Protein 8WXD (pdb70)

Structure (mmCIF, N/CA/C/O backbone):
data_8WXD
#
_entry.id   8WXD
#
_cell.length_a   60.593
_cell.length_b   89.949
_cell.length_c   216.408
_cell.angle_alpha   90.00
_cell.angle_beta   90.00
_cell.angle_gamma   90.00
#
_symmetry.space_group_name_H-M   'P 2 21 21'
#
loop_
_entity.id
_entity.type
_entity.pdbx_description
1 polymer 'Surface protein, putative'
2 non-polymer 'SODIUM ION'
3 non-polymer 'SULFATE ION'
4 non-polymer GLYCEROL
5 non-polymer 'CADMIUM ION'
6 non-polymer 'CHLORIDE ION'
7 water water
#
loop_
_atom_site.group_PDB
_atom_site.id
_atom_site.type_symbol
_atom_site.label_atom_id
_atom_site.label_alt_id
_atom_site.label_comp_id
_atom_site.label_asym_id
_atom_site.label_entity_id
_atom_site.label_seq_id
_atom_site.pdbx_PDB_ins_code
_atom_site.Cartn_x
_atom_site.Cartn_y
_atom_site.Cartn_z
_atom_site.occupancy
_atom_site.B_iso_or_equiv
_atom_site.auth_seq_id
_atom_site.auth_comp_id
_atom_site.auth_asym_id
_atom_site.auth_atom_id
_atom_site.pdbx_PDB_model_num
ATOM 1 N N . THR A 1 27 ? 34.670 102.206 11.344 1.00 63.16 29 THR A N 1
ATOM 2 C CA . THR A 1 27 ? 35.142 102.857 10.049 1.00 62.85 29 THR A CA 1
ATOM 3 C C . THR A 1 27 ? 34.060 102.824 8.947 1.00 64.57 29 THR A C 1
ATOM 4 O O . THR A 1 27 ? 33.283 101.853 8.874 1.00 65.77 29 THR A O 1
ATOM 8 N N . TYR A 1 28 ? 34.038 103.836 8.076 1.00 61.94 30 TYR A N 1
ATOM 9 C CA . TYR A 1 28 ? 32.942 104.060 7.105 1.00 61.72 30 TYR A CA 1
ATOM 10 C C . TYR A 1 28 ? 33.510 104.156 5.693 1.00 60.24 30 TYR A C 1
ATOM 11 O O . TYR A 1 28 ? 34.720 104.320 5.541 1.00 57.71 30 TYR A O 1
ATOM 20 N N . THR A 1 29 ? 32.628 104.032 4.704 1.00 61.25 31 THR A N 1
ATOM 21 C CA . THR A 1 29 ? 32.966 104.115 3.263 1.00 63.00 31 THR A CA 1
ATOM 22 C C . THR A 1 29 ? 31.963 105.046 2.580 1.00 62.95 31 THR A C 1
ATOM 23 O O . THR A 1 29 ? 30.777 104.653 2.475 1.00 64.85 31 THR A O 1
ATOM 27 N N . ILE A 1 30 ? 32.424 106.220 2.131 1.00 60.15 32 ILE A N 1
ATOM 28 C CA . ILE A 1 30 ? 31.625 107.129 1.257 1.00 57.80 32 ILE A CA 1
ATOM 29 C C . ILE A 1 30 ? 31.807 106.686 -0.202 1.00 58.64 32 ILE A C 1
ATOM 30 O O . ILE A 1 30 ? 32.961 106.408 -0.618 1.00 61.10 32 ILE A O 1
ATOM 35 N N . GLN A 1 31 ? 30.700 106.568 -0.934 1.00 57.98 33 GLN A N 1
ATOM 36 C CA . GLN A 1 31 ? 30.728 106.329 -2.395 1.00 59.68 33 GLN A CA 1
ATOM 37 C C . GLN A 1 31 ? 30.392 107.641 -3.094 1.00 55.71 33 GLN A C 1
ATOM 38 O O . GLN A 1 31 ? 29.355 108.252 -2.810 1.00 57.43 33 GLN A O 1
ATOM 44 N N . LEU A 1 32 ? 31.294 108.069 -3.959 1.00 51.57 34 LEU A N 1
ATOM 45 C CA . LEU A 1 32 ? 31.222 109.388 -4.614 1.00 47.38 34 LEU A CA 1
ATOM 46 C C . LEU A 1 32 ? 30.829 109.141 -6.066 1.00 44.65 34 LEU A C 1
ATOM 47 O O . LEU A 1 32 ? 31.682 108.741 -6.847 1.00 46.96 34 LEU A O 1
ATOM 52 N N . SER A 1 33 ? 29.558 109.350 -6.376 1.00 41.75 35 SER A N 1
ATOM 53 C CA . SER A 1 33 ? 28.942 109.045 -7.676 1.00 41.77 35 SER A CA 1
ATOM 54 C C . SER A 1 33 ? 29.101 110.231 -8.642 1.00 40.49 35 SER A C 1
ATOM 55 O O . SER A 1 33 ? 29.359 111.364 -8.182 1.00 38.70 35 SER A O 1
ATOM 58 N N . GLY A 1 34 ? 28.954 109.959 -9.944 1.00 39.67 36 GLY A N 1
ATOM 59 C CA . GLY A 1 34 ? 29.119 110.917 -11.045 1.00 37.92 36 GLY A CA 1
ATOM 60 C C . GLY A 1 34 ? 30.582 111.270 -11.292 1.00 37.54 36 GLY A C 1
ATOM 61 O O . GLY A 1 34 ? 30.825 112.369 -11.793 1.00 36.53 36 GLY A O 1
ATOM 62 N N . THR A 1 35 ? 31.558 110.415 -10.971 1.00 37.65 37 THR A N 1
ATOM 63 C CA . THR A 1 35 ? 32.994 110.741 -11.213 1.00 37.58 37 THR A CA 1
ATOM 64 C C . THR A 1 35 ? 33.446 110.221 -12.592 1.00 38.84 37 THR A C 1
ATOM 65 O O . THR A 1 35 ? 32.733 109.439 -13.241 1.00 38.96 37 THR A O 1
ATOM 69 N N . SER A 1 36 ? 34.602 110.685 -13.029 1.00 38.07 38 SER A N 1
ATOM 70 C CA . SER A 1 36 ? 35.321 110.219 -14.234 1.00 39.56 38 SER A CA 1
ATOM 71 C C . SER A 1 36 ? 36.697 109.781 -13.744 1.00 41.14 38 SER A C 1
ATOM 72 O O . SER A 1 36 ? 37.002 110.014 -12.552 1.00 41.47 38 SER A O 1
ATOM 75 N N . GLU A 1 37 ? 37.496 109.159 -14.592 1.00 43.29 39 GLU A N 1
ATOM 76 C CA . GLU A 1 37 ? 38.923 108.976 -14.276 1.00 44.62 39 GLU A CA 1
ATOM 77 C C . GLU A 1 37 ? 39.541 110.351 -14.358 1.00 41.49 39 GLU A C 1
ATOM 78 O O . GLU A 1 37 ? 38.844 111.285 -14.820 1.00 39.66 39 GLU A O 1
ATOM 84 N N . GLY A 1 38 ? 40.771 110.447 -13.882 1.00 41.46 40 GLY A N 1
ATOM 85 C CA . GLY A 1 38 ? 41.586 111.660 -14.018 1.00 42.06 40 GLY A CA 1
ATOM 86 C C . GLY A 1 38 ? 41.801 112.400 -12.716 1.00 43.17 40 GLY A C 1
ATOM 87 O O . GLY A 1 38 ? 42.811 113.133 -12.631 1.00 44.75 40 GLY A O 1
ATOM 88 N N . HIS A 1 39 ? 40.912 112.242 -11.728 1.00 41.84 41 HIS A N 1
ATOM 89 C CA . HIS A 1 39 ? 40.934 113.099 -10.520 1.00 40.07 41 HIS A CA 1
ATOM 90 C C . HIS A 1 39 ? 41.656 112.369 -9.396 1.00 41.43 41 HIS A C 1
ATOM 91 O O . HIS A 1 39 ? 41.672 111.119 -9.365 1.00 42.26 41 HIS A O 1
ATOM 98 N N . TYR A 1 40 ? 42.236 113.165 -8.507 1.00 42.74 42 TYR A N 1
ATOM 99 C CA . TYR A 1 40 ? 42.687 112.757 -7.156 1.00 43.33 42 TYR A CA 1
ATOM 100 C C . TYR A 1 40 ? 41.887 113.573 -6.145 1.00 39.52 42 TYR A C 1
ATOM 101 O O . TYR A 1 40 ? 42.147 114.776 -5.981 1.00 36.83 42 TYR A O 1
ATOM 110 N N . TYR A 1 41 ? 40.892 112.925 -5.543 1.00 36.66 43 TYR A N 1
ATOM 111 C CA . TYR A 1 41 ? 40.009 113.512 -4.518 1.00 34.30 43 TYR A CA 1
ATOM 112 C C . TYR A 1 41 ? 40.687 113.402 -3.160 1.00 34.33 43 TYR A C 1
ATOM 113 O O . TYR A 1 41 ? 41.122 112.340 -2.779 1.00 35.76 43 TYR A O 1
ATOM 122 N N . GLU A 1 42 ? 40.848 114.530 -2.496 1.00 34.49 44 GLU A N 1
ATOM 123 C CA . GLU A 1 42 ? 41.441 114.611 -1.141 1.00 36.14 44 GLU A CA 1
ATOM 124 C C . GLU A 1 42 ? 40.332 114.748 -0.106 1.00 33.44 44 GLU A C 1
ATOM 125 O O . GLU A 1 42 ? 39.451 115.592 -0.277 1.00 31.27 44 GLU A O 1
ATOM 131 N N . VAL A 1 43 ? 40.393 113.910 0.923 1.00 34.07 45 VAL A N 1
ATOM 132 C CA . VAL A 1 43 ? 39.353 113.782 1.971 1.00 32.35 45 VAL A CA 1
ATOM 133 C C . VAL A 1 43 ? 39.993 114.134 3.305 1.00 31.72 45 VAL A C 1
ATOM 134 O O . VAL A 1 43 ? 40.895 113.415 3.741 1.00 33.03 45 VAL A O 1
ATOM 138 N N . TYR A 1 44 ? 39.599 115.264 3.858 1.00 28.91 46 TYR A N 1
ATOM 139 C CA . TYR A 1 44 ? 40.223 115.858 5.057 1.00 28.88 46 TYR A CA 1
ATOM 140 C C . TYR A 1 44 ? 39.333 115.573 6.276 1.00 26.89 46 TYR A C 1
ATOM 141 O O . TYR A 1 44 ? 38.138 115.922 6.294 1.00 25.91 46 TYR A O 1
ATOM 150 N N . HIS A 1 45 ? 39.894 114.908 7.265 1.00 26.77 47 HIS A N 1
ATOM 151 C CA . HIS A 1 45 ? 39.214 114.630 8.552 1.00 25.96 47 HIS A CA 1
ATOM 152 C C . HIS A 1 45 ? 39.120 115.955 9.335 1.00 24.90 47 HIS A C 1
ATOM 153 O O . HIS A 1 45 ? 40.163 116.427 9.813 1.00 25.29 47 HIS A O 1
ATOM 160 N N . ILE A 1 46 ? 37.930 116.557 9.420 1.00 23.11 48 ILE A N 1
ATOM 161 C CA . ILE A 1 46 ? 37.689 117.889 10.045 1.00 22.60 48 ILE A CA 1
ATOM 162 C C . ILE A 1 46 ? 37.283 117.704 11.517 1.00 22.89 48 ILE A C 1
ATOM 163 O O . ILE A 1 46 ? 37.827 118.396 12.378 1.00 24.06 48 ILE A O 1
ATOM 168 N N . PHE A 1 47 ? 36.260 116.891 11.783 1.00 23.06 49 PHE A N 1
ATOM 169 C CA . PHE A 1 47 ? 35.795 116.568 13.150 1.00 23.67 49 PHE A CA 1
ATOM 170 C C . PHE A 1 47 ? 35.918 115.060 13.307 1.00 26.12 49 PHE A C 1
ATOM 171 O O . PHE A 1 47 ? 35.487 114.334 12.415 1.00 25.57 49 PHE A O 1
ATOM 179 N N . SER A 1 48 ? 36.513 114.627 14.419 1.00 29.34 50 SER A N 1
ATOM 180 C CA . SER A 1 48 ? 36.336 113.275 15.007 1.00 31.24 50 SER A CA 1
ATOM 181 C C . SER A 1 48 ? 35.159 113.347 15.975 1.00 31.62 50 SER A C 1
ATOM 182 O O . SER A 1 48 ? 34.840 114.419 16.505 1.00 30.03 50 SER A O 1
ATOM 185 N N . GLY A 1 49 ? 34.489 112.228 16.137 1.00 34.57 51 GLY A N 1
ATOM 186 C CA . GLY A 1 49 ? 33.468 112.058 17.178 1.00 36.36 51 GLY A CA 1
ATOM 187 C C . GLY A 1 49 ? 32.853 110.691 17.046 1.00 39.28 51 GLY A C 1
ATOM 188 O O . GLY A 1 49 ? 33.333 109.903 16.230 1.00 41.61 51 GLY A O 1
ATOM 189 N N . THR A 1 50 ? 31.779 110.435 17.774 1.00 41.59 52 THR A N 1
ATOM 190 C CA . THR A 1 50 ? 31.062 109.145 17.730 1.00 44.06 52 THR A CA 1
ATOM 191 C C . THR A 1 50 ? 29.726 109.396 17.032 1.00 45.67 52 THR A C 1
ATOM 192 O O . THR A 1 50 ? 29.021 110.400 17.331 1.00 40.77 52 THR A O 1
ATOM 196 N N . LEU A 1 51 ? 29.465 108.541 16.057 1.00 50.39 53 LEU A N 1
ATOM 197 C CA . LEU A 1 51 ? 28.167 108.459 15.365 1.00 56.71 53 LEU A CA 1
ATOM 198 C C . LEU A 1 51 ? 27.353 107.389 16.080 1.00 63.72 53 LEU A C 1
ATOM 199 O O . LEU A 1 51 ? 27.862 106.269 16.209 1.00 70.62 53 LEU A O 1
ATOM 204 N N . ASP A 1 52 ? 26.165 107.707 16.582 1.00 69.65 54 ASP A N 1
ATOM 205 C CA . ASP A 1 52 ? 25.411 106.733 17.428 1.00 74.81 54 ASP A CA 1
ATOM 206 C C . ASP A 1 52 ? 24.472 105.944 16.504 1.00 77.88 54 ASP A C 1
ATOM 207 O O . ASP A 1 52 ? 24.587 106.116 15.261 1.00 75.13 54 ASP A O 1
ATOM 212 N N . THR A 1 53 ? 23.629 105.080 17.088 1.00 81.19 55 THR A N 1
ATOM 213 C CA . THR A 1 53 ? 22.457 104.432 16.430 1.00 83.75 55 THR A CA 1
ATOM 214 C C . THR A 1 53 ? 21.650 105.534 15.701 1.00 84.25 55 THR A C 1
ATOM 215 O O . THR A 1 53 ? 21.325 105.354 14.495 1.00 80.81 55 THR A O 1
ATOM 219 N N . SER A 1 54 ? 21.402 106.671 16.371 1.00 84.09 56 SER A N 1
ATOM 220 C CA . SER A 1 54 ? 20.855 107.913 15.757 1.00 79.71 56 SER A CA 1
ATOM 221 C C . SER A 1 54 ? 21.951 108.554 14.892 1.00 76.94 56 SER A C 1
ATOM 222 O O . SER A 1 54 ? 23.163 108.264 15.109 1.00 71.71 56 SER A O 1
ATOM 225 N N . ASN A 1 55 ? 21.570 109.403 13.941 1.00 75.30 57 ASN A N 1
ATOM 226 C CA . ASN A 1 55 ? 22.535 109.901 12.923 1.00 66.35 57 ASN A CA 1
ATOM 227 C C . ASN A 1 55 ? 23.222 111.178 13.437 1.00 57.33 57 ASN A C 1
ATOM 228 O O . ASN A 1 55 ? 23.619 111.993 12.620 1.00 52.84 57 ASN A O 1
ATOM 233 N N . THR A 1 56 ? 23.372 111.357 14.756 1.00 54.48 58 THR A N 1
ATOM 234 C CA . THR A 1 56 ? 24.040 112.566 15.334 1.00 47.97 58 THR A CA 1
ATOM 235 C C . THR A 1 56 ? 25.519 112.239 15.631 1.00 41.00 58 THR A C 1
ATOM 236 O O . THR A 1 56 ? 25.876 111.056 15.852 1.00 38.25 58 THR A O 1
ATOM 240 N N . LEU A 1 57 ? 26.360 113.265 15.538 1.00 35.77 59 LEU A N 1
ATOM 241 C CA . LEU A 1 57 ? 27.794 113.196 15.880 1.00 33.28 59 LEU A CA 1
ATOM 242 C C . LEU A 1 57 ? 27.961 113.811 17.257 1.00 32.40 59 LEU A C 1
ATOM 243 O O . LEU A 1 57 ? 27.502 114.962 17.456 1.00 28.74 59 LEU A O 1
ATOM 248 N N . THR A 1 58 ? 28.633 113.080 18.137 1.00 33.38 60 THR A N 1
ATOM 249 C CA . THR A 1 58 ? 28.876 113.529 19.524 1.00 34.29 60 THR A CA 1
ATOM 250 C C . THR A 1 58 ? 30.359 113.431 19.873 1.00 35.27 60 THR A C 1
ATOM 251 O O . THR A 1 58 ? 31.113 112.668 19.254 1.00 33.71 60 THR A O 1
ATOM 255 N N . ASN A 1 59 ? 30.731 114.161 20.919 1.00 37.35 61 ASN A N 1
ATOM 256 C CA . ASN A 1 59 ? 32.098 114.145 21.492 1.00 37.82 61 ASN A CA 1
ATOM 257 C C . ASN A 1 59 ? 33.016 114.622 20.368 1.00 36.30 61 ASN A C 1
ATOM 258 O O . ASN A 1 59 ? 33.962 113.886 20.024 1.00 36.83 61 ASN A O 1
ATOM 263 N N . ILE A 1 60 ? 32.712 115.825 19.856 1.00 33.89 62 ILE A N 1
ATOM 264 C CA . ILE A 1 60 ? 33.333 116.422 18.642 1.00 32.35 62 ILE A CA 1
ATOM 265 C C . ILE A 1 60 ? 34.613 117.146 19.045 1.00 32.89 62 ILE A C 1
ATOM 266 O O . ILE A 1 60 ? 34.579 117.986 19.975 1.00 33.70 62 ILE A O 1
ATOM 271 N N . GLU A 1 61 ? 35.708 116.741 18.417 1.00 32.73 63 GLU A N 1
ATOM 272 C CA . GLU A 1 61 ? 37.042 117.355 18.532 1.00 33.71 63 GLU A CA 1
ATOM 273 C C . GLU A 1 61 ? 37.533 117.643 17.103 1.00 31.95 63 GLU A C 1
ATOM 274 O O . GLU A 1 61 ? 37.026 117.041 16.136 1.00 29.07 63 GLU A O 1
ATOM 280 N N . TRP A 1 62 ? 38.472 118.570 16.969 1.00 30.42 64 TRP A N 1
ATOM 281 C CA . TRP A 1 62 ? 39.176 118.830 15.697 1.00 29.43 64 TRP A CA 1
ATOM 282 C C . TRP A 1 62 ? 40.018 117.605 15.404 1.00 31.31 64 TRP A C 1
ATOM 283 O O . TRP A 1 62 ? 40.630 117.087 16.347 1.00 30.35 64 TRP A O 1
ATOM 294 N N . ALA A 1 63 ? 39.960 117.129 14.161 1.00 32.71 65 ALA A N 1
ATOM 295 C CA . ALA A 1 63 ? 40.761 115.983 13.696 1.00 34.94 65 ALA A CA 1
ATOM 296 C C . ALA A 1 63 ? 42.015 116.530 13.026 1.00 37.10 65 ALA A C 1
ATOM 297 O O . ALA A 1 63 ? 42.195 117.741 12.896 1.00 36.51 65 ALA A O 1
ATOM 299 N N . PRO A 1 64 ? 42.949 115.659 12.610 1.00 40.18 66 PRO A N 1
ATOM 300 C CA . PRO A 1 64 ? 44.259 116.121 12.149 1.00 41.21 66 PRO A CA 1
ATOM 301 C C . PRO A 1 64 ? 44.209 116.895 10.812 1.00 40.00 66 PRO A C 1
ATOM 302 O O . PRO A 1 64 ? 45.188 117.520 10.444 1.00 40.15 66 PRO A O 1
ATOM 306 N N . GLY A 1 65 ? 43.082 116.842 10.100 1.00 36.66 67 GLY A N 1
ATOM 307 C CA . GLY A 1 65 ? 42.915 117.548 8.827 1.00 35.88 67 GLY A CA 1
ATOM 308 C C . GLY A 1 65 ? 42.809 119.042 9.020 1.00 33.89 67 GLY A C 1
ATOM 309 O O . GLY A 1 65 ? 42.797 119.745 8.004 1.00 32.86 67 GLY A O 1
ATOM 310 N N . VAL A 1 66 ? 42.700 119.543 10.243 1.00 31.21 68 VAL A N 1
ATOM 311 C CA . VAL A 1 66 ? 42.607 121.018 10.408 1.00 30.90 68 VAL A CA 1
ATOM 312 C C . VAL A 1 66 ? 43.827 121.513 11.165 1.00 34.08 68 VAL A C 1
ATOM 313 O O . VAL A 1 66 ? 44.182 120.857 12.165 1.00 35.78 68 VAL A O 1
ATOM 317 N N . THR A 1 67 ? 44.410 122.640 10.734 1.00 36.07 69 THR A N 1
ATOM 318 C CA . THR A 1 67 ? 45.635 123.220 11.345 1.00 38.62 69 THR A CA 1
ATOM 319 C C . THR A 1 67 ? 45.243 123.917 12.638 1.00 40.56 69 THR A C 1
ATOM 320 O O . THR A 1 67 ? 44.024 124.171 12.828 1.00 39.28 69 THR A O 1
ATOM 324 N N . GLU A 1 68 ? 46.242 124.195 13.482 1.00 44.93 70 GLU A N 1
ATOM 325 C CA . GLU A 1 68 ? 46.016 124.820 14.808 1.00 46.35 70 GLU A CA 1
ATOM 326 C C . GLU A 1 68 ? 45.506 126.252 14.592 1.00 43.50 70 GLU A C 1
ATOM 327 O O . GLU A 1 68 ? 44.727 126.756 15.442 1.00 42.07 70 GLU A O 1
ATOM 333 N N . ALA A 1 69 ? 45.865 126.864 13.467 1.00 40.70 71 ALA A N 1
ATOM 334 C CA . ALA A 1 69 ? 45.415 128.222 13.099 1.00 39.46 71 ALA A CA 1
ATOM 335 C C . ALA A 1 69 ? 43.901 128.196 12.842 1.00 36.93 71 ALA A C 1
ATOM 336 O O . ALA A 1 69 ? 43.158 129.093 13.311 1.00 34.69 71 ALA A O 1
ATOM 338 N N . GLY A 1 70 ? 43.458 127.188 12.093 1.00 36.03 72 GLY A N 1
ATOM 339 C CA . GLY A 1 70 ? 42.025 126.966 11.853 1.00 34.10 72 GLY A CA 1
ATOM 340 C C . GLY A 1 70 ? 41.304 126.724 13.167 1.00 32.33 72 GLY A C 1
ATOM 341 O O . GLY A 1 70 ? 40.276 127.386 13.408 1.00 30.51 72 GLY A O 1
ATOM 342 N N . ARG A 1 71 ? 41.809 125.779 13.962 1.00 33.36 73 ARG A N 1
ATOM 343 C CA . ARG A 1 71 ? 41.204 125.393 15.275 1.00 33.99 73 ARG A CA 1
ATOM 344 C C . ARG A 1 71 ? 41.013 126.642 16.118 1.00 34.90 73 ARG A C 1
ATOM 345 O O . ARG A 1 71 ? 39.939 126.777 16.705 1.00 35.98 73 ARG A O 1
ATOM 353 N N . THR A 1 72 ? 42.013 127.527 16.145 1.00 37.60 74 THR A N 1
ATOM 354 C CA . THR A 1 72 ? 41.953 128.794 16.927 1.00 39.18 74 THR A CA 1
ATOM 355 C C . THR A 1 72 ? 40.811 129.646 16.382 1.00 37.62 74 THR A C 1
ATOM 356 O O . THR A 1 72 ? 39.968 130.098 17.194 1.00 37.82 74 THR A O 1
ATOM 360 N N . HIS A 1 73 ? 40.814 129.830 15.061 1.00 35.32 75 HIS A N 1
ATOM 361 C CA . HIS A 1 73 ? 39.901 130.740 14.331 1.00 34.75 75 HIS A CA 1
ATOM 362 C C . HIS A 1 73 ? 38.456 130.285 14.560 1.00 31.52 75 HIS A C 1
ATOM 363 O O . HIS A 1 73 ? 37.604 131.134 14.864 1.00 30.58 75 HIS A O 1
ATOM 370 N N . PHE A 1 74 ? 38.188 128.988 14.399 1.00 29.35 76 PHE A N 1
ATOM 371 C CA . PHE A 1 74 ? 36.805 128.430 14.449 1.00 27.89 76 PHE A CA 1
ATOM 372 C C . PHE A 1 74 ? 36.360 128.202 15.899 1.00 27.43 76 PHE A C 1
ATOM 373 O O . PHE A 1 74 ? 35.141 128.080 16.131 1.00 26.19 76 PHE A O 1
ATOM 381 N N . GLY A 1 75 ? 37.311 128.129 16.828 1.00 27.34 77 GLY A N 1
ATOM 382 C CA . GLY A 1 75 ? 37.032 127.977 18.262 1.00 28.19 77 GLY A CA 1
ATOM 383 C C . GLY A 1 75 ? 36.749 126.533 18.601 1.00 27.80 77 GLY A C 1
ATOM 384 O O . GLY A 1 75 ? 37.190 125.615 17.859 1.00 28.05 77 GLY A O 1
ATOM 385 N N . ASN A 1 76 ? 36.087 126.345 19.736 1.00 28.75 78 ASN A N 1
ATOM 386 C CA . ASN A 1 76 ? 35.693 125.021 20.255 1.00 27.58 78 ASN A CA 1
ATOM 387 C C . ASN A 1 76 ? 35.021 124.236 19.126 1.00 26.08 78 ASN A C 1
ATOM 388 O O . ASN A 1 76 ? 34.055 124.796 18.531 1.00 26.17 78 ASN A O 1
ATOM 393 N N . ALA A 1 77 ? 35.489 123.003 18.890 1.00 24.63 79 ALA A N 1
ATOM 394 C CA . ALA A 1 77 ? 35.053 122.113 17.788 1.00 23.66 79 ALA A CA 1
ATOM 395 C C . ALA A 1 77 ? 33.595 121.749 17.986 1.00 22.46 79 ALA A C 1
ATOM 396 O O . ALA A 1 77 ? 32.848 121.837 17.047 1.00 20.28 79 ALA A O 1
ATOM 398 N N . SER A 1 78 ? 33.230 121.352 19.196 1.00 22.29 80 SER A N 1
ATOM 399 C CA . SER A 1 78 ? 31.868 120.869 19.499 1.00 22.72 80 SER A CA 1
ATOM 400 C C . SER A 1 78 ? 30.887 122.032 19.326 1.00 22.83 80 SER A C 1
ATOM 401 O O . SER A 1 78 ? 29.766 121.790 18.855 1.00 23.20 80 SER A O 1
ATOM 404 N N . ASP A 1 79 ? 31.259 123.246 19.728 1.00 24.29 81 ASP A N 1
ATOM 405 C CA . ASP A 1 79 ? 30.392 124.459 19.627 1.00 25.47 81 ASP A CA 1
ATOM 406 C C . ASP A 1 79 ? 30.277 124.888 18.152 1.00 24.26 81 ASP A C 1
ATOM 407 O O . ASP A 1 79 ? 29.208 125.408 17.770 1.00 23.08 81 ASP A O 1
ATOM 412 N N . LYS A 1 80 ? 31.344 124.728 17.359 1.00 23.21 82 LYS A N 1
ATOM 413 C CA . LYS A 1 80 ? 31.270 125.004 15.891 1.00 22.34 82 LYS A CA 1
ATOM 414 C C . LYS A 1 80 ? 30.279 124.042 15.222 1.00 22.44 82 LYS A C 1
ATOM 415 O O . LYS A 1 80 ? 29.361 124.516 14.459 1.00 22.78 82 LYS A O 1
ATOM 421 N N . ALA A 1 81 ? 30.439 122.741 15.494 1.00 22.58 83 ALA A N 1
ATOM 422 C CA . ALA A 1 81 ? 29.484 121.686 15.082 1.00 22.97 83 ALA A CA 1
ATOM 423 C C . ALA A 1 81 ? 28.059 122.099 15.465 1.00 23.92 83 ALA A C 1
ATOM 424 O O . ALA A 1 81 ? 27.175 122.013 14.588 1.00 25.12 83 ALA A O 1
ATOM 426 N N . ALA A 1 82 ? 27.848 122.576 16.692 1.00 24.31 84 ALA A N 1
ATOM 427 C CA . ALA A 1 82 ? 26.515 122.953 17.204 1.00 25.45 84 ALA A CA 1
ATOM 428 C C . ALA A 1 82 ? 25.907 124.088 16.362 1.00 25.95 84 ALA A C 1
ATOM 429 O O . ALA A 1 82 ? 24.730 123.996 16.024 1.00 26.49 84 ALA A O 1
ATOM 431 N N . SER A 1 83 ? 26.653 125.138 16.020 1.00 26.19 85 SER A N 1
ATOM 432 C CA . SER A 1 83 ? 26.126 126.250 15.175 1.00 27.19 85 SER A CA 1
ATOM 433 C C . SER A 1 83 ? 25.701 125.724 13.787 1.00 26.80 85 SER A C 1
ATOM 434 O O . SER A 1 83 ? 24.893 126.387 13.135 1.00 27.91 85 SER A O 1
ATOM 437 N N . LEU A 1 84 ? 26.228 124.582 13.325 1.00 27.41 86 LEU A N 1
ATOM 438 C CA . LEU A 1 84 ? 25.930 124.016 11.971 1.00 27.37 86 LEU A CA 1
ATOM 439 C C . LEU A 1 84 ? 24.806 122.982 12.047 1.00 28.81 86 LEU A C 1
ATOM 440 O O . LEU A 1 84 ? 24.325 122.540 10.981 1.00 31.00 86 LEU A O 1
ATOM 445 N N . SER A 1 85 ? 24.419 122.589 13.252 1.00 29.89 87 SER A N 1
ATOM 446 C CA . SER A 1 85 ? 23.447 121.506 13.520 1.00 30.48 87 SER A CA 1
ATOM 447 C C . SER A 1 85 ? 22.091 121.941 12.983 1.00 31.94 87 SER A C 1
ATOM 448 O O . SER A 1 85 ? 21.709 123.114 13.232 1.00 32.40 87 SER A O 1
ATOM 451 N N . GLY A 1 86 ? 21.417 121.031 12.277 1.00 32.98 88 GLY A N 1
ATOM 452 C CA . GLY A 1 86 ? 20.111 121.302 11.669 1.00 36.20 88 GLY A CA 1
ATOM 453 C C . GLY A 1 86 ? 20.175 122.177 10.414 1.00 38.27 88 GLY A C 1
ATOM 454 O O . GLY A 1 86 ? 19.145 122.283 9.776 1.00 41.21 88 GLY A O 1
ATOM 455 N N . LYS A 1 87 ? 21.285 122.838 10.057 1.00 39.46 89 LYS A N 1
ATOM 456 C CA . LYS A 1 87 ? 21.298 123.724 8.851 1.00 40.55 89 LYS A CA 1
ATOM 457 C C . LYS A 1 87 ? 21.081 122.859 7.602 1.00 40.91 89 LYS A C 1
ATOM 458 O O . LYS A 1 87 ? 21.382 121.648 7.650 1.00 38.03 89 LYS A O 1
ATOM 464 N N . GLN A 1 88 ? 20.588 123.465 6.515 1.00 42.65 90 GLN A N 1
ATOM 465 C CA . GLN A 1 88 ? 20.322 122.746 5.246 1.00 43.52 90 GLN A CA 1
ATOM 466 C C . GLN A 1 88 ? 21.654 122.281 4.631 1.00 41.02 90 GLN A C 1
ATOM 467 O O . GLN A 1 88 ? 22.701 122.926 4.838 1.00 36.22 90 GLN A O 1
ATOM 473 N N . ASN A 1 89 ? 21.576 121.177 3.893 1.00 41.32 91 ASN A N 1
ATOM 474 C CA . ASN A 1 89 ? 22.677 120.514 3.140 1.00 42.16 91 ASN A CA 1
ATOM 475 C C . ASN A 1 89 ? 23.314 121.496 2.133 1.00 40.59 91 ASN A C 1
ATOM 476 O O . ASN A 1 89 ? 24.559 121.503 1.985 1.00 37.77 91 ASN A O 1
ATOM 481 N N . ASP A 1 90 ? 22.506 122.355 1.529 1.00 41.33 92 ASP A N 1
ATOM 482 C CA . ASP A 1 90 ? 22.970 123.340 0.525 1.00 42.21 92 ASP A CA 1
ATOM 483 C C . ASP A 1 90 ? 22.983 124.733 1.170 1.00 39.39 92 ASP A C 1
ATOM 484 O O . ASP A 1 90 ? 22.921 125.724 0.459 1.00 39.81 92 ASP A O 1
ATOM 489 N N . SER A 1 91 ? 22.985 124.839 2.485 1.00 38.35 93 SER A N 1
ATOM 490 C CA . SER A 1 91 ? 22.817 126.167 3.137 1.00 40.08 93 SER A CA 1
ATOM 491 C C . SER A 1 91 ? 24.089 127.003 2.925 1.00 39.56 93 SER A C 1
ATOM 492 O O . SER A 1 91 ? 25.159 126.393 2.713 1.00 38.15 93 SER A O 1
ATOM 495 N N . ALA A 1 92 ? 23.963 128.336 2.993 1.00 39.72 94 ALA A N 1
ATOM 496 C CA . ALA A 1 92 ? 25.073 129.318 2.980 1.00 37.65 94 ALA A CA 1
ATOM 497 C C . ALA A 1 92 ? 26.095 128.977 4.052 1.00 33.49 94 ALA A C 1
ATOM 498 O O . ALA A 1 92 ? 27.260 129.105 3.770 1.00 32.05 94 ALA A O 1
ATOM 500 N N . GLU A 1 93 ? 25.655 128.582 5.241 1.00 34.94 95 GLU A N 1
ATOM 501 C CA . GLU A 1 93 ? 26.546 128.360 6.415 1.00 33.42 95 GLU A CA 1
ATOM 502 C C . GLU A 1 93 ? 27.504 127.198 6.120 1.00 29.04 95 GLU A C 1
ATOM 503 O O . GLU A 1 93 ? 28.684 127.342 6.380 1.00 26.90 95 GLU A O 1
ATOM 509 N N . VAL A 1 94 ? 27.038 126.116 5.518 1.00 27.50 96 VAL A N 1
ATOM 510 C CA . VAL A 1 94 ? 27.883 124.921 5.219 1.00 26.97 96 VAL A CA 1
ATOM 511 C C . VAL A 1 94 ? 28.862 125.252 4.097 1.00 25.84 96 VAL A C 1
ATOM 512 O O . VAL A 1 94 ? 30.023 124.868 4.177 1.00 24.23 96 VAL A O 1
ATOM 516 N N . LYS A 1 95 ? 28.376 125.899 3.058 1.00 25.58 97 LYS A N 1
ATOM 517 C CA . LYS A 1 95 ? 29.215 126.424 1.962 1.00 25.93 97 LYS A CA 1
ATOM 518 C C . LYS A 1 95 ? 30.379 127.239 2.525 1.00 24.34 97 LYS A C 1
ATOM 519 O O . LYS A 1 95 ? 31.512 126.973 2.070 1.00 23.66 97 LYS A O 1
ATOM 525 N N . ALA A 1 96 ? 30.104 128.208 3.421 1.00 23.02 98 ALA A N 1
ATOM 526 C CA . ALA A 1 96 ? 31.082 129.206 3.921 1.00 22.32 98 ALA A CA 1
ATOM 527 C C . ALA A 1 96 ? 32.105 128.476 4.786 1.00 21.97 98 ALA A C 1
ATOM 528 O O . ALA A 1 96 ? 33.289 128.771 4.673 1.00 22.35 98 ALA A O 1
ATOM 530 N N . PHE A 1 97 ? 31.655 127.566 5.649 1.00 21.57 99 PHE A N 1
ATOM 531 C CA . PHE A 1 97 ? 32.551 126.669 6.424 1.00 21.10 99 PHE A CA 1
ATOM 532 C C . PHE A 1 97 ? 33.477 125.883 5.482 1.00 20.54 99 PHE A C 1
ATOM 533 O O . PHE A 1 97 ? 34.681 125.921 5.689 1.00 20.29 99 PHE A O 1
ATOM 541 N N . ALA A 1 98 ? 32.938 125.186 4.476 1.00 20.76 100 ALA A N 1
ATOM 542 C CA . ALA A 1 98 ? 33.736 124.407 3.492 1.00 21.06 100 ALA A CA 1
ATOM 543 C C . ALA A 1 98 ? 34.738 125.351 2.828 1.00 21.64 100 ALA A C 1
ATOM 544 O O . ALA A 1 98 ? 35.875 124.912 2.663 1.00 22.34 100 ALA A O 1
ATOM 546 N N . GLN A 1 99 ? 34.327 126.574 2.448 1.00 21.72 101 GLN A N 1
ATOM 547 C CA . GLN A 1 99 ? 35.235 127.548 1.801 1.00 22.70 101 GLN A CA 1
ATOM 548 C C . GLN A 1 99 ? 36.287 127.981 2.805 1.00 22.38 101 GLN A C 1
ATOM 549 O O . GLN A 1 99 ? 37.445 127.912 2.449 1.00 21.87 101 GLN A O 1
ATOM 555 N N . GLU A 1 100 ? 35.924 128.399 4.018 1.00 23.43 102 GLU A N 1
ATOM 556 C CA . GLU A 1 100 ? 36.913 129.011 4.931 1.00 24.45 102 GLU A CA 1
ATOM 557 C C . GLU A 1 100 ? 37.809 127.908 5.501 1.00 23.52 102 GLU A C 1
ATOM 558 O O . GLU A 1 100 ? 38.950 128.201 5.838 1.00 23.91 102 GLU A O 1
ATOM 564 N N . LEU A 1 101 ? 37.338 126.667 5.554 1.00 22.31 103 LEU A N 1
ATOM 565 C CA . LEU A 1 101 ? 38.164 125.515 5.990 1.00 22.49 103 LEU A CA 1
ATOM 566 C C . LEU A 1 101 ? 39.392 125.404 5.108 1.00 24.12 103 LEU A C 1
ATOM 567 O O . LEU A 1 101 ? 40.453 125.094 5.600 1.00 25.13 103 LEU A O 1
ATOM 572 N N . ASN A 1 102 ? 39.224 125.657 3.815 1.00 25.82 104 ASN A N 1
ATOM 573 C CA . ASN A 1 102 ? 40.210 125.281 2.781 1.00 27.45 104 ASN A CA 1
ATOM 574 C C . ASN A 1 102 ? 41.566 125.920 3.106 1.00 30.63 104 ASN A C 1
ATOM 575 O O . ASN A 1 102 ? 42.598 125.254 2.897 1.00 31.25 104 ASN A O 1
ATOM 580 N N . GLN A 1 103 ? 41.585 127.148 3.629 1.00 33.15 105 GLN A N 1
ATOM 581 C CA . GLN A 1 103 ? 42.871 127.838 3.921 1.00 35.68 105 GLN A CA 1
ATOM 582 C C . GLN A 1 103 ? 43.517 127.215 5.174 1.00 34.01 105 GLN A C 1
ATOM 583 O O . GLN A 1 103 ? 44.667 127.513 5.454 1.00 34.99 105 GLN A O 1
ATOM 589 N N . TYR A 1 104 ? 42.848 126.316 5.878 1.00 31.69 106 TYR A N 1
ATOM 590 C CA . TYR A 1 104 ? 43.385 125.768 7.154 1.00 32.06 106 TYR A CA 1
ATOM 591 C C . TYR A 1 104 ? 43.567 124.257 7.049 1.00 31.45 106 TYR A C 1
ATOM 592 O O . TYR A 1 104 ? 43.717 123.628 8.051 1.00 31.36 106 TYR A O 1
ATOM 601 N N . LEU A 1 105 ? 43.556 123.679 5.856 1.00 32.47 107 LEU A N 1
ATOM 602 C CA . LEU A 1 105 ? 43.680 122.205 5.739 1.00 33.50 107 LEU A CA 1
ATOM 603 C C . LEU A 1 105 ? 45.118 121.796 6.030 1.00 37.11 107 LEU A C 1
ATOM 604 O O . LEU A 1 105 ? 46.007 122.607 5.837 1.00 39.53 107 LEU A O 1
ATOM 609 N N . SER A 1 106 ? 45.297 120.579 6.520 1.00 40.59 108 SER A N 1
ATOM 610 C CA . SER A 1 106 ? 46.598 119.923 6.782 1.00 44.84 108 SER A CA 1
ATOM 611 C C . SER A 1 106 ? 46.597 118.529 6.170 1.00 46.98 108 SER A C 1
ATOM 612 O O . SER A 1 106 ? 45.586 117.814 6.273 1.00 47.00 108 SER A O 1
ATOM 615 N N . SER A 1 107 ? 47.727 118.111 5.621 1.00 51.69 109 SER A N 1
ATOM 616 C CA . SER A 1 107 ? 47.902 116.740 5.069 1.00 55.19 109 SER A CA 1
ATOM 617 C C . SER A 1 107 ? 48.232 115.740 6.192 1.00 55.84 109 SER A C 1
ATOM 618 O O . SER A 1 107 ? 48.515 114.570 5.889 1.00 56.61 109 SER A O 1
ATOM 621 N N . ALA A 1 108 ? 48.156 116.173 7.451 1.00 54.78 110 ALA A N 1
ATOM 622 C CA . ALA A 1 108 ? 48.297 115.301 8.641 1.00 55.56 110 ALA A CA 1
ATOM 623 C C . ALA A 1 108 ? 47.072 114.373 8.757 1.00 53.96 110 ALA A C 1
ATOM 624 O O . ALA A 1 108 ? 47.194 113.232 9.266 1.00 53.15 110 ALA A O 1
ATOM 626 N N . GLY A 1 109 ? 45.906 114.861 8.326 1.00 53.06 111 GLY A N 1
ATOM 627 C CA . GLY A 1 109 ? 44.640 114.097 8.310 1.00 50.21 111 GLY A CA 1
ATOM 628 C C . GLY A 1 109 ? 44.039 114.060 6.915 1.00 46.69 111 GLY A C 1
ATOM 629 O O . GLY A 1 109 ? 42.856 114.395 6.812 1.00 42.77 111 GLY A O 1
ATOM 630 N N . VAL A 1 110 ? 44.822 113.704 5.877 1.00 45.72 112 VAL A N 1
ATOM 631 C CA . VAL A 1 110 ? 44.325 113.620 4.468 1.00 43.19 112 VAL A CA 1
ATOM 632 C C . VAL A 1 110 ? 44.382 112.173 3.984 1.00 43.57 112 VAL A C 1
ATOM 633 O O . VAL A 1 110 ? 45.407 111.514 4.200 1.00 43.19 112 VAL A O 1
ATOM 637 N N . THR A 1 111 ? 43.283 111.729 3.370 1.00 42.41 113 THR A N 1
ATOM 638 C CA . THR A 1 111 ? 43.169 110.499 2.541 1.00 43.11 113 THR A CA 1
ATOM 639 C C . THR A 1 111 ? 43.025 110.982 1.085 1.00 42.79 113 THR A C 1
ATOM 640 O O . THR A 1 111 ? 42.218 111.901 0.846 1.00 41.52 113 THR A O 1
ATOM 644 N N . THR A 1 112 ? 43.777 110.416 0.147 1.00 43.54 114 THR A N 1
ATOM 645 C CA . THR A 1 112 ? 43.737 110.821 -1.288 1.00 42.94 114 THR A CA 1
ATOM 646 C C . THR A 1 112 ? 43.374 109.606 -2.121 1.00 42.74 114 THR A C 1
ATOM 647 O O . THR A 1 112 ? 43.981 108.562 -1.947 1.00 43.61 114 THR A O 1
ATOM 651 N N . VAL A 1 113 ? 42.418 109.753 -3.008 1.00 42.73 115 VAL A N 1
ATOM 652 C CA . VAL A 1 113 ? 41.878 108.592 -3.755 1.00 45.69 115 VAL A CA 1
ATOM 653 C C . VAL A 1 113 ? 41.825 108.953 -5.240 1.00 47.73 115 VAL A C 1
ATOM 654 O O . VAL A 1 113 ? 41.416 110.082 -5.542 1.00 45.91 115 VAL A O 1
ATOM 658 N N . GLN A 1 114 ? 42.254 108.023 -6.106 1.00 52.34 116 GLN A N 1
ATOM 659 C CA . GLN A 1 114 ? 42.145 108.104 -7.579 1.00 52.29 116 GLN A CA 1
ATOM 660 C C . GLN A 1 114 ? 40.704 107.816 -7.982 1.00 51.44 116 GLN A C 1
ATOM 661 O O . GLN A 1 114 ? 40.171 106.795 -7.528 1.00 50.03 116 GLN A O 1
ATOM 667 N N . SER A 1 115 ? 40.129 108.662 -8.839 1.00 50.90 117 SER A N 1
ATOM 668 C CA . SER A 1 115 ? 38.704 108.592 -9.241 1.00 52.42 117 SER A CA 1
ATOM 669 C C . SER A 1 115 ? 38.489 107.446 -10.234 1.00 55.15 117 SER A C 1
ATOM 670 O O . SER A 1 115 ? 39.281 107.309 -11.178 1.00 55.24 117 SER A O 1
ATOM 673 N N . GLN A 1 116 ? 37.444 106.653 -10.009 1.00 57.10 118 GLN A N 1
ATOM 674 C CA . GLN A 1 116 ? 37.010 105.573 -10.932 1.00 59.71 118 GLN A CA 1
ATOM 675 C C . GLN A 1 116 ? 36.016 106.168 -11.913 1.00 57.03 118 GLN A C 1
ATOM 676 O O . GLN A 1 116 ? 35.447 107.223 -11.609 1.00 53.45 118 GLN A O 1
ATOM 682 N N . GLN A 1 117 ? 35.764 105.473 -13.015 1.00 58.95 119 GLN A N 1
ATOM 683 C CA . GLN A 1 117 ? 34.648 105.835 -13.922 1.00 59.57 119 GLN A CA 1
ATOM 684 C C . GLN A 1 117 ? 33.312 105.509 -13.236 1.00 57.78 119 GLN A C 1
ATOM 685 O O . GLN A 1 117 ? 33.055 104.340 -13.002 1.00 62.42 119 GLN A O 1
ATOM 691 N N . GLY A 1 118 ? 32.492 106.512 -12.934 1.00 54.85 120 GLY A N 1
ATOM 692 C CA . GLY A 1 118 ? 31.111 106.329 -12.446 1.00 56.46 120 GLY A CA 1
ATOM 693 C C . GLY A 1 118 ? 30.972 106.604 -10.951 1.00 56.01 120 GLY A C 1
ATOM 694 O O . GLY A 1 118 ? 30.251 107.536 -10.596 1.00 54.58 120 GLY A O 1
ATOM 695 N N . THR A 1 119 ? 31.629 105.811 -10.100 1.00 57.29 121 THR A N 1
ATOM 696 C CA . THR A 1 119 ? 31.538 105.905 -8.623 1.00 56.58 121 THR A CA 1
ATOM 697 C C . THR A 1 119 ? 32.902 105.620 -7.992 1.00 56.02 121 THR A C 1
ATOM 698 O O . THR A 1 119 ? 33.489 104.575 -8.273 1.00 57.00 121 THR A O 1
ATOM 702 N N . THR A 1 120 ? 33.353 106.544 -7.146 1.00 54.16 122 THR A N 1
ATOM 703 C CA . THR A 1 120 ? 34.657 106.489 -6.448 1.00 54.41 122 THR A CA 1
ATOM 704 C C . THR A 1 120 ? 34.390 106.068 -4.999 1.00 53.01 122 THR A C 1
ATOM 705 O O . THR A 1 120 ? 33.727 106.808 -4.272 1.00 52.64 122 THR A O 1
ATOM 709 N N . THR A 1 121 ? 34.913 104.919 -4.597 1.00 53.62 123 THR A N 1
ATOM 710 C CA . THR A 1 121 ? 34.749 104.367 -3.235 1.00 54.84 123 THR A CA 1
ATOM 711 C C . THR A 1 121 ? 35.856 104.907 -2.335 1.00 53.92 123 THR A C 1
ATOM 712 O O . THR A 1 121 ? 37.008 104.838 -2.728 1.00 54.56 123 THR A O 1
ATOM 716 N N . ILE A 1 122 ? 35.506 105.417 -1.159 1.00 54.27 124 ILE A N 1
ATOM 717 C CA . ILE A 1 122 ? 36.487 106.007 -0.201 1.00 54.45 124 ILE A CA 1
ATOM 718 C C . ILE A 1 122 ? 36.360 105.272 1.136 1.00 56.70 124 ILE A C 1
ATOM 719 O O . ILE A 1 122 ? 35.471 105.630 1.924 1.00 56.38 124 ILE A O 1
ATOM 724 N N . SER A 1 123 ? 37.237 104.290 1.367 1.00 61.55 125 SER A N 1
ATOM 725 C CA . SER A 1 123 ? 37.171 103.297 2.480 1.00 62.70 125 SER A CA 1
ATOM 726 C C . SER A 1 123 ? 37.954 103.766 3.701 1.00 61.09 125 SER A C 1
ATOM 727 O O . SER A 1 123 ? 38.749 104.716 3.584 1.00 60.94 125 SER A O 1
ATOM 730 N N . GLY A 1 124 ? 37.735 103.064 4.816 1.00 60.02 126 GLY A N 1
ATOM 731 C CA . GLY A 1 124 ? 38.526 103.151 6.052 1.00 59.04 126 GLY A CA 1
ATOM 732 C C . GLY A 1 124 ? 38.351 104.497 6.719 1.00 55.82 126 GLY A C 1
ATOM 733 O O . GLY A 1 124 ? 39.268 104.902 7.425 1.00 57.60 126 GLY A O 1
ATOM 734 N N . LEU A 1 125 ? 37.224 105.180 6.512 1.00 52.60 127 LEU A N 1
ATOM 735 C CA . LEU A 1 125 ? 36.980 106.503 7.147 1.00 50.20 127 LEU A CA 1
ATOM 736 C C . LEU A 1 125 ? 36.623 106.309 8.626 1.00 50.22 127 LEU A C 1
ATOM 737 O O . LEU A 1 125 ? 35.532 105.799 8.906 1.00 47.93 127 LEU A O 1
ATOM 742 N N . LYS A 1 126 ? 37.502 106.749 9.524 1.00 51.17 128 LYS A N 1
ATOM 743 C CA . LYS A 1 126 ? 37.204 106.991 10.956 1.00 52.23 128 LYS A CA 1
ATOM 744 C C . LYS A 1 126 ? 35.964 107.880 11.070 1.00 50.79 128 LYS A C 1
ATOM 745 O O . LYS A 1 126 ? 35.727 108.770 10.251 1.00 49.75 128 LYS A O 1
ATOM 751 N N . PRO A 1 127 ? 35.142 107.725 12.126 1.00 47.59 129 PRO A N 1
ATOM 752 C CA . PRO A 1 127 ? 33.869 108.442 12.178 1.00 43.90 129 PRO A CA 1
ATOM 753 C C . PRO A 1 127 ? 34.131 109.952 12.280 1.00 38.60 129 PRO A C 1
ATOM 754 O O . PRO A 1 127 ? 35.174 110.336 12.754 1.00 36.28 129 PRO A O 1
ATOM 758 N N . GLY A 1 128 ? 33.183 110.774 11.843 1.00 34.87 130 GLY A N 1
ATOM 759 C CA . GLY A 1 128 ? 33.341 112.236 11.930 1.00 31.69 130 GLY A CA 1
ATOM 760 C C . GLY A 1 128 ? 32.879 112.968 10.677 1.00 29.85 130 GLY A C 1
ATOM 761 O O . GLY A 1 128 ? 31.971 112.469 9.960 1.00 29.51 130 GLY A O 1
ATOM 762 N N . TYR A 1 129 ? 33.476 114.134 10.444 1.00 27.47 131 TYR A N 1
ATOM 763 C CA . TYR A 1 129 ? 33.092 115.096 9.384 1.00 26.51 131 TYR A CA 1
ATOM 764 C C . TYR A 1 129 ? 34.305 115.257 8.455 1.00 27.39 131 TYR A C 1
ATOM 765 O O . TYR A 1 129 ? 35.426 115.489 8.957 1.00 31.42 131 TYR A O 1
ATOM 774 N N . TYR A 1 130 ? 34.107 115.158 7.145 1.00 26.35 132 TYR A N 1
ATOM 775 C CA . TYR A 1 130 ? 35.196 115.195 6.143 1.00 25.05 132 TYR A CA 1
ATOM 776 C C . TYR A 1 130 ? 34.909 116.325 5.159 1.00 22.85 132 TYR A C 1
ATOM 777 O O . TYR A 1 130 ? 33.716 116.574 4.815 1.00 20.86 132 TYR A O 1
ATOM 786 N N . LEU A 1 131 ? 35.978 117.015 4.758 1.00 21.38 133 LEU A N 1
ATOM 787 C CA . LEU A 1 131 ? 35.946 117.877 3.564 1.00 20.98 133 LEU A CA 1
ATOM 788 C C . LEU A 1 131 ? 36.588 117.127 2.391 1.00 21.32 133 LEU A C 1
ATOM 789 O O . LEU A 1 131 ? 37.691 116.643 2.548 1.00 20.28 133 LEU A O 1
ATOM 794 N N . ILE A 1 132 ? 35.831 116.974 1.288 1.00 22.57 134 ILE A N 1
ATOM 795 C CA . ILE A 1 132 ? 36.263 116.349 0.007 1.00 23.24 134 ILE A CA 1
ATOM 796 C C . ILE A 1 132 ? 36.454 117.456 -1.030 1.00 23.13 134 ILE A C 1
ATOM 797 O O . ILE A 1 132 ? 35.491 118.235 -1.275 1.00 22.31 134 ILE A O 1
ATOM 802 N N . LYS A 1 133 ? 37.624 117.475 -1.647 1.00 23.63 135 LYS A N 1
ATOM 803 C CA . LYS A 1 133 ? 37.933 118.377 -2.778 1.00 23.34 135 LYS A CA 1
ATOM 804 C C . LYS A 1 133 ? 38.840 117.638 -3.758 1.00 24.64 135 LYS A C 1
ATOM 805 O O . LYS A 1 133 ? 39.581 116.741 -3.320 1.00 24.17 135 LYS A O 1
ATOM 811 N N . ASP A 1 134 ? 38.791 118.048 -5.036 1.00 24.47 136 ASP A N 1
ATOM 812 C CA . ASP A 1 134 ? 39.892 117.824 -5.990 1.00 26.10 136 ASP A CA 1
ATOM 813 C C . ASP A 1 134 ? 41.163 118.352 -5.336 1.00 26.65 136 ASP A C 1
ATOM 814 O O . ASP A 1 134 ? 41.166 119.484 -4.822 1.00 24.95 136 ASP A O 1
ATOM 819 N N . SER A 1 135 ? 42.227 117.573 -5.447 1.00 28.65 137 SER A N 1
ATOM 820 C CA . SER A 1 135 ? 43.608 118.019 -5.178 1.00 30.15 137 SER A CA 1
ATOM 821 C C . SER A 1 135 ? 43.961 119.270 -6.006 1.00 30.61 137 SER A C 1
ATOM 822 O O . SER A 1 135 ? 43.680 119.341 -7.237 1.00 28.47 137 SER A O 1
ATOM 825 N N . ARG A 1 136 ? 44.547 120.249 -5.330 1.00 32.47 138 ARG A N 1
ATOM 826 C CA . ARG A 1 136 ? 44.969 121.564 -5.877 1.00 35.91 138 ARG A CA 1
ATOM 827 C C . ARG A 1 136 ? 45.788 121.396 -7.175 1.00 37.13 138 ARG A C 1
ATOM 828 O O . ARG A 1 136 ? 46.749 120.619 -7.194 1.00 38.59 138 ARG A O 1
ATOM 836 N N . GLY A 1 137 ? 45.409 122.072 -8.250 1.00 37.53 139 GLY A N 1
ATOM 837 C CA . GLY A 1 137 ? 46.150 122.060 -9.538 1.00 38.75 139 GLY A CA 1
ATOM 838 C C . GLY A 1 137 ? 46.097 120.733 -10.287 1.00 38.66 139 GLY A C 1
ATOM 839 O O . GLY A 1 137 ? 46.666 120.655 -11.389 1.00 39.43 139 GLY A O 1
ATOM 840 N N . SER A 1 138 ? 45.402 119.748 -9.736 1.00 37.76 140 SER A N 1
ATOM 841 C CA . SER A 1 138 ? 45.353 118.327 -10.152 1.00 38.86 140 SER A CA 1
ATOM 842 C C . SER A 1 138 ? 44.863 118.188 -11.597 1.00 38.87 140 SER A C 1
ATOM 843 O O . SER A 1 138 ? 45.031 117.127 -12.165 1.00 38.61 140 SER A O 1
ATOM 846 N N . LEU A 1 139 ? 44.174 119.188 -12.135 1.00 39.18 141 LEU A N 1
ATOM 847 C CA . LEU A 1 139 ? 43.449 119.054 -13.423 1.00 41.71 141 LEU A CA 1
ATOM 848 C C . LEU A 1 139 ? 43.993 120.057 -14.453 1.00 44.31 141 LEU A C 1
ATOM 849 O O . LEU A 1 139 ? 43.364 120.185 -15.473 1.00 46.19 141 LEU A O 1
ATOM 854 N N . ASP A 1 140 ? 45.131 120.708 -14.228 1.00 49.86 142 ASP A N 1
ATOM 855 C CA . ASP A 1 140 ? 45.552 121.900 -15.014 1.00 55.87 142 ASP A CA 1
ATOM 856 C C . ASP A 1 140 ? 46.008 121.531 -16.424 1.00 58.47 142 ASP A C 1
ATOM 857 O O . ASP A 1 140 ? 45.743 122.340 -17.344 1.00 62.58 142 ASP A O 1
ATOM 862 N N . ASN A 1 141 ? 46.636 120.380 -16.634 1.00 59.76 143 ASN A N 1
ATOM 863 C CA . ASN A 1 141 ? 47.050 120.025 -18.019 1.00 64.74 143 ASN A CA 1
ATOM 864 C C . ASN A 1 141 ? 45.933 119.250 -18.738 1.00 60.75 143 ASN A C 1
ATOM 865 O O . ASN A 1 141 ? 46.028 119.121 -19.964 1.00 63.88 143 ASN A O 1
ATOM 870 N N . LYS A 1 142 ? 44.880 118.819 -18.043 1.00 54.41 144 LYS A N 1
ATOM 871 C CA . LYS A 1 142 ? 43.887 117.866 -18.608 1.00 49.95 144 LYS A CA 1
ATOM 872 C C . LYS A 1 142 ? 42.688 118.632 -19.166 1.00 45.32 144 LYS A C 1
ATOM 873 O O . LYS A 1 142 ? 42.292 119.649 -18.574 1.00 44.45 144 LYS A O 1
ATOM 879 N N . LYS A 1 143 ? 42.107 118.119 -20.242 1.00 40.80 145 LYS A N 1
ATOM 880 C CA . LYS A 1 143 ? 40.947 118.740 -20.924 1.00 38.26 145 LYS A CA 1
ATOM 881 C C . LYS A 1 143 ? 39.685 117.997 -20.511 1.00 34.77 145 LYS A C 1
ATOM 882 O O . LYS A 1 143 ? 39.807 116.804 -20.214 1.00 34.49 145 LYS A O 1
ATOM 888 N N . GLY A 1 144 ? 38.545 118.696 -20.494 1.00 32.07 146 GLY A N 1
ATOM 889 C CA . GLY A 1 144 ? 37.203 118.121 -20.267 1.00 31.61 146 GLY A CA 1
ATOM 890 C C . GLY A 1 144 ? 36.892 117.803 -18.794 1.00 30.71 146 GLY A C 1
ATOM 891 O O . GLY A 1 144 ? 35.949 117.023 -18.556 1.00 28.90 146 GLY A O 1
ATOM 892 N N . HIS A 1 145 ? 37.616 118.394 -17.836 1.00 30.09 147 HIS A N 1
ATOM 893 C CA . HIS A 1 145 ? 37.416 118.115 -16.391 1.00 30.13 147 HIS A CA 1
ATOM 894 C C . HIS A 1 145 ? 37.035 119.387 -15.672 1.00 28.19 147 HIS A C 1
ATOM 895 O O . HIS A 1 145 ? 37.249 120.452 -16.217 1.00 27.63 147 HIS A O 1
ATOM 902 N N . ALA A 1 146 ? 36.506 119.239 -14.458 1.00 26.73 148 ALA A N 1
ATOM 903 C CA . ALA A 1 146 ? 36.181 120.391 -13.606 1.00 25.72 148 ALA A CA 1
ATOM 904 C C . ALA A 1 146 ? 36.382 120.012 -12.150 1.00 24.88 148 ALA A C 1
ATOM 905 O O . ALA A 1 146 ? 36.117 118.829 -11.830 1.00 24.39 148 ALA A O 1
ATOM 907 N N . TYR A 1 147 ? 36.854 120.981 -11.356 1.00 24.28 149 TYR A N 1
ATOM 908 C CA . TYR A 1 147 ? 37.036 120.883 -9.875 1.00 23.54 149 TYR A CA 1
ATOM 909 C C . TYR A 1 147 ? 35.666 120.869 -9.204 1.00 22.22 149 TYR A C 1
ATOM 910 O O . TYR A 1 147 ? 34.761 121.625 -9.608 1.00 21.96 149 TYR A O 1
ATOM 919 N N . THR A 1 148 ? 35.515 120.003 -8.206 1.00 21.93 150 THR A N 1
ATOM 920 C CA . THR A 1 148 ? 34.256 119.894 -7.437 1.00 20.86 150 THR A CA 1
ATOM 921 C C . THR A 1 148 ? 34.201 121.037 -6.428 1.00 20.21 150 THR A C 1
ATOM 922 O O . THR A 1 148 ? 35.241 121.480 -5.948 1.00 19.61 150 THR A O 1
ATOM 926 N N . SER A 1 149 ? 33.011 121.558 -6.187 1.00 20.70 151 SER A N 1
ATOM 927 C CA . SER A 1 149 ? 32.705 122.309 -4.945 1.00 20.46 151 SER A CA 1
ATOM 928 C C . SER A 1 149 ? 33.255 121.487 -3.776 1.00 20.57 151 SER A C 1
ATOM 929 O O . SER A 1 149 ? 33.104 120.244 -3.753 1.00 19.96 151 SER A O 1
ATOM 932 N N . PHE A 1 150 ? 33.891 122.170 -2.837 1.00 20.70 152 PHE A N 1
ATOM 933 C CA . PHE A 1 150 ? 34.230 121.582 -1.536 1.00 20.87 152 PHE A CA 1
ATOM 934 C C . PHE A 1 150 ? 32.936 120.970 -0.995 1.00 20.56 152 PHE A C 1
ATOM 935 O O . PHE A 1 150 ? 31.857 121.658 -0.941 1.00 19.19 152 PHE A O 1
ATOM 943 N N . MET A 1 151 ? 33.043 119.676 -0.675 1.00 20.62 153 MET A N 1
ATOM 944 C CA . MET A 1 151 ? 31.951 118.893 -0.067 1.00 21.07 153 MET A CA 1
ATOM 945 C C . MET A 1 151 ? 32.266 118.601 1.390 1.00 20.50 153 MET A C 1
ATOM 946 O O . MET A 1 151 ? 33.265 117.907 1.681 1.00 20.00 153 MET A O 1
ATOM 951 N N . LEU A 1 152 ? 31.385 119.050 2.264 1.00 20.10 154 LEU A N 1
ATOM 952 C CA . LEU A 1 152 ? 31.407 118.585 3.673 1.00 20.88 154 LEU A CA 1
ATOM 953 C C . LEU A 1 152 ? 30.488 117.360 3.794 1.00 22.50 154 LEU A C 1
ATOM 954 O O . LEU A 1 152 ? 29.365 117.385 3.321 1.00 22.13 154 LEU A O 1
ATOM 959 N N . GLN A 1 153 ? 30.993 116.304 4.403 1.00 24.91 155 GLN A N 1
ATOM 960 C CA . GLN A 1 153 ? 30.282 115.021 4.489 1.00 27.75 155 GLN A CA 1
ATOM 961 C C . GLN A 1 153 ? 30.542 114.418 5.861 1.00 29.44 155 GLN A C 1
ATOM 962 O O . GLN A 1 153 ? 31.700 114.394 6.268 1.00 30.50 155 GLN A O 1
ATOM 968 N N . VAL A 1 154 ? 29.494 113.932 6.512 1.00 31.84 156 VAL A N 1
ATOM 969 C CA . VAL A 1 154 ? 29.576 113.011 7.670 1.00 33.42 156 VAL A CA 1
ATOM 970 C C . VAL A 1 154 ? 29.951 111.628 7.126 1.00 35.96 156 VAL A C 1
ATOM 971 O O . VAL A 1 154 ? 29.372 111.177 6.119 1.00 36.53 156 VAL A O 1
ATOM 975 N N . ALA A 1 155 ? 30.948 111.000 7.718 1.00 38.86 157 ALA A N 1
ATOM 976 C CA . ALA A 1 155 ? 31.303 109.605 7.412 1.00 43.28 157 ALA A CA 1
ATOM 977 C C . ALA A 1 155 ? 30.124 108.694 7.789 1.00 47.69 157 ALA A C 1
ATOM 978 O O . ALA A 1 155 ? 29.917 108.435 8.993 1.00 43.88 157 ALA A O 1
ATOM 980 N N . LYS A 1 156 ? 29.376 108.230 6.785 1.00 51.20 158 LYS A N 1
ATOM 981 C CA . LYS A 1 156 ? 28.470 107.048 6.887 1.00 56.29 158 LYS A CA 1
ATOM 982 C C . LYS A 1 156 ? 28.807 106.069 5.752 1.00 59.43 158 LYS A C 1
ATOM 983 O O . LYS A 1 156 ? 29.681 106.380 4.898 1.00 62.19 158 LYS A O 1
ATOM 989 N N . ASP A 1 157 ? 28.124 104.925 5.723 1.00 61.26 159 ASP A N 1
ATOM 990 C CA . ASP A 1 157 ? 28.168 103.995 4.571 1.00 62.10 159 ASP A CA 1
ATOM 991 C C . ASP A 1 157 ? 27.121 104.512 3.575 1.00 60.76 159 ASP A C 1
ATOM 992 O O . ASP A 1 157 ? 26.007 103.980 3.557 1.00 64.45 159 ASP A O 1
ATOM 997 N N . THR A 1 158 ? 27.463 105.547 2.802 1.00 55.52 160 THR A N 1
ATOM 998 C CA . THR A 1 158 ? 26.490 106.384 2.051 1.00 53.69 160 THR A CA 1
ATOM 999 C C . THR A 1 158 ? 27.032 106.689 0.652 1.00 52.14 160 THR A C 1
ATOM 1000 O O . THR A 1 158 ? 28.255 106.588 0.455 1.00 51.21 160 THR A O 1
ATOM 1004 N N . THR A 1 159 ? 26.152 107.097 -0.260 1.00 51.45 161 THR A N 1
ATOM 1005 C CA . THR A 1 159 ? 26.506 107.526 -1.643 1.00 50.41 161 THR A CA 1
ATOM 1006 C C . THR A 1 159 ? 26.166 109.003 -1.813 1.00 46.79 161 THR A C 1
ATOM 1007 O O . THR A 1 159 ? 25.020 109.375 -1.593 1.00 47.81 161 THR A O 1
ATOM 1011 N N . VAL A 1 160 ? 27.140 109.820 -2.182 1.00 43.05 162 VAL A N 1
ATOM 1012 C CA . VAL A 1 160 ? 26.877 111.255 -2.484 1.00 40.54 162 VAL A CA 1
ATOM 1013 C C . VAL A 1 160 ? 27.419 111.600 -3.875 1.00 37.80 162 VAL A C 1
ATOM 1014 O O . VAL A 1 160 ? 28.545 111.166 -4.225 1.00 36.81 162 VAL A O 1
ATOM 1018 N N . ALA A 1 161 ? 26.649 112.344 -4.653 1.00 35.08 163 ALA A N 1
ATOM 1019 C CA . ALA A 1 161 ? 27.093 112.727 -6.013 1.00 34.28 163 ALA A CA 1
ATOM 1020 C C . ALA A 1 161 ? 28.166 113.798 -5.890 1.00 31.96 163 ALA A C 1
ATOM 1021 O O . ALA A 1 161 ? 27.917 114.804 -5.202 1.00 29.73 163 ALA A O 1
ATOM 1023 N N . VAL A 1 162 ? 29.276 113.636 -6.600 1.00 31.58 164 VAL A N 1
ATOM 1024 C CA . VAL A 1 162 ? 30.322 114.688 -6.598 1.00 31.09 164 VAL A CA 1
ATOM 1025 C C . VAL A 1 162 ? 29.702 116.012 -7.093 1.00 29.94 164 VAL A C 1
ATOM 1026 O O . VAL A 1 162 ? 28.859 115.958 -7.975 1.00 30.44 164 VAL A O 1
ATOM 1030 N N . LYS A 1 163 ? 30.099 117.162 -6.542 1.00 29.59 165 LYS A N 1
ATOM 1031 C CA . LYS A 1 163 ? 29.549 118.480 -6.933 1.00 30.77 165 LYS A CA 1
ATOM 1032 C C . LYS A 1 163 ? 30.407 119.078 -8.044 1.00 29.77 165 LYS A C 1
ATOM 1033 O O . LYS A 1 163 ? 30.868 120.211 -7.899 1.00 28.20 165 LYS A O 1
ATOM 1039 N N . ALA A 1 164 ? 30.593 118.331 -9.123 1.00 34.43 166 ALA A N 1
ATOM 1040 C CA . ALA A 1 164 ? 31.401 118.748 -10.297 1.00 35.22 166 ALA A CA 1
ATOM 1041 C C . ALA A 1 164 ? 30.643 118.387 -11.569 1.00 34.16 166 ALA A C 1
ATOM 1042 O O . ALA A 1 164 ? 30.130 117.277 -11.647 1.00 34.83 166 ALA A O 1
ATOM 1044 N N . ASP A 1 165 ? 30.537 119.306 -12.516 1.00 32.97 167 ASP A N 1
ATOM 1045 C CA . ASP A 1 165 ? 30.146 118.930 -13.896 1.00 32.39 167 ASP A CA 1
ATOM 1046 C C . ASP A 1 165 ? 31.039 119.711 -14.857 1.00 29.80 167 ASP A C 1
ATOM 1047 O O . ASP A 1 165 ? 31.804 120.593 -14.391 1.00 27.43 167 ASP A O 1
ATOM 1052 N N . VAL A 1 166 ? 30.951 119.363 -16.137 1.00 28.31 168 VAL A N 1
ATOM 1053 C CA . VAL A 1 166 ? 31.697 120.045 -17.226 1.00 26.63 168 VAL A CA 1
ATOM 1054 C C . VAL A 1 166 ? 30.683 120.420 -18.281 1.00 26.82 168 VAL A C 1
ATOM 1055 O O . VAL A 1 166 ? 29.676 119.741 -18.452 1.00 28.62 168 VAL A O 1
ATOM 1059 N N . PRO A 1 167 ? 30.894 121.536 -18.995 1.00 26.48 169 PRO A N 1
ATOM 1060 C CA . PRO A 1 167 ? 30.145 121.815 -20.207 1.00 27.36 169 PRO A CA 1
ATOM 1061 C C . PRO A 1 167 ? 30.600 120.833 -21.298 1.00 26.71 169 PRO A C 1
ATOM 1062 O O . PRO A 1 167 ? 31.628 120.177 -21.164 1.00 26.16 169 PRO A O 1
ATOM 1066 N N . THR A 1 168 ? 29.784 120.714 -22.341 1.00 27.31 170 THR A N 1
ATOM 1067 C CA . THR A 1 168 ? 30.194 120.025 -23.593 1.00 26.26 170 THR A CA 1
ATOM 1068 C C . THR A 1 168 ? 30.133 121.000 -24.771 1.00 24.59 170 THR A C 1
ATOM 1069 O O . THR A 1 168 ? 29.380 122.009 -24.744 1.00 23.78 170 THR A O 1
ATOM 1073 N N . LEU A 1 169 ? 30.942 120.697 -25.775 1.00 23.34 171 LEU A N 1
ATOM 1074 C CA . LEU A 1 169 ? 30.888 121.391 -27.071 1.00 22.30 171 LEU A CA 1
ATOM 1075 C C . LEU A 1 169 ? 30.812 120.345 -28.188 1.00 22.66 171 LEU A C 1
ATOM 1076 O O . LEU A 1 169 ? 31.645 119.434 -28.210 1.00 23.26 171 LEU A O 1
ATOM 1081 N N . THR A 1 170 ? 29.761 120.427 -29.000 1.00 23.21 172 THR A N 1
ATOM 1082 C CA . THR A 1 170 ? 29.523 119.576 -30.197 1.00 24.00 172 THR A CA 1
ATOM 1083 C C . THR A 1 170 ? 29.482 120.469 -31.434 1.00 23.53 172 THR A C 1
ATOM 1084 O O . THR A 1 170 ? 28.827 121.531 -31.430 1.00 22.59 172 THR A O 1
ATOM 1088 N N . LYS A 1 171 ? 30.189 120.038 -32.466 1.00 23.77 173 LYS A N 1
ATOM 1089 C CA . LYS A 1 171 ? 30.182 120.719 -33.774 1.00 23.65 173 LYS A CA 1
ATOM 1090 C C . LYS A 1 171 ? 29.675 119.730 -34.802 1.00 24.86 173 LYS A C 1
ATOM 1091 O O . LYS A 1 171 ? 30.090 118.539 -34.775 1.00 24.81 173 LYS A O 1
ATOM 1097 N N . GLN A 1 172 ? 28.803 120.221 -35.667 1.00 26.87 174 GLN A N 1
ATOM 1098 C CA . GLN A 1 172 ? 28.345 119.445 -36.830 1.00 28.75 174 GLN A CA 1
ATOM 1099 C C . GLN A 1 172 ? 28.104 120.341 -38.031 1.00 28.31 174 GLN A C 1
ATOM 1100 O O . GLN A 1 172 ? 28.030 121.593 -37.903 1.00 26.99 174 GLN A O 1
ATOM 1106 N N . VAL A 1 173 ? 27.950 119.671 -39.157 1.00 29.15 175 VAL A N 1
ATOM 1107 C CA . VAL A 1 173 ? 27.766 120.324 -40.467 1.00 30.88 175 VAL A CA 1
ATOM 1108 C C . VAL A 1 173 ? 26.410 119.872 -40.997 1.00 33.61 175 VAL A C 1
ATOM 1109 O O . VAL A 1 173 ? 26.075 118.682 -40.835 1.00 34.10 175 VAL A O 1
ATOM 1113 N N . ARG A 1 174 ? 25.642 120.787 -41.574 1.00 37.15 176 ARG A N 1
ATOM 1114 C CA . ARG A 1 174 ? 24.365 120.383 -42.206 1.00 41.59 176 ARG A CA 1
ATOM 1115 C C . ARG A 1 174 ? 24.672 119.587 -43.475 1.00 42.52 176 ARG A C 1
ATOM 1116 O O . ARG A 1 174 ? 25.438 120.074 -44.331 1.00 40.05 176 ARG A O 1
ATOM 1124 N N . ALA A 1 175 ? 24.069 118.406 -43.573 1.00 44.21 177 ALA A N 1
ATOM 1125 C CA . ALA A 1 175 ? 24.346 117.424 -44.626 1.00 45.22 177 ALA A CA 1
ATOM 1126 C C . ALA A 1 175 ? 23.832 117.964 -45.968 1.00 48.39 177 ALA A C 1
ATOM 1127 O O . ALA A 1 175 ? 22.967 118.863 -45.996 1.00 45.41 177 ALA A O 1
ATOM 1129 N N . ASN A 1 176 ? 24.423 117.439 -47.040 1.00 53.91 178 ASN A N 1
ATOM 1130 C CA . ASN A 1 176 ? 24.050 117.691 -48.461 1.00 61.99 178 ASN A CA 1
ATOM 1131 C C . ASN A 1 176 ? 22.533 117.421 -48.614 1.00 65.14 178 ASN A C 1
ATOM 1132 O O . ASN A 1 176 ? 22.109 116.232 -48.510 1.00 62.18 178 ASN A O 1
ATOM 1137 N N . GLY A 1 177 ? 21.728 118.480 -48.789 1.00 67.71 179 GLY A N 1
ATOM 1138 C CA . GLY A 1 177 ? 20.303 118.383 -49.186 1.00 73.07 179 GLY A CA 1
ATOM 1139 C C . GLY A 1 177 ? 19.503 117.417 -48.320 1.00 77.09 179 GLY A C 1
ATOM 1140 O O . GLY A 1 177 ? 18.515 116.843 -48.798 1.00 80.59 179 GLY A O 1
ATOM 1141 N N . SER A 1 178 ? 19.900 117.257 -47.063 1.00 80.03 180 SER A N 1
ATOM 1142 C CA . SER A 1 178 ? 19.267 116.359 -46.060 1.00 78.68 180 SER A CA 1
ATOM 1143 C C . SER A 1 178 ? 18.654 117.224 -44.944 1.00 74.52 180 SER A C 1
ATOM 1144 O O . SER A 1 178 ? 17.696 116.770 -44.327 1.00 78.16 180 SER A O 1
ATOM 1147 N N . GLN A 1 179 ? 19.183 118.433 -44.715 1.00 71.82 181 GLN A N 1
ATOM 1148 C CA . GLN A 1 179 ? 18.666 119.493 -43.788 1.00 73.73 181 GLN A CA 1
ATOM 1149 C C . GLN A 1 179 ? 18.909 119.098 -42.322 1.00 69.86 181 GLN A C 1
ATOM 1150 O O . GLN A 1 179 ? 18.568 119.907 -41.441 1.00 72.94 181 GLN A O 1
ATOM 1156 N N . ASN A 1 180 ? 19.513 117.940 -42.048 1.00 63.11 182 ASN A N 1
ATOM 1157 C CA . ASN A 1 180 ? 19.921 117.588 -40.665 1.00 59.93 182 ASN A CA 1
ATOM 1158 C C . ASN A 1 180 ? 21.454 117.631 -40.555 1.00 51.34 182 ASN A C 1
ATOM 1159 O O . ASN A 1 180 ? 22.168 117.662 -41.584 1.00 50.39 182 ASN A O 1
ATOM 1164 N N . TYR A 1 181 ? 21.940 117.670 -39.323 1.00 45.03 183 TYR A N 1
ATOM 1165 C CA . TYR A 1 181 ? 23.360 117.895 -38.986 1.00 39.46 183 TYR A CA 1
ATOM 1166 C C . TYR A 1 181 ? 24.038 116.560 -38.763 1.00 37.40 183 TYR A C 1
ATOM 1167 O O . TYR A 1 181 ? 23.396 115.613 -38.337 1.00 39.50 183 TYR A O 1
ATOM 1176 N N . THR A 1 182 ? 25.323 116.510 -39.070 1.00 34.31 184 THR A N 1
ATOM 1177 C CA . THR A 1 182 ? 26.114 115.266 -39.060 1.00 33.04 184 THR A CA 1
ATOM 1178 C C . THR A 1 182 ? 27.593 115.625 -38.886 1.00 29.77 184 THR A C 1
ATOM 1179 O O . THR A 1 182 ? 27.933 116.819 -38.985 1.00 28.14 184 THR A O 1
ATOM 1183 N N . ALA A 1 183 ? 28.428 114.626 -38.619 1.00 27.98 185 ALA A N 1
ATOM 1184 C CA . ALA A 1 183 ? 29.858 114.823 -38.366 1.00 26.39 185 ALA A CA 1
ATOM 1185 C C . ALA A 1 183 ? 30.540 115.120 -39.694 1.00 25.80 185 ALA A C 1
ATOM 1186 O O . ALA A 1 183 ? 31.547 115.793 -39.683 1.00 25.75 185 ALA A O 1
ATOM 1188 N N . ALA A 1 184 ? 30.029 114.651 -40.819 1.00 26.57 186 ALA A N 1
ATOM 1189 C CA . ALA A 1 184 ? 30.714 114.904 -42.108 1.00 26.45 186 ALA A CA 1
ATOM 1190 C C . ALA A 1 184 ? 29.804 114.680 -43.308 1.00 26.85 186 ALA A C 1
ATOM 1191 O O . ALA A 1 184 ? 28.897 113.885 -43.213 1.00 28.89 186 ALA A O 1
ATOM 1193 N N . THR A 1 185 ? 30.074 115.383 -44.399 1.00 25.57 187 THR A N 1
ATOM 1194 C CA . THR A 1 185 ? 29.273 115.327 -45.634 1.00 26.51 187 THR A CA 1
ATOM 1195 C C . THR A 1 185 ? 30.152 115.700 -46.831 1.00 25.67 187 THR A C 1
ATOM 1196 O O . THR A 1 185 ? 31.381 115.873 -46.657 1.00 24.31 187 THR A O 1
ATOM 1200 N N . ASP A 1 186 ? 29.578 115.780 -48.029 1.00 26.32 188 ASP A N 1
ATOM 1201 C CA . ASP A 1 186 ? 30.339 116.244 -49.205 1.00 25.54 188 ASP A CA 1
ATOM 1202 C C . ASP A 1 186 ? 29.595 117.406 -49.839 1.00 26.60 188 ASP A C 1
ATOM 1203 O O . ASP A 1 186 ? 28.344 117.456 -49.802 1.00 29.40 188 ASP A O 1
ATOM 1208 N N . TYR A 1 187 ? 30.365 118.347 -50.343 1.00 26.02 189 TYR A N 1
ATOM 1209 C CA . TYR A 1 187 ? 29.831 119.529 -51.051 1.00 28.58 189 TYR A CA 1
ATOM 1210 C C . TYR A 1 187 ? 30.700 119.765 -52.280 1.00 27.75 189 TYR A C 1
ATOM 1211 O O . TYR A 1 187 ? 31.773 119.141 -52.386 1.00 27.16 189 TYR A O 1
ATOM 1220 N N . ARG A 1 188 ? 30.232 120.642 -53.156 1.00 28.98 190 ARG A N 1
ATOM 1221 C CA . ARG A 1 188 ? 31.014 121.168 -54.299 1.00 28.52 190 ARG A CA 1
ATOM 1222 C C . ARG A 1 188 ? 31.672 122.471 -53.865 1.00 27.14 190 ARG A C 1
ATOM 1223 O O . ARG A 1 188 ? 31.129 123.188 -52.989 1.00 26.66 190 ARG A O 1
ATOM 1231 N N . ILE A 1 189 ? 32.813 122.740 -54.470 1.00 26.62 191 ILE A N 1
ATOM 1232 C CA . ILE A 1 189 ? 33.556 124.013 -54.293 1.00 27.25 191 ILE A CA 1
ATOM 1233 C C . ILE A 1 189 ? 32.601 125.146 -54.678 1.00 29.51 191 ILE A C 1
ATOM 1234 O O . ILE A 1 189 ? 31.919 124.994 -55.686 1.00 28.65 191 ILE A O 1
ATOM 1239 N N . GLY A 1 190 ? 32.549 126.199 -53.851 1.00 31.30 192 GLY A N 1
ATOM 1240 C CA . GLY A 1 190 ? 31.765 127.417 -54.101 1.00 33.02 192 GLY A CA 1
ATOM 1241 C C . GLY A 1 190 ? 30.409 127.352 -53.431 1.00 35.70 192 GLY A C 1
ATOM 1242 O O . GLY A 1 190 ? 29.818 128.416 -53.333 1.00 40.83 192 GLY A O 1
ATOM 1243 N N . GLN A 1 191 ? 29.923 126.176 -52.997 1.00 35.10 193 GLN A N 1
ATOM 1244 C CA . GLN A 1 191 ? 28.604 126.032 -52.329 1.00 36.87 193 GLN A CA 1
ATOM 1245 C C . GLN A 1 191 ? 28.741 126.429 -50.840 1.00 36.06 193 GLN A C 1
ATOM 1246 O O . GLN A 1 191 ? 29.722 126.001 -50.174 1.00 34.29 193 GLN A O 1
ATOM 1252 N N . ASN A 1 192 ? 27.794 127.228 -50.340 1.00 36.16 194 ASN A N 1
ATOM 1253 C CA . ASN A 1 192 ? 27.737 127.711 -48.932 1.00 35.64 194 ASN A CA 1
ATOM 1254 C C . ASN A 1 192 ? 27.249 126.575 -48.017 1.00 34.14 194 ASN A C 1
ATOM 1255 O O . ASN A 1 192 ? 26.282 125.902 -48.328 1.00 35.45 194 ASN A O 1
ATOM 1260 N N . ILE A 1 193 ? 27.949 126.330 -46.931 1.00 32.60 195 ILE A N 1
ATOM 1261 C CA . ILE A 1 193 ? 27.715 125.133 -46.084 1.00 32.02 195 ILE A CA 1
ATOM 1262 C C . ILE A 1 193 ? 27.397 125.624 -44.670 1.00 30.93 195 ILE A C 1
ATOM 1263 O O . ILE A 1 193 ? 28.119 126.504 -44.172 1.00 28.58 195 ILE A O 1
ATOM 1268 N N . LEU A 1 194 ? 26.322 125.106 -44.104 1.00 32.26 196 LEU A N 1
ATOM 1269 C CA . LEU A 1 194 ? 25.813 125.548 -42.787 1.00 34.93 196 LEU A CA 1
ATOM 1270 C C . LEU A 1 194 ? 26.434 124.684 -41.709 1.00 31.54 196 LEU A C 1
ATOM 1271 O O . LEU A 1 194 ? 26.326 123.449 -41.778 1.00 29.90 196 LEU A O 1
ATOM 1276 N N . PHE A 1 195 ? 27.041 125.344 -40.731 1.00 31.11 197 PHE A N 1
ATOM 1277 C CA . PHE A 1 195 ? 27.704 124.697 -39.575 1.00 28.41 197 PHE A CA 1
ATOM 1278 C C . PHE A 1 195 ? 26.975 125.089 -38.282 1.00 29.22 197 PHE A C 1
ATOM 1279 O O . PHE A 1 195 ? 26.320 126.169 -38.155 1.00 28.25 197 PHE A O 1
ATOM 1287 N N . GLN A 1 196 ? 27.093 124.203 -37.307 1.00 29.59 198 GLN A N 1
ATOM 1288 C CA . GLN A 1 196 ? 26.428 124.421 -36.008 1.00 30.69 198 GLN A CA 1
ATOM 1289 C C . GLN A 1 196 ? 27.296 123.904 -34.867 1.00 29.26 198 GLN A C 1
ATOM 1290 O O . GLN A 1 196 ? 27.759 122.762 -34.934 1.00 28.16 198 GLN A O 1
ATOM 1296 N N . ILE A 1 197 ? 27.519 124.770 -33.884 1.00 29.03 199 ILE A N 1
ATOM 1297 C CA . ILE A 1 197 ? 28.237 124.437 -32.633 1.00 29.27 199 ILE A CA 1
ATOM 1298 C C . ILE A 1 197 ? 27.248 124.587 -31.474 1.00 29.48 199 ILE A C 1
ATOM 1299 O O . ILE A 1 197 ? 26.634 125.642 -31.355 1.00 29.12 199 ILE A O 1
ATOM 1304 N N . THR A 1 198 ? 27.081 123.520 -30.700 1.00 29.24 200 THR A N 1
ATOM 1305 C CA . THR A 1 198 ? 26.149 123.424 -29.555 1.00 30.86 200 THR A CA 1
ATOM 1306 C C . THR A 1 198 ? 26.951 123.315 -28.251 1.00 30.32 200 THR A C 1
ATOM 1307 O O . THR A 1 198 ? 27.662 122.300 -28.055 1.00 30.28 200 THR A O 1
ATOM 1311 N N . ALA A 1 199 ? 26.835 124.300 -27.367 1.00 30.32 201 ALA A N 1
ATOM 1312 C CA . ALA A 1 199 ? 27.431 124.236 -26.005 1.00 29.13 201 ALA A CA 1
ATOM 1313 C C . ALA A 1 199 ? 26.330 123.892 -25.012 1.00 29.98 201 ALA A C 1
ATOM 1314 O O . ALA A 1 199 ? 25.307 124.566 -25.029 1.00 31.51 201 ALA A O 1
ATOM 1316 N N . THR A 1 200 ? 26.499 122.840 -24.226 1.00 30.40 202 THR A N 1
ATOM 1317 C CA . THR A 1 200 ? 25.707 122.621 -22.983 1.00 31.42 202 THR A CA 1
ATOM 1318 C C . THR A 1 200 ? 26.478 123.246 -21.807 1.00 30.89 202 THR A C 1
ATOM 1319 O O . THR A 1 200 ? 27.729 123.330 -21.867 1.00 30.68 202 THR A O 1
ATOM 1323 N N . LEU A 1 201 ? 25.779 123.623 -20.742 1.00 31.24 203 LEU A N 1
ATOM 1324 C CA . LEU A 1 201 ? 26.405 124.223 -19.535 1.00 30.54 203 LEU A CA 1
ATOM 1325 C C . LEU A 1 201 ? 26.472 123.159 -18.446 1.00 29.99 203 LEU A C 1
ATOM 1326 O O . LEU A 1 201 ? 25.778 122.167 -18.495 1.00 31.56 203 LEU A O 1
ATOM 1331 N N . PRO A 1 202 ? 27.383 123.266 -17.475 1.00 28.85 204 PRO A N 1
ATOM 1332 C CA . PRO A 1 202 ? 27.502 122.244 -16.438 1.00 29.51 204 PRO A CA 1
ATOM 1333 C C . PRO A 1 202 ? 26.329 122.325 -15.445 1.00 30.83 204 PRO A C 1
ATOM 1334 O O . PRO A 1 202 ? 25.792 123.435 -15.274 1.00 30.18 204 PRO A O 1
ATOM 1338 N N . SER A 1 203 ? 25.950 121.188 -14.824 1.00 31.86 205 SER A N 1
ATOM 1339 C CA . SER A 1 203 ? 24.791 121.086 -13.873 1.00 33.21 205 SER A CA 1
ATOM 1340 C C . SER A 1 203 ? 24.953 122.093 -12.723 1.00 31.87 205 SER A C 1
ATOM 1341 O O . SER A 1 203 ? 23.916 122.531 -12.235 1.00 33.42 205 SER A O 1
ATOM 1344 N N . ASN A 1 204 ? 26.187 122.506 -12.369 1.00 29.74 206 ASN A N 1
ATOM 1345 C CA . ASN A 1 204 ? 26.445 123.498 -11.279 1.00 28.09 206 ASN A CA 1
ATOM 1346 C C . ASN A 1 204 ? 26.729 124.889 -11.853 1.00 27.35 206 ASN A C 1
ATOM 1347 O O . ASN A 1 204 ? 27.439 125.629 -11.209 1.00 27.06 206 ASN A O 1
ATOM 1352 N N . TYR A 1 205 ? 26.163 125.248 -13.000 1.00 28.15 207 TYR A N 1
ATOM 1353 C CA . TYR A 1 205 ? 26.371 126.600 -13.583 1.00 28.72 207 TYR A CA 1
ATOM 1354 C C . TYR A 1 205 ? 26.087 127.698 -12.539 1.00 30.15 207 TYR A C 1
ATOM 1355 O O . TYR A 1 205 ? 26.852 128.687 -12.449 1.00 30.23 207 TYR A O 1
ATOM 1364 N N . ALA A 1 206 ? 25.031 127.551 -11.741 1.00 31.71 208 ALA A N 1
ATOM 1365 C CA . ALA A 1 206 ? 24.596 128.607 -10.794 1.00 32.31 208 ALA A CA 1
ATOM 1366 C C . ALA A 1 206 ? 25.610 128.721 -9.636 1.00 31.75 208 ALA A C 1
ATOM 1367 O O . ALA A 1 206 ? 25.611 129.775 -8.979 1.00 32.89 208 ALA A O 1
ATOM 1369 N N . ASP A 1 207 ? 26.477 127.727 -9.417 1.00 31.36 209 ASP A N 1
ATOM 1370 C CA . ASP A 1 207 ? 27.500 127.761 -8.334 1.00 32.53 209 ASP A CA 1
ATOM 1371 C C . ASP A 1 207 ? 28.657 128.708 -8.700 1.00 30.70 209 ASP A C 1
ATOM 1372 O O . ASP A 1 207 ? 29.497 128.967 -7.851 1.00 30.47 209 ASP A O 1
ATOM 1377 N N . PHE A 1 208 ? 28.749 129.171 -9.945 1.00 29.46 210 PHE A N 1
ATOM 1378 C CA . PHE A 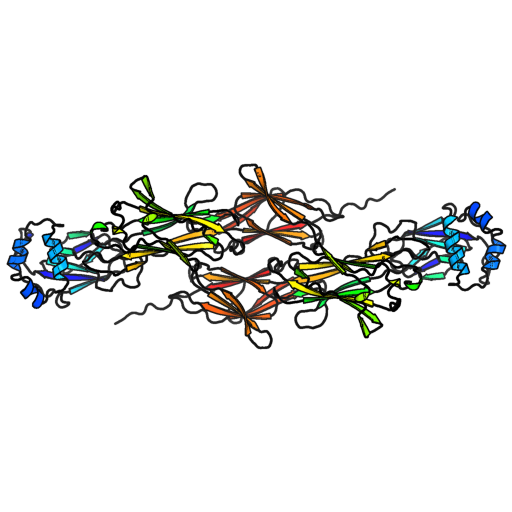1 208 ? 29.797 130.128 -10.411 1.00 27.17 210 PHE A CA 1
ATOM 1379 C C . PHE A 1 208 ? 29.272 131.555 -10.194 1.00 28.14 210 PHE A C 1
ATOM 1380 O O . PHE A 1 208 ? 28.089 131.840 -10.416 1.00 27.88 210 PHE A O 1
ATOM 1388 N N . THR A 1 209 ? 30.165 132.440 -9.798 1.00 29.06 211 THR A N 1
ATOM 1389 C CA . THR A 1 209 ? 29.920 133.895 -9.729 1.00 30.36 211 THR A CA 1
ATOM 1390 C C . THR A 1 209 ? 30.131 134.520 -11.117 1.00 29.78 211 THR A C 1
ATOM 1391 O O . THR A 1 209 ? 29.454 135.487 -11.471 1.00 29.73 211 THR A O 1
ATOM 1395 N N . ARG A 1 210 ? 31.141 134.015 -11.818 1.00 29.80 212 ARG A N 1
ATOM 1396 C CA . ARG A 1 210 ? 31.587 134.400 -13.197 1.00 28.98 212 ARG A CA 1
ATOM 1397 C C . ARG A 1 210 ? 31.859 133.115 -13.982 1.00 26.32 212 ARG A C 1
ATOM 1398 O O . ARG A 1 210 ? 32.305 132.135 -13.396 1.00 24.14 212 ARG A O 1
ATOM 1406 N N . TYR A 1 211 ? 31.632 133.114 -15.292 1.00 25.75 213 TYR A N 1
ATOM 1407 C CA . TYR A 1 211 ? 31.810 131.894 -16.109 1.00 24.14 213 TYR A CA 1
ATOM 1408 C C . TYR A 1 211 ? 32.440 132.295 -17.427 1.00 25.46 213 TYR A C 1
ATOM 1409 O O . TYR A 1 211 ? 31.737 132.780 -18.281 1.00 25.07 213 TYR A O 1
ATOM 1418 N N . GLU A 1 212 ? 33.762 132.172 -17.513 1.00 27.25 214 GLU A N 1
ATOM 1419 C CA . GLU A 1 212 ? 34.500 132.425 -18.758 1.00 28.69 214 GLU A CA 1
ATOM 1420 C C . GLU A 1 212 ? 34.024 131.379 -19.738 1.00 27.61 214 GLU A C 1
ATOM 1421 O O . GLU A 1 212 ? 33.862 130.201 -19.333 1.00 28.30 214 GLU A O 1
ATOM 1427 N N . PHE A 1 213 ? 33.764 131.842 -20.947 1.00 25.97 215 PHE A N 1
ATOM 1428 C CA . PHE A 1 213 ? 33.181 131.048 -22.040 1.00 25.22 215 PHE A CA 1
ATOM 1429 C C . PHE A 1 213 ? 33.768 131.569 -23.351 1.00 24.75 215 PHE A C 1
ATOM 1430 O O . PHE A 1 213 ? 33.464 132.731 -23.739 1.00 25.55 215 PHE A O 1
ATOM 1438 N N . THR A 1 214 ? 34.615 130.761 -23.989 1.00 22.76 216 THR A N 1
ATOM 1439 C CA . THR A 1 214 ? 35.248 131.139 -25.261 1.00 22.17 216 THR A CA 1
ATOM 1440 C C . THR A 1 214 ? 35.289 129.931 -26.175 1.00 21.77 216 THR A C 1
ATOM 1441 O O . THR A 1 214 ? 35.942 128.940 -25.839 1.00 21.61 216 THR A O 1
ATOM 1445 N N . ILE A 1 215 ? 34.576 130.003 -27.277 1.00 22.13 217 ILE A N 1
ATOM 1446 C CA . ILE A 1 215 ? 34.669 128.962 -28.326 1.00 22.51 217 ILE A CA 1
ATOM 1447 C C . ILE A 1 215 ? 35.676 129.459 -29.342 1.00 22.87 217 ILE A C 1
ATOM 1448 O O . ILE A 1 215 ? 35.527 130.606 -29.801 1.00 23.12 217 ILE A O 1
ATOM 1453 N N . LYS A 1 216 ? 36.676 128.632 -29.625 1.00 23.42 218 LYS A N 1
ATOM 1454 C CA . LYS A 1 216 ? 37.597 128.810 -30.766 1.00 23.11 218 LYS A CA 1
ATOM 1455 C C . LYS A 1 216 ? 37.320 127.732 -31.789 1.00 22.03 218 LYS A C 1
ATOM 1456 O O . LYS A 1 216 ? 37.321 126.549 -31.408 1.00 20.94 218 LYS A O 1
ATOM 1462 N N . ASP A 1 217 ? 37.088 128.174 -33.029 1.00 21.18 219 ASP A N 1
ATOM 1463 C CA . ASP A 1 217 ? 36.767 127.347 -34.221 1.00 20.17 219 ASP A CA 1
ATOM 1464 C C . ASP A 1 217 ? 37.823 127.580 -35.309 1.00 19.21 219 ASP A C 1
ATOM 1465 O O . ASP A 1 217 ? 37.932 128.667 -35.797 1.00 18.54 219 ASP A O 1
ATOM 1470 N N . THR A 1 218 ? 38.588 126.551 -35.620 1.00 18.23 220 THR A N 1
ATOM 1471 C CA . THR A 1 218 ? 39.650 126.624 -36.639 1.00 18.13 220 THR A CA 1
ATOM 1472 C C . THR A 1 218 ? 39.129 126.165 -38.000 1.00 18.23 220 THR A C 1
ATOM 1473 O O . THR A 1 218 ? 38.780 125.032 -38.127 1.00 17.75 220 THR A O 1
ATOM 1477 N N . ILE A 1 219 ? 39.153 127.075 -38.961 1.00 18.54 221 ILE A N 1
ATOM 1478 C CA . ILE A 1 219 ? 38.682 126.835 -40.345 1.00 19.23 221 ILE A CA 1
ATOM 1479 C C . ILE A 1 219 ? 39.882 126.372 -41.135 1.00 17.95 221 ILE A C 1
ATOM 1480 O O . ILE A 1 219 ? 40.952 126.950 -41.009 1.00 17.46 221 ILE A O 1
ATOM 1485 N N . PRO A 1 220 ? 39.743 125.275 -41.898 1.00 17.19 222 PRO A N 1
ATOM 1486 C CA . PRO A 1 220 ? 40.853 124.778 -42.713 1.00 17.98 222 PRO A CA 1
ATOM 1487 C C . PRO A 1 220 ? 41.183 125.710 -43.891 1.00 18.56 222 PRO A C 1
ATOM 1488 O O . PRO A 1 220 ? 40.350 126.524 -44.245 1.00 18.67 222 PRO A O 1
ATOM 1492 N N . ALA A 1 221 ? 42.394 125.590 -44.437 1.00 18.96 223 ALA A N 1
ATOM 1493 C CA . ALA A 1 221 ? 42.870 126.383 -45.598 1.00 20.49 223 ALA A CA 1
ATOM 1494 C C . ALA A 1 221 ? 41.883 126.245 -46.746 1.00 20.56 223 ALA A C 1
ATOM 1495 O O . ALA A 1 221 ? 41.605 127.241 -47.412 1.00 20.56 223 ALA A O 1
ATOM 1497 N N . GLY A 1 222 ? 41.335 125.041 -46.923 1.00 21.49 224 GLY A N 1
ATOM 1498 C CA . GLY A 1 222 ? 40.509 124.728 -48.102 1.00 22.23 224 GLY A CA 1
ATOM 1499 C C . GLY A 1 222 ? 39.072 125.172 -47.927 1.00 23.56 224 GLY A C 1
ATOM 1500 O O . GLY A 1 222 ? 38.224 124.718 -48.736 1.00 23.54 224 GLY A O 1
ATOM 1501 N N . MET A 1 223 ? 38.782 125.972 -46.900 1.00 24.06 225 MET A N 1
ATOM 1502 C CA . MET A 1 223 ? 37.408 126.465 -46.630 1.00 25.36 225 MET A CA 1
ATOM 1503 C C . MET A 1 223 ? 37.454 127.980 -46.356 1.00 25.33 225 MET A C 1
ATOM 1504 O O . MET A 1 223 ? 38.500 128.497 -45.903 1.00 22.87 225 MET A O 1
ATOM 1509 N N . THR A 1 224 ? 36.392 128.697 -46.730 1.00 26.39 226 THR A N 1
ATOM 1510 C CA . THR A 1 224 ? 36.324 130.177 -46.617 1.00 27.29 226 THR A CA 1
ATOM 1511 C C . THR A 1 224 ? 35.112 130.529 -45.774 1.00 27.29 226 THR A C 1
ATOM 1512 O O . THR A 1 224 ? 34.027 130.077 -46.133 1.00 26.93 226 THR A O 1
ATOM 1516 N N . TYR A 1 225 ? 35.348 131.201 -44.634 1.00 28.33 227 TYR A N 1
ATOM 1517 C CA . TYR A 1 225 ? 34.309 131.621 -43.663 1.00 27.83 227 TYR A CA 1
ATOM 1518 C C . TYR A 1 225 ? 33.590 132.841 -44.237 1.00 29.47 227 TYR A C 1
ATOM 1519 O O . TYR A 1 225 ? 34.240 133.738 -44.792 1.00 28.38 227 TYR A O 1
ATOM 1528 N N . ASN A 1 226 ? 32.270 132.868 -44.077 1.00 30.81 228 ASN A N 1
ATOM 1529 C CA . ASN A 1 226 ? 31.389 133.899 -44.669 1.00 32.92 228 ASN A CA 1
ATOM 1530 C C . ASN A 1 226 ? 31.167 135.052 -43.675 1.00 36.18 228 ASN A C 1
ATOM 1531 O O . ASN A 1 226 ? 30.288 135.876 -43.954 1.00 37.69 228 ASN A O 1
ATOM 1536 N N . ASN A 1 227 ? 31.903 135.111 -42.549 1.00 37.27 229 ASN A N 1
ATOM 1537 C CA . ASN A 1 227 ? 31.800 136.195 -41.529 1.00 39.40 229 ASN A CA 1
ATOM 1538 C C . ASN A 1 227 ? 30.336 136.370 -41.128 1.00 38.36 229 ASN A C 1
ATOM 1539 O O . ASN A 1 227 ? 29.893 137.514 -41.027 1.00 39.16 229 ASN A O 1
ATOM 1544 N N . ASP A 1 228 ? 29.612 135.280 -40.910 1.00 36.69 230 ASP A N 1
ATOM 1545 C CA . ASP A 1 228 ? 28.163 135.365 -40.621 1.00 38.32 230 ASP A CA 1
ATOM 1546 C C . ASP A 1 228 ? 27.799 134.552 -39.372 1.00 38.02 230 ASP A C 1
ATOM 1547 O O . ASP A 1 228 ? 26.606 134.198 -39.203 1.00 40.92 230 ASP A O 1
ATOM 1552 N N . ALA A 1 229 ? 28.742 134.262 -38.491 1.00 36.91 231 ALA A N 1
ATOM 1553 C CA . ALA A 1 229 ? 28.406 133.538 -37.247 1.00 36.39 231 ALA A CA 1
ATOM 1554 C C . ALA A 1 229 ? 27.369 134.343 -36.473 1.00 37.60 231 ALA A C 1
ATOM 1555 O O . ALA A 1 229 ? 27.505 135.577 -36.393 1.00 37.34 231 ALA A O 1
ATOM 1557 N N . GLN A 1 230 ? 26.372 133.638 -35.940 1.00 39.16 232 GLN A N 1
ATOM 1558 C CA . GLN A 1 230 ? 25.364 134.187 -34.999 1.00 41.34 232 GLN A CA 1
ATOM 1559 C C . GLN A 1 230 ? 25.177 133.250 -33.794 1.00 38.82 232 GLN A C 1
ATOM 1560 O O . GLN A 1 230 ? 25.354 132.036 -33.927 1.00 35.62 232 GLN A O 1
ATOM 1566 N N . VAL A 1 231 ? 24.849 133.814 -32.637 1.00 39.81 233 VAL A N 1
ATOM 1567 C CA . VAL A 1 231 ? 24.798 133.051 -31.354 1.00 40.63 233 VAL A CA 1
ATOM 1568 C C . VAL A 1 231 ? 23.347 133.021 -30.889 1.00 43.18 233 VAL A C 1
ATOM 1569 O O . VAL A 1 231 ? 22.689 134.086 -30.877 1.00 44.51 233 VAL A O 1
ATOM 1573 N N . TYR A 1 232 ? 22.859 131.826 -30.583 1.00 43.65 234 TYR A N 1
ATOM 1574 C CA . TYR A 1 232 ? 21.432 131.602 -30.272 1.00 46.56 234 TYR A CA 1
ATOM 1575 C C . TYR A 1 232 ? 21.305 130.919 -28.915 1.00 45.68 234 TYR A C 1
ATOM 1576 O O . TYR A 1 232 ? 21.990 129.944 -28.670 1.00 42.96 234 TYR A O 1
ATOM 1585 N N . LEU A 1 233 ? 20.372 131.378 -28.102 1.00 48.62 235 LEU A N 1
ATOM 1586 C CA . LEU A 1 233 ? 20.017 130.664 -26.857 1.00 51.89 235 LEU A CA 1
ATOM 1587 C C . LEU A 1 233 ? 18.885 129.675 -27.154 1.00 53.70 235 LEU A C 1
ATOM 1588 O O . LEU A 1 233 ? 17.920 130.099 -27.780 1.00 55.07 235 LEU A O 1
ATOM 1593 N N . GLN A 1 234 ? 19.031 128.410 -26.752 1.00 56.13 236 GLN A N 1
ATOM 1594 C CA . GLN A 1 234 ? 17.995 127.352 -26.906 1.00 61.66 236 GLN A CA 1
ATOM 1595 C C . GLN A 1 234 ? 17.477 126.949 -25.530 1.00 67.84 236 GLN A C 1
ATOM 1596 O O . GLN A 1 234 ? 18.262 126.426 -24.751 1.00 69.09 236 GLN A O 1
ATOM 1602 N N . GLU A 1 235 ? 16.197 127.202 -25.259 1.00 79.69 237 GLU A N 1
ATOM 1603 C CA . GLU A 1 235 ? 15.492 126.801 -24.006 1.00 88.32 237 GLU A CA 1
ATOM 1604 C C . GLU A 1 235 ? 14.403 125.779 -24.384 1.00 96.40 237 GLU A C 1
ATOM 1605 O O . GLU A 1 235 ? 13.264 126.197 -24.734 1.00 97.49 237 GLU A O 1
ATOM 1611 N N . GLY A 1 236 ? 14.761 124.488 -24.364 1.00 98.54 238 GLY A N 1
ATOM 1612 C CA . GLY A 1 236 ? 14.021 123.408 -25.044 1.00 100.53 238 GLY A CA 1
ATOM 1613 C C . GLY A 1 236 ? 14.127 123.536 -26.562 1.00 101.52 238 GLY A C 1
ATOM 1614 O O . GLY A 1 236 ? 15.258 123.393 -27.112 1.00 101.83 238 GLY A O 1
ATOM 1615 N N . GLY A 1 237 ? 12.994 123.800 -27.222 1.00 100.19 239 GLY A N 1
ATOM 1616 C CA . GLY A 1 237 ? 12.883 123.911 -28.691 1.00 95.09 239 GLY A CA 1
ATOM 1617 C C . GLY A 1 237 ? 12.414 125.297 -29.093 1.00 94.56 239 GLY A C 1
ATOM 1618 O O . GLY A 1 237 ? 11.480 125.402 -29.888 1.00 90.48 239 GLY A O 1
ATOM 1619 N N . THR A 1 238 ? 13.018 126.336 -28.518 1.00 93.05 240 THR A N 1
ATOM 1620 C CA . THR A 1 238 ? 12.747 127.753 -28.861 1.00 89.02 240 THR A CA 1
ATOM 1621 C C . THR A 1 238 ? 14.083 128.506 -28.830 1.00 82.63 240 THR A C 1
ATOM 1622 O O . THR A 1 238 ? 14.785 128.384 -27.833 1.00 81.61 240 THR A O 1
ATOM 1626 N N . GLU A 1 239 ? 14.424 129.218 -29.907 1.00 77.60 241 GLU A N 1
ATOM 1627 C CA . GLU A 1 239 ? 15.732 129.894 -30.098 1.00 70.16 241 GLU A CA 1
ATOM 1628 C C . GLU A 1 239 ? 15.595 131.406 -29.997 1.00 66.78 241 GLU A C 1
ATOM 1629 O O . GLU A 1 239 ? 14.650 131.944 -30.526 1.00 68.42 241 GLU A O 1
ATOM 1635 N N . LYS A 1 240 ? 16.595 132.075 -29.462 1.00 64.15 242 LYS A N 1
ATOM 1636 C CA . LYS A 1 240 ? 16.568 133.545 -29.293 1.00 65.71 242 LYS A CA 1
ATOM 1637 C C . LYS A 1 240 ? 17.942 134.096 -29.676 1.00 61.88 242 LYS A C 1
ATOM 1638 O O . LYS A 1 240 ? 18.974 133.573 -29.146 1.00 57.00 242 LYS A O 1
ATOM 1644 N N . ASP A 1 241 ? 17.962 135.090 -30.567 1.00 59.88 243 ASP A N 1
ATOM 1645 C CA . ASP A 1 241 ? 19.231 135.665 -31.081 1.00 58.38 243 ASP A CA 1
ATOM 1646 C C . ASP A 1 241 ? 19.900 136.423 -29.932 1.00 56.17 243 ASP A C 1
ATOM 1647 O O . ASP A 1 241 ? 19.387 137.475 -29.578 1.00 57.16 243 ASP A O 1
ATOM 1652 N N . ILE A 1 242 ? 20.999 135.888 -29.385 1.00 53.11 244 ILE A N 1
ATOM 1653 C CA . ILE A 1 242 ? 21.810 136.541 -28.312 1.00 52.01 244 ILE A CA 1
ATOM 1654 C C . ILE A 1 242 ? 23.141 137.031 -28.893 1.00 49.66 244 ILE A C 1
ATOM 1655 O O . ILE A 1 242 ? 24.026 137.363 -28.088 1.00 45.73 244 ILE A O 1
ATOM 1660 N N . SER A 1 243 ? 23.267 137.073 -30.228 1.00 50.48 245 SER A N 1
ATOM 1661 C CA . SER A 1 243 ? 24.488 137.482 -30.971 1.00 49.77 245 SER A CA 1
ATOM 1662 C C . SER A 1 243 ? 25.067 138.755 -30.364 1.00 50.53 245 SER A C 1
ATOM 1663 O O . SER A 1 243 ? 26.287 138.835 -30.167 1.00 50.24 245 SER A O 1
ATOM 1666 N N . THR A 1 244 ? 24.205 139.725 -30.108 1.00 53.83 246 THR A N 1
ATOM 1667 C CA . THR A 1 244 ? 24.591 141.066 -29.619 1.00 55.75 246 THR A CA 1
ATOM 1668 C C . THR A 1 244 ? 25.558 140.953 -28.426 1.00 51.99 246 THR A C 1
ATOM 1669 O O . THR A 1 244 ? 26.358 141.848 -28.278 1.00 49.88 246 THR A O 1
ATOM 1673 N N . PHE A 1 245 ? 25.518 139.882 -27.632 1.00 51.98 247 PHE A N 1
ATOM 1674 C CA . PHE A 1 245 ? 26.352 139.710 -26.403 1.00 53.40 247 PHE A CA 1
ATOM 1675 C C . PHE A 1 245 ? 27.734 139.140 -26.711 1.00 49.24 247 PHE A C 1
ATOM 1676 O O . PHE A 1 245 ? 28.646 139.250 -25.852 1.00 46.75 247 PHE A O 1
ATOM 1684 N N . PHE A 1 246 ? 27.874 138.504 -27.873 1.00 46.01 248 PHE A N 1
ATOM 1685 C CA . PHE A 1 246 ? 29.100 137.770 -28.269 1.00 42.29 248 PHE A CA 1
ATOM 1686 C C . PHE A 1 246 ? 29.777 138.513 -29.411 1.00 42.59 248 PHE A C 1
ATOM 1687 O O . PHE A 1 246 ? 29.510 138.211 -30.558 1.00 41.69 248 PHE A O 1
ATOM 1695 N N . PRO A 1 247 ? 30.682 139.480 -29.158 1.00 43.17 249 PRO A N 1
ATOM 1696 C CA . PRO A 1 247 ? 31.532 139.982 -30.234 1.00 44.15 249 PRO A CA 1
ATOM 1697 C C . PRO A 1 247 ? 32.411 138.815 -30.731 1.00 43.30 249 PRO A C 1
ATOM 1698 O O . PRO A 1 247 ? 32.936 137.996 -29.941 1.00 43.91 249 PRO A O 1
ATOM 1702 N N . ILE A 1 248 ? 32.502 138.708 -32.046 1.00 42.33 250 ILE A N 1
ATOM 1703 C CA . ILE A 1 248 ? 33.156 137.570 -32.744 1.00 41.11 250 ILE A CA 1
ATOM 1704 C C . ILE A 1 248 ? 34.334 138.127 -33.521 1.00 39.81 250 ILE A C 1
ATOM 1705 O O . ILE A 1 248 ? 34.174 139.179 -34.092 1.00 42.71 250 ILE A O 1
ATOM 1710 N N . SER A 1 249 ? 35.480 137.469 -33.492 1.00 38.15 251 SER A N 1
ATOM 1711 C CA . SER A 1 249 ? 36.637 137.842 -34.336 1.00 38.25 251 SER A CA 1
ATOM 1712 C C . SER A 1 249 ? 37.086 136.638 -35.181 1.00 36.74 251 SER A C 1
ATOM 1713 O O . SER A 1 249 ? 36.821 135.473 -34.834 1.00 35.94 251 SER A O 1
ATOM 1716 N N . TYR A 1 250 ? 37.708 136.943 -36.306 1.00 35.27 252 TYR A N 1
ATOM 1717 C CA . TYR A 1 250 ? 38.290 135.963 -37.242 1.00 34.39 252 TYR A CA 1
ATOM 1718 C C . TYR A 1 250 ? 39.645 136.494 -37.692 1.00 34.84 252 TYR A C 1
ATOM 1719 O O . TYR A 1 250 ? 39.710 137.544 -38.308 1.00 36.25 252 TYR A O 1
ATOM 1728 N N . THR A 1 251 ? 40.695 135.821 -37.258 1.00 34.40 253 THR A N 1
ATOM 1729 C CA . THR A 1 251 ? 42.107 136.082 -37.591 1.00 34.88 253 THR A CA 1
ATOM 1730 C C . THR A 1 251 ? 42.735 134.692 -37.646 1.00 33.47 253 THR A C 1
ATOM 1731 O O . THR A 1 251 ? 42.388 133.842 -36.815 1.00 31.78 253 THR A O 1
ATOM 1735 N N . GLY A 1 252 ? 43.554 134.410 -38.642 1.00 33.27 254 GLY A N 1
ATOM 1736 C CA . GLY A 1 252 ? 44.370 133.182 -38.626 1.00 30.90 254 GLY A CA 1
ATOM 1737 C C . GLY A 1 252 ? 43.503 131.979 -38.894 1.00 28.15 254 GLY A C 1
ATOM 1738 O O . GLY A 1 252 ? 43.902 130.871 -38.462 1.00 29.68 254 GLY A O 1
ATOM 1739 N N . ASN A 1 253 ? 42.338 132.196 -39.511 1.00 25.02 255 ASN A N 1
ATOM 1740 C CA . ASN A 1 253 ? 41.392 131.098 -39.813 1.00 23.46 255 ASN A CA 1
ATOM 1741 C C . ASN A 1 253 ? 40.799 130.573 -38.497 1.00 22.28 255 ASN A C 1
ATOM 1742 O O . ASN A 1 253 ? 40.338 129.409 -38.449 1.00 20.36 255 ASN A O 1
ATOM 1747 N N . VAL A 1 254 ? 40.767 131.408 -37.467 1.00 22.31 256 VAL A N 1
ATOM 1748 C CA . VAL A 1 254 ? 40.195 130.987 -36.167 1.00 21.80 256 VAL A CA 1
ATOM 1749 C C . VAL A 1 254 ? 39.040 131.922 -35.857 1.00 22.26 256 VAL A C 1
ATOM 1750 O O . VAL A 1 254 ? 39.263 133.126 -35.804 1.00 23.08 256 VAL A O 1
ATOM 1754 N N . ILE A 1 255 ? 37.838 131.378 -35.748 1.00 22.03 257 ILE A N 1
ATOM 1755 C CA . ILE A 1 255 ? 36.699 132.144 -35.188 1.00 23.22 257 ILE A CA 1
ATOM 1756 C C . ILE A 1 255 ? 36.797 132.086 -33.646 1.00 23.47 257 ILE A C 1
ATOM 1757 O O . ILE A 1 255 ? 36.788 130.978 -33.082 1.00 22.47 257 ILE A O 1
ATOM 1762 N N . THR A 1 256 ? 36.802 133.238 -32.990 1.00 24.32 258 THR A N 1
ATOM 1763 C CA . THR A 1 256 ? 36.731 133.349 -31.516 1.00 25.34 258 THR A CA 1
ATOM 1764 C C . THR A 1 256 ? 35.352 133.890 -31.154 1.00 26.85 258 THR A C 1
ATOM 1765 O O . THR A 1 256 ? 34.978 134.968 -31.657 1.00 29.09 258 THR A O 1
ATOM 1769 N N . ILE A 1 257 ? 34.587 133.156 -30.359 1.00 27.24 259 ILE A N 1
ATOM 1770 C CA . ILE A 1 257 ? 33.255 133.646 -29.900 1.00 27.87 259 ILE A CA 1
ATOM 1771 C C . ILE A 1 257 ? 33.304 133.650 -28.386 1.00 27.95 259 ILE A C 1
ATOM 1772 O O . ILE A 1 257 ? 33.456 132.556 -27.834 1.00 26.57 259 ILE A O 1
ATOM 1777 N N . THR A 1 258 ? 33.148 134.819 -27.771 1.00 29.48 260 THR A N 1
ATOM 1778 C CA . THR A 1 258 ? 33.146 134.954 -26.299 1.00 30.88 260 THR A CA 1
ATOM 1779 C C . THR A 1 258 ? 32.350 136.176 -25.871 1.00 32.53 260 THR A C 1
ATOM 1780 O O . THR A 1 258 ? 32.530 137.253 -26.440 1.00 33.46 260 THR A O 1
ATOM 1784 N N . PRO A 1 259 ? 31.504 136.027 -24.816 1.00 32.85 261 PRO A N 1
ATOM 1785 C CA . PRO A 1 259 ? 30.859 137.166 -24.163 1.00 33.88 261 PRO A CA 1
ATOM 1786 C C . PRO A 1 259 ? 31.681 137.773 -23.020 1.00 34.09 261 PRO A C 1
ATOM 1787 O O . PRO A 1 259 ? 31.180 138.654 -22.345 1.00 35.45 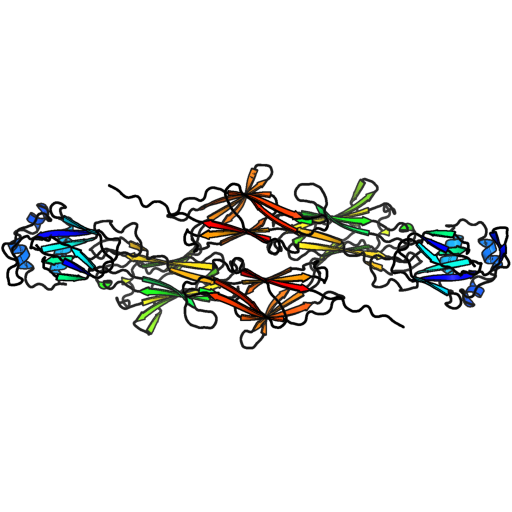261 PRO A O 1
ATOM 1791 N N . GLY A 1 260 ? 32.912 137.282 -22.843 1.00 32.73 262 GLY A N 1
ATOM 1792 C CA . GLY A 1 260 ? 33.791 137.578 -21.701 1.00 31.64 262 GLY A CA 1
ATOM 1793 C C . GLY A 1 260 ? 33.348 136.792 -20.476 1.00 30.23 262 GLY A C 1
ATOM 1794 O O . GLY A 1 260 ? 34.076 135.897 -20.012 1.00 28.25 262 GLY A O 1
ATOM 1795 N N . ASP A 1 261 ? 32.131 137.058 -20.035 1.00 28.89 263 ASP A N 1
ATOM 1796 C CA . ASP A 1 261 ? 31.490 136.310 -18.947 1.00 28.03 263 ASP A CA 1
ATOM 1797 C C . ASP A 1 261 ? 30.093 135.904 -19.404 1.00 26.90 263 ASP A C 1
ATOM 1798 O O . ASP A 1 261 ? 29.271 136.789 -19.721 1.00 27.84 263 ASP A O 1
ATOM 1803 N N . LEU A 1 262 ? 29.788 134.622 -19.371 1.00 25.50 264 LEU A N 1
ATOM 1804 C CA . LEU A 1 262 ? 28.451 134.150 -19.795 1.00 26.72 264 LEU A CA 1
ATOM 1805 C C . LEU A 1 262 ? 27.387 134.666 -18.828 1.00 28.63 264 LEU A C 1
ATOM 1806 O O . LEU A 1 262 ? 26.226 134.790 -19.242 1.00 29.25 264 LEU A O 1
ATOM 1811 N N . LYS A 1 263 ? 27.745 134.973 -17.578 1.00 29.69 265 LYS A N 1
ATOM 1812 C CA . LYS A 1 263 ? 26.744 135.501 -16.620 1.00 31.85 265 LYS A CA 1
ATOM 1813 C C . LYS A 1 263 ? 26.231 136.869 -17.110 1.00 34.13 265 LYS A C 1
ATOM 1814 O O . LYS A 1 263 ? 25.191 137.347 -16.610 1.00 37.85 265 LYS A O 1
ATOM 1820 N N . TYR A 1 264 ? 26.924 137.529 -18.025 1.00 34.38 266 TYR A N 1
ATOM 1821 C CA . TYR A 1 264 ? 26.417 138.789 -18.625 1.00 35.98 266 TYR A CA 1
ATOM 1822 C C . TYR A 1 264 ? 25.145 138.514 -19.436 1.00 39.14 266 TYR A C 1
ATOM 1823 O O . TYR A 1 264 ? 24.398 139.469 -19.714 1.00 40.17 266 TYR A O 1
ATOM 1832 N N . VAL A 1 265 ? 24.914 137.262 -19.843 1.00 41.11 267 VAL A N 1
ATOM 1833 C CA . VAL A 1 265 ? 23.708 136.895 -20.632 1.00 44.49 267 VAL A CA 1
ATOM 1834 C C . VAL A 1 265 ? 22.739 136.287 -19.630 1.00 46.54 267 VAL A C 1
ATOM 1835 O O . VAL A 1 265 ? 22.880 135.104 -19.307 1.00 45.59 267 VAL A O 1
ATOM 1839 N N . GLN A 1 266 ? 21.843 137.124 -19.105 1.00 52.25 268 GLN A N 1
ATOM 1840 C CA . GLN A 1 266 ? 21.089 136.850 -17.849 1.00 54.76 268 GLN A CA 1
ATOM 1841 C C . GLN A 1 266 ? 20.005 135.822 -18.171 1.00 56.53 268 GLN A C 1
ATOM 1842 O O . GLN A 1 266 ? 19.662 135.052 -17.264 1.00 57.15 268 GLN A O 1
ATOM 1848 N N . ASP A 1 267 ? 19.568 135.772 -19.435 1.00 58.50 269 ASP A N 1
ATOM 1849 C CA . ASP A 1 267 ? 18.575 134.799 -19.968 1.00 62.03 269 ASP A CA 1
ATOM 1850 C C . ASP A 1 267 ? 19.125 133.361 -19.885 1.00 60.04 269 ASP A C 1
ATOM 1851 O O . ASP A 1 267 ? 18.326 132.425 -19.906 1.00 59.33 269 ASP A O 1
ATOM 1856 N N . VAL A 1 268 ? 20.444 133.177 -19.798 1.00 59.17 270 VAL A N 1
ATOM 1857 C CA . VAL A 1 268 ? 21.096 131.836 -19.894 1.00 56.63 270 VAL A CA 1
ATOM 1858 C C . VAL A 1 268 ? 20.939 131.096 -18.566 1.00 56.04 270 VAL A C 1
ATOM 1859 O O . VAL A 1 268 ? 21.486 131.567 -17.588 1.00 54.45 270 VAL A O 1
ATOM 1863 N N . LYS A 1 269 ? 20.270 129.948 -18.568 1.00 58.14 271 LYS A N 1
ATOM 1864 C CA . LYS A 1 269 ? 20.082 129.088 -17.375 1.00 58.16 271 LYS A CA 1
ATOM 1865 C C . LYS A 1 269 ? 20.935 127.844 -17.552 1.00 52.91 271 LYS A C 1
ATOM 1866 O O . LYS A 1 269 ? 21.482 127.660 -18.628 1.00 49.47 271 LYS A O 1
ATOM 1872 N N . VAL A 1 270 ? 21.016 127.036 -16.510 1.00 49.01 272 VAL A N 1
ATOM 1873 C CA . VAL A 1 270 ? 21.769 125.752 -16.490 1.00 49.30 272 VAL A CA 1
ATOM 1874 C C . VAL A 1 270 ? 21.243 124.848 -17.605 1.00 49.38 272 VAL A C 1
ATOM 1875 O O . VAL A 1 270 ? 21.990 124.038 -18.101 1.00 48.48 272 VAL A O 1
ATOM 1879 N N . SER A 1 271 ? 19.956 124.923 -17.908 1.00 51.10 273 SER A N 1
ATOM 1880 C CA . SER A 1 271 ? 19.276 123.986 -18.834 1.00 50.94 273 SER A CA 1
ATOM 1881 C C . SER A 1 271 ? 19.398 124.516 -20.257 1.00 47.66 273 SER A C 1
ATOM 1882 O O . SER A 1 271 ? 18.942 123.821 -21.142 1.00 47.57 273 SER A O 1
ATOM 1885 N N . SER A 1 272 ? 19.957 125.710 -20.451 1.00 46.13 274 SER A N 1
ATOM 1886 C CA . SER A 1 272 ? 20.119 126.352 -21.786 1.00 46.65 274 SER A CA 1
ATOM 1887 C C . SER A 1 272 ? 21.180 125.626 -22.624 1.00 45.29 274 SER A C 1
ATOM 1888 O O . SER A 1 272 ? 22.148 125.070 -22.034 1.00 44.93 274 SER A O 1
ATOM 1891 N N . LYS A 1 273 ? 20.996 125.620 -23.944 1.00 45.86 275 LYS A N 1
ATOM 1892 C CA . LYS A 1 273 ? 22.070 125.328 -24.931 1.00 44.82 275 LYS A CA 1
ATOM 1893 C C . LYS A 1 273 ? 22.485 126.623 -25.636 1.00 43.05 275 LYS A C 1
ATOM 1894 O O . LYS A 1 273 ? 21.590 127.328 -26.126 1.00 47.51 275 LYS A O 1
ATOM 1900 N N . ILE A 1 274 ? 23.779 126.934 -25.684 1.00 38.88 276 ILE A N 1
ATOM 1901 C CA . ILE A 1 274 ? 24.326 127.998 -26.581 1.00 37.90 276 ILE A CA 1
ATOM 1902 C C . ILE A 1 274 ? 24.657 127.384 -27.961 1.00 35.84 276 ILE A C 1
ATOM 1903 O O . ILE A 1 274 ? 25.401 126.357 -28.038 1.00 32.34 276 ILE A O 1
ATOM 1908 N N . VAL A 1 275 ? 24.138 127.990 -29.031 1.00 35.96 277 VAL A N 1
ATOM 1909 C CA . VAL A 1 275 ? 24.277 127.455 -30.410 1.00 35.43 277 VAL A CA 1
ATOM 1910 C C . VAL A 1 275 ? 24.874 128.518 -31.325 1.00 34.90 277 VAL A C 1
ATOM 1911 O O . VAL A 1 275 ? 24.208 129.546 -31.542 1.00 35.67 277 VAL A O 1
ATOM 1915 N N . ILE A 1 276 ? 26.034 128.218 -31.906 1.00 33.81 278 ILE A N 1
ATOM 1916 C CA . ILE A 1 276 ? 26.668 129.061 -32.959 1.00 34.39 278 ILE A CA 1
ATOM 1917 C C . ILE A 1 276 ? 26.366 128.467 -34.341 1.00 34.06 278 ILE A C 1
ATOM 1918 O O . ILE A 1 276 ? 26.590 127.275 -34.579 1.00 31.61 278 ILE A O 1
ATOM 1923 N N . ARG A 1 277 ? 25.891 129.323 -35.229 1.00 35.16 279 ARG A N 1
ATOM 1924 C CA . ARG A 1 277 ? 25.657 128.966 -36.633 1.00 36.41 279 ARG A CA 1
ATOM 1925 C C . ARG A 1 277 ? 26.372 129.967 -37.508 1.00 34.06 279 ARG A C 1
ATOM 1926 O O . ARG A 1 277 ? 26.358 131.160 -37.179 1.00 33.92 279 ARG A O 1
ATOM 1934 N N . TYR A 1 278 ? 27.015 129.441 -38.533 1.00 31.36 280 TYR A N 1
ATOM 1935 C CA . TYR A 1 278 ? 27.706 130.233 -39.571 1.00 31.16 280 TYR A CA 1
ATOM 1936 C C . TYR A 1 278 ? 27.721 129.383 -40.842 1.00 30.20 280 TYR A C 1
ATOM 1937 O O . TYR A 1 278 ? 27.372 128.169 -40.804 1.00 28.91 280 TYR A O 1
ATOM 1946 N N . THR A 1 279 ? 28.093 130.010 -41.940 1.00 29.61 281 THR A N 1
ATOM 1947 C CA . THR A 1 279 ? 28.382 129.254 -43.178 1.00 30.09 281 THR A CA 1
ATOM 1948 C C . THR A 1 279 ? 29.847 129.433 -43.548 1.00 29.44 281 THR A C 1
ATOM 1949 O O . THR A 1 279 ? 30.489 130.480 -43.173 1.00 28.36 281 THR A O 1
ATOM 1953 N N . ALA A 1 280 ? 30.349 128.442 -44.283 1.00 29.51 282 ALA A N 1
ATOM 1954 C CA . ALA A 1 280 ? 31.652 128.513 -44.975 1.00 28.70 282 ALA A CA 1
ATOM 1955 C C . ALA A 1 280 ? 31.510 127.806 -46.328 1.00 29.16 282 ALA A C 1
ATOM 1956 O O . ALA A 1 280 ? 30.592 126.958 -46.501 1.00 30.08 282 ALA A O 1
ATOM 1958 N N . ARG A 1 281 ? 32.417 128.064 -47.244 1.00 28.05 283 ARG A N 1
ATOM 1959 C CA . ARG A 1 281 ? 32.358 127.316 -48.518 1.00 29.18 283 ARG A CA 1
ATOM 1960 C C . ARG A 1 281 ? 33.744 126.797 -48.839 1.00 25.72 283 ARG A C 1
ATOM 1961 O O . ARG A 1 281 ? 34.728 127.520 -48.569 1.00 23.62 283 ARG A O 1
ATOM 1969 N N . LEU A 1 282 ? 33.785 125.586 -49.395 1.00 24.62 284 LEU A N 1
ATOM 1970 C CA . LEU A 1 282 ? 35.018 125.051 -50.010 1.00 23.08 284 LEU A CA 1
ATOM 1971 C C . LEU A 1 282 ? 35.569 126.074 -51.016 1.00 23.20 284 LEU A C 1
ATOM 1972 O O . LEU A 1 282 ? 34.801 126.737 -51.725 1.00 26.08 284 LEU A O 1
ATOM 1977 N N . ASN A 1 283 ? 36.879 126.213 -51.076 1.00 22.34 285 ASN A N 1
ATOM 1978 C CA . ASN A 1 283 ? 37.546 127.086 -52.057 1.00 22.79 285 ASN A CA 1
ATOM 1979 C C . ASN A 1 283 ? 38.501 126.237 -52.905 1.00 23.54 285 ASN A C 1
ATOM 1980 O O . ASN A 1 283 ? 38.530 125.026 -52.738 1.00 22.72 285 ASN A O 1
ATOM 1985 N N . ASP A 1 284 ? 39.242 126.870 -53.810 1.00 25.99 286 ASP A N 1
ATOM 1986 C CA . ASP A 1 284 ? 40.152 126.207 -54.778 1.00 26.69 286 ASP A CA 1
ATOM 1987 C C . ASP A 1 284 ? 41.226 125.385 -54.056 1.00 26.09 286 ASP A C 1
ATOM 1988 O O . ASP A 1 284 ? 41.686 124.348 -54.617 1.00 25.44 286 ASP A O 1
ATOM 1993 N N . ASP A 1 285 ? 41.612 125.768 -52.841 1.00 25.10 287 ASP A N 1
ATOM 1994 C CA . ASP A 1 285 ? 42.629 125.014 -52.045 1.00 24.70 287 ASP A CA 1
ATOM 1995 C C . ASP A 1 285 ? 42.053 123.771 -51.332 1.00 21.03 287 ASP A C 1
ATOM 1996 O O . ASP A 1 285 ? 42.756 123.196 -50.554 1.00 19.62 287 ASP A O 1
ATOM 2001 N N . ALA A 1 286 ? 40.834 123.357 -51.630 1.00 18.76 288 ALA A N 1
ATOM 2002 C CA . ALA A 1 286 ? 40.140 122.237 -50.977 1.00 17.88 288 ALA A CA 1
ATOM 2003 C C . ALA A 1 286 ? 40.931 120.953 -51.152 1.00 16.88 288 ALA A C 1
ATOM 2004 O O . ALA A 1 286 ? 41.486 120.757 -52.167 1.00 16.76 288 ALA A O 1
ATOM 2006 N N . VAL A 1 287 ? 41.012 120.136 -50.120 1.00 16.47 289 VAL A N 1
ATOM 2007 C CA . VAL A 1 287 ? 41.562 118.758 -50.181 1.00 16.13 289 VAL A CA 1
ATOM 2008 C C . VAL A 1 287 ? 40.539 117.861 -50.856 1.00 16.19 289 VAL A C 1
ATOM 2009 O O . VAL A 1 287 ? 39.355 117.932 -50.518 1.00 16.88 289 VAL A O 1
ATOM 2013 N N . MET A 1 288 ? 41.002 116.967 -51.705 1.00 16.94 290 MET A N 1
ATOM 2014 C CA . MET A 1 288 ? 40.132 116.047 -52.467 1.00 17.38 290 MET A CA 1
ATOM 2015 C C . MET A 1 288 ? 40.156 114.698 -51.760 1.00 17.21 290 MET A C 1
ATOM 2016 O O . MET A 1 288 ? 41.229 114.154 -51.563 1.00 17.20 290 MET A O 1
ATOM 2021 N N . GLY A 1 289 ? 38.996 114.122 -51.471 1.00 17.05 291 GLY A N 1
ATOM 2022 C CA . GLY A 1 289 ? 38.952 112.812 -50.810 1.00 17.62 291 GLY A CA 1
ATOM 2023 C C . GLY A 1 289 ? 39.758 112.855 -49.524 1.00 17.38 291 GLY A C 1
ATOM 2024 O O . GLY A 1 289 ? 39.833 113.942 -48.900 1.00 16.74 291 GLY A O 1
ATOM 2025 N N . GLY A 1 290 ? 40.347 111.711 -49.175 1.00 18.06 292 GLY A N 1
ATOM 2026 C CA . GLY A 1 290 ? 41.361 111.553 -48.125 1.00 18.80 292 GLY A CA 1
ATOM 2027 C C . GLY A 1 290 ? 40.817 111.944 -46.767 1.00 18.72 292 GLY A C 1
ATOM 2028 O O . GLY A 1 290 ? 39.690 111.529 -46.434 1.00 19.56 292 GLY A O 1
ATOM 2029 N N . LEU A 1 291 ? 41.553 112.792 -46.051 1.00 18.26 293 LEU A N 1
ATOM 2030 C CA . LEU A 1 291 ? 41.220 113.277 -44.691 1.00 18.00 293 LEU A CA 1
ATOM 2031 C C . LEU A 1 291 ? 40.271 114.484 -44.777 1.00 17.28 293 LEU A C 1
ATOM 2032 O O . LEU A 1 291 ? 39.958 115.086 -43.736 1.00 15.91 293 LEU A O 1
ATOM 2037 N N . GLY A 1 292 ? 39.941 114.952 -45.983 1.00 16.68 294 GLY A N 1
ATOM 2038 C CA . GLY A 1 292 ? 38.935 116.020 -46.136 1.00 16.53 294 GLY A CA 1
ATOM 2039 C C . GLY A 1 292 ? 39.374 117.374 -45.614 1.00 16.12 294 GLY A C 1
ATOM 2040 O O . GLY A 1 292 ? 40.532 117.596 -45.496 1.00 16.74 294 GLY A O 1
ATOM 2041 N N . ASN A 1 293 ? 38.436 118.250 -45.292 1.00 16.41 295 ASN A N 1
ATOM 2042 C CA . ASN A 1 293 ? 38.690 119.664 -44.917 1.00 16.34 295 ASN A CA 1
ATOM 2043 C C . ASN A 1 293 ? 38.057 119.882 -43.561 1.00 16.58 295 ASN A C 1
ATOM 2044 O O . ASN A 1 293 ? 36.908 120.290 -43.469 1.00 17.17 295 ASN A O 1
ATOM 2049 N N . PRO A 1 294 ? 38.705 119.475 -42.445 1.00 16.37 296 PRO A N 1
ATOM 2050 C CA . PRO A 1 294 ? 38.049 119.544 -41.150 1.00 16.19 296 PRO A CA 1
ATOM 2051 C C . PRO A 1 294 ? 38.169 120.920 -40.496 1.00 15.99 296 PRO A C 1
ATOM 2052 O O . PRO A 1 294 ? 39.147 121.606 -40.609 1.00 15.75 296 PRO A O 1
ATOM 2056 N N . ASN A 1 295 ? 37.123 121.277 -39.778 1.00 16.61 297 ASN A N 1
ATOM 2057 C CA . ASN A 1 295 ? 37.167 122.374 -38.789 1.00 16.56 297 ASN A CA 1
ATOM 2058 C C . ASN A 1 295 ? 37.118 121.765 -37.381 1.00 16.80 297 ASN A C 1
ATOM 2059 O O . ASN A 1 295 ? 36.413 120.773 -37.128 1.00 17.10 297 ASN A O 1
ATOM 2063 N N . ILE A 1 296 ? 37.842 122.398 -36.480 1.00 16.87 298 ILE A N 1
ATOM 2064 C CA . ILE A 1 296 ? 38.011 121.903 -35.097 1.00 16.96 298 ILE A CA 1
ATOM 2065 C C . ILE A 1 296 ? 37.664 123.048 -34.155 1.00 17.54 298 ILE A C 1
ATOM 2066 O O . ILE A 1 296 ? 38.179 124.146 -34.321 1.00 17.04 298 ILE A O 1
ATOM 2071 N N . ALA A 1 297 ? 36.775 122.766 -33.212 1.00 18.34 299 ALA A N 1
ATOM 2072 C CA . ALA A 1 297 ? 36.300 123.725 -32.205 1.00 19.31 299 ALA A CA 1
ATOM 2073 C C . ALA A 1 297 ? 36.564 123.144 -30.819 1.00 20.44 299 ALA A C 1
ATOM 2074 O O . ALA A 1 297 ? 36.504 121.902 -30.673 1.00 19.25 299 ALA A O 1
ATOM 2076 N N . ARG A 1 298 ? 36.924 123.992 -29.854 1.00 22.91 3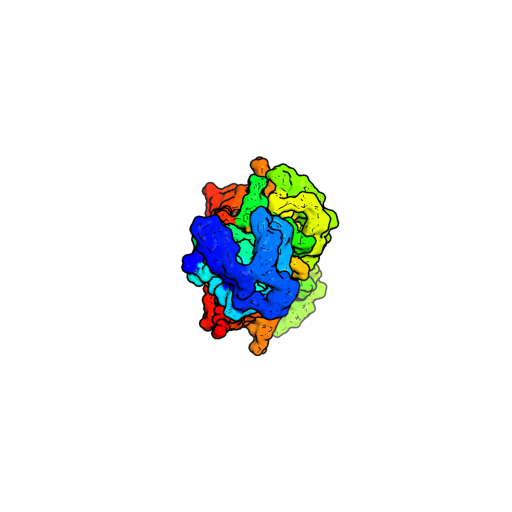00 ARG A N 1
ATOM 2077 C CA . ARG A 1 298 ? 36.972 123.599 -28.410 1.00 24.99 300 ARG A CA 1
ATOM 2078 C C . ARG A 1 298 ? 36.422 124.788 -27.613 1.00 23.84 300 ARG A C 1
ATOM 2079 O O . ARG A 1 298 ? 36.427 125.933 -28.163 1.00 22.37 300 ARG A O 1
ATOM 2087 N N . LEU A 1 299 ? 35.886 124.532 -26.406 1.00 22.96 301 LEU A N 1
ATOM 2088 C CA . LEU A 1 299 ? 35.343 125.593 -25.511 1.00 20.95 301 LEU A CA 1
ATOM 2089 C C . LEU A 1 299 ? 36.304 125.762 -24.338 1.00 19.84 301 LEU A C 1
ATOM 2090 O O . LEU A 1 299 ? 36.663 124.768 -23.714 1.00 19.16 301 LEU A O 1
ATOM 2095 N N . THR A 1 300 ? 36.728 126.988 -24.074 1.00 19.01 302 THR A N 1
ATOM 2096 C CA . THR A 1 300 ? 37.397 127.338 -22.812 1.00 19.06 302 THR A CA 1
ATOM 2097 C C . THR A 1 300 ? 36.369 127.798 -21.777 1.00 18.79 302 THR A C 1
ATOM 2098 O O . THR A 1 300 ? 35.581 128.692 -22.074 1.00 18.59 302 THR A O 1
ATOM 2102 N N . TYR A 1 301 ? 36.372 127.159 -20.614 1.00 18.51 303 TYR A N 1
ATOM 2103 C CA . TYR A 1 301 ? 35.335 127.368 -19.569 1.00 18.71 303 TYR A CA 1
ATOM 2104 C C . TYR A 1 301 ? 35.946 127.422 -18.175 1.00 18.34 303 TYR A C 1
ATOM 2105 O O . TYR A 1 301 ? 36.922 126.693 -17.926 1.00 17.75 303 TYR A O 1
ATOM 2114 N N . SER A 1 302 ? 35.370 128.253 -17.299 1.00 18.72 304 SER A N 1
ATOM 2115 C CA . SER A 1 302 ? 35.665 128.264 -15.837 1.00 19.42 304 SER A CA 1
ATOM 2116 C C . SER A 1 302 ? 35.469 126.849 -15.269 1.00 19.15 304 SER A C 1
ATOM 2117 O O . SER A 1 302 ? 34.363 126.263 -15.453 1.00 18.52 304 SER A O 1
ATOM 2120 N N . ASN A 1 303 ? 36.518 126.276 -14.672 1.00 19.46 305 ASN A N 1
ATOM 2121 C CA . ASN A 1 303 ? 36.477 124.848 -14.235 1.00 20.98 305 ASN A CA 1
ATOM 2122 C C . ASN A 1 303 ? 36.503 124.731 -12.701 1.00 21.32 305 ASN A C 1
ATOM 2123 O O . ASN A 1 303 ? 36.713 123.603 -12.217 1.00 21.08 305 ASN A O 1
ATOM 2128 N N . ASP A 1 304 ? 36.342 125.825 -11.953 1.00 21.77 306 ASP A N 1
ATOM 2129 C CA . ASP A 1 304 ? 36.396 125.726 -10.453 1.00 23.02 306 ASP A CA 1
ATOM 2130 C C . ASP A 1 304 ? 35.352 126.628 -9.809 1.00 23.25 306 ASP A C 1
ATOM 2131 O O . ASP A 1 304 ? 35.524 127.841 -9.707 1.00 23.31 306 ASP A O 1
ATOM 2136 N N . PRO A 1 305 ? 34.264 126.065 -9.266 1.00 25.06 307 PRO A N 1
ATOM 2137 C CA . PRO A 1 305 ? 33.232 126.887 -8.626 1.00 25.96 307 PRO A CA 1
ATOM 2138 C C . PRO A 1 305 ? 33.576 127.479 -7.244 1.00 26.58 307 PRO A C 1
ATOM 2139 O O . PRO A 1 305 ? 32.779 128.263 -6.747 1.00 26.20 307 PRO A O 1
ATOM 2143 N N . ASN A 1 306 ? 34.756 127.177 -6.696 1.00 28.90 308 ASN A N 1
ATOM 2144 C CA . ASN A 1 306 ? 35.121 127.454 -5.283 1.00 31.81 308 ASN A CA 1
ATOM 2145 C C . ASN A 1 306 ? 35.711 128.853 -5.165 1.00 37.24 308 ASN A C 1
ATOM 2146 O O . ASN A 1 306 ? 36.938 128.993 -5.432 1.00 43.02 308 ASN A O 1
ATOM 2151 N N . GLY A 1 307 ? 34.877 129.833 -4.794 1.00 40.93 309 GLY A N 1
ATOM 2152 C CA . GLY A 1 307 ? 35.288 131.201 -4.407 1.00 43.64 309 GLY A CA 1
ATOM 2153 C C . GLY A 1 307 ? 35.844 132.021 -5.576 1.00 45.92 309 GLY A C 1
ATOM 2154 O O . GLY A 1 307 ? 35.479 131.740 -6.747 1.00 48.74 309 GLY A O 1
ATOM 2155 N N . PHE A 1 308 ? 36.697 133.005 -5.269 1.00 46.33 310 PHE A N 1
ATOM 2156 C CA . PHE A 1 308 ? 37.336 133.919 -6.247 1.00 48.08 310 PHE A CA 1
ATOM 2157 C C . PHE A 1 308 ? 38.484 133.161 -6.913 1.00 49.81 310 PHE A C 1
ATOM 2158 O O . PHE A 1 308 ? 39.572 133.032 -6.333 1.00 50.80 310 PHE A O 1
ATOM 2166 N N . THR A 1 309 ? 38.237 132.650 -8.117 1.00 51.90 311 THR A N 1
ATOM 2167 C CA . THR A 1 309 ? 39.240 131.885 -8.898 1.00 50.69 311 THR A CA 1
ATOM 2168 C C . THR A 1 309 ? 39.092 132.320 -10.345 1.00 48.41 311 THR A C 1
ATOM 2169 O O . THR A 1 309 ? 37.974 132.684 -10.742 1.00 50.79 311 THR A O 1
ATOM 2173 N N . SER A 1 310 ? 40.172 132.311 -11.108 1.00 44.07 312 SER A N 1
ATOM 2174 C CA . SER A 1 310 ? 40.068 132.506 -12.570 1.00 41.85 312 SER A CA 1
ATOM 2175 C C . SER A 1 310 ? 40.787 131.382 -13.327 1.00 37.26 312 SER A C 1
ATOM 2176 O O . SER A 1 310 ? 41.381 131.713 -14.328 1.00 38.72 312 SER A O 1
ATOM 2179 N N . THR A 1 311 ? 40.632 130.110 -12.933 1.00 32.74 313 THR A N 1
ATOM 2180 C CA . THR A 1 311 ? 41.176 128.950 -13.692 1.00 30.63 313 THR A CA 1
ATOM 2181 C C . THR A 1 311 ? 40.174 128.515 -14.759 1.00 27.93 313 THR A C 1
ATOM 2182 O O . THR A 1 311 ? 38.960 128.689 -14.557 1.00 26.08 313 THR A O 1
ATOM 2186 N N . THR A 1 312 ? 40.699 127.911 -15.823 1.00 26.65 314 THR A N 1
ATOM 2187 C CA . THR A 1 312 ? 39.912 127.359 -16.945 1.00 26.85 314 THR A CA 1
ATOM 2188 C C . THR A 1 312 ? 40.442 125.999 -17.426 1.00 26.10 314 THR A C 1
ATOM 2189 O O . THR A 1 312 ? 41.594 125.626 -17.174 1.00 26.59 314 THR A O 1
ATOM 2193 N N . ALA A 1 313 ? 39.549 125.258 -18.057 1.00 24.34 315 ALA A N 1
ATOM 2194 C CA . ALA A 1 313 ? 39.869 124.056 -18.825 1.00 24.10 315 ALA A CA 1
ATOM 2195 C C . ALA A 1 313 ? 39.350 124.268 -20.246 1.00 23.28 315 ALA A C 1
ATOM 2196 O O . ALA A 1 313 ? 38.526 125.164 -20.483 1.00 21.44 315 ALA A O 1
ATOM 2198 N N . GLU A 1 314 ? 39.833 123.458 -21.164 1.00 24.51 316 GLU A N 1
ATOM 2199 C CA . GLU A 1 314 ? 39.305 123.451 -22.542 1.00 25.66 316 GLU A CA 1
ATOM 2200 C C . GLU A 1 314 ? 38.589 122.114 -22.666 1.00 23.97 316 GLU A C 1
ATOM 2201 O O . GLU A 1 314 ? 39.082 121.144 -22.062 1.00 24.07 316 GLU A O 1
ATOM 2207 N N . THR A 1 315 ? 37.474 122.076 -23.378 1.00 21.98 317 THR A N 1
ATOM 2208 C CA . THR A 1 315 ? 36.797 120.816 -23.754 1.00 21.94 317 THR A CA 1
ATOM 2209 C C . THR A 1 315 ? 37.700 120.057 -24.713 1.00 23.86 317 THR A C 1
ATOM 2210 O O . THR A 1 315 ? 38.587 120.653 -25.337 1.00 23.70 317 THR A O 1
ATOM 2214 N N . PRO A 1 316 ? 37.488 118.729 -24.883 1.00 25.72 318 PRO A N 1
ATOM 2215 C CA . PRO A 1 316 ? 38.144 117.982 -25.952 1.00 26.36 318 PRO A CA 1
ATOM 2216 C C . PRO A 1 316 ? 37.777 118.653 -27.285 1.00 25.86 318 PRO A C 1
ATOM 2217 O O . PRO A 1 316 ? 36.753 119.247 -27.377 1.00 26.16 318 PRO A O 1
ATOM 2221 N N . ASP A 1 317 ? 38.676 118.651 -28.258 1.00 28.11 319 ASP A N 1
ATOM 2222 C CA . ASP A 1 317 ? 38.389 119.094 -29.653 1.00 26.57 319 ASP A CA 1
ATOM 2223 C C . ASP A 1 317 ? 37.084 118.426 -30.108 1.00 25.47 319 ASP A C 1
ATOM 2224 O O . ASP A 1 317 ? 36.875 117.222 -29.798 1.00 26.36 319 ASP A O 1
ATOM 2229 N N . THR A 1 318 ? 36.200 119.184 -30.746 1.00 23.45 320 THR A N 1
ATOM 2230 C CA . THR A 1 318 ? 35.085 118.654 -31.564 1.00 22.75 320 THR A CA 1
ATOM 2231 C C . THR A 1 318 ? 35.318 119.074 -33.032 1.00 22.59 320 THR A C 1
ATOM 2232 O O . THR A 1 318 ? 35.634 120.244 -33.319 1.00 21.15 320 THR A O 1
ATOM 2236 N N . LYS A 1 319 ? 35.073 118.152 -33.948 1.00 23.30 321 LYS A N 1
ATOM 2237 C CA . LYS A 1 319 ? 35.465 118.232 -35.380 1.00 23.40 321 LYS A CA 1
ATOM 2238 C C . LYS A 1 319 ? 34.221 118.015 -36.261 1.00 23.34 321 LYS A C 1
ATOM 2239 O O . LYS A 1 319 ? 33.427 117.131 -35.958 1.00 23.83 321 LYS A O 1
ATOM 2245 N N . ALA A 1 320 ? 34.036 118.810 -37.319 1.00 22.43 322 ALA A N 1
ATOM 2246 C CA . ALA A 1 320 ? 33.206 118.450 -38.499 1.00 21.88 322 ALA A CA 1
ATOM 2247 C C . ALA A 1 320 ? 34.092 118.337 -39.743 1.00 20.89 322 ALA A C 1
ATOM 2248 O O . ALA A 1 320 ? 35.246 118.777 -39.720 1.00 19.94 322 ALA A O 1
ATOM 2250 N N . ASN A 1 321 ? 33.532 117.820 -40.817 1.00 21.47 323 ASN A N 1
ATOM 2251 C CA . ASN A 1 321 ? 34.315 117.504 -42.024 1.00 21.52 323 ASN A CA 1
ATOM 2252 C C . ASN A 1 321 ? 33.431 117.650 -43.263 1.00 22.49 323 ASN A C 1
ATOM 2253 O O . ASN A 1 321 ? 32.254 117.266 -43.251 1.00 24.17 323 ASN A O 1
ATOM 2258 N N . VAL A 1 322 ? 34.006 118.230 -44.295 1.00 21.08 324 VAL A N 1
ATOM 2259 C CA . VAL A 1 322 ? 33.410 118.298 -45.644 1.00 21.08 324 VAL A CA 1
ATOM 2260 C C . VAL A 1 322 ? 34.428 117.736 -46.627 1.00 20.33 324 VAL A C 1
ATOM 2261 O O . VAL A 1 322 ? 35.534 118.251 -46.696 1.00 19.27 324 VAL A O 1
ATOM 2265 N N . TYR A 1 323 ? 34.062 116.688 -47.337 1.00 20.56 325 TYR A N 1
ATOM 2266 C CA . TYR A 1 323 ? 34.891 116.075 -48.400 1.00 19.86 325 TYR A CA 1
ATOM 2267 C C . TYR A 1 323 ? 34.421 116.606 -49.743 1.00 19.37 325 TYR A C 1
ATOM 2268 O O . TYR A 1 323 ? 33.294 117.061 -49.867 1.00 19.20 325 TYR A O 1
ATOM 2277 N N . THR A 1 324 ? 35.300 116.571 -50.730 1.00 20.06 326 THR A N 1
ATOM 2278 C CA . THR A 1 324 ? 34.939 116.832 -52.150 1.00 19.50 326 THR A CA 1
ATOM 2279 C C . THR A 1 324 ? 35.829 115.947 -53.014 1.00 19.64 326 THR A C 1
ATOM 2280 O O . THR A 1 324 ? 36.857 115.493 -52.485 1.00 19.72 326 THR A O 1
ATOM 2284 N N . TYR A 1 325 ? 35.465 115.731 -54.282 1.00 19.56 327 TYR A N 1
ATOM 2285 C CA . TYR A 1 325 ? 36.133 114.755 -55.179 1.00 20.08 327 TYR A CA 1
ATOM 2286 C C . TYR A 1 325 ? 36.518 115.492 -56.459 1.00 19.61 327 TYR A C 1
ATOM 2287 O O . TYR A 1 325 ? 36.072 116.649 -56.747 1.00 19.11 327 TYR A O 1
ATOM 2296 N N . GLN A 1 326 ? 37.340 114.816 -57.243 1.00 19.65 328 GLN A N 1
ATOM 2297 C CA . GLN A 1 326 ? 37.839 115.352 -58.523 1.00 18.98 328 GLN A CA 1
ATOM 2298 C C . GLN A 1 326 ? 37.591 114.333 -59.643 1.00 18.29 328 GLN A C 1
ATOM 2299 O O . GLN A 1 326 ? 38.059 113.192 -59.522 1.00 18.37 328 GLN A O 1
ATOM 2305 N N . LEU A 1 327 ? 36.882 114.719 -60.696 1.00 17.79 329 LEU A N 1
ATOM 2306 C CA . LEU A 1 327 ? 36.836 113.903 -61.944 1.00 17.39 329 LEU A CA 1
ATOM 2307 C C . LEU A 1 327 ? 37.992 114.303 -62.873 1.00 17.20 329 LEU A C 1
ATOM 2308 O O . LEU A 1 327 ? 38.155 115.484 -63.191 1.00 16.71 329 LEU A O 1
ATOM 2313 N N . LYS A 1 328 ? 38.809 113.330 -63.259 1.00 17.41 330 LYS A N 1
ATOM 2314 C CA . LYS A 1 328 ? 39.890 113.480 -64.247 1.00 16.67 330 LYS A CA 1
ATOM 2315 C C . LYS A 1 328 ? 39.498 112.734 -65.516 1.00 16.78 330 LYS A C 1
ATOM 2316 O O . LYS A 1 328 ? 39.445 111.520 -65.456 1.00 17.35 330 LYS A O 1
ATOM 2322 N N . VAL A 1 329 ? 39.259 113.459 -66.603 1.00 16.38 331 VAL A N 1
ATOM 2323 C CA . VAL A 1 329 ? 38.925 112.891 -67.942 1.00 16.58 331 VAL A CA 1
ATOM 2324 C C . VAL A 1 329 ? 40.173 112.945 -68.831 1.00 17.09 331 VAL A C 1
ATOM 2325 O O . VAL A 1 329 ? 40.702 114.045 -69.087 1.00 16.82 331 VAL A O 1
ATOM 2329 N N . ASN A 1 330 ? 40.639 111.783 -69.270 1.00 17.60 332 ASN A N 1
ATOM 2330 C CA . ASN A 1 330 ? 41.763 111.675 -70.218 1.00 18.23 332 ASN A CA 1
ATOM 2331 C C . ASN A 1 330 ? 41.190 111.458 -71.633 1.00 18.48 332 ASN A C 1
ATOM 2332 O O . ASN A 1 330 ? 40.443 110.493 -71.854 1.00 18.67 332 ASN A O 1
ATOM 2337 N N . LYS A 1 331 ? 41.478 112.371 -72.542 1.00 18.57 333 LYS A N 1
ATOM 2338 C CA . LYS A 1 331 ? 41.051 112.258 -73.964 1.00 19.96 333 LYS A CA 1
ATOM 2339 C C . LYS A 1 331 ? 42.140 111.543 -74.763 1.00 20.07 333 LYS A C 1
ATOM 2340 O O . LYS A 1 331 ? 43.226 112.099 -74.845 1.00 19.00 333 LYS A O 1
ATOM 2346 N N . VAL A 1 332 ? 41.857 110.357 -75.300 1.00 21.30 334 VAL A N 1
ATOM 2347 C CA . VAL A 1 332 ? 42.854 109.557 -76.061 1.00 23.18 334 VAL A CA 1
ATOM 2348 C C . VAL A 1 332 ? 42.208 109.016 -77.338 1.00 25.11 334 VAL A C 1
ATOM 2349 O O . VAL A 1 332 ? 40.997 109.217 -77.573 1.00 23.75 334 VAL A O 1
ATOM 2353 N N . LYS A 1 333 ? 43.043 108.403 -78.162 1.00 28.44 335 LYS A N 1
ATOM 2354 C CA . LYS A 1 333 ? 42.616 107.683 -79.388 1.00 32.72 335 LYS A CA 1
ATOM 2355 C C . LYS A 1 333 ? 42.979 106.205 -79.189 1.00 37.96 335 LYS A C 1
ATOM 2356 O O . LYS A 1 333 ? 43.533 105.873 -78.089 1.00 40.13 335 LYS A O 1
ATOM 2362 N N . GLU A 1 334 ? 42.648 105.342 -80.161 1.00 40.86 336 GLU A N 1
ATOM 2363 C CA . GLU A 1 334 ? 42.527 103.882 -79.912 1.00 43.20 336 GLU A CA 1
ATOM 2364 C C . GLU A 1 334 ? 43.902 103.342 -79.517 1.00 42.64 336 GLU A C 1
ATOM 2365 O O . GLU A 1 334 ? 43.947 102.399 -78.704 1.00 44.47 336 GLU A O 1
ATOM 2371 N N . ASN A 1 335 ? 44.980 103.992 -79.955 1.00 41.46 337 ASN A N 1
ATOM 2372 C CA . ASN A 1 335 ? 46.360 103.577 -79.590 1.00 43.56 337 ASN A CA 1
ATOM 2373 C C . ASN A 1 335 ? 46.756 104.133 -78.208 1.00 43.73 337 ASN A C 1
ATOM 2374 O O . ASN A 1 335 ? 47.973 104.077 -77.887 1.00 44.39 337 ASN A O 1
ATOM 2379 N N . GLN A 1 336 ? 45.809 104.741 -77.478 1.00 41.63 338 GLN A N 1
ATOM 2380 C CA . GLN A 1 336 ? 45.974 105.219 -76.072 1.00 42.73 338 GLN A CA 1
ATOM 2381 C C . GLN A 1 336 ? 46.908 106.434 -75.987 1.00 39.71 338 GLN A C 1
ATOM 2382 O O . GLN A 1 336 ? 47.185 106.829 -74.872 1.00 38.21 338 GLN A O 1
ATOM 2388 N N . GLN A 1 337 ? 47.364 107.009 -77.104 1.00 37.96 339 GLN A N 1
ATOM 2389 C CA . GLN A 1 337 ? 48.104 108.304 -77.095 1.00 36.98 339 GLN A CA 1
ATOM 2390 C C . GLN A 1 337 ? 47.065 109.425 -76.915 1.00 31.58 339 GLN A C 1
ATOM 2391 O O . GLN A 1 337 ? 45.871 109.245 -77.228 1.00 29.20 339 GLN A O 1
ATOM 2397 N N . ALA A 1 338 ? 47.514 110.545 -76.377 1.00 29.18 340 ALA A N 1
ATOM 2398 C CA . ALA A 1 338 ? 46.666 111.703 -76.062 1.00 26.61 340 ALA A CA 1
ATOM 2399 C C . ALA A 1 338 ? 46.058 112.213 -77.367 1.00 24.61 340 ALA A C 1
ATOM 2400 O O . ALA A 1 338 ? 46.768 112.171 -78.348 1.00 26.02 340 ALA A O 1
ATOM 2402 N N . LEU A 1 339 ? 44.815 112.706 -77.346 1.00 21.82 341 LEU A N 1
ATOM 2403 C CA . LEU A 1 339 ? 44.185 113.422 -78.479 1.00 20.44 341 LEU A CA 1
ATOM 2404 C C . LEU A 1 339 ? 43.915 114.847 -78.036 1.00 19.21 341 LEU A C 1
ATOM 2405 O O . LEU A 1 339 ? 43.128 115.021 -77.113 1.00 19.87 341 LEU A O 1
ATOM 2410 N N . ALA A 1 340 ? 44.546 115.822 -78.673 1.00 18.51 342 ALA A N 1
ATOM 2411 C CA . ALA A 1 340 ? 44.256 117.266 -78.474 1.00 18.22 342 ALA A CA 1
ATOM 2412 C C . ALA A 1 340 ? 42.916 117.634 -79.083 1.00 17.09 342 ALA A C 1
ATOM 2413 O O . ALA A 1 340 ? 42.449 116.882 -79.972 1.00 16.38 342 ALA A O 1
ATOM 2415 N N . GLY A 1 341 ? 42.354 118.748 -78.621 1.00 16.70 343 GLY A N 1
ATOM 2416 C CA . GLY A 1 341 ? 41.311 119.482 -79.352 1.00 17.61 343 GLY A CA 1
ATOM 2417 C C . GLY A 1 341 ? 39.922 119.117 -78.898 1.00 17.61 343 GLY A C 1
ATOM 2418 O O . GLY A 1 341 ? 38.972 119.483 -79.598 1.00 18.69 343 GLY A O 1
ATOM 2419 N N . ALA A 1 342 ? 39.785 118.320 -77.856 1.00 17.22 344 ALA A N 1
ATOM 2420 C CA . ALA A 1 342 ? 38.477 117.991 -77.247 1.00 17.86 344 ALA A CA 1
ATOM 2421 C C . ALA A 1 342 ? 38.112 119.071 -76.212 1.00 18.87 344 ALA A C 1
ATOM 2422 O O . ALA A 1 342 ? 39.015 119.742 -75.630 1.00 19.80 344 ALA A O 1
ATOM 2424 N N . GLY A 1 343 ? 36.821 119.265 -76.004 1.00 19.13 345 GLY A N 1
ATOM 2425 C CA . GLY A 1 343 ? 36.284 120.068 -74.899 1.00 19.77 345 GLY A CA 1
ATOM 2426 C C . GLY A 1 343 ? 35.158 119.314 -74.245 1.00 19.70 345 GLY A C 1
ATOM 2427 O O . GLY A 1 343 ? 34.483 118.534 -74.953 1.00 20.41 345 GLY A O 1
ATOM 2428 N N . PHE A 1 344 ? 34.936 119.540 -72.957 1.00 19.70 346 PHE A N 1
ATOM 2429 C CA . PHE A 1 344 ? 33.950 118.782 -72.156 1.00 19.20 346 PHE A CA 1
ATOM 2430 C C . PHE A 1 344 ? 33.170 119.749 -71.277 1.00 20.69 346 PHE A C 1
ATOM 2431 O O . PHE A 1 344 ? 33.746 120.707 -70.740 1.00 20.73 346 PHE A O 1
ATOM 2439 N N . THR A 1 345 ? 31.869 119.465 -71.149 1.00 22.13 347 THR A N 1
ATOM 2440 C CA . THR A 1 345 ? 30.931 120.151 -70.237 1.00 23.09 347 THR A CA 1
ATOM 2441 C C . THR A 1 345 ? 30.393 119.102 -69.266 1.00 22.80 347 THR A C 1
ATOM 2442 O O . THR A 1 345 ? 30.120 117.980 -69.677 1.00 22.17 347 THR A O 1
ATOM 2446 N N . LEU A 1 346 ? 30.400 119.450 -67.988 1.00 23.90 348 LEU A N 1
ATOM 2447 C CA . LEU A 1 346 ? 29.886 118.588 -66.907 1.00 24.49 348 LEU A CA 1
ATOM 2448 C C . LEU A 1 346 ? 28.677 119.270 -66.318 1.00 26.34 348 LEU A C 1
ATOM 2449 O O . LEU A 1 346 ? 28.720 120.465 -66.035 1.00 27.07 348 LEU A O 1
ATOM 2454 N N . TYR A 1 347 ? 27.631 118.493 -66.162 1.00 28.63 349 TYR A N 1
ATOM 2455 C CA . TYR A 1 347 ? 26.343 118.965 -65.622 1.00 31.22 349 TYR A CA 1
ATOM 2456 C C . TYR A 1 347 ? 26.091 118.160 -64.367 1.00 32.09 349 TYR A C 1
ATOM 2457 O O . TYR A 1 347 ? 26.454 116.956 -64.337 1.00 30.73 349 TYR A O 1
ATOM 2466 N N . LYS A 1 348 ? 25.455 118.793 -63.385 1.00 35.40 350 LYS A N 1
ATOM 2467 C CA . LYS A 1 348 ? 24.938 118.057 -62.213 1.00 37.19 350 LYS A CA 1
ATOM 2468 C C . LYS A 1 348 ? 23.417 118.097 -62.260 1.00 41.92 350 LYS A C 1
ATOM 2469 O O . LYS A 1 348 ? 22.869 119.164 -62.610 1.00 43.25 350 LYS A O 1
ATOM 2475 N N . LYS A 1 349 ? 22.773 116.972 -61.931 1.00 47.22 351 LYS A N 1
ATOM 2476 C CA . LYS A 1 349 ? 21.303 116.926 -61.700 1.00 54.15 351 LYS A CA 1
ATOM 2477 C C . LYS A 1 349 ? 21.028 117.575 -60.334 1.00 55.52 351 LYS A C 1
ATOM 2478 O O . LYS A 1 349 ? 21.436 117.004 -59.288 1.00 48.96 351 LYS A O 1
ATOM 2484 N N . VAL A 1 350 ? 20.435 118.768 -60.348 1.00 61.29 352 VAL A N 1
ATOM 2485 C CA . VAL A 1 350 ? 20.183 119.565 -59.111 1.00 66.76 352 VAL A CA 1
ATOM 2486 C C . VAL A 1 350 ? 18.741 119.297 -58.645 1.00 71.99 352 VAL A C 1
ATOM 2487 O O . VAL A 1 350 ? 18.557 118.908 -57.473 1.00 75.10 352 VAL A O 1
ATOM 2491 N N . ASN A 1 351 ? 17.757 119.465 -59.527 1.00 75.95 353 ASN A N 1
ATOM 2492 C CA . ASN A 1 351 ? 16.326 119.306 -59.173 1.00 79.95 353 ASN A CA 1
ATOM 2493 C C . ASN A 1 351 ? 15.648 118.558 -60.311 1.00 80.10 353 ASN A C 1
ATOM 2494 O O . ASN A 1 351 ? 14.745 119.111 -60.905 1.00 81.51 353 ASN A O 1
ATOM 2499 N N . ASN A 1 352 ? 16.107 117.347 -60.610 1.00 81.69 354 ASN A N 1
ATOM 2500 C CA . ASN A 1 352 ? 15.779 116.645 -61.881 1.00 84.74 354 ASN A CA 1
ATOM 2501 C C . ASN A 1 352 ? 16.000 117.610 -63.062 1.00 83.32 354 ASN A C 1
ATOM 2502 O O . ASN A 1 352 ? 15.168 117.646 -63.987 1.00 82.07 354 ASN A O 1
ATOM 2507 N N . GLN A 1 353 ? 17.104 118.360 -63.015 1.00 82.32 355 GLN A N 1
ATOM 2508 C CA . GLN A 1 353 ? 17.415 119.491 -63.927 1.00 81.38 355 GLN A CA 1
ATOM 2509 C C . GLN A 1 353 ? 18.938 119.628 -64.073 1.00 73.45 355 GLN A C 1
ATOM 2510 O O . GLN A 1 353 ? 19.555 120.384 -63.282 1.00 77.02 355 GLN A O 1
ATOM 2516 N N . TYR A 1 354 ? 19.518 118.898 -65.029 1.00 63.54 356 TYR A N 1
ATOM 2517 C CA . TYR A 1 354 ? 20.955 118.952 -65.399 1.00 53.72 356 TYR A CA 1
ATOM 2518 C C . TYR A 1 354 ? 21.390 120.403 -65.596 1.00 50.62 356 TYR A C 1
ATOM 2519 O O . TYR A 1 354 ? 20.948 121.036 -66.561 1.00 51.29 356 TYR A O 1
ATOM 2528 N N . THR A 1 355 ? 22.217 120.902 -64.687 1.00 47.60 357 THR A N 1
ATOM 2529 C CA . THR A 1 355 ? 22.735 122.288 -64.703 1.00 47.47 357 THR A CA 1
ATOM 2530 C C . THR A 1 355 ? 24.259 122.240 -64.907 1.00 44.88 357 THR A C 1
ATOM 2531 O O . THR A 1 355 ? 24.956 121.379 -64.308 1.00 41.31 357 THR A O 1
ATOM 2535 N N . GLU A 1 356 ? 24.752 123.141 -65.750 1.00 45.03 358 GLU A N 1
ATOM 2536 C CA . GLU A 1 356 ? 26.175 123.250 -66.157 1.00 42.49 358 GLU A CA 1
ATOM 2537 C C . GLU A 1 356 ? 26.974 123.749 -64.957 1.00 39.69 358 GLU A C 1
ATOM 2538 O O . GLU A 1 356 ? 26.655 124.824 -64.425 1.00 38.00 358 GLU A O 1
ATOM 2544 N N . ILE A 1 357 ? 27.996 122.991 -64.572 1.00 37.03 359 ILE A N 1
ATOM 2545 C CA . ILE A 1 357 ? 28.876 123.377 -63.442 1.00 34.84 359 ILE A CA 1
ATOM 2546 C C . ILE A 1 357 ? 30.276 123.700 -63.948 1.00 34.26 359 ILE A C 1
ATOM 2547 O O . ILE A 1 357 ? 30.940 124.474 -63.296 1.00 34.13 359 ILE A O 1
ATOM 2552 N N . LYS A 1 358 ? 30.695 123.188 -65.099 1.00 34.69 360 LYS A N 1
ATOM 2553 C CA . LYS A 1 358 ? 32.087 123.401 -65.572 1.00 33.02 360 LYS A CA 1
ATOM 2554 C C . LYS A 1 358 ? 32.185 123.086 -67.056 1.00 31.00 360 LYS A C 1
ATOM 2555 O O . LYS A 1 358 ? 31.747 122.022 -67.475 1.00 27.60 360 LYS A O 1
ATOM 2561 N N . LYS A 1 359 ? 32.848 123.960 -67.782 1.00 32.02 361 LYS A N 1
ATOM 2562 C CA . LYS A 1 359 ? 33.104 123.774 -69.225 1.00 33.06 361 LYS A CA 1
ATOM 2563 C C . LYS A 1 359 ? 34.581 124.032 -69.493 1.00 31.38 361 LYS A C 1
ATOM 2564 O O . LYS A 1 359 ? 35.112 124.986 -68.924 1.00 32.74 361 LYS A O 1
ATOM 2570 N N . PHE A 1 360 ? 35.215 123.165 -70.276 1.00 28.89 362 PHE A N 1
ATOM 2571 C CA . PHE A 1 360 ? 36.567 123.357 -70.842 1.00 27.96 362 PHE A CA 1
ATOM 2572 C C . PHE A 1 360 ? 36.439 123.506 -72.362 1.00 28.21 362 PHE A C 1
ATOM 2573 O O . PHE A 1 360 ? 35.848 122.656 -73.006 1.00 27.83 362 PHE A O 1
ATOM 2581 N N . GLU A 1 361 ? 37.121 124.546 -72.856 1.00 30.08 363 GLU A N 1
ATOM 2582 C CA . GLU A 1 361 ? 37.262 124.855 -74.299 1.00 31.02 363 GLU A CA 1
ATOM 2583 C C . GLU A 1 361 ? 38.369 123.949 -74.853 1.00 28.54 363 GLU A C 1
ATOM 2584 O O . GLU A 1 361 ? 39.165 123.401 -74.058 1.00 28.44 363 GLU A O 1
ATOM 2590 N N . ALA A 1 362 ? 38.446 123.841 -76.175 1.00 29.18 364 ALA A N 1
ATOM 2591 C CA . ALA A 1 362 ? 39.405 122.927 -76.837 1.00 28.10 364 ALA A CA 1
ATOM 2592 C C . ALA A 1 362 ? 40.678 123.697 -77.228 1.00 29.19 364 ALA A C 1
ATOM 2593 O O . ALA A 1 362 ? 40.566 124.883 -77.465 1.00 30.63 364 ALA A O 1
ATOM 2595 N N A ASP A 1 363 ? 41.832 123.019 -77.411 0.50 28.55 365 ASP A N 1
ATOM 2596 N N B ASP A 1 363 ? 41.817 123.000 -77.136 0.50 29.82 365 ASP A N 1
ATOM 2597 C CA A ASP A 1 363 ? 43.247 123.518 -77.578 0.50 28.80 365 ASP A CA 1
ATOM 2598 C CA B ASP A 1 363 ? 43.233 123.483 -77.177 0.50 30.40 365 ASP A CA 1
ATOM 2599 C C A ASP A 1 363 ? 44.146 122.252 -77.396 0.50 27.42 365 ASP A C 1
ATOM 2600 C C B ASP A 1 363 ? 44.118 122.224 -77.280 0.50 28.22 365 ASP A C 1
ATOM 2601 O O A ASP A 1 363 ? 43.696 121.190 -77.862 0.50 25.85 365 ASP A O 1
ATOM 2602 O O B ASP A 1 363 ? 43.667 121.198 -77.833 0.50 26.62 365 ASP A O 1
ATOM 2611 N N . SER A 1 364 ? 45.320 122.265 -76.723 1.00 27.18 366 SER A N 1
ATOM 2612 C CA . SER A 1 364 ? 46.306 121.147 -76.861 1.00 26.36 366 SER A CA 1
ATOM 2613 C C . SER A 1 364 ? 46.154 120.141 -75.724 1.00 26.09 366 SER A C 1
ATOM 2614 O O . SER A 1 364 ? 46.754 118.991 -75.818 1.00 24.20 366 SER A O 1
ATOM 2617 N N . ASN A 1 365 ? 45.355 120.543 -74.733 1.00 25.51 367 ASN A N 1
ATOM 2618 C CA . ASN A 1 365 ? 45.151 119.750 -73.505 1.00 26.61 367 ASN A CA 1
ATOM 2619 C C . ASN A 1 365 ? 44.297 118.520 -73.813 1.00 22.90 367 ASN A C 1
ATOM 2620 O O . ASN A 1 365 ? 43.446 118.593 -74.670 1.00 23.48 367 ASN A O 1
ATOM 2625 N N . SER A 1 366 ? 44.660 117.411 -73.191 1.00 21.00 368 SER A N 1
ATOM 2626 C CA . SER A 1 366 ? 44.001 116.094 -73.290 1.00 19.72 368 SER A CA 1
ATOM 2627 C C . SER A 1 366 ? 43.501 115.616 -71.902 1.00 19.22 368 SER A C 1
ATOM 2628 O O . SER A 1 366 ? 42.802 114.577 -71.829 1.00 18.62 368 SER A O 1
ATOM 2631 N N . THR A 1 367 ? 43.794 116.355 -70.828 1.00 18.15 369 THR A N 1
ATOM 2632 C CA . THR A 1 367 ? 43.370 115.983 -69.460 1.00 17.53 369 THR A CA 1
ATOM 2633 C C . THR A 1 367 ? 42.420 117.044 -68.911 1.00 17.35 369 THR A C 1
ATOM 2634 O O . THR A 1 367 ? 42.803 118.213 -68.908 1.00 18.21 369 THR A O 1
ATOM 2638 N N . PHE A 1 368 ? 41.219 116.648 -68.501 1.00 16.78 370 PHE A N 1
ATOM 2639 C CA . PHE A 1 368 ? 40.203 117.588 -67.988 1.00 17.10 370 PHE A CA 1
ATOM 2640 C C . PHE A 1 368 ? 39.997 117.267 -66.502 1.00 17.51 370 PHE A C 1
ATOM 2641 O O . PHE A 1 368 ? 39.433 116.215 -66.166 1.00 17.62 370 PHE A O 1
ATOM 2649 N N . ASP A 1 369 ? 40.443 118.151 -65.615 1.00 17.92 371 ASP A N 1
ATOM 2650 C CA . ASP A 1 369 ? 40.375 117.921 -64.137 1.00 18.25 371 ASP A CA 1
ATOM 2651 C C . ASP A 1 369 ? 39.166 118.689 -63.613 1.00 17.79 371 ASP A C 1
ATOM 2652 O O . ASP A 1 369 ? 39.233 119.892 -63.603 1.00 18.66 371 ASP A O 1
ATOM 2657 N N . PHE A 1 370 ? 38.059 118.025 -63.319 1.00 16.98 372 PHE A N 1
ATOM 2658 C CA . PHE A 1 370 ? 36.862 118.669 -62.751 1.00 17.37 372 PHE A CA 1
ATOM 2659 C C . PHE A 1 370 ? 37.008 118.608 -61.234 1.00 17.88 372 PHE A C 1
ATOM 2660 O O . PHE A 1 370 ? 36.774 117.568 -60.659 1.00 17.46 372 PHE A O 1
ATOM 2668 N N . LYS A 1 371 ? 37.460 119.701 -60.640 1.00 18.98 373 LYS A N 1
ATOM 2669 C CA . LYS A 1 371 ? 37.761 119.749 -59.194 1.00 20.66 373 LYS A CA 1
ATOM 2670 C C . LYS A 1 371 ? 36.497 120.116 -58.446 1.00 19.83 373 LYS A C 1
ATOM 2671 O O . LYS A 1 371 ? 35.857 121.023 -58.850 1.00 19.16 373 LYS A O 1
ATOM 2677 N N . GLY A 1 372 ? 36.207 119.456 -57.330 1.00 19.99 374 GLY A N 1
ATOM 2678 C CA . GLY A 1 372 ? 35.236 119.988 -56.352 1.00 20.33 374 GLY A CA 1
ATOM 2679 C C . GLY A 1 372 ? 33.865 119.455 -56.617 1.00 20.40 374 GLY A C 1
ATOM 2680 O O . GLY A 1 372 ? 32.900 120.233 -56.574 1.00 20.26 374 GLY A O 1
ATOM 2681 N N . LEU A 1 373 ? 33.795 118.158 -56.882 1.00 20.48 375 LEU A N 1
ATOM 2682 C CA . LEU A 1 373 ? 32.495 117.488 -57.070 1.00 21.57 375 LEU A CA 1
ATOM 2683 C C . LEU A 1 373 ? 32.109 116.758 -55.786 1.00 22.55 375 LEU A C 1
ATOM 2684 O O . LEU A 1 373 ? 33.015 116.280 -55.040 1.00 22.41 375 LEU A O 1
ATOM 2689 N N . ASP A 1 374 ? 30.806 116.634 -55.579 1.00 24.58 376 ASP A N 1
ATOM 2690 C CA . ASP A 1 374 ? 30.230 115.861 -54.461 1.00 26.96 376 ASP A CA 1
ATOM 2691 C C . ASP A 1 374 ? 29.441 114.662 -55.004 1.00 27.58 376 ASP A C 1
ATOM 2692 O O . ASP A 1 374 ? 29.352 114.454 -56.245 1.00 27.77 376 ASP A O 1
ATOM 2697 N N . SER A 1 375 ? 28.874 113.898 -54.078 1.00 29.03 377 SER A N 1
ATOM 2698 C CA . SER A 1 375 ? 27.969 112.781 -54.397 1.00 29.67 377 SER A CA 1
ATOM 2699 C C . SER A 1 375 ? 26.813 113.358 -55.194 1.00 32.15 377 SER A C 1
ATOM 2700 O O . SER A 1 375 ? 26.397 114.480 -54.895 1.00 34.17 377 SER A O 1
ATOM 2703 N N . GLY A 1 376 ? 26.372 112.636 -56.208 1.00 32.76 378 GLY A N 1
ATOM 2704 C CA . GLY A 1 376 ? 25.224 113.059 -57.023 1.00 34.96 378 GLY A CA 1
ATOM 2705 C C . GLY A 1 376 ? 25.256 112.448 -58.410 1.00 35.35 378 GLY A C 1
ATOM 2706 O O . GLY A 1 376 ? 26.160 111.637 -58.701 1.00 33.18 378 GLY A O 1
ATOM 2707 N N . ASP A 1 377 ? 24.307 112.892 -59.238 1.00 37.38 379 ASP A N 1
ATOM 2708 C CA . ASP A 1 377 ? 24.096 112.439 -60.625 1.00 37.27 379 ASP A CA 1
ATOM 2709 C C . ASP A 1 377 ? 24.617 113.512 -61.557 1.00 35.39 379 ASP A C 1
ATOM 2710 O O . ASP A 1 377 ? 24.160 114.680 -61.451 1.00 34.99 379 ASP A O 1
ATOM 2715 N N . TYR A 1 378 ? 25.502 113.090 -62.453 1.00 32.85 380 TYR A N 1
ATOM 2716 C CA . TYR A 1 378 ? 26.220 113.985 -63.384 1.00 31.33 380 TYR A CA 1
ATOM 2717 C C . TYR A 1 378 ? 26.037 113.499 -64.819 1.00 31.66 380 TYR A C 1
ATOM 2718 O O . TYR A 1 378 ? 25.836 112.276 -65.075 1.00 31.60 380 TYR A O 1
ATOM 2727 N N . LYS A 1 379 ? 26.173 114.444 -65.743 1.00 31.87 381 LYS A N 1
ATOM 2728 C CA . LYS A 1 379 ? 26.261 114.133 -67.187 1.00 31.27 381 LYS A CA 1
ATOM 2729 C C . LYS A 1 379 ? 27.497 114.812 -67.760 1.00 28.34 381 LYS A C 1
ATOM 2730 O O . LYS A 1 379 ? 27.587 116.033 -67.653 1.00 27.35 381 LYS A O 1
ATOM 2736 N N . LEU A 1 380 ? 28.386 114.023 -68.362 1.00 26.13 382 LEU A N 1
ATOM 2737 C CA . LEU A 1 380 ? 29.575 114.512 -69.094 1.00 24.60 382 LEU A CA 1
ATOM 2738 C C . LEU A 1 380 ? 29.236 114.550 -70.589 1.00 24.25 382 LEU A C 1
ATOM 2739 O O . LEU A 1 380 ? 28.912 113.498 -71.157 1.00 23.28 382 LEU A O 1
ATOM 2744 N N . VAL A 1 381 ? 29.304 115.741 -71.174 1.00 24.33 383 VAL A N 1
ATOM 2745 C CA . VAL A 1 381 ? 29.019 115.979 -72.616 1.00 25.43 383 VAL A CA 1
ATOM 2746 C C . VAL A 1 381 ? 30.314 116.409 -73.273 1.00 25.07 383 VAL A C 1
ATOM 2747 O O . VAL A 1 381 ? 30.961 117.315 -72.687 1.00 26.27 383 VAL A O 1
ATOM 2751 N N . GLU A 1 382 ? 30.695 115.776 -74.390 1.00 25.35 384 GLU A N 1
ATOM 2752 C CA . GLU A 1 382 ? 31.890 116.184 -75.182 1.00 23.89 384 GLU A CA 1
ATOM 2753 C C . GLU A 1 382 ? 31.430 117.347 -76.072 1.00 23.49 384 GLU A C 1
ATOM 2754 O O . GLU A 1 382 ? 31.120 117.159 -77.211 1.00 21.88 384 GLU A O 1
ATOM 2760 N N . SER A 1 383 ? 31.413 118.544 -75.519 1.00 23.87 385 SER A N 1
ATOM 2761 C CA . SER A 1 383 ? 30.866 119.759 -76.160 1.00 25.00 385 SER A CA 1
ATOM 2762 C C . SER A 1 383 ? 31.785 120.227 -77.299 1.00 25.46 385 SER A C 1
ATOM 2763 O O . SER A 1 383 ? 31.379 121.132 -78.056 1.00 26.74 385 SER A O 1
ATOM 2766 N N . THR A 1 384 ? 32.976 119.667 -77.454 1.00 24.75 386 THR A N 1
ATOM 2767 C CA . THR A 1 384 ? 33.798 119.936 -78.651 1.00 25.83 386 THR A CA 1
ATOM 2768 C C . THR A 1 384 ? 34.481 118.658 -79.094 1.00 24.45 386 THR A C 1
ATOM 2769 O O . THR A 1 384 ? 35.159 118.010 -78.281 1.00 21.46 386 THR A O 1
ATOM 2773 N N . VAL A 1 385 ? 34.303 118.321 -80.361 1.00 23.35 387 VAL A N 1
ATOM 2774 C CA . VAL A 1 385 ? 34.787 117.015 -80.870 1.00 23.17 387 VAL A CA 1
ATOM 2775 C C . VAL A 1 385 ? 36.039 117.263 -81.708 1.00 22.24 387 VAL A C 1
ATOM 2776 O O . VAL A 1 385 ? 36.059 118.122 -82.575 1.00 22.44 387 VAL A O 1
ATOM 2780 N N . PRO A 1 386 ? 37.153 116.549 -81.459 1.00 20.93 388 PRO A N 1
ATOM 2781 C CA . PRO A 1 386 ? 38.337 116.697 -82.301 1.00 20.15 388 PRO A CA 1
ATOM 2782 C C . PRO A 1 386 ? 38.008 116.359 -83.759 1.00 20.11 388 PRO A C 1
ATOM 2783 O O . PRO A 1 386 ? 37.331 115.420 -84.028 1.00 19.67 388 PRO A O 1
ATOM 2787 N N . SER A 1 387 ? 38.512 117.181 -84.650 1.00 20.43 389 SER A N 1
ATOM 2788 C CA . SER A 1 387 ? 38.315 117.067 -86.112 1.00 21.53 389 SER A CA 1
ATOM 2789 C C . SER A 1 387 ? 38.674 115.628 -86.561 1.00 21.23 389 SER A C 1
ATOM 2790 O O . SER A 1 387 ? 39.743 115.104 -86.178 1.00 21.97 389 SER A O 1
ATOM 2793 N N . GLY A 1 388 ? 37.749 114.932 -87.222 1.00 21.33 390 GLY A N 1
ATOM 2794 C CA . GLY A 1 388 ? 37.984 113.595 -87.809 1.00 21.00 390 GLY A CA 1
ATOM 2795 C C . GLY A 1 388 ? 37.711 112.457 -86.848 1.00 20.51 390 GLY A C 1
ATOM 2796 O O . GLY A 1 388 ? 38.014 111.322 -87.173 1.00 20.86 390 GLY A O 1
ATOM 2797 N N . TYR A 1 389 ? 37.148 112.756 -85.686 1.00 20.37 391 TYR A N 1
ATOM 2798 C CA . TYR A 1 389 ? 36.750 111.755 -84.681 1.00 19.77 391 TYR A CA 1
ATOM 2799 C C . TYR A 1 389 ? 35.246 111.872 -84.507 1.00 20.31 391 TYR A C 1
ATOM 2800 O O . TYR A 1 389 ? 34.677 112.947 -84.669 1.00 19.46 391 TYR A O 1
ATOM 2809 N N . ASN A 1 390 ? 34.643 110.748 -84.162 1.00 22.18 392 ASN A N 1
ATOM 2810 C CA . ASN A 1 390 ? 33.211 110.632 -83.808 1.00 23.79 392 ASN A CA 1
ATOM 2811 C C . ASN A 1 390 ? 33.011 111.230 -82.429 1.00 24.61 392 ASN A C 1
ATOM 2812 O O . ASN A 1 390 ? 33.827 110.968 -81.542 1.00 24.06 392 ASN A O 1
ATOM 2817 N N . ALA A 1 391 ? 31.955 112.016 -82.279 1.00 26.05 393 ALA A N 1
ATOM 2818 C CA . ALA A 1 391 ? 31.459 112.460 -80.961 1.00 26.49 393 ALA A CA 1
ATOM 2819 C C . ALA A 1 391 ? 31.300 111.239 -80.015 1.00 27.16 393 ALA A C 1
ATOM 2820 O O . ALA A 1 391 ? 30.690 110.215 -80.401 1.00 27.45 393 ALA A O 1
ATOM 2822 N N . MET A 1 392 ? 31.928 111.313 -78.839 1.00 26.98 394 MET A N 1
ATOM 2823 C CA . MET A 1 392 ? 31.556 110.546 -77.629 1.00 28.46 394 MET A CA 1
ATOM 2824 C C . MET A 1 392 ? 30.049 110.690 -77.445 1.00 30.44 394 MET A C 1
ATOM 2825 O O . MET A 1 392 ? 29.555 111.828 -77.621 1.00 30.89 394 MET A O 1
ATOM 2830 N N . LYS A 1 393 ? 29.359 109.622 -77.081 1.00 33.38 395 LYS A N 1
ATOM 2831 C CA . LYS A 1 393 ? 27.937 109.782 -76.706 1.00 36.95 395 LYS A CA 1
ATOM 2832 C C . LYS A 1 393 ? 27.947 110.243 -75.244 1.00 35.07 395 LYS A C 1
ATOM 2833 O O . LYS A 1 393 ? 28.772 109.754 -74.513 1.00 34.60 395 LYS A O 1
ATOM 2839 N N . ASP A 1 394 ? 27.028 111.110 -74.838 1.00 34.83 396 ASP A N 1
ATOM 2840 C CA . ASP A 1 394 ? 26.904 111.629 -73.446 1.00 36.65 396 ASP A CA 1
ATOM 2841 C C . ASP A 1 394 ? 26.942 110.522 -72.386 1.00 36.44 396 ASP A C 1
ATOM 2842 O O . ASP A 1 394 ? 26.361 109.469 -72.589 1.00 36.28 396 ASP A O 1
ATOM 2847 N N . ILE A 1 395 ? 27.569 110.818 -71.249 1.00 36.39 397 ILE A N 1
ATOM 2848 C CA . ILE A 1 395 ? 27.722 109.853 -70.130 1.00 36.84 397 ILE A CA 1
ATOM 2849 C C . ILE A 1 395 ? 26.981 110.423 -68.925 1.00 38.42 397 ILE A C 1
ATOM 2850 O O . ILE A 1 395 ? 27.443 111.418 -68.344 1.00 41.11 397 ILE A O 1
ATOM 2855 N N . GLU A 1 396 ? 25.885 109.787 -68.549 1.00 38.91 398 GLU A N 1
ATOM 2856 C CA . GLU A 1 396 ? 25.205 110.030 -67.261 1.00 38.73 398 GLU A CA 1
ATOM 2857 C C . GLU A 1 396 ? 25.898 109.145 -66.238 1.00 36.83 398 GLU A C 1
ATOM 2858 O O . GLU A 1 396 ? 26.067 107.935 -66.519 1.00 37.66 398 GLU A O 1
ATOM 2864 N N . PHE A 1 397 ? 26.325 109.689 -65.106 1.00 34.05 399 PHE A N 1
ATOM 2865 C CA . PHE A 1 397 ? 27.068 108.862 -64.118 1.00 33.54 399 PHE A CA 1
ATOM 2866 C C . PHE A 1 397 ? 26.729 109.317 -62.701 1.00 32.64 399 PHE A C 1
ATOM 2867 O O . PHE A 1 397 ? 26.185 110.436 -62.479 1.00 31.04 399 PHE A O 1
ATOM 2875 N N . THR A 1 398 ? 27.003 108.433 -61.756 1.00 33.91 400 THR A N 1
ATOM 2876 C CA . THR A 1 398 ? 26.735 108.720 -60.317 1.00 35.71 400 THR A CA 1
ATOM 2877 C C . THR A 1 398 ? 28.016 108.609 -59.486 1.00 35.52 400 THR A C 1
ATOM 2878 O O . THR A 1 398 ? 28.675 107.565 -59.533 1.00 36.22 400 THR A O 1
ATOM 2882 N N . ILE A 1 399 ? 28.321 109.689 -58.766 1.00 35.24 401 ILE A N 1
ATOM 2883 C CA . ILE A 1 399 ? 29.393 109.774 -57.736 1.00 34.85 401 ILE A CA 1
ATOM 2884 C C . ILE A 1 399 ? 28.746 109.557 -56.360 1.00 35.16 401 ILE A C 1
ATOM 2885 O O . ILE A 1 399 ? 27.746 110.241 -55.998 1.00 32.63 401 ILE A O 1
ATOM 2890 N N . SER A 1 400 ? 29.334 108.644 -55.605 1.00 36.07 402 SER A N 1
ATOM 2891 C CA . SER A 1 400 ? 28.849 108.281 -54.264 1.00 38.24 402 SER A CA 1
ATOM 2892 C C . SER A 1 400 ? 30.033 108.150 -53.299 1.00 36.32 402 SER A C 1
ATOM 2893 O O . SER A 1 400 ? 30.783 107.151 -53.382 1.00 36.00 402 SER A O 1
ATOM 2896 N N . GLY A 1 401 ? 30.201 109.155 -52.435 1.00 34.63 403 GLY A N 1
ATOM 2897 C CA . GLY A 1 401 ? 31.153 109.101 -51.321 1.00 33.72 403 GLY A CA 1
ATOM 2898 C C . GLY A 1 401 ? 30.484 108.448 -50.133 1.00 35.27 403 GLY A C 1
ATOM 2899 O O . GLY A 1 401 ? 29.437 108.958 -49.748 1.00 36.04 403 GLY A O 1
ATOM 2900 N N . THR A 1 402 ? 31.030 107.353 -49.597 1.00 35.96 404 THR A N 1
ATOM 2901 C CA . THR A 1 402 ? 30.571 106.726 -48.329 1.00 37.41 404 THR A CA 1
ATOM 2902 C C . THR A 1 402 ? 31.258 107.441 -47.148 1.00 37.37 404 THR A C 1
ATOM 2903 O O . THR A 1 402 ? 32.486 107.297 -46.975 1.00 36.36 404 THR A O 1
ATOM 2907 N N . ILE A 1 403 ? 30.481 108.177 -46.361 1.00 38.63 405 ILE A N 1
ATOM 2908 C CA . ILE A 1 403 ? 30.927 108.849 -45.103 1.00 39.51 405 ILE A CA 1
ATOM 2909 C C . ILE A 1 403 ? 30.176 108.229 -43.911 1.00 42.15 405 ILE A C 1
ATOM 2910 O O . ILE A 1 403 ? 28.970 108.532 -43.749 1.00 41.69 405 ILE A O 1
ATOM 2915 N N . ASP A 1 404 ? 30.867 107.433 -43.089 1.00 43.40 406 ASP A N 1
ATOM 2916 C CA . ASP A 1 404 ? 30.274 106.741 -41.915 1.00 45.76 406 ASP A CA 1
ATOM 2917 C C . ASP A 1 404 ? 29.979 107.732 -40.768 1.00 47.96 406 ASP A C 1
ATOM 2918 O O . ASP A 1 404 ? 30.143 108.977 -40.933 1.00 46.04 406 ASP A O 1
ATOM 2923 N N . SER A 1 405 ? 29.458 107.200 -39.652 1.00 50.93 407 SER A N 1
ATOM 2924 C CA . SER A 1 405 ? 28.905 107.980 -38.508 1.00 50.80 407 SER A CA 1
ATOM 2925 C C . SER A 1 405 ? 30.012 108.812 -37.831 1.00 48.21 407 SER A C 1
ATOM 2926 O O . SER A 1 405 ? 29.723 109.995 -37.535 1.00 46.87 407 SER A O 1
ATOM 2929 N N . THR A 1 406 ? 31.217 108.238 -37.651 1.00 46.83 408 THR A N 1
ATOM 2930 C CA . THR A 1 406 ? 32.475 108.938 -37.238 1.00 46.98 408 THR A CA 1
ATOM 2931 C C . THR A 1 406 ? 32.724 110.176 -38.101 1.00 47.57 408 THR A C 1
ATOM 2932 O O . THR A 1 406 ? 33.101 111.210 -37.543 1.00 47.81 408 THR A O 1
ATOM 2936 N N . GLY A 1 407 ? 32.559 110.060 -39.418 1.00 46.12 409 GLY A N 1
ATOM 2937 C CA . GLY A 1 407 ? 32.892 111.139 -40.364 1.00 45.63 409 GLY A CA 1
ATOM 2938 C C . GLY A 1 407 ? 34.095 110.802 -41.237 1.00 43.72 409 GLY A C 1
ATOM 2939 O O . GLY A 1 407 ? 34.647 111.764 -41.777 1.00 42.14 409 GLY A O 1
ATOM 2940 N N . ASP A 1 408 ? 34.452 109.507 -41.372 1.00 43.37 410 ASP A N 1
ATOM 2941 C CA . ASP A 1 408 ? 35.527 108.963 -42.252 1.00 43.50 410 ASP A CA 1
ATOM 2942 C C . ASP A 1 408 ? 34.981 108.776 -43.673 1.00 39.57 410 ASP A C 1
ATOM 2943 O O . ASP A 1 408 ? 33.895 108.167 -43.864 1.00 38.00 410 ASP A O 1
ATOM 2948 N N . LEU A 1 409 ? 35.690 109.322 -44.653 1.00 35.71 411 LEU A N 1
ATOM 2949 C CA . LEU A 1 409 ? 35.404 108.954 -46.056 1.00 32.93 411 LEU A CA 1
ATOM 2950 C C . LEU A 1 409 ? 36.044 107.585 -46.264 1.00 32.60 411 LEU A C 1
ATOM 2951 O O . LEU A 1 409 ? 37.269 107.510 -46.261 1.00 31.20 411 LEU A O 1
ATOM 2956 N N . THR A 1 410 ? 35.234 106.538 -46.357 1.00 34.12 412 THR A N 1
ATOM 2957 C CA . THR A 1 410 ? 35.692 105.118 -46.387 1.00 37.17 412 THR A CA 1
ATOM 2958 C C . THR A 1 410 ? 35.674 104.562 -47.815 1.00 38.86 412 THR A C 1
ATOM 2959 O O . THR A 1 410 ? 36.415 103.614 -48.104 1.00 40.99 412 THR A O 1
ATOM 2963 N N . ASN A 1 411 ? 34.828 105.125 -48.674 1.00 39.95 413 ASN A N 1
ATOM 2964 C CA . ASN A 1 411 ? 34.595 104.605 -50.045 1.00 39.79 413 ASN A CA 1
ATOM 2965 C C . ASN A 1 411 ? 34.240 105.764 -50.961 1.00 35.91 413 ASN A C 1
ATOM 2966 O O . ASN A 1 411 ? 33.628 106.731 -50.489 1.00 33.83 413 ASN A O 1
ATOM 2971 N N . LEU A 1 412 ? 34.614 105.638 -52.229 1.00 34.21 414 LEU A N 1
ATOM 2972 C CA . LEU A 1 412 ? 34.223 106.588 -53.282 1.00 32.53 414 LEU A CA 1
ATOM 2973 C C . LEU A 1 412 ? 34.052 105.802 -54.573 1.00 34.03 414 LEU A C 1
ATOM 2974 O O . LEU A 1 412 ? 35.028 105.161 -55.022 1.00 35.13 414 LEU A O 1
ATOM 2979 N N . THR A 1 413 ? 32.864 105.890 -55.168 1.00 34.01 415 THR A N 1
ATOM 2980 C CA . THR A 1 413 ? 32.503 105.109 -56.365 1.00 34.50 415 THR A CA 1
ATOM 2981 C C . THR A 1 413 ? 31.922 106.040 -57.431 1.00 34.32 415 THR A C 1
ATOM 2982 O O . THR A 1 413 ? 31.356 107.104 -57.098 1.00 32.45 415 THR A O 1
ATOM 2986 N N . ALA A 1 414 ? 32.143 105.671 -58.686 1.00 34.06 416 ALA A N 1
ATOM 2987 C CA . ALA A 1 414 ? 31.505 106.319 -59.848 1.00 34.89 416 ALA A CA 1
ATOM 2988 C C . ALA A 1 414 ? 31.022 105.196 -60.776 1.00 35.92 416 ALA A C 1
ATOM 2989 O O . ALA A 1 414 ? 31.802 104.261 -61.091 1.00 35.27 416 ALA A O 1
ATOM 2991 N N . THR A 1 415 ? 29.753 105.245 -61.145 1.00 36.57 417 THR A N 1
ATOM 2992 C CA . THR A 1 415 ? 29.105 104.190 -61.955 1.00 38.35 417 THR A CA 1
ATOM 2993 C C . THR A 1 415 ? 28.328 104.859 -63.080 1.00 38.60 417 THR A C 1
ATOM 2994 O O . THR A 1 415 ? 27.841 106.013 -62.894 1.00 36.81 417 THR A O 1
ATOM 2998 N N . SER A 1 416 ? 28.245 104.156 -64.205 1.00 39.04 418 SER A N 1
ATOM 2999 C CA . SER A 1 416 ? 27.472 104.561 -65.401 1.00 41.59 418 SER A CA 1
ATOM 3000 C C . SER A 1 416 ? 27.115 103.293 -66.177 1.00 44.95 418 SER A C 1
ATOM 3001 O O . SER A 1 416 ? 27.956 102.342 -66.193 1.00 46.00 418 SER A O 1
ATOM 3004 N N . ALA A 1 417 ? 25.916 103.268 -66.761 1.00 46.88 419 ALA A N 1
ATOM 3005 C CA . ALA A 1 417 ? 25.494 102.239 -67.731 1.00 50.11 419 ALA A CA 1
ATOM 3006 C C . ALA A 1 417 ? 26.440 102.275 -68.937 1.00 50.82 419 ALA A C 1
ATOM 3007 O O . ALA A 1 417 ? 26.786 101.197 -69.421 1.00 53.91 419 ALA A O 1
ATOM 3009 N N . THR A 1 418 ? 26.902 103.464 -69.331 1.00 50.67 420 THR A N 1
ATOM 3010 C CA . THR A 1 418 ? 27.615 103.752 -70.606 1.00 48.79 420 THR A CA 1
ATOM 3011 C C . THR A 1 418 ? 29.137 103.666 -70.465 1.00 46.14 420 THR A C 1
ATOM 3012 O O . THR A 1 418 ? 29.768 103.671 -71.489 1.00 47.27 420 THR A O 1
ATOM 3016 N N . ALA A 1 419 ? 29.728 103.684 -69.269 1.00 44.65 421 ALA A N 1
ATOM 3017 C CA . ALA A 1 419 ? 31.175 103.981 -69.099 1.00 41.18 421 ALA A CA 1
ATOM 3018 C C . ALA A 1 419 ? 31.730 103.315 -67.832 1.00 39.89 421 ALA A C 1
ATOM 3019 O O . ALA A 1 419 ? 30.945 102.802 -67.010 1.00 41.90 421 ALA A O 1
ATOM 3021 N N . SER A 1 420 ? 33.049 103.280 -67.699 1.00 38.42 422 SER A N 1
ATOM 3022 C CA . SER A 1 420 ? 33.762 102.725 -66.519 1.00 39.84 422 SER A CA 1
ATOM 3023 C C . SER A 1 420 ? 34.702 103.784 -65.966 1.00 38.07 422 SER A C 1
ATOM 3024 O O . SER A 1 420 ? 35.427 104.413 -66.764 1.00 36.63 422 SER A O 1
ATOM 3027 N N . PHE A 1 421 ? 34.738 103.923 -64.645 1.00 37.59 423 PHE A N 1
ATOM 3028 C CA . PHE A 1 421 ? 35.629 104.881 -63.959 1.00 36.11 423 PHE A CA 1
ATOM 3029 C C . PHE A 1 421 ? 36.632 104.116 -63.111 1.00 38.03 423 PHE A C 1
ATOM 3030 O O . PHE A 1 421 ? 36.336 102.986 -62.742 1.00 40.05 423 PHE A O 1
ATOM 3038 N N . GLU A 1 422 ? 37.795 104.725 -62.875 1.00 38.33 424 GLU A N 1
ATOM 3039 C CA . GLU A 1 422 ? 38.704 104.413 -61.754 1.00 38.59 424 GLU A CA 1
ATOM 3040 C C . GLU A 1 422 ? 38.378 105.403 -60.633 1.00 35.39 424 GLU A C 1
ATOM 3041 O O . GLU A 1 422 ? 38.025 106.557 -60.914 1.00 32.44 424 GLU A O 1
ATOM 3047 N N . THR A 1 423 ? 38.490 104.969 -59.389 1.00 34.21 425 THR A N 1
ATOM 3048 C CA . THR A 1 423 ? 38.434 105.877 -58.221 1.00 32.29 425 THR A CA 1
ATOM 3049 C C . THR A 1 423 ? 39.503 105.485 -57.214 1.00 31.37 425 THR A C 1
ATOM 3050 O O . THR A 1 423 ? 39.865 104.298 -57.150 1.00 31.57 425 THR A O 1
ATOM 3054 N N . ASP A 1 424 ? 40.011 106.507 -56.536 1.00 30.31 426 ASP A N 1
ATOM 3055 C CA . ASP A 1 424 ? 40.874 106.394 -55.344 1.00 31.18 426 ASP A CA 1
ATOM 3056 C C . ASP A 1 424 ? 40.307 107.287 -54.239 1.00 29.22 426 ASP A C 1
ATOM 3057 O O . ASP A 1 424 ? 40.263 108.503 -54.396 1.00 27.45 426 ASP A O 1
ATOM 3062 N N . VAL A 1 425 ? 39.891 106.675 -53.141 1.00 30.52 427 VAL A N 1
ATOM 3063 C CA . VAL A 1 425 ? 39.275 107.399 -51.999 1.00 29.44 427 VAL A CA 1
ATOM 3064 C C . VAL A 1 425 ? 40.322 108.322 -51.363 1.00 28.71 427 VAL A C 1
ATOM 3065 O O . VAL A 1 425 ? 39.958 109.459 -50.992 1.00 27.02 427 VAL A O 1
ATOM 3069 N N . ASN A 1 426 ? 41.584 107.891 -51.305 1.00 29.89 428 ASN A N 1
ATOM 3070 C CA . ASN A 1 426 ? 42.705 108.676 -50.707 1.00 30.83 428 ASN A CA 1
ATOM 3071 C C . ASN A 1 426 ? 42.965 110.009 -51.431 1.00 28.52 428 ASN A C 1
ATOM 3072 O O . ASN A 1 426 ? 43.202 111.027 -50.771 1.00 29.23 428 ASN A O 1
ATOM 3077 N N . THR A 1 427 ? 42.939 110.023 -52.764 1.00 27.03 429 THR A N 1
ATOM 3078 C CA . THR A 1 427 ? 43.249 111.225 -53.550 1.00 24.70 429 THR A CA 1
ATOM 3079 C C . THR A 1 427 ? 41.948 111.945 -53.867 1.00 22.74 429 THR A C 1
ATOM 3080 O O . THR A 1 427 ? 42.040 113.130 -54.335 1.00 21.97 429 THR A O 1
ATOM 3084 N N . GLY A 1 428 ? 40.821 111.257 -53.664 1.00 21.85 430 GLY A N 1
ATOM 3085 C CA . GLY A 1 428 ? 39.481 111.732 -54.082 1.00 21.28 430 GLY A CA 1
ATOM 3086 C C . GLY A 1 428 ? 39.338 111.820 -55.608 1.00 20.95 430 GLY A C 1
ATOM 3087 O O . GLY A 1 428 ? 38.432 112.529 -56.074 1.00 19.24 430 GLY A O 1
ATOM 3088 N N . ILE A 1 429 ? 40.210 111.153 -56.368 1.00 22.11 431 ILE A N 1
ATOM 3089 C CA . ILE A 1 429 ? 40.237 111.285 -57.861 1.00 22.79 431 ILE A CA 1
ATOM 3090 C C . ILE A 1 429 ? 39.467 110.137 -58.516 1.00 23.11 431 ILE A C 1
ATOM 3091 O O . ILE A 1 429 ? 39.741 108.994 -58.209 1.00 23.71 431 ILE A O 1
ATOM 3096 N N . ILE A 1 430 ? 38.501 110.505 -59.346 1.00 22.93 432 ILE A N 1
ATOM 3097 C CA . ILE A 1 430 ? 37.724 109.628 -60.260 1.00 23.90 432 ILE A CA 1
ATOM 3098 C C . ILE A 1 430 ? 38.255 109.821 -61.675 1.00 23.32 432 ILE A C 1
ATOM 3099 O O . ILE A 1 430 ? 38.173 110.957 -62.153 1.00 20.98 432 ILE A O 1
ATOM 3104 N N . THR A 1 431 ? 38.790 108.767 -62.287 1.00 24.76 433 THR A N 1
ATOM 3105 C CA . THR A 1 431 ? 39.359 108.820 -63.652 1.00 24.65 433 THR A CA 1
ATOM 3106 C C . THR A 1 431 ? 38.366 108.263 -64.684 1.00 25.04 433 THR A C 1
ATOM 3107 O O . THR A 1 431 ? 37.887 107.131 -64.547 1.00 26.41 433 THR A O 1
ATOM 3111 N N . LEU A 1 432 ? 38.145 109.004 -65.757 1.00 24.07 434 LEU A N 1
ATOM 3112 C CA . LEU A 1 432 ? 37.472 108.494 -66.968 1.00 24.09 434 LEU A CA 1
ATOM 3113 C C . LEU A 1 432 ? 38.433 108.661 -68.137 1.00 24.34 434 LEU A C 1
ATOM 3114 O O . LEU A 1 432 ? 38.863 109.795 -68.433 1.00 22.14 434 LEU A O 1
ATOM 3119 N N . LYS A 1 433 ? 38.771 107.547 -68.763 1.00 27.65 435 LYS A N 1
ATOM 3120 C CA . LYS A 1 433 ? 39.514 107.526 -70.052 1.00 28.71 435 LYS A CA 1
ATOM 3121 C C . LYS A 1 433 ? 38.532 107.488 -71.229 1.00 28.62 435 LYS A C 1
ATOM 3122 O O . LYS A 1 433 ? 37.756 106.566 -71.287 1.00 29.51 435 LYS A O 1
ATOM 3128 N N . VAL A 1 434 ? 38.565 108.475 -72.117 1.00 26.66 436 VAL A N 1
ATOM 3129 C CA . VAL A 1 434 ? 37.600 108.602 -73.242 1.00 27.24 436 VAL A CA 1
ATOM 3130 C C . VAL A 1 434 ? 38.370 108.299 -74.507 1.00 27.48 436 VAL A C 1
ATOM 3131 O O . VAL A 1 434 ? 39.288 109.092 -74.836 1.00 26.03 436 VAL A O 1
ATOM 3135 N N . VAL A 1 435 ? 38.020 107.189 -75.146 1.00 28.68 437 VAL A N 1
ATOM 3136 C CA . VAL A 1 435 ? 38.741 106.698 -76.342 1.00 29.15 437 VAL A CA 1
ATOM 3137 C C . VAL A 1 435 ? 38.009 107.220 -77.575 1.00 29.13 437 VAL A C 1
ATOM 3138 O O . VAL A 1 435 ? 36.836 106.889 -77.739 1.00 31.18 437 VAL A O 1
ATOM 3142 N N . ASN A 1 436 ? 38.666 108.073 -78.357 1.00 27.64 438 ASN A N 1
ATOM 3143 C CA . ASN A 1 436 ? 38.094 108.649 -79.601 1.00 27.92 438 ASN A CA 1
ATOM 3144 C C . ASN A 1 436 ? 38.357 107.690 -80.771 1.00 27.35 438 ASN A C 1
ATOM 3145 O O . ASN A 1 436 ? 39.483 107.223 -80.939 1.00 25.75 438 ASN A O 1
ATOM 3149 N N . LYS A 1 437 ? 37.307 107.380 -81.510 1.00 29.15 439 LYS A N 1
ATOM 3150 C CA . LYS A 1 437 ? 37.347 106.626 -82.793 1.00 30.63 439 LYS A CA 1
ATOM 3151 C C . LYS A 1 437 ? 37.316 107.604 -83.963 1.00 28.17 439 LYS A C 1
ATOM 3152 O O . LYS A 1 437 ? 36.440 108.473 -83.963 1.00 24.83 439 LYS A O 1
ATOM 3158 N N . GLN A 1 438 ? 38.220 107.406 -84.938 1.00 28.67 440 GLN A N 1
ATOM 3159 C CA . GLN A 1 438 ? 38.284 108.153 -86.219 1.00 28.64 440 GLN A CA 1
ATOM 3160 C C . GLN A 1 438 ? 36.999 107.997 -87.025 1.00 28.63 440 GLN A C 1
ATOM 3161 O O . GLN A 1 438 ? 36.357 106.935 -86.982 1.00 29.35 440 GLN A O 1
ATOM 3167 N N . GLY A 1 439 ? 36.632 109.042 -87.754 1.00 27.48 441 GLY A N 1
ATOM 3168 C CA . GLY A 1 439 ? 35.545 108.943 -88.739 1.00 28.30 441 GLY A CA 1
ATOM 3169 C C . GLY A 1 439 ? 35.938 108.033 -89.902 1.00 28.13 441 GLY A C 1
ATOM 3170 O O . GLY A 1 439 ? 37.038 107.424 -89.856 1.00 26.35 441 GLY A O 1
ATOM 3171 N N . ALA A 1 440 ? 35.050 107.918 -90.892 1.00 28.04 442 ALA A N 1
ATOM 3172 C CA . ALA A 1 440 ? 35.267 107.090 -92.093 1.00 28.72 442 ALA A CA 1
ATOM 3173 C C . ALA A 1 440 ? 35.801 107.997 -93.209 1.00 27.38 442 ALA A C 1
ATOM 3174 O O . ALA A 1 440 ? 35.279 109.128 -93.417 1.00 24.58 442 ALA A O 1
ATOM 3176 N N . LEU A 1 441 ? 36.889 107.548 -93.826 1.00 28.33 443 LEU A N 1
ATOM 3177 C CA . LEU A 1 441 ? 37.410 108.172 -95.053 1.00 29.75 443 LEU A CA 1
ATOM 3178 C C . LEU A 1 441 ? 36.866 107.350 -96.233 1.00 29.43 443 LEU A C 1
ATOM 3179 O O . LEU A 1 441 ? 37.443 106.272 -96.546 1.00 26.42 443 LEU A O 1
ATOM 3184 N N . LEU A 1 442 ? 35.724 107.803 -96.755 1.00 29.19 444 LEU A N 1
ATOM 3185 C CA . LEU A 1 442 ? 34.874 106.966 -97.620 1.00 31.55 444 LEU A CA 1
ATOM 3186 C C . LEU A 1 442 ? 35.411 107.018 -99.042 1.00 32.65 444 LEU A C 1
ATOM 3187 O O . LEU A 1 442 ? 35.746 108.084 -99.563 1.00 34.54 444 LEU A O 1
ATOM 3192 N N . PRO A 1 443 ? 35.469 105.858 -99.717 1.00 33.37 445 PRO A N 1
ATOM 3193 C CA . PRO A 1 443 ? 35.824 105.813 -101.141 1.00 33.14 445 PRO A CA 1
ATOM 3194 C C . PRO A 1 443 ? 34.778 106.412 -102.088 1.00 32.76 445 PRO A C 1
ATOM 3195 O O . PRO A 1 443 ? 33.619 106.331 -101.830 1.00 31.82 445 PRO A O 1
ATOM 3199 N N . ASN A 1 444 ? 35.254 106.946 -103.204 1.00 33.78 446 ASN A N 1
ATOM 3200 C CA . ASN A 1 444 ? 34.411 107.592 -104.241 1.00 35.26 446 ASN A CA 1
ATOM 3201 C C . ASN A 1 444 ? 34.579 106.826 -105.556 1.00 35.43 446 ASN A C 1
ATOM 3202 O O . ASN A 1 444 ? 35.707 106.759 -106.046 1.00 33.54 446 ASN A O 1
ATOM 3207 N N . THR A 1 445 ? 33.490 106.262 -106.077 1.00 36.71 447 THR A N 1
ATOM 3208 C CA . THR A 1 445 ? 33.492 105.534 -107.359 1.00 37.61 447 THR A CA 1
ATOM 3209 C C . THR A 1 445 ? 34.079 106.476 -108.418 1.00 37.64 447 THR A C 1
ATOM 3210 O O . THR A 1 445 ? 34.820 106.006 -109.234 1.00 40.11 447 THR A O 1
ATOM 3214 N N . THR B 1 27 ? 57.472 98.620 -125.139 1.00 79.22 29 THR B N 1
ATOM 3215 C CA . THR B 1 27 ? 57.008 99.569 -124.044 1.00 77.53 29 THR B CA 1
ATOM 3216 C C . THR B 1 27 ? 58.074 99.697 -122.934 1.00 75.82 29 THR B C 1
ATOM 3217 O O . THR B 1 27 ? 58.934 98.805 -122.810 1.00 79.12 29 THR B O 1
ATOM 3221 N N . TYR B 1 28 ? 58.025 100.777 -122.149 1.00 70.77 30 TYR B N 1
ATOM 3222 C CA . TYR B 1 28 ? 59.123 101.197 -121.242 1.00 67.16 30 TYR B CA 1
ATOM 3223 C C . TYR B 1 28 ? 58.585 101.483 -119.838 1.00 68.18 30 TYR B C 1
ATOM 3224 O O . TYR B 1 28 ? 57.349 101.674 -119.646 1.00 66.50 30 TYR B O 1
ATOM 3233 N N . THR B 1 29 ? 59.498 101.516 -118.870 1.00 66.92 31 THR B N 1
ATOM 3234 C CA . THR B 1 29 ? 59.150 101.585 -117.431 1.00 67.12 31 THR B CA 1
ATOM 3235 C C . THR B 1 29 ? 60.023 102.616 -116.720 1.00 65.23 31 THR B C 1
ATOM 3236 O O . THR B 1 29 ? 61.221 102.330 -116.473 1.00 62.13 31 THR B O 1
ATOM 3240 N N . ILE B 1 30 ? 59.393 103.734 -116.349 1.00 63.51 32 ILE B N 1
ATOM 3241 C CA . ILE B 1 30 ? 59.994 104.799 -115.502 1.00 58.82 32 ILE B CA 1
ATOM 3242 C C . ILE B 1 30 ? 59.840 104.391 -114.034 1.00 56.20 32 ILE B C 1
ATOM 3243 O O . ILE B 1 30 ? 58.725 104.036 -113.588 1.00 52.77 32 ILE B O 1
ATOM 3248 N N . GLN B 1 31 ? 60.967 104.397 -113.336 1.00 54.98 33 GLN B N 1
ATOM 3249 C CA . GLN B 1 31 ? 61.032 104.252 -111.866 1.00 55.06 33 GLN B CA 1
ATOM 3250 C C . GLN B 1 31 ? 61.145 105.666 -111.304 1.00 49.49 33 GLN B C 1
ATOM 3251 O O . GLN B 1 31 ? 62.110 106.392 -111.674 1.00 47.32 33 GLN B O 1
ATOM 3257 N N . LEU B 1 32 ? 60.184 106.057 -110.481 1.00 45.78 34 LEU B N 1
ATOM 3258 C CA . LEU B 1 32 ? 60.124 107.422 -109.915 1.00 44.04 34 LEU B CA 1
ATOM 3259 C C . LEU B 1 32 ? 60.563 107.364 -108.456 1.00 42.30 34 LEU B C 1
ATOM 3260 O O . LEU B 1 32 ? 59.742 106.995 -107.609 1.00 44.01 34 LEU B O 1
ATOM 3265 N N . SER B 1 33 ? 61.821 107.680 -108.187 1.00 39.12 35 SER B N 1
ATOM 3266 C CA . SER B 1 33 ? 62.432 107.429 -106.864 1.00 39.59 35 SER B CA 1
ATOM 3267 C C . SER B 1 33 ? 62.159 108.611 -105.936 1.00 38.04 35 SER B C 1
ATOM 3268 O O . SER B 1 33 ? 61.872 109.727 -106.439 1.00 36.59 35 SER B O 1
ATOM 3271 N N . GLY B 1 34 ? 62.275 108.352 -104.628 1.00 38.75 36 GLY B N 1
ATOM 3272 C CA . GLY B 1 34 ? 62.102 109.331 -103.541 1.00 37.30 36 GLY B CA 1
ATOM 3273 C C . GLY B 1 34 ? 60.637 109.697 -103.349 1.00 37.27 36 GLY B C 1
ATOM 3274 O O . GLY B 1 34 ? 60.376 110.818 -102.853 1.00 36.45 36 GLY B O 1
ATOM 3275 N N . THR B 1 35 ? 59.707 108.823 -103.757 1.00 36.95 37 THR B N 1
ATOM 3276 C CA . THR B 1 35 ? 58.257 109.036 -103.526 1.00 37.53 37 THR B CA 1
ATOM 3277 C C . THR B 1 35 ? 57.873 108.554 -102.113 1.00 39.72 37 THR B C 1
ATOM 3278 O O . THR B 1 35 ? 58.666 107.823 -101.446 1.00 41.53 37 THR B O 1
ATOM 3282 N N . SER B 1 36 ? 56.681 108.955 -101.683 1.00 39.46 38 SER B N 1
ATOM 3283 C CA . SER B 1 36 ? 56.001 108.464 -100.468 1.00 40.23 38 SER B CA 1
ATOM 3284 C C . SER B 1 36 ? 54.670 107.867 -100.926 1.00 41.59 38 SER B C 1
ATOM 3285 O O . SER B 1 36 ? 54.342 108.006 -102.110 1.00 36.64 38 SER B O 1
ATOM 3288 N N . GLU B 1 37 ? 53.934 107.233 -100.005 1.00 44.80 39 GLU B N 1
ATOM 3289 C CA . GLU B 1 37 ? 52.524 106.830 -100.255 1.00 46.56 39 GLU B CA 1
ATOM 3290 C C . GLU B 1 37 ? 51.727 108.125 -100.240 1.00 42.41 39 GLU B C 1
ATOM 3291 O O . GLU B 1 37 ? 52.299 109.137 -99.771 1.00 39.97 39 GLU B O 1
ATOM 3297 N N . GLY B 1 38 ? 50.514 108.097 -100.783 1.00 41.19 40 GLY B N 1
ATOM 3298 C CA . GLY B 1 38 ? 49.562 109.223 -100.690 1.00 41.64 40 GLY B CA 1
ATOM 3299 C C . GLY B 1 38 ? 49.235 109.867 -102.029 1.00 41.36 40 GLY B C 1
ATOM 3300 O O . GLY B 1 38 ? 48.162 110.477 -102.139 1.00 42.50 40 GLY B O 1
ATOM 3301 N N . HIS B 1 39 ? 50.089 109.705 -103.040 1.00 40.46 41 HIS B N 1
ATOM 3302 C CA . HIS B 1 39 ? 50.020 110.488 -104.293 1.00 38.28 41 HIS B CA 1
ATOM 3303 C C . HIS B 1 39 ? 49.393 109.638 -105.391 1.00 38.76 41 HIS B C 1
ATOM 3304 O O . HIS B 1 39 ? 49.620 108.438 -105.442 1.00 39.63 41 HIS B O 1
ATOM 3311 N N . TYR B 1 40 ? 48.640 110.285 -106.254 1.00 38.56 42 TYR B N 1
ATOM 3312 C CA . TYR B 1 40 ? 48.256 109.745 -107.571 1.00 39.93 42 TYR B CA 1
ATOM 3313 C C . TYR B 1 40 ? 49.015 110.523 -108.638 1.00 37.14 42 TYR B C 1
ATOM 3314 O O . TYR B 1 40 ? 48.601 111.656 -108.909 1.00 38.14 42 TYR B O 1
ATOM 3323 N N . TYR B 1 41 ? 50.072 109.918 -109.200 1.00 34.70 43 TYR B N 1
ATOM 3324 C CA . TYR B 1 41 ? 50.953 110.520 -110.221 1.00 31.54 43 TYR B CA 1
ATOM 3325 C C . TYR B 1 41 ? 50.380 110.257 -111.591 1.00 32.50 43 TYR B C 1
ATOM 3326 O O . TYR B 1 41 ? 50.137 109.099 -111.922 1.00 34.09 43 TYR B O 1
ATOM 3335 N N . GLU B 1 42 ? 50.228 111.318 -112.370 1.00 31.81 44 GLU B N 1
ATOM 3336 C CA . GLU B 1 42 ? 49.632 111.261 -113.709 1.00 32.43 44 GLU B CA 1
ATOM 3337 C C . GLU B 1 42 ? 50.730 111.402 -114.757 1.00 32.08 44 GLU B C 1
ATOM 3338 O O . GLU B 1 42 ? 51.577 112.309 -114.610 1.00 30.28 44 GLU B O 1
ATOM 3344 N N . VAL B 1 43 ? 50.661 110.577 -115.810 1.00 32.70 45 VAL B N 1
ATOM 3345 C CA . VAL B 1 43 ? 51.680 110.541 -116.899 1.00 31.93 45 VAL B CA 1
ATOM 3346 C C . VAL B 1 43 ? 51.027 110.843 -118.233 1.00 31.22 45 VAL B C 1
ATOM 3347 O O . VAL B 1 43 ? 50.212 110.066 -118.695 1.00 32.72 45 VAL B O 1
ATOM 3351 N N . TYR B 1 44 ? 51.344 111.999 -118.774 1.00 29.99 46 TYR B N 1
ATOM 3352 C CA . TYR B 1 44 ? 50.712 112.506 -120.006 1.00 31.11 46 TYR B CA 1
ATOM 3353 C C . TYR B 1 44 ? 51.647 112.229 -121.180 1.00 30.69 46 TYR B C 1
ATOM 3354 O O . TYR B 1 44 ? 52.801 112.653 -121.132 1.00 30.00 46 TYR B O 1
ATOM 3363 N N . HIS B 1 45 ? 51.146 111.542 -122.198 1.00 31.53 47 HIS B N 1
ATOM 3364 C CA . HIS B 1 45 ? 51.890 111.264 -123.450 1.00 31.97 47 HIS B CA 1
ATOM 3365 C C . HIS B 1 45 ? 51.857 112.530 -124.286 1.00 30.08 47 HIS B C 1
ATOM 3366 O O . HIS B 1 45 ? 50.766 112.871 -124.751 1.00 30.21 47 HIS B O 1
ATOM 3373 N N . ILE B 1 46 ? 52.998 113.201 -124.410 1.00 27.90 48 ILE B N 1
ATOM 3374 C CA . ILE B 1 46 ? 53.128 114.514 -125.097 1.00 26.89 48 ILE B CA 1
ATOM 3375 C C . ILE B 1 46 ? 53.559 114.247 -126.544 1.00 27.78 48 ILE B C 1
ATOM 3376 O O . ILE B 1 46 ? 52.926 114.764 -127.457 1.00 28.04 48 ILE B O 1
ATOM 3381 N N . PHE B 1 47 ? 54.641 113.501 -126.753 1.00 28.08 49 PHE B N 1
ATOM 3382 C CA . PHE B 1 47 ? 55.106 113.124 -128.109 1.00 28.69 49 PHE B CA 1
ATOM 3383 C C . PHE B 1 47 ? 55.112 111.599 -128.240 1.00 31.59 49 PHE B C 1
ATOM 3384 O O . PHE B 1 47 ? 55.605 110.905 -127.320 1.00 32.00 49 PHE B O 1
ATOM 3392 N N . SER B 1 48 ? 54.578 111.090 -129.357 1.00 34.73 50 SER B N 1
ATOM 3393 C CA . SER B 1 48 ? 54.794 109.707 -129.860 1.00 37.57 50 SER B CA 1
ATOM 3394 C C . SER B 1 48 ? 56.003 109.743 -130.797 1.00 39.89 50 SER B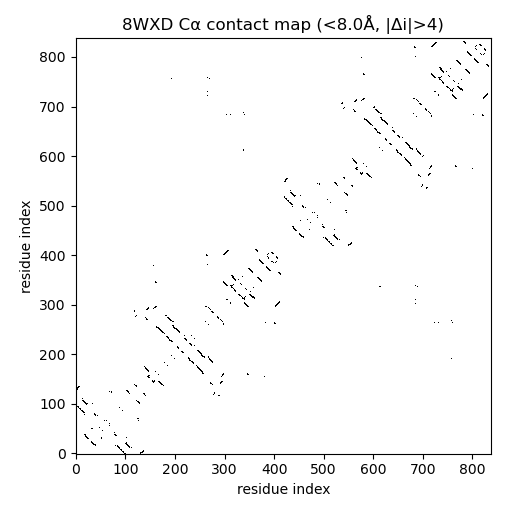 C 1
ATOM 3395 O O . SER B 1 48 ? 56.319 110.808 -131.384 1.00 40.71 50 SER B O 1
ATOM 3398 N N . GLY B 1 49 ? 56.682 108.613 -130.913 1.00 43.03 51 GLY B N 1
ATOM 3399 C CA . GLY B 1 49 ? 57.842 108.485 -131.805 1.00 44.36 51 GLY B CA 1
ATOM 3400 C C . GLY B 1 49 ? 58.420 107.088 -131.763 1.00 46.74 51 GLY B C 1
ATOM 3401 O O . GLY B 1 49 ? 57.895 106.229 -131.028 1.00 46.92 51 GLY B O 1
ATOM 3402 N N . THR B 1 50 ? 59.461 106.862 -132.562 1.00 49.01 52 THR B N 1
ATOM 3403 C CA . THR B 1 50 ? 60.238 105.602 -132.567 1.00 49.88 52 THR B CA 1
ATOM 3404 C C . THR B 1 50 ? 61.580 105.930 -131.916 1.00 50.72 52 THR B C 1
ATOM 3405 O O . THR B 1 50 ? 62.181 106.984 -132.186 1.00 47.39 52 THR B O 1
ATOM 3409 N N . LEU B 1 51 ? 61.947 105.099 -130.961 1.00 57.15 53 LEU B N 1
ATOM 3410 C CA . LEU B 1 51 ? 63.220 105.206 -130.224 1.00 62.27 53 LEU B CA 1
ATOM 3411 C C . LEU B 1 51 ? 64.155 104.180 -130.865 1.00 71.59 53 LEU B C 1
ATOM 3412 O O . LEU B 1 51 ? 63.847 102.968 -130.810 1.00 77.47 53 LEU B O 1
ATOM 3417 N N . ASP B 1 52 ? 65.192 104.653 -131.549 1.00 76.71 54 ASP B N 1
ATOM 3418 C CA . ASP B 1 52 ? 65.954 103.819 -132.516 1.00 80.53 54 ASP B CA 1
ATOM 3419 C C . ASP B 1 52 ? 67.136 103.226 -131.762 1.00 82.81 54 ASP B C 1
ATOM 3420 O O . ASP B 1 52 ? 67.279 103.530 -130.525 1.00 81.28 54 ASP B O 1
ATOM 3425 N N . THR B 1 53 ? 67.947 102.450 -132.491 1.00 83.69 55 THR B N 1
ATOM 3426 C CA . THR B 1 53 ? 69.231 101.857 -132.017 1.00 81.96 55 THR B CA 1
ATOM 3427 C C . THR B 1 53 ? 70.104 103.012 -131.465 1.00 79.74 55 THR B C 1
ATOM 3428 O O . THR B 1 53 ? 70.909 102.736 -130.562 1.00 76.30 55 THR B O 1
ATOM 3432 N N . SER B 1 54 ? 69.880 104.263 -131.926 1.00 77.44 56 SER B N 1
ATOM 3433 C CA . SER B 1 54 ? 70.619 105.505 -131.546 1.00 72.66 56 SER B CA 1
ATOM 3434 C C . SER B 1 54 ? 70.131 106.129 -130.230 1.00 66.98 56 SER B C 1
ATOM 3435 O O . SER B 1 54 ? 70.905 106.934 -129.693 1.00 66.70 56 SER B O 1
ATOM 3438 N N . ASN B 1 55 ? 68.899 105.874 -129.772 1.00 64.68 57 ASN B N 1
ATOM 3439 C CA . ASN B 1 55 ? 68.331 106.489 -128.524 1.00 65.62 57 ASN B CA 1
ATOM 3440 C C . ASN B 1 55 ? 67.942 107.967 -128.748 1.00 63.07 57 ASN B C 1
ATOM 3441 O O . ASN B 1 55 ? 67.650 108.690 -127.741 1.00 59.72 57 ASN B O 1
ATOM 3446 N N . THR B 1 56 ? 67.908 108.426 -130.006 1.00 59.20 58 THR B N 1
ATOM 3447 C CA . THR B 1 56 ? 67.233 109.697 -130.344 1.00 53.34 58 THR B CA 1
ATOM 3448 C C . THR B 1 56 ? 65.774 109.307 -130.559 1.00 48.36 58 THR B C 1
ATOM 3449 O O . THR B 1 56 ? 65.487 108.098 -130.765 1.00 46.53 58 THR B O 1
ATOM 3453 N N . LEU B 1 57 ? 64.873 110.270 -130.481 1.00 44.13 59 LEU B N 1
ATOM 3454 C CA . LEU B 1 57 ? 63.447 110.018 -130.794 1.00 41.98 59 LEU B CA 1
ATOM 3455 C C . LEU B 1 57 ? 63.119 110.560 -132.178 1.00 38.92 59 LEU B C 1
ATOM 3456 O O . LEU B 1 57 ? 63.342 111.756 -132.416 1.00 35.00 59 LEU B O 1
ATOM 3461 N N . THR B 1 58 ? 62.495 109.737 -133.005 1.00 40.52 60 THR B N 1
ATOM 3462 C CA . THR B 1 58 ? 62.273 110.070 -134.439 1.00 42.87 60 THR B CA 1
ATOM 3463 C C . THR B 1 58 ? 60.793 109.920 -134.776 1.00 45.25 60 THR B C 1
ATOM 3464 O O . THR B 1 58 ? 60.103 109.147 -134.067 1.00 45.50 60 THR B O 1
ATOM 3468 N N . ASN B 1 59 ? 60.347 110.593 -135.844 1.00 47.14 61 ASN B N 1
ATOM 3469 C CA . ASN B 1 59 ? 58.965 110.453 -136.373 1.00 49.20 61 ASN B CA 1
ATOM 3470 C C . ASN B 1 59 ? 58.047 110.935 -135.240 1.00 46.74 61 ASN B C 1
ATOM 3471 O O . ASN B 1 59 ? 57.157 110.180 -134.794 1.00 45.75 61 ASN B O 1
ATOM 3476 N N . ILE B 1 60 ? 58.309 112.170 -134.804 1.00 44.33 62 ILE B N 1
ATOM 3477 C CA . ILE B 1 60 ? 57.655 112.798 -133.623 1.00 44.01 62 ILE B CA 1
ATOM 3478 C C . ILE B 1 60 ? 56.328 113.439 -134.047 1.00 44.40 62 ILE B C 1
ATOM 3479 O O . ILE B 1 60 ? 56.278 114.267 -135.023 1.00 39.79 62 ILE B O 1
ATOM 3484 N N . GLU B 1 61 ? 55.285 113.022 -133.334 1.00 44.38 63 GLU B N 1
ATOM 3485 C CA . GLU B 1 61 ? 53.941 113.621 -133.407 1.00 46.10 63 GLU B CA 1
ATOM 3486 C C . GLU B 1 61 ? 53.461 113.913 -131.988 1.00 42.57 63 GLU B C 1
ATOM 3487 O O . GLU B 1 61 ? 53.976 113.299 -131.045 1.00 38.83 63 GLU B O 1
ATOM 3493 N N . TRP B 1 62 ? 52.533 114.864 -131.873 1.00 39.50 64 TRP B N 1
ATOM 3494 C CA . TRP B 1 62 ? 51.711 115.106 -130.673 1.00 36.78 64 TRP B CA 1
ATOM 3495 C C . TRP B 1 62 ? 50.929 113.841 -130.341 1.00 38.55 64 TRP B C 1
ATOM 3496 O O . TRP B 1 62 ? 50.323 113.246 -131.254 1.00 38.97 64 TRP B O 1
ATOM 3507 N N . ALA B 1 63 ? 50.935 113.462 -129.074 1.00 38.65 65 ALA B N 1
ATOM 3508 C CA . ALA B 1 63 ? 50.258 112.264 -128.553 1.00 41.01 65 ALA B CA 1
ATOM 3509 C C . ALA B 1 63 ? 48.977 112.687 -127.840 1.00 42.45 65 ALA B C 1
ATOM 3510 O O . ALA B 1 63 ? 48.740 113.877 -127.612 1.00 39.95 65 ALA B O 1
ATOM 3512 N N . PRO B 1 64 ? 48.102 111.716 -127.498 1.00 44.59 66 PRO B N 1
ATOM 3513 C CA . PRO B 1 64 ? 46.742 112.039 -127.076 1.00 45.78 66 PRO B CA 1
ATOM 3514 C C . PRO B 1 64 ? 46.687 112.892 -125.798 1.00 45.04 66 PRO B C 1
ATOM 3515 O O . PRO B 1 64 ? 45.669 113.456 -125.503 1.00 45.82 66 PRO B O 1
ATOM 3519 N N . GLY B 1 65 ? 47.795 112.956 -125.062 1.00 43.22 67 GLY B N 1
ATOM 3520 C CA . GLY B 1 65 ? 47.889 113.714 -123.809 1.00 41.16 67 GLY B CA 1
ATOM 3521 C C . GLY B 1 65 ? 47.942 115.208 -124.050 1.00 39.07 67 GLY B C 1
ATOM 3522 O O . GLY B 1 65 ? 47.973 115.919 -123.078 1.00 39.76 67 GLY B O 1
ATOM 3523 N N . VAL B 1 66 ? 47.961 115.689 -125.285 1.00 36.43 68 VAL B N 1
ATOM 3524 C CA . VAL B 1 66 ? 47.874 117.148 -125.534 1.00 35.57 68 VAL B CA 1
ATOM 3525 C C . VAL B 1 66 ? 46.618 117.417 -126.340 1.00 37.05 68 VAL B C 1
ATOM 3526 O O . VAL B 1 66 ? 46.358 116.669 -127.268 1.00 40.29 68 VAL B O 1
ATOM 3530 N N . THR B 1 67 ? 45.935 118.513 -126.044 1.00 38.18 69 THR B N 1
ATOM 3531 C CA . THR B 1 67 ? 44.688 118.927 -126.727 1.00 40.95 69 THR B CA 1
ATOM 3532 C C . THR B 1 67 ? 45.041 119.530 -128.073 1.00 41.32 69 THR B C 1
ATOM 3533 O O . THR B 1 67 ? 46.211 119.890 -128.277 1.00 40.01 69 THR B O 1
ATOM 3537 N N . GLU B 1 68 ? 44.025 119.669 -128.922 1.00 44.68 70 GLU B N 1
ATOM 3538 C CA . GLU B 1 68 ? 44.141 120.283 -130.266 1.00 46.81 70 GLU B CA 1
ATOM 3539 C C . GLU B 1 68 ? 44.564 121.750 -130.118 1.00 45.12 70 GLU B C 1
ATOM 3540 O O . GLU B 1 68 ? 45.320 122.242 -130.959 1.00 47.38 70 GLU B O 1
ATOM 3546 N N . ALA B 1 69 ? 44.054 122.427 -129.102 1.00 43.60 71 ALA B N 1
ATOM 3547 C CA . ALA B 1 69 ? 44.357 123.833 -128.785 1.00 42.43 71 ALA B CA 1
ATOM 3548 C C . ALA B 1 69 ? 45.855 123.952 -128.537 1.00 40.30 71 ALA B C 1
ATOM 3549 O O . ALA B 1 69 ? 46.439 124.904 -129.045 1.00 40.07 71 ALA B O 1
ATOM 3551 N N . GLY B 1 70 ? 46.404 123.055 -127.710 1.00 40.37 72 GLY B N 1
ATOM 3552 C CA . GLY B 1 70 ? 47.842 122.984 -127.379 1.00 38.46 72 GLY B CA 1
ATOM 3553 C C . GLY B 1 70 ? 48.659 122.694 -128.631 1.00 37.75 72 GLY B C 1
ATOM 3554 O O . GLY B 1 70 ? 49.641 123.398 -128.887 1.00 36.57 72 GLY B O 1
ATOM 3555 N N . ARG B 1 71 ? 48.269 121.688 -129.400 1.00 38.56 73 ARG B N 1
ATOM 3556 C CA . ARG B 1 71 ? 48.962 121.365 -130.678 1.00 39.72 73 ARG B CA 1
ATOM 3557 C C . ARG B 1 71 ? 49.043 122.617 -131.537 1.00 40.35 73 ARG B C 1
ATOM 3558 O O . ARG B 1 71 ? 50.151 122.906 -132.017 1.00 40.20 73 ARG B O 1
ATOM 3566 N N . THR B 1 72 ? 47.922 123.330 -131.678 1.00 42.50 74 THR B N 1
ATOM 3567 C CA . THR B 1 72 ? 47.807 124.553 -132.512 1.00 43.87 74 THR B CA 1
ATOM 3568 C C . THR B 1 72 ? 48.701 125.637 -131.904 1.00 42.43 74 THR B C 1
ATOM 3569 O O . THR B 1 72 ? 49.472 126.282 -132.641 1.00 41.51 74 THR B O 1
ATOM 3573 N N . HIS B 1 73 ? 48.637 125.801 -130.587 1.00 39.31 75 HIS B N 1
ATOM 3574 C CA . HIS B 1 73 ? 49.469 126.788 -129.863 1.00 37.96 75 HIS B CA 1
ATOM 3575 C C . HIS B 1 73 ? 50.958 126.522 -130.094 1.00 35.13 75 HIS B C 1
ATOM 3576 O O . HIS B 1 73 ? 51.654 127.454 -130.404 1.00 36.01 75 HIS B O 1
ATOM 3583 N N . PHE B 1 74 ? 51.439 125.306 -129.872 1.00 33.06 76 PHE B N 1
ATOM 3584 C CA . PHE B 1 74 ? 52.886 124.988 -129.887 1.00 32.41 76 PHE B CA 1
ATOM 3585 C C . PHE B 1 74 ? 53.392 124.790 -131.329 1.00 32.63 76 PHE B C 1
ATOM 3586 O O . PHE B 1 74 ? 54.604 124.849 -131.521 1.00 32.60 76 PHE B O 1
ATOM 3594 N N . GLY B 1 75 ? 52.528 124.546 -132.324 1.00 33.50 77 GLY B N 1
ATOM 3595 C CA . GLY B 1 75 ? 52.969 124.275 -133.711 1.00 33.50 77 GLY B CA 1
ATOM 3596 C C . GLY B 1 75 ? 53.522 122.859 -133.866 1.00 33.29 77 GLY B C 1
ATOM 3597 O O . GLY B 1 75 ? 53.202 121.971 -133.050 1.00 34.04 77 GLY B O 1
ATOM 3598 N N . ASN B 1 76 ? 54.340 122.624 -134.879 1.00 33.74 78 ASN B N 1
ATOM 3599 C CA . ASN B 1 76 ? 54.706 121.258 -135.326 1.00 33.44 78 ASN B CA 1
ATOM 3600 C C . ASN B 1 76 ? 55.468 120.554 -134.203 1.00 31.03 78 ASN B C 1
ATOM 3601 O O . ASN B 1 76 ? 56.381 121.178 -133.614 1.00 30.82 78 ASN B O 1
ATOM 3606 N N . ALA B 1 77 ? 55.116 119.292 -133.955 1.00 29.71 79 ALA B N 1
ATOM 3607 C CA . ALA B 1 77 ? 55.585 118.455 -132.824 1.00 28.53 79 ALA B CA 1
ATOM 3608 C C . ALA B 1 77 ? 57.061 118.176 -132.998 1.00 27.78 79 ALA B C 1
ATOM 3609 O O . ALA B 1 77 ? 57.812 118.371 -132.073 1.00 26.25 79 ALA B O 1
ATOM 3611 N N . SER B 1 78 ? 57.454 117.764 -134.203 1.00 27.85 80 SER B N 1
ATOM 3612 C CA . SER B 1 78 ? 58.843 117.346 -134.515 1.00 27.71 80 SER B CA 1
ATOM 3613 C C . SER B 1 78 ? 59.756 118.570 -134.438 1.00 27.81 80 SER B C 1
ATOM 3614 O O . SER B 1 78 ? 60.911 118.389 -134.009 1.00 28.27 80 SER B O 1
ATOM 3617 N N . ASP B 1 79 ? 59.261 119.740 -134.861 1.00 29.13 81 ASP B N 1
ATOM 3618 C CA . ASP B 1 79 ? 59.992 121.038 -134.829 1.00 30.67 81 ASP B CA 1
ATOM 3619 C C . ASP B 1 79 ? 60.180 121.446 -133.362 1.00 29.80 81 ASP B C 1
ATOM 3620 O O . ASP B 1 79 ? 61.237 121.996 -133.003 1.00 29.78 81 ASP B O 1
ATOM 3625 N N . LYS B 1 80 ? 59.193 121.189 -132.514 1.00 30.23 82 LYS B N 1
ATOM 3626 C CA . LYS B 1 80 ? 59.314 121.563 -131.075 1.00 28.59 82 LYS B CA 1
ATOM 3627 C C . LYS B 1 80 ? 60.381 120.678 -130.425 1.00 29.00 82 LYS B C 1
ATOM 3628 O O . LYS B 1 80 ? 61.263 121.231 -129.723 1.00 29.73 82 LYS B O 1
ATOM 3634 N N . ALA B 1 81 ? 60.300 119.361 -130.634 1.00 29.26 83 ALA B N 1
ATOM 3635 C CA . ALA B 1 81 ? 61.335 118.384 -130.207 1.00 29.43 83 ALA B CA 1
ATOM 3636 C C . ALA B 1 81 ? 62.708 118.819 -130.726 1.00 30.69 83 ALA B C 1
ATOM 3637 O O . ALA B 1 81 ? 63.681 118.750 -129.970 1.00 31.75 83 ALA B O 1
ATOM 3639 N N . ALA B 1 82 ? 62.798 119.268 -131.974 1.00 32.27 84 ALA B N 1
ATOM 3640 C CA . ALA B 1 82 ? 64.093 119.670 -132.568 1.00 33.80 84 ALA B CA 1
ATOM 3641 C C . ALA B 1 82 ? 64.698 120.814 -131.742 1.00 34.05 84 ALA B C 1
ATOM 3642 O O . ALA B 1 82 ? 65.911 120.704 -131.447 1.00 35.25 84 ALA B O 1
ATOM 3644 N N . SER B 1 83 ? 63.923 121.859 -131.398 1.00 34.43 85 SER B N 1
ATOM 3645 C CA . SER B 1 83 ? 64.412 123.045 -130.626 1.00 36.12 85 SER B CA 1
ATOM 3646 C C . SER B 1 83 ? 64.858 122.635 -129.209 1.00 34.20 85 SER B C 1
ATOM 3647 O O . SER B 1 83 ? 65.538 123.429 -128.524 1.00 34.52 85 SER B O 1
ATOM 3650 N N . LEU B 1 84 ? 64.457 121.451 -128.755 1.00 33.22 86 LEU B N 1
ATOM 3651 C CA . LEU B 1 84 ? 64.750 120.969 -127.368 1.00 33.19 86 LEU B CA 1
ATOM 3652 C C . LEU B 1 84 ? 65.900 119.971 -127.409 1.00 34.28 86 LEU B C 1
ATOM 3653 O O . LEU B 1 84 ? 66.418 119.615 -126.350 1.00 35.69 86 LEU B O 1
ATOM 3658 N N . SER B 1 85 ? 66.297 119.535 -128.595 1.00 35.89 87 SER B N 1
ATOM 3659 C CA . SER B 1 85 ? 67.259 118.422 -128.738 1.00 36.80 87 SER B CA 1
ATOM 3660 C C . SER B 1 85 ? 68.622 118.862 -128.213 1.00 37.36 87 SER B C 1
ATOM 3661 O O . SER B 1 85 ? 69.047 119.978 -128.541 1.00 37.95 87 SER B O 1
ATOM 3664 N N . GLY B 1 86 ? 69.248 118.005 -127.404 1.00 38.85 88 GLY B N 1
ATOM 3665 C CA . GLY B 1 86 ? 70.550 118.226 -126.744 1.00 40.14 88 GLY B CA 1
ATOM 3666 C C . GLY B 1 86 ? 70.562 119.377 -125.745 1.00 41.71 88 GLY B C 1
ATOM 3667 O O . GLY B 1 86 ? 71.653 119.665 -125.277 1.00 41.76 88 GLY B O 1
ATOM 3668 N N . LYS B 1 87 ? 69.425 120.023 -125.423 1.00 43.58 89 LYS B N 1
ATOM 3669 C CA . LYS B 1 87 ? 69.337 121.012 -124.309 1.00 44.11 89 LYS B CA 1
ATOM 3670 C C . LYS B 1 87 ? 69.514 120.264 -122.997 1.00 44.55 89 LYS B C 1
ATOM 3671 O O . LYS B 1 87 ? 69.211 119.059 -122.957 1.00 42.99 89 LYS B O 1
ATOM 3677 N N . GLN B 1 88 ? 70.008 120.965 -121.980 1.00 45.71 90 GLN B N 1
ATOM 3678 C CA . GLN B 1 88 ? 70.281 120.390 -120.638 1.00 47.09 90 GLN B CA 1
ATOM 3679 C C . GLN B 1 88 ? 68.987 119.922 -119.978 1.00 42.17 90 GLN B C 1
ATOM 3680 O O . GLN B 1 88 ? 67.893 120.430 -120.279 1.00 39.48 90 GLN B O 1
ATOM 3686 N N . ASN B 1 89 ? 69.131 118.997 -119.054 1.00 43.25 91 ASN B N 1
ATOM 3687 C CA . ASN B 1 89 ? 67.985 118.375 -118.342 1.00 43.11 91 ASN B CA 1
ATOM 3688 C C . ASN B 1 89 ? 67.232 119.409 -117.475 1.00 41.76 91 ASN B C 1
ATOM 3689 O O . ASN B 1 89 ? 65.976 119.336 -117.370 1.00 41.58 91 ASN B O 1
ATOM 3694 N N . ASP B 1 90 ? 67.929 120.389 -116.930 1.00 41.26 92 ASP B N 1
ATOM 3695 C CA . ASP B 1 90 ? 67.302 121.418 -116.059 1.00 41.97 92 ASP B CA 1
ATOM 3696 C C . ASP B 1 90 ? 67.229 122.715 -116.878 1.00 39.59 92 ASP B C 1
ATOM 3697 O O . ASP B 1 90 ? 67.163 123.812 -116.271 1.00 40.07 92 ASP B O 1
ATOM 3702 N N . SER B 1 91 ? 67.324 122.629 -118.205 1.00 36.22 93 SER B N 1
ATOM 3703 C CA . SER B 1 91 ? 67.467 123.839 -119.038 1.00 35.18 93 SER B CA 1
ATOM 3704 C C . SER B 1 91 ? 66.194 124.667 -118.854 1.00 34.10 93 SER B C 1
ATOM 3705 O O . SER B 1 91 ? 65.168 124.094 -118.472 1.00 33.27 93 SER B O 1
ATOM 3708 N N . ALA B 1 92 ? 66.256 125.973 -119.097 1.00 34.45 94 ALA B N 1
ATOM 3709 C CA . ALA B 1 92 ? 65.096 126.883 -119.009 1.00 33.74 94 ALA B CA 1
ATOM 3710 C C . ALA B 1 92 ? 64.074 126.468 -120.066 1.00 32.01 94 ALA B C 1
ATOM 3711 O O . ALA B 1 92 ? 62.864 126.581 -119.770 1.00 31.36 94 ALA B O 1
ATOM 3713 N N . GLU B 1 93 ? 64.550 125.972 -121.215 1.00 31.75 95 GLU B N 1
ATOM 3714 C CA . GLU B 1 93 ? 63.699 125.573 -122.357 1.00 30.77 95 GLU B CA 1
ATOM 3715 C C . GLU B 1 93 ? 62.787 124.427 -121.918 1.00 29.02 95 GLU B C 1
ATOM 3716 O O . GLU B 1 93 ? 61.525 124.494 -122.146 1.00 26.92 95 GLU B O 1
ATOM 3722 N N . VAL B 1 94 ? 63.356 123.391 -121.316 1.00 29.27 96 VAL B N 1
ATOM 3723 C CA . VAL B 1 94 ? 62.517 122.233 -120.887 1.00 29.40 96 VAL B CA 1
ATOM 3724 C C . VAL B 1 94 ? 61.537 122.651 -119.787 1.00 28.43 96 VAL B C 1
ATOM 3725 O O . VAL B 1 94 ? 60.395 122.111 -119.785 1.00 28.32 96 VAL B O 1
ATOM 3729 N N . LYS B 1 95 ? 61.929 123.555 -118.880 1.00 29.14 97 LYS B N 1
ATOM 3730 C CA . LYS B 1 95 ? 61.057 123.979 -117.759 1.00 28.07 97 LYS B CA 1
ATOM 3731 C C . LYS B 1 95 ? 59.911 124.800 -118.302 1.00 26.67 97 LYS B C 1
ATOM 3732 O O . LYS B 1 95 ? 58.801 124.604 -117.812 1.00 26.84 97 LYS B O 1
ATOM 3738 N N . ALA B 1 96 ? 60.160 125.661 -119.285 1.00 25.38 98 ALA B N 1
ATOM 3739 C CA . ALA B 1 96 ? 59.095 126.517 -119.839 1.00 24.51 98 ALA B CA 1
ATOM 3740 C C . ALA B 1 96 ? 58.074 125.617 -120.534 1.00 23.90 98 ALA B C 1
ATOM 3741 O O . ALA B 1 96 ? 56.849 125.795 -120.321 1.00 23.77 98 ALA B O 1
ATOM 3743 N N . PHE B 1 97 ? 58.556 124.665 -121.334 1.00 22.49 99 PHE B N 1
ATOM 3744 C CA . PHE B 1 97 ? 57.672 123.697 -122.038 1.00 22.02 99 PHE B CA 1
ATOM 3745 C C . PHE B 1 97 ? 56.805 122.970 -121.003 1.00 20.62 99 PHE B C 1
ATOM 3746 O O . PHE B 1 97 ? 55.581 122.967 -121.169 1.00 21.03 99 PHE B O 1
ATOM 3754 N N . ALA B 1 98 ? 57.392 122.354 -119.989 1.00 19.96 100 ALA B N 1
ATOM 3755 C CA . ALA B 1 98 ? 56.608 121.608 -118.973 1.00 20.20 100 ALA B CA 1
ATOM 3756 C C . ALA B 1 98 ? 55.525 122.504 -118.341 1.00 20.49 100 ALA B C 1
ATOM 3757 O O . ALA B 1 98 ? 54.384 122.041 -118.202 1.00 20.90 100 ALA B O 1
ATOM 3759 N N . GLN B 1 99 ? 55.852 123.744 -117.967 1.00 21.08 101 GLN B N 1
ATOM 3760 C CA . GLN B 1 99 ? 54.907 124.683 -117.305 1.00 21.66 101 GLN B CA 1
ATOM 3761 C C . GLN B 1 99 ? 53.825 125.073 -118.290 1.00 22.07 101 GLN B C 1
ATOM 3762 O O . GLN B 1 99 ? 52.663 124.976 -117.916 1.00 22.17 101 GLN B O 1
ATOM 3768 N N . GLU B 1 100 ? 54.192 125.413 -119.524 1.00 23.03 102 GLU B N 1
ATOM 3769 C CA . GLU B 1 100 ? 53.253 125.949 -120.542 1.00 24.17 102 GLU B CA 1
ATOM 3770 C C . GLU B 1 100 ? 52.372 124.819 -121.075 1.00 24.13 102 GLU B C 1
ATOM 3771 O O . GLU B 1 100 ? 51.279 125.108 -121.545 1.00 24.66 102 GLU B O 1
ATOM 3777 N N . LEU B 1 101 ? 52.835 123.576 -120.998 1.00 23.70 103 LEU B N 1
ATOM 3778 C CA . LEU B 1 101 ? 52.054 122.395 -121.443 1.00 24.46 103 LEU B CA 1
ATOM 3779 C C . LEU B 1 101 ? 50.813 122.243 -120.595 1.00 25.81 103 LEU B C 1
ATOM 3780 O O . LEU B 1 101 ? 49.778 121.936 -121.168 1.00 27.10 103 LEU B O 1
ATOM 3785 N N . ASN B 1 102 ? 50.958 122.442 -119.278 1.00 28.05 104 ASN B N 1
ATOM 3786 C CA . ASN B 1 102 ? 49.991 122.006 -118.234 1.00 28.63 104 ASN B CA 1
ATOM 3787 C C . ASN B 1 102 ? 48.589 122.470 -118.599 1.00 30.66 104 ASN B C 1
ATOM 3788 O O . ASN B 1 102 ? 47.658 121.688 -118.381 1.00 31.49 104 ASN B O 1
ATOM 3793 N N . GLN B 1 103 ? 48.459 123.682 -119.131 1.00 31.59 105 GLN B N 1
ATOM 3794 C CA . GLN B 1 103 ? 47.144 124.243 -119.490 1.00 33.61 105 GLN B CA 1
ATOM 3795 C C . GLN B 1 103 ? 46.555 123.536 -120.711 1.00 32.74 105 GLN B C 1
ATOM 3796 O O . GLN B 1 103 ? 45.428 123.806 -121.010 1.00 33.21 105 GLN B O 1
ATOM 3802 N N . TYR B 1 104 ? 47.264 122.662 -121.411 1.00 32.07 106 TYR B N 1
ATOM 3803 C CA . TYR B 1 104 ? 46.719 122.024 -122.635 1.00 32.37 106 TYR B CA 1
ATOM 3804 C C . TYR B 1 104 ? 46.636 120.513 -122.492 1.00 32.13 106 TYR B C 1
ATOM 3805 O O . TYR B 1 104 ? 46.479 119.841 -123.497 1.00 32.09 106 TYR B O 1
ATOM 3814 N N . LEU B 1 105 ? 46.765 119.992 -121.294 1.00 32.80 107 LEU B N 1
ATOM 3815 C CA . LEU B 1 105 ? 46.795 118.525 -121.107 1.00 35.22 107 LEU B CA 1
ATOM 3816 C C . LEU B 1 105 ? 45.374 117.962 -121.307 1.00 40.18 107 LEU B C 1
ATOM 3817 O O . LEU B 1 105 ? 44.374 118.684 -121.038 1.00 43.08 107 LEU B O 1
ATOM 3822 N N . SER B 1 106 ? 45.293 116.691 -121.699 1.00 42.32 108 SER B N 1
ATOM 3823 C CA . SER B 1 106 ? 44.044 115.934 -121.917 1.00 45.20 108 SER B CA 1
ATOM 3824 C C . SER B 1 106 ? 44.124 114.598 -121.189 1.00 48.48 108 SER B C 1
ATOM 3825 O O . SER B 1 106 ? 45.218 114.026 -121.170 1.00 49.81 108 SER B O 1
ATOM 3828 N N . SER B 1 107 ? 42.993 114.092 -120.684 1.00 53.91 109 SER B N 1
ATOM 3829 C CA . SER B 1 107 ? 42.845 112.728 -120.096 1.00 56.37 109 SER B CA 1
ATOM 3830 C C . SER B 1 107 ? 42.617 111.661 -121.182 1.00 58.60 109 SER B C 1
ATOM 3831 O O . SER B 1 107 ? 42.381 110.473 -120.823 1.00 56.24 109 SER B O 1
ATOM 3834 N N . ALA B 1 108 ? 42.739 112.066 -122.458 1.00 59.90 110 ALA B N 1
ATOM 3835 C CA . ALA B 1 108 ? 42.669 111.173 -123.639 1.00 64.20 110 ALA B CA 1
ATOM 3836 C C . ALA B 1 108 ? 43.944 110.334 -123.694 1.00 67.39 110 ALA B C 1
ATOM 3837 O O . ALA B 1 108 ? 43.844 109.184 -124.172 1.00 74.87 110 ALA B O 1
ATOM 3839 N N . GLY B 1 109 ? 45.079 110.900 -123.245 1.00 66.07 111 GLY B N 1
ATOM 3840 C CA . GLY B 1 109 ? 46.398 110.235 -123.173 1.00 61.38 111 GLY B CA 1
ATOM 3841 C C . GLY B 1 109 ? 47.032 110.384 -121.797 1.00 57.81 111 GLY B C 1
ATOM 3842 O O . GLY B 1 109 ? 48.201 110.778 -121.751 1.00 50.02 111 GLY B O 1
ATOM 3843 N N . VAL B 1 110 ? 46.288 110.045 -120.727 1.00 60.00 112 VAL B N 1
ATOM 3844 C CA . VAL B 1 110 ? 46.755 110.025 -119.298 1.00 58.78 112 VAL B CA 1
ATOM 3845 C C . VAL B 1 110 ? 46.797 108.588 -118.770 1.00 57.68 112 VAL B C 1
ATOM 3846 O O . VAL B 1 110 ? 45.764 107.896 -118.901 1.00 59.35 112 VAL B O 1
ATOM 3850 N N . THR B 1 111 ? 47.931 108.198 -118.176 1.00 52.78 113 THR B N 1
ATOM 3851 C CA . THR B 1 111 ? 48.063 107.049 -117.246 1.00 51.85 113 THR B CA 1
ATOM 3852 C C . THR B 1 111 ? 48.192 107.596 -115.821 1.00 49.94 113 THR B C 1
ATOM 3853 O O . THR B 1 111 ? 48.931 108.585 -115.647 1.00 47.59 113 THR B O 1
ATOM 3857 N N . THR B 1 112 ? 47.552 106.954 -114.842 1.00 49.41 114 THR B N 1
ATOM 3858 C CA . THR B 1 112 ? 47.597 107.385 -113.424 1.00 47.07 114 THR B CA 1
ATOM 3859 C C . THR B 1 112 ? 48.117 106.250 -112.565 1.00 47.70 114 THR B C 1
ATOM 3860 O O . THR B 1 112 ? 47.644 105.132 -112.727 1.00 49.86 114 THR B O 1
ATOM 3864 N N . VAL B 1 113 ? 49.050 106.557 -111.677 1.00 47.08 115 VAL B N 1
ATOM 3865 C CA . VAL B 1 113 ? 49.726 105.536 -110.840 1.00 48.28 115 VAL B CA 1
ATOM 3866 C C . VAL B 1 113 ? 49.647 105.947 -109.374 1.00 49.59 115 VAL B C 1
ATOM 3867 O O . VAL B 1 113 ? 49.827 107.119 -109.071 1.00 48.48 115 VAL B O 1
ATOM 3871 N N . GLN B 1 114 ? 49.443 104.972 -108.499 1.00 53.51 116 GLN B N 1
ATOM 3872 C CA . GLN B 1 114 ? 49.429 105.145 -107.030 1.00 55.61 116 GLN B CA 1
ATOM 3873 C C . GLN B 1 114 ? 50.868 105.059 -106.521 1.00 53.75 116 GLN B C 1
ATOM 3874 O O . GLN B 1 114 ? 51.549 104.088 -106.846 1.00 53.13 116 GLN B O 1
ATOM 3880 N N . SER B 1 115 ? 51.297 106.018 -105.715 1.00 52.71 117 SER B N 1
ATOM 3881 C CA . SER B 1 115 ? 52.706 106.140 -105.269 1.00 53.92 117 SER B CA 1
ATOM 3882 C C . SER B 1 115 ? 53.055 105.096 -104.205 1.00 56.07 117 SER B C 1
ATOM 3883 O O . SER B 1 115 ? 52.340 104.971 -103.236 1.00 60.72 117 SER B O 1
ATOM 3886 N N . GLN B 1 116 ? 54.168 104.404 -104.392 1.00 59.19 118 GLN B N 1
ATOM 3887 C CA . GLN B 1 116 ? 54.752 103.462 -103.409 1.00 62.06 118 GLN B CA 1
ATOM 3888 C C . GLN B 1 116 ? 55.744 104.231 -102.533 1.00 60.85 118 GLN B C 1
ATOM 3889 O O . GLN B 1 116 ? 56.278 105.289 -102.952 1.00 56.53 118 GLN B O 1
ATOM 3895 N N . GLN B 1 117 ? 55.982 103.695 -101.345 1.00 62.05 119 GLN B N 1
ATOM 3896 C CA . GLN B 1 117 ? 56.997 104.235 -100.420 1.00 62.31 119 GLN B CA 1
ATOM 3897 C C . GLN B 1 117 ? 58.384 103.898 -100.974 1.00 61.40 119 GLN B C 1
ATOM 3898 O O . GLN B 1 117 ? 58.741 102.710 -100.961 1.00 64.72 119 GLN B O 1
ATOM 3904 N N . GLY B 1 118 ? 59.126 104.904 -101.440 1.00 57.94 120 GLY B N 1
ATOM 3905 C CA . GLY B 1 118 ? 60.499 104.741 -101.960 1.00 56.33 120 GLY B CA 1
ATOM 3906 C C . GLY B 1 118 ? 60.573 104.953 -103.462 1.00 54.80 120 GLY B C 1
ATOM 3907 O O . GLY B 1 118 ? 61.162 105.962 -103.878 1.00 52.40 120 GLY B O 1
ATOM 3908 N N . THR B 1 119 ? 60.008 104.032 -104.253 1.00 54.63 121 THR B N 1
ATOM 3909 C CA . THR B 1 119 ? 60.071 104.078 -105.730 1.00 53.38 121 THR B CA 1
ATOM 3910 C C . THR B 1 119 ? 58.750 103.644 -106.362 1.00 54.08 121 THR B C 1
ATOM 3911 O O . THR B 1 119 ? 58.293 102.538 -106.106 1.00 54.98 121 THR B O 1
ATOM 3915 N N . THR B 1 120 ? 58.225 104.487 -107.245 1.00 54.62 122 THR B N 1
ATOM 3916 C CA . THR B 1 120 ? 56.922 104.295 -107.918 1.00 54.30 122 THR B CA 1
ATOM 3917 C C . THR B 1 120 ? 57.156 103.870 -109.371 1.00 55.32 122 THR B C 1
ATOM 3918 O O . THR B 1 120 ? 57.730 104.636 -110.164 1.00 54.39 122 THR B O 1
ATOM 3922 N N . THR B 1 121 ? 56.707 102.680 -109.721 1.00 57.39 123 THR B N 1
ATOM 3923 C CA . THR B 1 121 ? 57.028 102.077 -111.031 1.00 58.78 123 THR B CA 1
ATOM 3924 C C . THR B 1 121 ? 55.877 102.377 -111.983 1.00 57.71 123 THR B C 1
ATOM 3925 O O . THR B 1 121 ? 54.736 102.125 -111.622 1.00 57.72 123 THR B O 1
ATOM 3929 N N . ILE B 1 122 ? 56.192 102.894 -113.164 1.00 58.08 124 ILE B N 1
ATOM 3930 C CA . ILE B 1 122 ? 55.192 103.217 -114.222 1.00 57.91 124 ILE B CA 1
ATOM 3931 C C . ILE B 1 122 ? 55.528 102.361 -115.451 1.00 58.10 124 ILE B C 1
ATOM 3932 O O . ILE B 1 122 ? 56.435 102.728 -116.192 1.00 57.23 124 ILE B O 1
ATOM 3937 N N . SER B 1 123 ? 54.830 101.240 -115.627 1.00 60.25 125 SER B N 1
ATOM 3938 C CA . SER B 1 123 ? 55.058 100.243 -116.707 1.00 61.69 125 SER B CA 1
ATOM 3939 C C . SER B 1 123 ? 54.232 100.611 -117.939 1.00 62.27 125 SER B C 1
ATOM 3940 O O . SER B 1 123 ? 53.383 101.512 -117.835 1.00 64.28 125 SER B O 1
ATOM 3943 N N . GLY B 1 124 ? 54.467 99.928 -119.061 1.00 61.89 126 GLY B N 1
ATOM 3944 C CA . GLY B 1 124 ? 53.542 99.913 -120.206 1.00 60.70 126 GLY B CA 1
ATOM 3945 C C . GLY B 1 124 ? 53.543 101.217 -120.974 1.00 58.55 126 GLY B C 1
ATOM 3946 O O . GLY B 1 124 ? 52.583 101.453 -121.691 1.00 59.68 126 GLY B O 1
ATOM 3947 N N . LEU B 1 125 ? 54.585 102.034 -120.869 1.00 56.52 127 LEU B N 1
ATOM 3948 C CA . LEU B 1 125 ? 54.642 103.321 -121.608 1.00 55.87 127 LEU B CA 1
ATOM 3949 C C . LEU B 1 125 ? 55.081 103.062 -123.050 1.00 57.36 127 LEU B C 1
ATOM 3950 O O . LEU B 1 125 ? 56.273 102.687 -123.239 1.00 57.44 127 LEU B O 1
ATOM 3955 N N . LYS B 1 126 ? 54.195 103.300 -124.020 1.00 58.16 128 LYS B N 1
ATOM 3956 C CA . LYS B 1 126 ? 54.567 103.422 -125.458 1.00 59.31 128 LYS B CA 1
ATOM 3957 C C . LYS B 1 126 ? 55.745 104.389 -125.582 1.00 54.87 128 LYS B C 1
ATOM 3958 O O . LYS B 1 126 ? 55.951 105.252 -124.735 1.00 53.47 128 LYS B O 1
ATOM 3964 N N . PRO B 1 127 ? 56.563 104.320 -126.651 1.00 53.66 129 PRO B N 1
ATOM 3965 C CA . PRO B 1 127 ? 57.700 105.234 -126.787 1.00 49.30 129 PRO B CA 1
ATOM 3966 C C . PRO B 1 127 ? 57.256 106.694 -126.957 1.00 44.72 129 PRO B C 1
ATOM 3967 O O . PRO B 1 127 ? 56.156 106.956 -127.403 1.00 44.52 129 PRO B O 1
ATOM 3971 N N . GLY B 1 128 ? 58.132 107.615 -126.569 1.00 40.05 130 GLY B N 1
ATOM 3972 C CA . GLY B 1 128 ? 57.893 109.058 -126.719 1.00 36.50 130 GLY B CA 1
ATOM 3973 C C . GLY B 1 128 ? 58.216 109.833 -125.453 1.00 33.24 130 GLY B C 1
ATOM 3974 O O . GLY B 1 128 ? 59.020 109.373 -124.681 1.00 32.56 130 GLY B O 1
ATOM 3975 N N . TYR B 1 129 ? 57.581 110.985 -125.285 1.00 30.91 131 TYR B N 1
ATOM 3976 C CA . TYR B 1 129 ? 57.890 112.022 -124.274 1.00 29.36 131 TYR B CA 1
ATOM 3977 C C . TYR B 1 129 ? 56.653 112.184 -123.390 1.00 29.71 131 TYR B C 1
ATOM 3978 O O . TYR B 1 129 ? 55.543 112.372 -123.904 1.00 31.87 131 TYR B O 1
ATOM 3987 N N . TYR B 1 130 ? 56.833 112.094 -122.080 1.00 29.87 132 TYR B N 1
ATOM 3988 C CA . TYR B 1 130 ? 55.740 112.129 -121.080 1.00 28.72 132 TYR B CA 1
ATOM 3989 C C . TYR B 1 130 ? 55.954 113.311 -120.129 1.00 25.97 132 TYR B C 1
ATOM 3990 O O . TYR B 1 130 ? 57.115 113.600 -119.723 1.00 24.60 132 TYR B O 1
ATOM 3999 N N . LEU B 1 131 ? 54.857 113.981 -119.784 1.00 24.62 133 LEU B N 1
ATOM 4000 C CA . LEU B 1 131 ? 54.797 114.907 -118.628 1.00 24.27 133 LEU B CA 1
ATOM 4001 C C . LEU B 1 131 ? 54.230 114.162 -117.412 1.00 23.91 133 LEU B C 1
ATOM 4002 O O . LEU B 1 131 ? 53.136 113.662 -117.465 1.00 23.72 133 LEU B O 1
ATOM 4007 N N . ILE B 1 132 ? 54.991 114.113 -116.336 1.00 24.78 134 ILE B N 1
ATOM 4008 C CA . ILE B 1 132 ? 54.541 113.573 -115.031 1.00 25.42 134 ILE B CA 1
ATOM 4009 C C . ILE B 1 132 ? 54.215 114.721 -114.068 1.00 24.53 134 ILE B C 1
ATOM 4010 O O . ILE B 1 132 ? 55.045 115.658 -113.897 1.00 23.27 134 ILE B O 1
ATOM 4015 N N . LYS B 1 133 ? 53.048 114.632 -113.453 1.00 24.46 135 LYS B N 1
ATOM 4016 C CA . LYS B 1 133 ? 52.632 115.551 -112.368 1.00 24.00 135 LYS B CA 1
ATOM 4017 C C . LYS B 1 133 ? 51.795 114.800 -111.332 1.00 24.87 135 LYS B C 1
ATOM 4018 O O . LYS B 1 133 ? 51.215 113.755 -111.660 1.00 25.57 135 LYS B O 1
ATOM 4024 N N . ASP B 1 134 ? 51.705 115.353 -110.124 1.00 24.50 136 ASP B N 1
ATOM 4025 C CA . ASP B 1 134 ? 50.635 114.974 -109.186 1.00 25.97 136 ASP B CA 1
ATOM 4026 C C . ASP B 1 134 ? 49.320 115.414 -109.827 1.00 26.42 136 ASP B C 1
ATOM 4027 O O . ASP B 1 134 ? 49.240 116.552 -110.336 1.00 25.03 136 ASP B O 1
ATOM 4032 N N . SER B 1 135 ? 48.332 114.538 -109.765 1.00 28.55 137 SER B N 1
ATOM 4033 C CA . SER B 1 135 ? 46.924 114.820 -110.097 1.00 31.57 137 SER B CA 1
ATOM 4034 C C . SER B 1 135 ? 46.407 116.024 -109.312 1.00 33.51 137 SER B C 1
ATOM 4035 O O . SER B 1 135 ? 46.617 116.055 -108.075 1.00 35.97 137 SER B O 1
ATOM 4038 N N . ARG B 1 136 ? 45.742 116.967 -109.972 1.00 35.64 138 ARG B N 1
ATOM 4039 C CA . ARG B 1 136 ? 45.494 118.301 -109.370 1.00 39.17 138 ARG B CA 1
ATOM 4040 C C . ARG B 1 136 ? 44.507 118.120 -108.224 1.00 40.09 138 ARG B C 1
ATOM 4041 O O . ARG B 1 136 ? 43.603 117.285 -108.337 1.00 41.72 138 ARG B O 1
ATOM 4049 N N . GLY B 1 137 ? 44.740 118.831 -107.131 1.00 40.09 139 GLY B N 1
ATOM 4050 C CA . GLY B 1 137 ? 43.894 118.753 -105.928 1.00 39.92 139 GLY B CA 1
ATOM 4051 C C . GLY B 1 137 ? 44.111 117.479 -105.137 1.00 39.47 139 GLY B C 1
ATOM 4052 O O . GLY B 1 137 ? 43.572 117.394 -104.036 1.00 38.45 139 GLY B O 1
ATOM 4053 N N . SER B 1 138 ? 44.874 116.512 -105.642 1.00 38.99 140 SER B N 1
ATOM 4054 C CA . SER B 1 138 ? 44.904 115.147 -105.058 1.00 40.12 140 SER B CA 1
ATOM 4055 C C . SER B 1 138 ? 45.562 115.172 -103.669 1.00 40.58 140 SER B C 1
ATOM 4056 O O . SER B 1 138 ? 45.477 114.148 -102.984 1.00 42.21 140 SER B O 1
ATOM 4059 N N . LEU B 1 139 ? 46.189 116.272 -103.247 1.00 39.64 141 LEU B N 1
ATOM 4060 C CA . LEU B 1 139 ? 46.874 116.347 -101.926 1.00 40.08 141 LEU B CA 1
ATOM 4061 C C . LEU B 1 139 ? 46.211 117.392 -101.018 1.00 41.03 141 LEU B C 1
ATOM 4062 O O . LEU B 1 139 ? 46.790 117.747 -99.989 1.00 41.93 141 LEU B O 1
ATOM 4067 N N . ASP B 1 140 ? 45.028 117.869 -101.357 1.00 44.09 142 ASP B N 1
ATOM 4068 C CA . ASP B 1 140 ? 44.378 118.933 -100.560 1.00 48.42 142 ASP B CA 1
ATOM 4069 C C . ASP B 1 140 ? 43.820 118.277 -99.292 1.00 50.56 142 ASP B C 1
ATOM 4070 O O . ASP B 1 140 ? 43.286 117.151 -99.347 1.00 51.53 142 ASP B O 1
ATOM 4075 N N A ASN B 1 141 ? 44.006 118.935 -98.151 0.50 49.97 143 ASN B N 1
ATOM 4076 N N B ASN B 1 141 ? 43.975 118.947 -98.153 0.50 50.25 143 ASN B N 1
ATOM 4077 C CA A ASN B 1 141 ? 43.469 118.470 -96.847 0.50 51.61 143 ASN B CA 1
ATOM 4078 C CA B ASN B 1 141 ? 43.473 118.426 -96.858 0.50 52.08 143 ASN B CA 1
ATOM 4079 C C A ASN B 1 141 ? 44.382 117.374 -96.263 0.50 50.39 143 ASN B C 1
ATOM 4080 C C B ASN B 1 141 ? 44.126 117.055 -96.578 0.50 50.62 143 ASN B C 1
ATOM 4081 O O A ASN B 1 141 ? 44.218 117.073 -95.054 0.50 51.11 143 ASN B O 1
ATOM 4082 O O B ASN B 1 141 ? 43.468 116.165 -96.001 0.50 52.67 143 ASN B O 1
ATOM 4091 N N . LYS B 1 142 ? 45.365 116.862 -97.018 1.00 47.22 144 LYS B N 1
ATOM 4092 C CA . LYS B 1 142 ? 46.248 115.771 -96.528 1.00 44.54 144 LYS B CA 1
ATOM 4093 C C . LYS B 1 142 ? 47.545 116.403 -96.040 1.00 39.87 144 LYS B C 1
ATOM 4094 O O . LYS B 1 142 ? 47.922 117.445 -96.523 1.00 40.75 144 LYS B O 1
ATOM 4100 N N . LYS B 1 143 ? 48.230 115.807 -95.098 1.00 36.37 145 LYS B N 1
ATOM 4101 C CA . LYS B 1 143 ? 49.271 116.572 -94.388 1.00 34.41 145 LYS B CA 1
ATOM 4102 C C . LYS B 1 143 ? 50.614 115.990 -94.744 1.00 31.74 145 LYS B C 1
ATOM 4103 O O . LYS B 1 143 ? 50.683 114.787 -94.930 1.00 31.57 145 LYS B O 1
ATOM 4109 N N . GLY B 1 144 ? 51.626 116.848 -94.773 1.00 30.00 146 GLY B N 1
ATOM 4110 C CA . GLY B 1 144 ? 53.041 116.471 -94.921 1.00 29.00 146 GLY B CA 1
ATOM 4111 C C . GLY B 1 144 ? 53.434 116.134 -96.350 1.00 28.06 146 GLY B C 1
ATOM 4112 O O . GLY B 1 144 ? 54.529 115.558 -96.492 1.00 26.85 146 GLY B O 1
ATOM 4113 N N . HIS B 1 145 ? 52.614 116.486 -97.356 1.00 27.02 147 HIS B N 1
ATOM 4114 C CA . HIS B 1 145 ? 52.870 116.110 -98.774 1.00 26.81 147 HIS B CA 1
ATOM 4115 C C . HIS B 1 145 ? 53.112 117.345 -99.624 1.00 24.69 147 HIS B C 1
ATOM 4116 O O . HIS B 1 145 ? 52.763 118.434 -99.174 1.00 24.28 147 HIS B O 1
ATOM 4123 N N . ALA B 1 146 ? 53.693 117.160 -100.812 1.00 23.52 148 ALA B N 1
ATOM 4124 C CA . ALA B 1 146 ? 53.879 118.278 -101.748 1.00 22.33 148 ALA B CA 1
ATOM 4125 C C . ALA B 1 146 ? 53.690 117.826 -103.189 1.00 22.52 148 ALA B C 1
ATOM 4126 O O . ALA B 1 146 ? 53.946 116.638 -103.497 1.00 22.59 148 ALA B O 1
ATOM 4128 N N . TYR B 1 147 ? 53.263 118.763 -104.038 1.00 22.06 149 TYR B N 1
ATOM 4129 C CA . TYR B 1 147 ? 53.178 118.559 -105.510 1.00 22.17 149 TYR B CA 1
ATOM 4130 C C . TYR B 1 147 ? 54.591 118.605 -106.116 1.00 21.06 149 TYR B C 1
ATOM 4131 O O . TYR B 1 147 ? 55.495 119.386 -105.687 1.00 20.30 149 TYR B O 1
ATOM 4140 N N . THR B 1 148 ? 54.798 117.731 -107.098 1.00 21.25 150 THR B N 1
ATOM 4141 C CA . THR B 1 148 ? 56.056 117.665 -107.880 1.00 20.28 150 THR B CA 1
ATOM 4142 C C . THR B 1 148 ? 56.011 118.764 -108.915 1.00 19.28 150 THR B C 1
ATOM 4143 O O . THR B 1 148 ? 54.933 119.075 -109.400 1.00 18.96 150 THR B O 1
ATOM 4147 N N . SER B 1 149 ? 57.154 119.377 -109.142 1.00 19.31 151 SER B N 1
ATOM 4148 C CA . SER B 1 149 ? 57.422 120.165 -110.355 1.00 19.50 151 SER B CA 1
ATOM 4149 C C . SER B 1 149 ? 57.088 119.254 -111.535 1.00 19.43 151 SER B C 1
ATOM 4150 O O . SER B 1 149 ? 57.388 118.043 -111.472 1.00 18.65 151 SER B O 1
ATOM 4153 N N . PHE B 1 150 ? 56.408 119.798 -112.532 1.00 20.12 152 PHE B N 1
ATOM 4154 C CA . PHE B 1 150 ? 56.048 119.046 -113.756 1.00 21.03 152 PHE B CA 1
ATOM 4155 C C . PHE B 1 150 ? 57.349 118.512 -114.345 1.00 20.76 152 PHE B C 1
ATOM 4156 O O . PHE B 1 150 ? 58.368 119.252 -114.408 1.00 20.32 152 PHE B O 1
ATOM 4164 N N . MET B 1 151 ? 57.345 117.215 -114.616 1.00 20.75 153 MET B N 1
ATOM 4165 C CA . MET B 1 151 ? 58.562 116.517 -115.064 1.00 21.51 153 MET B CA 1
ATOM 4166 C C . MET B 1 151 ? 58.371 116.063 -116.502 1.00 21.63 153 MET B C 1
ATOM 4167 O O . MET B 1 151 ? 57.424 115.270 -116.742 1.00 22.10 153 MET B O 1
ATOM 4172 N N . LEU B 1 152 ? 59.232 116.511 -117.414 1.00 21.64 154 LEU B N 1
ATOM 4173 C CA . LEU B 1 152 ? 59.258 115.946 -118.795 1.00 22.41 154 LEU B CA 1
ATOM 4174 C C . LEU B 1 152 ? 60.272 114.805 -118.821 1.00 24.18 154 LEU B C 1
ATOM 4175 O O . LEU B 1 152 ? 61.404 114.972 -118.329 1.00 24.52 154 LEU B O 1
ATOM 4180 N N . GLN B 1 153 ? 59.850 113.631 -119.243 1.00 26.41 155 GLN B N 1
ATOM 4181 C CA . GLN B 1 153 ? 60.749 112.452 -119.273 1.00 28.97 155 GLN B CA 1
ATOM 4182 C C . GLN B 1 153 ? 60.520 111.738 -120.605 1.00 29.45 155 GLN B C 1
ATOM 4183 O O . GLN B 1 153 ? 59.355 111.604 -120.985 1.00 29.68 155 GLN B O 1
ATOM 4189 N N . VAL B 1 154 ? 61.587 111.340 -121.296 1.00 30.88 156 VAL B N 1
ATOM 4190 C CA . VAL B 1 154 ? 61.525 110.368 -122.425 1.00 32.90 156 VAL B CA 1
ATOM 4191 C C . VAL B 1 154 ? 61.303 108.993 -121.804 1.00 35.49 156 VAL B C 1
ATOM 4192 O O . VAL B 1 154 ? 61.986 108.677 -120.839 1.00 36.49 156 VAL B O 1
ATOM 4196 N N . ALA B 1 155 ? 60.467 108.182 -122.419 1.00 40.84 157 ALA B N 1
ATOM 4197 C CA . ALA B 1 155 ? 60.251 106.801 -121.978 1.00 45.58 157 ALA B CA 1
ATOM 4198 C C . ALA B 1 155 ? 61.431 105.874 -122.312 1.00 48.88 157 ALA B C 1
ATOM 4199 O O . ALA B 1 155 ? 61.569 105.464 -123.447 1.00 49.46 157 ALA B O 1
ATOM 4201 N N . LYS B 1 156 ? 62.323 105.689 -121.350 1.00 51.90 158 LYS B N 1
ATOM 4202 C CA . LYS B 1 156 ? 63.312 104.591 -121.333 1.00 55.08 158 LYS B CA 1
ATOM 4203 C C . LYS B 1 156 ? 63.005 103.737 -120.109 1.00 57.48 158 LYS B C 1
ATOM 4204 O O . LYS B 1 156 ? 62.122 104.126 -119.301 1.00 61.91 158 LYS B O 1
ATOM 4210 N N . ASP B 1 157 ? 63.721 102.631 -119.959 1.00 59.15 159 ASP B N 1
ATOM 4211 C CA . ASP B 1 157 ? 63.739 101.864 -118.692 1.00 61.20 159 ASP B CA 1
ATOM 4212 C C . ASP B 1 157 ? 64.744 102.591 -117.784 1.00 60.46 159 ASP B C 1
ATOM 4213 O O . ASP B 1 157 ? 65.875 102.130 -117.634 1.00 60.87 159 ASP B O 1
ATOM 4218 N N . THR B 1 158 ? 64.327 103.713 -117.200 1.00 59.54 160 THR B N 1
ATOM 4219 C CA . THR B 1 158 ? 65.196 104.658 -116.450 1.00 58.08 160 THR B CA 1
ATOM 4220 C C . THR B 1 158 ? 64.649 104.884 -115.024 1.00 57.25 160 THR B C 1
ATOM 4221 O O . THR B 1 158 ? 63.461 104.614 -114.769 1.00 59.63 160 THR B O 1
ATOM 4225 N N . THR B 1 159 ? 65.493 105.388 -114.123 1.00 53.55 161 THR B N 1
ATOM 4226 C CA . THR B 1 159 ? 65.109 105.843 -112.757 1.00 50.44 161 THR B CA 1
ATOM 4227 C C . THR B 1 159 ? 65.378 107.346 -112.624 1.00 45.20 161 THR B C 1
ATOM 4228 O O . THR B 1 159 ? 66.518 107.761 -112.762 1.00 41.80 161 THR B O 1
ATOM 4232 N N . VAL B 1 160 ? 64.356 108.127 -112.307 1.00 42.25 162 VAL B N 1
ATOM 4233 C CA . VAL B 1 160 ? 64.526 109.582 -112.071 1.00 39.28 162 VAL B CA 1
ATOM 4234 C C . VAL B 1 160 ? 63.883 109.936 -110.729 1.00 36.59 162 VAL B C 1
ATOM 4235 O O . VAL B 1 160 ? 62.804 109.400 -110.400 1.00 34.55 162 VAL B O 1
ATOM 4239 N N . ALA B 1 161 ? 64.495 110.858 -109.998 1.00 35.58 163 ALA B N 1
ATOM 4240 C CA . ALA B 1 161 ? 63.975 111.310 -108.682 1.00 35.61 163 ALA B CA 1
ATOM 4241 C C . ALA B 1 161 ? 62.790 112.263 -108.880 1.00 34.00 163 ALA B C 1
ATOM 4242 O O . ALA B 1 161 ? 62.897 113.208 -109.676 1.00 32.52 163 ALA B O 1
ATOM 4244 N N . VAL B 1 162 ? 61.713 112.063 -108.127 1.00 32.42 164 VAL B N 1
ATOM 4245 C CA . VAL B 1 162 ? 60.524 112.945 -108.246 1.00 30.74 164 VAL B CA 1
ATOM 4246 C C . VAL B 1 162 ? 60.904 114.341 -107.741 1.00 29.70 164 VAL B C 1
ATOM 4247 O O . VAL B 1 162 ? 61.519 114.387 -106.711 1.00 30.69 164 VAL B O 1
ATOM 4251 N N . LYS B 1 163 ? 60.470 115.418 -108.402 1.00 29.50 165 LYS B N 1
ATOM 4252 C CA . LYS B 1 163 ? 60.901 116.802 -108.118 1.00 30.30 165 LYS B CA 1
ATOM 4253 C C . LYS B 1 163 ? 59.953 117.404 -107.068 1.00 31.49 165 LYS B C 1
ATOM 4254 O O . LYS B 1 163 ? 59.304 118.451 -107.251 1.00 30.59 165 LYS B O 1
ATOM 4260 N N . ALA B 1 164 ? 59.888 116.745 -105.932 1.00 33.91 166 ALA B N 1
ATOM 4261 C CA . ALA B 1 164 ? 58.935 117.096 -104.868 1.00 34.39 166 ALA B CA 1
ATOM 4262 C C . ALA B 1 164 ? 59.657 116.971 -103.538 1.00 33.85 166 ALA B C 1
ATOM 4263 O O . ALA B 1 164 ? 60.321 115.947 -103.345 1.00 37.22 166 ALA B O 1
ATOM 4265 N N . ASP B 1 165 ? 59.575 117.967 -102.665 1.00 32.19 167 ASP B N 1
ATOM 4266 C CA . ASP B 1 165 ? 59.999 117.760 -101.265 1.00 31.25 167 ASP B CA 1
ATOM 4267 C C . ASP B 1 165 ? 59.029 118.505 -100.364 1.00 28.25 167 ASP B C 1
ATOM 4268 O O . ASP B 1 165 ? 58.197 119.281 -100.836 1.00 27.11 167 ASP B O 1
ATOM 4273 N N . VAL B 1 166 ? 59.146 118.260 -99.086 1.00 27.42 168 VAL B N 1
ATOM 4274 C CA . VAL B 1 166 ? 58.280 118.920 -98.070 1.00 25.36 168 VAL B CA 1
ATOM 4275 C C . VAL B 1 166 ? 59.207 119.477 -97.020 1.00 23.73 168 VAL B C 1
ATOM 4276 O O . VAL B 1 166 ? 60.249 118.878 -96.748 1.00 24.13 168 VAL B O 1
ATOM 4280 N N . PRO B 1 167 ? 58.864 120.648 -96.453 1.00 22.29 169 PRO B N 1
ATOM 4281 C CA . PRO B 1 167 ? 59.550 121.143 -95.264 1.00 22.45 169 PRO B CA 1
ATOM 4282 C C . PRO B 1 167 ? 59.250 120.189 -94.101 1.00 21.15 169 PRO B C 1
ATOM 4283 O O . PRO B 1 167 ? 58.359 119.398 -94.229 1.00 20.81 169 PRO B O 1
ATOM 4287 N N . THR B 1 168 ? 60.028 120.262 -93.034 1.00 20.88 170 THR B N 1
ATOM 4288 C CA . THR B 1 168 ? 59.722 119.503 -91.788 1.00 21.13 170 THR B CA 1
ATOM 4289 C C . THR B 1 168 ? 59.701 120.450 -90.595 1.00 20.16 170 THR B C 1
ATOM 4290 O O . THR B 1 168 ? 60.365 121.529 -90.634 1.00 19.56 170 THR B O 1
ATOM 4294 N N . LEU B 1 169 ? 58.942 120.061 -89.571 1.00 19.52 171 LEU B N 1
ATOM 4295 C CA . LEU B 1 169 ? 58.848 120.861 -88.331 1.00 18.32 171 LEU B CA 1
ATOM 4296 C C . LEU B 1 169 ? 59.078 119.932 -87.132 1.00 18.49 171 LEU B C 1
ATOM 4297 O O . LEU B 1 169 ? 58.490 118.847 -87.058 1.00 17.39 171 LEU B O 1
ATOM 4302 N N . THR B 1 170 ? 60.038 120.315 -86.313 1.00 19.21 172 THR B N 1
ATOM 4303 C CA . THR B 1 170 ? 60.425 119.592 -85.082 1.00 20.77 172 THR B CA 1
ATOM 4304 C C . THR B 1 170 ? 60.253 120.553 -83.908 1.00 20.50 172 THR B C 1
ATOM 4305 O O . THR B 1 170 ? 60.769 121.716 -83.964 1.00 22.18 172 THR B O 1
ATOM 4309 N N . LYS B 1 171 ? 59.532 120.110 -82.893 1.00 19.11 173 LYS B N 1
ATOM 4310 C CA . LYS B 1 171 ? 59.445 120.882 -81.644 1.00 18.82 173 LYS B CA 1
ATOM 4311 C C . LYS B 1 171 ? 60.114 120.091 -80.525 1.00 19.57 173 LYS B C 1
ATOM 4312 O O . LYS B 1 171 ? 59.855 118.857 -80.386 1.00 18.77 173 LYS B O 1
ATOM 4318 N N . GLN B 1 172 ? 60.944 120.796 -79.757 1.00 21.20 174 GLN B N 1
ATOM 4319 C CA . GLN B 1 172 ? 61.582 120.220 -78.554 1.00 22.80 174 GLN B CA 1
ATOM 4320 C C . GLN B 1 172 ? 61.647 121.193 -77.373 1.00 22.75 174 GLN B C 1
ATOM 4321 O O . GLN B 1 172 ? 61.509 122.429 -77.537 1.00 21.50 174 GLN B O 1
ATOM 4327 N N . VAL B 1 173 ? 61.834 120.602 -76.198 1.00 23.38 175 VAL B N 1
ATOM 4328 C CA . VAL B 1 173 ? 61.900 121.362 -74.932 1.00 24.01 175 VAL B CA 1
ATOM 4329 C C . VAL B 1 173 ? 63.293 121.119 -74.415 1.00 26.24 175 VAL B C 1
ATOM 4330 O O . VAL B 1 173 ? 63.761 119.978 -74.498 1.00 25.40 175 VAL B O 1
ATOM 4334 N N . ARG B 1 174 ? 63.908 122.163 -73.894 1.00 30.20 176 ARG B N 1
ATOM 4335 C CA . ARG B 1 174 ? 65.233 122.005 -73.274 1.00 35.06 176 ARG B CA 1
ATOM 4336 C C . ARG B 1 174 ? 65.074 121.287 -71.940 1.00 37.62 176 ARG B C 1
ATOM 4337 O O . ARG B 1 174 ? 64.272 121.747 -71.109 1.00 36.19 176 ARG B O 1
ATOM 4345 N N . ALA B 1 175 ? 65.803 120.179 -71.772 1.00 40.53 177 ALA B N 1
ATOM 4346 C CA . ALA B 1 175 ? 65.654 119.254 -70.628 1.00 41.91 177 ALA B CA 1
ATOM 4347 C C . ALA B 1 175 ? 66.043 119.985 -69.347 1.00 44.52 177 ALA B C 1
ATOM 4348 O O . ALA B 1 175 ? 66.788 120.999 -69.382 1.00 42.97 177 ALA B O 1
ATOM 4350 N N . ASN B 1 176 ? 65.531 119.474 -68.245 1.00 47.62 178 ASN B N 1
ATOM 4351 C CA . ASN B 1 176 ? 65.884 119.977 -66.897 1.00 57.91 178 ASN B CA 1
ATOM 4352 C C . ASN B 1 176 ? 67.425 119.878 -66.729 1.00 63.57 178 ASN B C 1
ATOM 4353 O O . ASN B 1 176 ? 67.946 118.719 -66.593 1.00 64.65 178 ASN B O 1
ATOM 4358 N N . GLY B 1 177 ? 68.119 121.038 -66.747 1.00 64.70 179 GLY B N 1
ATOM 4359 C CA . GLY B 1 177 ? 69.551 121.207 -66.412 1.00 66.56 179 GLY B CA 1
ATOM 4360 C C . GLY B 1 177 ? 70.442 120.242 -67.173 1.00 69.07 179 GLY B C 1
ATOM 4361 O O . GLY B 1 177 ? 71.164 119.492 -66.544 1.00 72.27 179 GLY B O 1
ATOM 4362 N N . SER B 1 178 ? 70.381 120.255 -68.496 1.00 69.53 180 SER B N 1
ATOM 4363 C CA . SER B 1 178 ? 71.050 119.279 -69.394 1.00 70.73 180 SER B CA 1
ATOM 4364 C C . SER B 1 178 ? 71.487 120.005 -70.662 1.00 72.21 180 SER B C 1
ATOM 4365 O O . SER B 1 178 ? 72.196 119.402 -71.468 1.00 80.56 180 SER B O 1
ATOM 4368 N N . GLN B 1 179 ? 71.026 121.248 -70.847 1.00 72.37 181 GLN B N 1
ATOM 4369 C CA . GLN B 1 179 ? 71.235 122.086 -72.065 1.00 72.44 181 GLN B CA 1
ATOM 4370 C C . GLN B 1 179 ? 70.798 121.317 -73.315 1.00 65.70 181 GLN B C 1
ATOM 4371 O O . GLN B 1 179 ? 71.025 121.855 -74.401 1.00 64.31 181 GLN B O 1
ATOM 4377 N N . ASN B 1 180 ? 70.183 120.136 -73.163 1.00 61.12 182 ASN B N 1
ATOM 4378 C CA . ASN B 1 180 ? 69.836 119.243 -74.298 1.00 57.53 182 ASN B CA 1
ATOM 4379 C C . ASN B 1 180 ? 68.360 119.383 -74.621 1.00 50.06 182 ASN B C 1
ATOM 4380 O O . ASN B 1 180 ? 67.566 119.495 -73.703 1.00 51.66 182 ASN B O 1
ATOM 4385 N N . TYR B 1 181 ? 68.023 119.387 -75.897 1.00 43.22 183 TYR B N 1
ATOM 4386 C CA . TYR B 1 181 ? 66.621 119.402 -76.346 1.00 38.19 183 TYR B CA 1
ATOM 4387 C C . TYR B 1 181 ? 66.131 117.961 -76.467 1.00 37.16 183 TYR B C 1
ATOM 4388 O O . TYR B 1 181 ? 66.930 117.063 -76.804 1.00 38.50 183 TYR B O 1
ATOM 4397 N N . THR B 1 182 ? 64.849 117.758 -76.133 1.00 33.47 184 THR B N 1
ATOM 4398 C CA . THR B 1 182 ? 64.213 116.432 -75.998 1.00 30.81 184 THR B CA 1
ATOM 4399 C C . THR B 1 182 ? 62.731 116.593 -76.330 1.00 26.96 184 THR B C 1
ATOM 4400 O O . THR B 1 182 ? 62.247 117.759 -76.374 1.00 25.32 184 THR B O 1
ATOM 4404 N N . ALA B 1 183 ? 62.037 115.471 -76.508 1.00 25.28 185 ALA B N 1
ATOM 4405 C CA . ALA B 1 183 ? 60.576 115.431 -76.736 1.00 24.05 185 ALA B CA 1
ATOM 4406 C C . ALA B 1 183 ? 59.837 115.866 -75.468 1.00 24.39 185 ALA B C 1
ATOM 4407 O O . ALA B 1 183 ? 58.701 116.401 -75.606 1.00 23.92 185 ALA B O 1
ATOM 4409 N N . ALA B 1 184 ? 60.391 115.594 -74.273 1.00 25.80 186 ALA B N 1
ATOM 4410 C CA . ALA B 1 184 ? 59.675 115.798 -72.982 1.00 25.33 186 ALA B CA 1
ATOM 4411 C C . ALA B 1 184 ? 60.603 115.760 -71.764 1.00 26.59 186 ALA B C 1
ATOM 4412 O O . ALA B 1 184 ? 61.642 115.064 -71.747 1.00 28.03 186 ALA B O 1
ATOM 4414 N N . THR B 1 185 ? 60.225 116.494 -70.729 1.00 26.94 187 THR B N 1
ATOM 4415 C CA . THR B 1 185 ? 61.001 116.552 -69.472 1.00 27.17 187 THR B CA 1
ATOM 4416 C C . THR B 1 185 ? 60.060 116.911 -68.310 1.00 25.38 187 THR B C 1
ATOM 4417 O O . THR B 1 185 ? 58.854 116.964 -68.502 1.00 23.93 187 THR B O 1
ATOM 4421 N N . ASP B 1 186 ? 60.575 117.112 -67.102 1.00 26.11 188 ASP B N 1
ATOM 4422 C CA . ASP B 1 186 ? 59.744 117.548 -65.949 1.00 24.28 188 ASP B CA 1
ATOM 4423 C C . ASP B 1 186 ? 60.351 118.830 -65.428 1.00 24.43 188 ASP B C 1
ATOM 4424 O O . ASP B 1 186 ? 61.586 119.009 -65.476 1.00 26.53 188 ASP B O 1
ATOM 4429 N N . TYR B 1 187 ? 59.491 119.735 -65.030 1.00 24.45 189 TYR B N 1
ATOM 4430 C CA . TYR B 1 187 ? 59.910 120.978 -64.365 1.00 26.77 189 TYR B CA 1
ATOM 4431 C C . TYR B 1 187 ? 59.003 121.199 -63.162 1.00 27.13 189 TYR B C 1
ATOM 4432 O O . TYR B 1 187 ? 58.051 120.426 -62.940 1.00 27.35 189 TYR B O 1
ATOM 4441 N N . ARG B 1 188 ? 59.330 122.225 -62.389 1.00 27.97 190 ARG B N 1
ATOM 4442 C CA . ARG B 1 188 ? 58.478 122.703 -61.279 1.00 27.79 190 ARG B CA 1
ATOM 4443 C C . ARG B 1 188 ? 57.640 123.875 -61.785 1.00 26.30 190 ARG B C 1
ATOM 4444 O O . ARG B 1 188 ? 58.038 124.546 -62.774 1.00 24.93 190 ARG B O 1
ATOM 4452 N N . ILE B 1 189 ? 56.506 124.090 -61.127 1.00 24.95 191 ILE B N 1
ATOM 4453 C CA . ILE B 1 189 ? 55.600 125.224 -61.425 1.00 25.09 191 ILE B CA 1
ATOM 4454 C C . ILE B 1 189 ? 56.368 126.517 -61.174 1.00 26.06 191 ILE B C 1
ATOM 4455 O O . ILE B 1 189 ? 57.152 126.545 -60.261 1.00 26.32 191 ILE B O 1
ATOM 4460 N N . GLY B 1 190 ? 56.223 127.487 -62.068 1.00 27.57 192 GLY B N 1
ATOM 4461 C CA . GLY B 1 190 ? 56.838 128.820 -61.956 1.00 29.98 192 GLY B CA 1
ATOM 4462 C C . GLY B 1 190 ? 58.226 128.895 -62.566 1.00 32.77 192 GLY B C 1
ATOM 4463 O O . GLY B 1 190 ? 58.707 130.026 -62.732 1.00 34.77 192 GLY B O 1
ATOM 4464 N N . GLN B 1 191 ? 58.878 127.758 -62.842 1.00 34.42 193 GLN B N 1
ATOM 4465 C CA . GLN B 1 191 ? 60.192 127.717 -63.536 1.00 36.11 193 GLN B CA 1
ATOM 4466 C C . GLN B 1 191 ? 59.974 128.013 -65.022 1.00 34.47 193 GLN B C 1
ATOM 4467 O O . GLN B 1 191 ? 59.026 127.395 -65.632 1.00 32.62 193 GLN B O 1
ATOM 4473 N N . ASN B 1 192 ? 60.786 128.933 -65.566 1.00 33.85 194 ASN B N 1
ATOM 4474 C CA . ASN B 1 192 ? 60.821 129.295 -67.019 1.00 33.25 194 ASN B CA 1
ATOM 4475 C C . ASN B 1 192 ? 61.512 128.170 -67.792 1.00 30.35 194 ASN B C 1
ATOM 4476 O O . ASN B 1 192 ? 62.505 127.628 -67.314 1.00 29.60 194 ASN B O 1
ATOM 4481 N N . ILE B 1 193 ? 60.909 127.765 -68.900 1.00 28.35 195 ILE B N 1
ATOM 4482 C CA . ILE B 1 193 ? 61.343 126.569 -69.674 1.00 27.93 195 ILE B CA 1
ATOM 4483 C C . ILE B 1 193 ? 61.636 127.051 -71.096 1.00 28.53 195 ILE B C 1
ATOM 4484 O O . ILE B 1 193 ? 60.890 127.891 -71.623 1.00 27.45 195 ILE B O 1
ATOM 4489 N N . LEU B 1 194 ? 62.693 126.543 -71.702 1.00 29.31 196 LEU B N 1
ATOM 4490 C CA . LEU B 1 194 ? 63.086 127.000 -73.044 1.00 30.06 196 LEU B CA 1
ATOM 4491 C C . LEU B 1 194 ? 62.581 125.991 -74.064 1.00 27.76 196 LEU B C 1
ATOM 4492 O O . LEU B 1 194 ? 62.873 124.788 -73.930 1.00 26.99 196 LEU B O 1
ATOM 4497 N N . PHE B 1 195 ? 61.854 126.507 -75.053 1.00 25.86 197 PHE B N 1
ATOM 4498 C CA . PHE B 1 195 ? 61.329 125.704 -76.176 1.00 24.25 197 PHE B CA 1
ATOM 4499 C C . PHE B 1 195 ? 61.976 126.141 -77.487 1.00 23.96 197 PHE B C 1
ATOM 4500 O O . PHE B 1 195 ? 62.421 127.306 -77.634 1.00 22.99 197 PHE B O 1
ATOM 4508 N N . GLN B 1 196 ? 62.048 125.180 -78.399 1.00 24.49 198 GLN B N 1
ATOM 4509 C CA . GLN B 1 196 ? 62.729 125.353 -79.709 1.00 26.34 198 GLN B CA 1
ATOM 4510 C C . GLN B 1 196 ? 61.904 124.655 -80.791 1.00 23.82 198 GLN B C 1
ATOM 4511 O O . GLN B 1 196 ? 61.565 123.475 -80.595 1.00 23.20 198 GLN B O 1
ATOM 4517 N N . ILE B 1 197 ? 61.549 125.384 -81.845 1.00 21.89 199 ILE B N 1
ATOM 4518 C CA . ILE B 1 197 ? 60.906 124.789 -83.043 1.00 21.15 199 ILE B CA 1
ATOM 4519 C C . ILE B 1 197 ? 61.845 124.997 -84.231 1.00 21.78 199 ILE B C 1
ATOM 4520 O O . ILE B 1 197 ? 62.284 126.120 -84.488 1.00 21.25 199 ILE B O 1
ATOM 4525 N N . THR B 1 198 ? 62.143 123.916 -84.925 1.00 22.64 200 THR B N 1
ATOM 4526 C CA . THR B 1 198 ? 63.084 123.916 -86.063 1.00 23.71 200 THR B CA 1
ATOM 4527 C C . THR B 1 198 ? 62.364 123.519 -87.344 1.00 23.15 200 THR B C 1
ATOM 4528 O O . THR B 1 198 ? 61.810 122.394 -87.398 1.00 22.52 200 THR B O 1
ATOM 4532 N N . ALA B 1 199 ? 62.362 124.420 -88.324 1.00 23.09 201 ALA B N 1
ATOM 4533 C CA . ALA B 1 199 ? 61.792 124.180 -89.667 1.00 22.77 201 ALA B CA 1
ATOM 4534 C C . ALA B 1 199 ? 62.955 123.960 -90.616 1.00 23.58 201 ALA B C 1
ATOM 4535 O O . ALA B 1 199 ? 63.905 124.797 -90.623 1.00 24.54 201 ALA B O 1
ATOM 4537 N N . THR B 1 200 ? 62.905 122.872 -91.364 1.00 23.59 202 THR B N 1
ATOM 4538 C CA . THR B 1 200 ? 63.786 122.684 -92.526 1.00 24.20 202 THR B CA 1
ATOM 4539 C C . THR B 1 200 ? 62.994 123.093 -93.765 1.00 24.39 202 THR B C 1
ATOM 4540 O O . THR B 1 200 ? 61.750 123.057 -93.719 1.00 24.27 202 THR B O 1
ATOM 4544 N N . LEU B 1 201 ? 63.683 123.439 -94.842 1.00 25.40 203 LEU B N 1
ATOM 4545 C CA . LEU B 1 201 ? 63.021 123.896 -96.086 1.00 25.38 203 LEU B CA 1
ATOM 4546 C C . LEU B 1 201 ? 63.109 122.768 -97.093 1.00 25.12 203 LEU B C 1
ATOM 4547 O O . LEU B 1 201 ? 63.964 121.914 -96.986 1.00 26.22 203 LEU B O 1
ATOM 4552 N N . PRO B 1 202 ? 62.203 122.708 -98.075 1.00 24.18 204 PRO B N 1
ATOM 4553 C CA . PRO B 1 202 ? 62.238 121.641 -99.070 1.00 24.73 204 PRO B CA 1
ATOM 4554 C C . PRO B 1 202 ? 63.392 121.847 -100.077 1.00 25.15 204 PRO B C 1
ATOM 4555 O O . PRO B 1 202 ? 63.853 122.970 -100.284 1.00 24.43 204 PRO B O 1
ATOM 4559 N N . SER B 1 203 ? 63.887 120.764 -100.667 1.00 25.46 205 SER B N 1
ATOM 4560 C CA . SER B 1 203 ? 65.067 1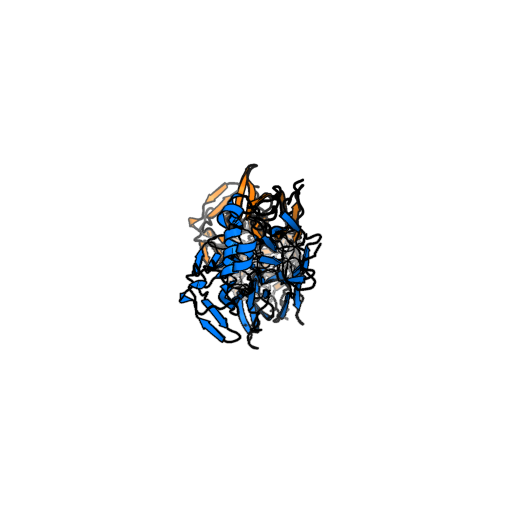20.803 -101.563 1.00 25.40 205 SER B CA 1
ATOM 4561 C C . SER B 1 203 ? 64.740 121.631 -102.802 1.00 25.48 205 SER B C 1
ATOM 4562 O O . SER B 1 203 ? 65.667 122.138 -103.384 1.00 27.06 205 SER B O 1
ATOM 4565 N N . ASN B 1 204 ? 63.470 121.829 -103.157 1.00 24.86 206 ASN B N 1
ATOM 4566 C CA . ASN B 1 204 ? 63.079 122.660 -104.329 1.00 25.15 206 ASN B CA 1
ATOM 4567 C C . ASN B 1 204 ? 62.667 124.068 -103.882 1.00 24.43 206 ASN B C 1
ATOM 4568 O O . ASN B 1 204 ? 61.934 124.725 -104.624 1.00 22.83 206 ASN B O 1
ATOM 4573 N N . TYR B 1 205 ? 63.156 124.537 -102.742 1.00 24.69 207 TYR B N 1
ATOM 4574 C CA . TYR B 1 205 ? 62.735 125.846 -102.194 1.00 25.45 207 TYR B CA 1
ATOM 4575 C C . TYR B 1 205 ? 62.870 126.900 -103.300 1.00 25.28 207 TYR B C 1
ATOM 4576 O O . TYR B 1 205 ? 61.995 127.736 -103.414 1.00 23.91 207 TYR B O 1
ATOM 4585 N N . ALA B 1 206 ? 63.915 126.830 -104.116 1.00 27.86 208 ALA B N 1
ATOM 4586 C CA . ALA B 1 206 ? 64.258 127.853 -105.147 1.00 28.78 208 ALA B CA 1
ATOM 4587 C C . ALA B 1 206 ? 63.242 127.862 -106.284 1.00 29.36 208 ALA B C 1
ATOM 4588 O O . ALA B 1 206 ? 63.148 128.890 -106.965 1.00 30.71 208 ALA B O 1
ATOM 4590 N N . ASP B 1 207 ? 62.529 126.755 -106.494 1.00 30.26 209 ASP B N 1
ATOM 4591 C CA . ASP B 1 207 ? 61.546 126.610 -107.598 1.00 30.54 209 ASP B CA 1
ATOM 4592 C C . ASP B 1 207 ? 60.254 127.355 -107.235 1.00 28.44 209 ASP B C 1
ATOM 4593 O O . ASP B 1 207 ? 59.420 127.520 -108.111 1.00 28.56 209 ASP B O 1
ATOM 4598 N N . PHE B 1 208 ? 60.059 127.781 -105.986 1.00 26.31 210 PHE B N 1
ATOM 4599 C CA . PHE B 1 208 ? 58.882 128.599 -105.588 1.00 24.50 210 PHE B CA 1
ATOM 4600 C C . PHE B 1 208 ? 59.200 130.068 -105.817 1.00 25.37 210 PHE B C 1
ATOM 4601 O O . PHE B 1 208 ? 60.316 130.467 -105.547 1.00 26.08 210 PHE B O 1
ATOM 4609 N N . THR B 1 209 ? 58.246 130.855 -106.285 1.00 27.05 211 THR B N 1
ATOM 4610 C CA . THR B 1 209 ? 58.458 132.319 -106.407 1.00 29.26 211 THR B CA 1
ATOM 4611 C C . THR B 1 209 ? 57.929 132.989 -105.144 1.00 29.66 211 THR B C 1
ATOM 4612 O O . THR B 1 209 ? 58.481 134.019 -104.765 1.00 31.12 211 THR B O 1
ATOM 4616 N N . ARG B 1 210 ? 56.890 132.438 -104.528 1.00 30.02 212 ARG B N 1
ATOM 4617 C CA . ARG B 1 210 ? 56.411 132.933 -103.205 1.00 30.94 212 ARG B CA 1
ATOM 4618 C C . ARG B 1 210 ? 56.309 131.722 -102.284 1.00 27.86 212 ARG B C 1
ATOM 4619 O O . ARG B 1 210 ? 55.938 130.641 -102.782 1.00 28.05 212 ARG B O 1
ATOM 4627 N N . TYR B 1 211 ? 56.632 131.878 -100.993 1.00 25.81 213 TYR B N 1
ATOM 4628 C CA . TYR B 1 211 ? 56.668 130.742 -100.040 1.00 22.64 213 TYR B CA 1
ATOM 4629 C C . TYR B 1 211 ? 55.920 131.140 -98.784 1.00 22.43 213 TYR B C 1
ATOM 4630 O O . TYR B 1 211 ? 56.518 131.789 -97.899 1.00 21.26 213 TYR B O 1
ATOM 4639 N N . GLU B 1 212 ? 54.649 130.741 -98.720 1.00 23.52 214 GLU B N 1
ATOM 4640 C CA . GLU B 1 212 ? 53.808 130.921 -97.509 1.00 24.13 214 GLU B CA 1
ATOM 4641 C C . GLU B 1 212 ? 54.388 130.017 -96.428 1.00 22.17 214 GLU B C 1
ATOM 4642 O O . GLU B 1 212 ? 54.609 128.833 -96.680 1.00 20.87 214 GLU B O 1
ATOM 4648 N N . PHE B 1 213 ? 54.626 130.605 -95.257 1.00 21.30 215 PHE B N 1
ATOM 4649 C CA . PHE B 1 213 ? 55.282 129.982 -94.091 1.00 19.85 215 PHE B CA 1
ATOM 4650 C C . PHE B 1 213 ? 54.576 130.444 -92.820 1.00 19.31 215 PHE B C 1
ATOM 4651 O O . PHE B 1 213 ? 54.699 131.628 -92.472 1.00 19.09 215 PHE B O 1
ATOM 4659 N N . THR B 1 214 ? 53.856 129.550 -92.162 1.00 18.71 216 THR B N 1
ATOM 4660 C CA . THR B 1 214 ? 53.118 129.904 -90.927 1.00 18.98 216 THR B CA 1
ATOM 4661 C C . THR B 1 214 ? 53.276 128.778 -89.916 1.00 18.82 216 THR B C 1
ATOM 4662 O O . THR B 1 214 ? 52.819 127.646 -90.198 1.00 18.15 216 THR B O 1
ATOM 4666 N N . ILE B 1 215 ? 53.928 129.088 -88.796 1.00 18.30 217 ILE B N 1
ATOM 4667 C CA . ILE B 1 215 ? 54.007 128.141 -87.659 1.00 18.36 217 ILE B CA 1
ATOM 4668 C C . ILE B 1 215 ? 52.950 128.575 -86.663 1.00 19.35 217 ILE B C 1
ATOM 4669 O O . ILE B 1 215 ? 52.957 129.760 -86.274 1.00 19.56 217 ILE B O 1
ATOM 4674 N N . LYS B 1 216 ? 52.034 127.665 -86.333 1.00 20.32 218 LYS B N 1
ATOM 4675 C CA . LYS B 1 216 ? 51.102 127.828 -85.192 1.00 20.47 218 LYS B CA 1
ATOM 4676 C C . LYS B 1 216 ? 51.493 126.875 -84.088 1.00 18.88 218 LYS B C 1
ATOM 4677 O O . LYS B 1 216 ? 51.607 125.693 -84.366 1.00 18.85 218 LYS B O 1
ATOM 4683 N N . ASP B 1 217 ? 51.651 127.390 -82.879 1.00 17.31 219 ASP B N 1
ATOM 4684 C CA . ASP B 1 217 ? 52.072 126.595 -81.706 1.00 16.62 219 ASP B CA 1
ATOM 4685 C C . ASP B 1 217 ? 51.035 126.761 -80.602 1.00 16.13 219 ASP B C 1
ATOM 4686 O O . ASP B 1 217 ? 50.843 127.882 -80.076 1.00 15.72 219 ASP B O 1
ATOM 4691 N N . THR B 1 218 ? 50.389 125.672 -80.243 1.00 16.06 220 THR B N 1
ATOM 4692 C CA . THR B 1 218 ? 49.308 125.722 -79.233 1.00 16.26 220 THR B CA 1
ATOM 4693 C C . THR B 1 218 ? 49.881 125.403 -77.863 1.00 16.29 220 THR B C 1
ATOM 4694 O O . THR B 1 218 ? 50.340 124.266 -77.704 1.00 16.30 220 THR B O 1
ATOM 4698 N N . ILE B 1 219 ? 49.789 126.374 -76.944 1.00 16.21 221 ILE B N 1
ATOM 4699 C CA . ILE B 1 219 ? 50.215 126.265 -75.539 1.00 16.90 221 ILE B CA 1
ATOM 4700 C C . ILE B 1 219 ? 49.069 125.637 -74.747 1.00 16.34 221 ILE B C 1
ATOM 4701 O O . ILE B 1 219 ? 47.907 126.004 -74.917 1.00 16.94 221 ILE B O 1
ATOM 4706 N N . PRO B 1 220 ? 49.328 124.627 -73.904 1.00 15.46 222 PRO B N 1
ATOM 4707 C CA . PRO B 1 220 ? 48.264 124.068 -73.072 1.00 15.79 222 PRO B CA 1
ATOM 4708 C C . PRO B 1 220 ? 47.845 125.019 -71.932 1.00 16.29 222 PRO B C 1
ATOM 4709 O O . PRO B 1 220 ? 48.599 125.896 -71.589 1.00 15.83 222 PRO B O 1
ATOM 4713 N N . ALA B 1 221 ? 46.624 124.877 -71.421 1.00 16.98 223 ALA B N 1
ATOM 4714 C CA . ALA B 1 221 ? 46.101 125.695 -70.301 1.00 18.20 223 ALA B CA 1
ATOM 4715 C C . ALA B 1 221 ? 47.070 125.652 -69.123 1.00 18.02 223 ALA B C 1
ATOM 4716 O O . ALA B 1 221 ? 47.170 126.680 -68.420 1.00 18.40 223 ALA B O 1
ATOM 4718 N N . GLY B 1 222 ? 47.805 124.549 -68.953 1.00 18.31 224 GLY B N 1
ATOM 4719 C CA . GLY B 1 222 ? 48.719 124.384 -67.802 1.00 19.01 224 GLY B CA 1
ATOM 4720 C C . GLY B 1 222 ? 49.964 125.241 -67.910 1.00 19.95 224 GLY B C 1
ATOM 4721 O O . GLY B 1 222 ? 50.848 125.124 -67.026 1.00 19.27 224 GLY B O 1
ATOM 4722 N N . MET B 1 223 ? 50.112 126.025 -68.980 1.00 20.56 225 MET B N 1
ATOM 4723 C CA . MET B 1 223 ? 51.403 126.715 -69.218 1.00 22.92 225 MET B CA 1
ATOM 4724 C C . MET B 1 223 ? 51.150 128.156 -69.648 1.00 23.00 225 MET B C 1
ATOM 4725 O O . MET B 1 223 ? 50.138 128.418 -70.251 1.00 23.49 225 MET B O 1
ATOM 4730 N N . THR B 1 224 ? 52.063 129.047 -69.308 1.00 23.74 226 THR B N 1
ATOM 4731 C CA . THR B 1 224 ? 51.962 130.488 -69.607 1.00 24.66 226 THR B CA 1
ATOM 4732 C C . THR B 1 224 ? 53.164 130.858 -70.463 1.00 24.91 226 THR B C 1
ATOM 4733 O O . THR B 1 224 ? 54.314 130.700 -70.021 1.00 26.58 226 THR B O 1
ATOM 4737 N N . TYR B 1 225 ? 52.900 131.344 -71.662 1.00 25.41 227 TYR B N 1
ATOM 4738 C CA . TYR B 1 225 ? 53.914 131.850 -72.606 1.00 24.06 227 TYR B CA 1
ATOM 4739 C C . TYR B 1 225 ? 54.405 133.229 -72.125 1.00 25.67 227 TYR B C 1
ATOM 4740 O O . TYR B 1 225 ? 53.634 134.049 -71.578 1.00 25.41 227 TYR B O 1
ATOM 4749 N N . ASN B 1 226 ? 55.688 133.502 -72.343 1.00 26.35 228 ASN B N 1
ATOM 4750 C CA . ASN B 1 226 ? 56.378 134.698 -71.804 1.00 28.10 228 ASN B CA 1
ATOM 4751 C C . ASN B 1 226 ? 56.468 135.802 -72.864 1.00 29.80 228 ASN B C 1
ATOM 4752 O O . ASN B 1 226 ? 57.190 136.808 -72.615 1.00 30.66 228 ASN B O 1
ATOM 4757 N N . ASN B 1 227 ? 55.772 135.639 -73.994 1.00 30.19 229 ASN B N 1
ATOM 4758 C CA . ASN B 1 227 ? 55.669 136.665 -75.065 1.00 32.25 229 ASN B CA 1
ATOM 4759 C C . ASN B 1 227 ? 57.085 137.041 -75.522 1.00 33.04 229 ASN B C 1
ATOM 4760 O O . ASN B 1 227 ? 57.384 138.251 -75.679 1.00 36.22 229 ASN B O 1
ATOM 4765 N N . ASP B 1 228 ? 57.944 136.048 -75.723 1.00 31.42 230 ASP B N 1
ATOM 4766 C CA . ASP B 1 228 ? 59.375 136.318 -75.984 1.00 32.25 230 ASP B CA 1
ATOM 4767 C C . ASP B 1 228 ? 59.882 135.452 -77.145 1.00 32.44 230 ASP B C 1
ATOM 4768 O O . ASP B 1 228 ? 61.082 135.248 -77.243 1.00 33.22 230 ASP B O 1
ATOM 4773 N N . ALA B 1 229 ? 59.022 135.010 -78.055 1.00 32.83 231 ALA B N 1
ATOM 4774 C CA . ALA B 1 229 ? 59.473 134.219 -79.224 1.00 32.63 231 ALA B CA 1
ATOM 4775 C C . ALA B 1 229 ? 60.446 135.035 -80.100 1.00 33.18 231 ALA B C 1
ATOM 4776 O O . ALA B 1 229 ? 60.193 136.216 -80.375 1.00 31.76 231 ALA B O 1
ATOM 4778 N N . GLN B 1 230 ? 61.541 134.411 -80.532 1.00 34.88 232 GLN B N 1
ATOM 4779 C CA . GLN B 1 230 ? 62.476 135.003 -81.522 1.00 36.31 232 GLN B CA 1
ATOM 4780 C C . GLN B 1 230 ? 62.769 133.989 -82.622 1.00 32.73 232 GLN B C 1
ATOM 4781 O O . GLN B 1 230 ? 62.754 132.782 -82.377 1.00 30.38 232 GLN B O 1
ATOM 4787 N N . VAL B 1 231 ? 63.003 134.499 -83.811 1.00 32.06 233 VAL B N 1
ATOM 4788 C CA . VAL B 1 231 ? 63.180 133.666 -85.022 1.00 30.88 233 VAL B CA 1
ATOM 47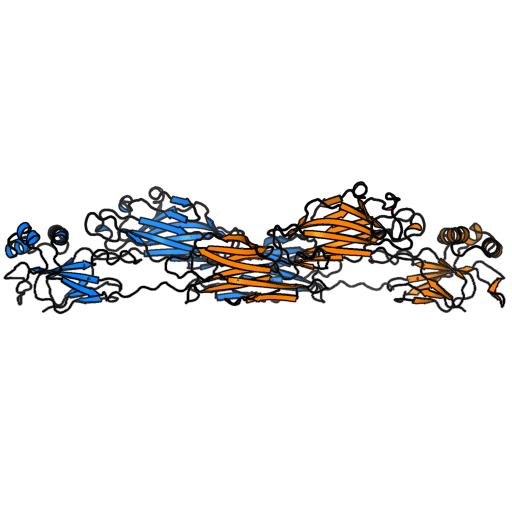89 C C . VAL B 1 231 ? 64.612 133.848 -85.504 1.00 31.51 233 VAL B C 1
ATOM 4790 O O . VAL B 1 231 ? 65.062 134.989 -85.615 1.00 30.98 233 VAL B O 1
ATOM 4794 N N . TYR B 1 232 ? 65.284 132.734 -85.762 1.00 32.27 234 TYR B N 1
ATOM 4795 C CA . TYR B 1 232 ? 66.713 132.691 -86.115 1.00 34.78 234 TYR B CA 1
ATOM 4796 C C . TYR B 1 232 ? 66.876 131.947 -87.429 1.00 35.48 234 TYR B C 1
ATOM 4797 O O . TYR B 1 232 ? 66.289 130.874 -87.600 1.00 33.82 234 TYR B O 1
ATOM 4806 N N . LEU B 1 233 ? 67.670 132.510 -88.329 1.00 37.83 235 LEU B N 1
ATOM 4807 C CA . LEU B 1 233 ? 68.139 131.784 -89.533 1.00 39.77 235 LEU B CA 1
ATOM 4808 C C . LEU B 1 233 ? 69.403 131.009 -89.148 1.00 41.96 235 LEU B C 1
ATOM 4809 O O . LEU B 1 233 ? 70.345 131.640 -88.636 1.00 45.53 235 LEU B O 1
ATOM 4814 N N . GLN B 1 234 ? 69.417 129.692 -89.348 1.00 43.22 236 GLN B N 1
ATOM 4815 C CA . GLN B 1 234 ? 70.547 128.817 -88.945 1.00 48.04 236 GLN B CA 1
ATOM 4816 C C . GLN B 1 234 ? 71.194 128.233 -90.208 1.00 53.87 236 GLN B C 1
ATOM 4817 O O . GLN B 1 234 ? 70.538 127.474 -90.924 1.00 53.88 236 GLN B O 1
ATOM 4823 N N . GLU B 1 235 ? 72.434 128.622 -90.496 1.00 62.22 237 GLU B N 1
ATOM 4824 C CA . GLU B 1 235 ? 73.151 128.212 -91.729 1.00 68.73 237 GLU B CA 1
ATOM 4825 C C . GLU B 1 235 ? 74.449 127.481 -91.347 1.00 73.51 237 GLU B C 1
ATOM 4826 O O . GLU B 1 235 ? 75.480 128.162 -91.146 1.00 75.47 237 GLU B O 1
ATOM 4832 N N . GLY B 1 236 ? 74.396 126.142 -91.265 1.00 73.83 238 GLY B N 1
ATOM 4833 C CA . GLY B 1 236 ? 75.565 125.266 -91.040 1.00 75.73 238 GLY B CA 1
ATOM 4834 C C . GLY B 1 236 ? 75.923 125.144 -89.563 1.00 79.94 238 GLY B C 1
ATOM 4835 O O . GLY B 1 236 ? 75.839 124.018 -89.021 1.00 81.57 238 GLY B O 1
ATOM 4836 N N . GLY B 1 237 ? 76.347 126.245 -88.933 1.00 79.67 239 GLY B N 1
ATOM 4837 C CA . GLY B 1 237 ? 76.568 126.330 -87.479 1.00 77.43 239 GLY B CA 1
ATOM 4838 C C . GLY B 1 237 ? 76.440 127.709 -86.876 1.00 78.36 239 GLY B C 1
ATOM 4839 O O . GLY B 1 237 ? 77.003 127.943 -85.804 1.00 81.92 239 GLY B O 1
ATOM 4840 N N . THR B 1 238 ? 75.745 128.614 -87.558 1.00 75.04 240 THR B N 1
ATOM 4841 C CA . THR B 1 238 ? 75.733 130.069 -87.267 1.00 72.35 240 THR B CA 1
ATOM 4842 C C . THR B 1 238 ? 74.293 130.570 -87.319 1.00 66.22 240 THR B C 1
ATOM 4843 O O . THR B 1 238 ? 73.629 130.340 -88.319 1.00 65.16 240 THR B O 1
ATOM 4847 N N . GLU B 1 239 ? 73.834 131.236 -86.272 1.00 61.04 241 GLU B N 1
ATOM 4848 C CA . GLU B 1 239 ? 72.458 131.771 -86.208 1.00 57.97 241 GLU B CA 1
ATOM 4849 C C . GLU B 1 239 ? 72.427 133.271 -86.493 1.00 55.97 241 GLU B C 1
ATOM 4850 O O . GLU B 1 239 ? 73.321 134.000 -86.101 1.00 57.10 241 GLU B O 1
ATOM 4856 N N . LYS B 1 240 ? 71.343 133.732 -87.069 1.00 54.27 242 LYS B N 1
ATOM 4857 C CA . LYS B 1 240 ? 71.149 135.169 -87.311 1.00 55.61 242 LYS B CA 1
ATOM 4858 C C . LYS B 1 240 ? 69.697 135.518 -86.972 1.00 51.06 242 LYS B C 1
ATOM 4859 O O . LYS B 1 240 ? 68.756 134.864 -87.456 1.00 47.61 242 LYS B O 1
ATOM 4865 N N . ASP B 1 241 ? 69.522 136.531 -86.152 1.00 49.07 243 ASP B N 1
ATOM 4866 C CA . ASP B 1 241 ? 68.187 136.914 -85.658 1.00 48.22 243 ASP B CA 1
ATOM 4867 C C . ASP B 1 241 ? 67.438 137.527 -86.829 1.00 45.65 243 ASP B C 1
ATOM 4868 O O . ASP B 1 241 ? 67.847 138.588 -87.264 1.00 48.26 243 ASP B O 1
ATOM 4873 N N . ILE B 1 242 ? 66.377 136.869 -87.296 1.00 42.32 244 ILE B N 1
ATOM 4874 C CA . ILE B 1 242 ? 65.529 137.364 -88.415 1.00 39.32 244 ILE B CA 1
ATOM 4875 C C . ILE B 1 242 ? 64.162 137.784 -87.873 1.00 37.43 244 ILE B C 1
ATOM 4876 O O . ILE B 1 242 ? 63.254 138.052 -88.702 1.00 35.85 244 ILE B O 1
ATOM 4881 N N . SER B 1 243 ? 64.019 137.845 -86.545 1.00 36.34 245 SER B N 1
ATOM 4882 C CA . SER B 1 243 ? 62.744 138.134 -85.833 1.00 34.77 245 SER B CA 1
ATOM 4883 C C . SER B 1 243 ? 61.980 139.281 -86.495 1.00 35.83 245 SER B C 1
ATOM 4884 O O . SER B 1 243 ? 60.743 139.164 -86.620 1.00 33.94 245 SER B O 1
ATOM 4887 N N . THR B 1 244 ? 62.670 140.322 -86.964 1.00 39.30 246 THR B N 1
ATOM 4888 C CA . THR B 1 244 ? 62.014 141.567 -87.448 1.00 41.18 246 THR B CA 1
ATOM 4889 C C . THR B 1 244 ? 61.124 141.257 -88.659 1.00 39.28 246 THR B C 1
ATOM 4890 O O . THR B 1 244 ? 60.187 142.037 -88.924 1.00 38.16 246 THR B O 1
ATOM 4894 N N . PHE B 1 245 ? 61.362 140.140 -89.354 1.00 37.15 247 PHE B N 1
ATOM 4895 C CA . PHE B 1 245 ? 60.501 139.691 -90.487 1.00 35.69 247 PHE B CA 1
ATOM 4896 C C . PHE B 1 245 ? 59.218 138.992 -90.019 1.00 33.13 247 PHE B C 1
ATOM 4897 O O . PHE B 1 245 ? 58.289 138.887 -90.822 1.00 32.16 247 PHE B O 1
ATOM 4905 N N . PHE B 1 246 ? 59.187 138.477 -88.791 1.00 32.28 248 PHE B N 1
ATOM 4906 C CA . PHE B 1 246 ? 58.106 137.604 -88.269 1.00 29.68 248 PHE B CA 1
ATOM 4907 C C . PHE B 1 246 ? 57.350 138.344 -87.172 1.00 31.13 248 PHE B C 1
ATOM 4908 O O . PHE B 1 246 ? 57.707 138.248 -86.006 1.00 32.47 248 PHE B O 1
ATOM 4916 N N . PRO B 1 247 ? 56.291 139.125 -87.474 1.00 31.57 249 PRO B N 1
ATOM 4917 C CA . PRO B 1 247 ? 55.420 139.607 -86.404 1.00 32.44 249 PRO B CA 1
ATOM 4918 C C . PRO B 1 247 ? 54.689 138.362 -85.853 1.00 32.53 249 PRO B C 1
ATOM 4919 O O . PRO B 1 247 ? 54.321 137.409 -86.599 1.00 34.50 249 PRO B O 1
ATOM 4923 N N . ILE B 1 248 ? 54.632 138.281 -84.542 1.00 30.92 250 ILE B N 1
ATOM 4924 C CA . ILE B 1 248 ? 54.191 137.081 -83.790 1.00 29.53 250 ILE B CA 1
ATOM 4925 C C . ILE B 1 248 ? 52.975 137.522 -82.994 1.00 29.33 250 ILE B C 1
ATOM 4926 O O . ILE B 1 248 ? 52.998 138.615 -82.439 1.00 30.34 250 ILE B O 1
ATOM 4931 N N . SER B 1 249 ? 51.895 136.770 -83.076 1.00 28.85 251 SER B N 1
ATOM 4932 C CA . SER B 1 249 ? 50.676 137.013 -82.282 1.00 29.05 251 SER B CA 1
ATOM 4933 C C . SER B 1 249 ? 50.414 135.799 -81.382 1.00 27.88 251 SER B C 1
ATOM 4934 O O . SER B 1 249 ? 50.864 134.679 -81.662 1.00 26.87 251 SER B O 1
ATOM 4937 N N . TYR B 1 250 ? 49.798 136.086 -80.254 1.00 27.48 252 TYR B N 1
ATOM 4938 C CA . TYR B 1 250 ? 49.362 135.123 -79.226 1.00 26.93 252 TYR B CA 1
ATOM 4939 C C . TYR B 1 250 ? 47.899 135.421 -78.902 1.00 27.95 252 TYR B C 1
ATOM 4940 O O . TYR B 1 250 ? 47.617 136.481 -78.373 1.00 28.26 252 TYR B O 1
ATOM 4949 N N . THR B 1 251 ? 46.991 134.565 -79.340 1.00 28.81 253 THR B N 1
ATOM 4950 C CA . THR B 1 251 ? 45.551 134.644 -79.024 1.00 30.63 253 THR B CA 1
ATOM 4951 C C . THR B 1 251 ? 45.045 133.218 -78.892 1.00 29.93 253 THR B C 1
ATOM 4952 O O . THR B 1 251 ? 45.424 132.397 -79.747 1.00 31.45 253 THR B O 1
ATOM 4956 N N . GLY B 1 252 ? 44.236 132.933 -77.877 1.00 29.76 254 GLY B N 1
ATOM 4957 C CA . GLY B 1 252 ? 43.621 131.609 -77.690 1.00 27.53 254 GLY B CA 1
ATOM 4958 C C . GLY B 1 252 ? 44.669 130.587 -77.342 1.00 25.07 254 GLY B C 1
ATOM 4959 O O . GLY B 1 252 ? 44.482 129.381 -77.696 1.00 24.45 254 GLY B O 1
ATOM 4960 N N . ASN B 1 253 ? 45.735 131.041 -76.684 1.00 22.50 255 ASN B N 1
ATOM 4961 C CA . ASN B 1 253 ? 46.873 130.136 -76.365 1.00 21.33 255 ASN B CA 1
ATOM 4962 C C . ASN B 1 253 ? 47.525 129.624 -77.665 1.00 18.94 255 ASN B C 1
ATOM 4963 O O . ASN B 1 253 ? 48.112 128.534 -77.653 1.00 17.35 255 ASN B O 1
ATOM 4968 N N . VAL B 1 254 ? 47.446 130.377 -78.752 1.00 19.12 256 VAL B N 1
ATOM 4969 C CA . VAL B 1 254 ? 48.047 129.953 -80.053 1.00 18.27 256 VAL B CA 1
ATOM 4970 C C . VAL B 1 254 ? 49.116 130.961 -80.437 1.00 17.91 256 VAL B C 1
ATOM 4971 O O . VAL B 1 254 ? 48.801 132.119 -80.522 1.00 18.51 256 VAL B O 1
ATOM 4975 N N . ILE B 1 255 ? 50.362 130.547 -80.553 1.00 17.45 257 ILE B N 1
ATOM 4976 C CA . ILE B 1 255 ? 51.418 131.443 -81.092 1.00 18.50 257 ILE B CA 1
ATOM 4977 C C . ILE B 1 255 ? 51.354 131.289 -82.609 1.00 19.05 257 ILE B C 1
ATOM 4978 O O . ILE B 1 255 ? 51.515 130.144 -83.083 1.00 18.52 257 ILE B O 1
ATOM 4983 N N . THR B 1 256 ? 51.106 132.366 -83.338 1.00 20.64 258 THR B N 1
ATOM 4984 C CA . THR B 1 256 ? 51.265 132.384 -84.821 1.00 21.60 258 THR B CA 1
ATOM 4985 C C . THR B 1 256 ? 52.561 133.105 -85.172 1.00 23.00 258 THR B C 1
ATOM 4986 O O . THR B 1 256 ? 52.694 134.241 -84.735 1.00 24.10 258 THR B O 1
ATOM 4990 N N . ILE B 1 257 ? 53.469 132.450 -85.907 1.00 23.59 259 ILE B N 1
ATOM 4991 C CA . ILE B 1 257 ? 54.733 133.047 -86.439 1.00 24.22 259 ILE B CA 1
ATOM 4992 C C . ILE B 1 257 ? 54.664 132.931 -87.959 1.00 23.98 259 ILE B C 1
ATOM 4993 O O . ILE B 1 257 ? 54.512 131.785 -88.459 1.00 22.15 259 ILE B O 1
ATOM 4998 N N . THR B 1 258 ? 54.683 134.068 -88.664 1.00 25.29 260 THR B N 1
ATOM 4999 C CA . THR B 1 258 ? 54.606 134.115 -90.154 1.00 25.29 260 THR B CA 1
ATOM 5000 C C . THR B 1 258 ? 55.161 135.437 -90.657 1.00 26.07 260 THR B C 1
ATOM 5001 O O . THR B 1 258 ? 54.817 136.507 -90.151 1.00 26.59 260 THR B O 1
ATOM 5005 N N . PRO B 1 259 ? 56.045 135.365 -91.671 1.00 26.04 261 PRO B N 1
ATOM 5006 C CA . PRO B 1 259 ? 56.544 136.549 -92.358 1.00 27.70 261 PRO B CA 1
ATOM 5007 C C . PRO B 1 259 ? 55.690 136.916 -93.572 1.00 28.40 261 PRO B C 1
ATOM 5008 O O . PRO B 1 259 ? 56.126 137.828 -94.282 1.00 31.12 261 PRO B O 1
ATOM 5012 N N . GLY B 1 260 ? 54.548 136.224 -93.765 1.00 27.79 262 GLY B N 1
ATOM 5013 C CA . GLY B 1 260 ? 53.677 136.322 -94.953 1.00 27.96 262 GLY B CA 1
ATOM 5014 C C . GLY B 1 260 ? 54.305 135.580 -96.128 1.00 28.24 262 GLY B C 1
ATOM 5015 O O . GLY B 1 260 ? 53.749 134.548 -96.585 1.00 28.42 262 GLY B O 1
ATOM 5016 N N . ASP B 1 261 ? 55.473 136.041 -96.567 1.00 27.13 263 ASP B N 1
ATOM 5017 C CA . ASP B 1 261 ? 56.266 135.330 -97.580 1.00 26.53 263 ASP B CA 1
ATOM 5018 C C . ASP B 1 261 ? 57.679 135.117 -97.042 1.00 25.28 263 ASP B C 1
ATOM 5019 O O . ASP B 1 261 ? 58.329 136.111 -96.730 1.00 25.78 263 ASP B O 1
ATOM 5024 N N . LEU B 1 262 ? 58.145 133.868 -96.962 1.00 24.07 264 LEU B N 1
ATOM 5025 C CA . LEU B 1 262 ? 59.500 133.572 -96.443 1.00 24.22 264 LEU B CA 1
ATOM 5026 C C . LEU B 1 262 ? 60.519 134.086 -97.458 1.00 26.28 264 LEU B C 1
ATOM 5027 O O . LEU B 1 262 ? 61.639 134.378 -97.045 1.00 28.70 264 LEU B O 1
ATOM 5032 N N . LYS B 1 263 ? 60.160 134.236 -98.739 1.00 26.64 265 LYS B N 1
ATOM 5033 C CA . LYS B 1 263 ? 61.105 134.810 -99.734 1.00 28.09 265 LYS B CA 1
ATOM 5034 C C . LYS B 1 263 ? 61.447 136.262 -99.367 1.00 29.50 265 LYS B C 1
ATOM 5035 O O . LYS B 1 263 ? 62.406 136.781 -99.951 1.00 31.07 265 LYS B O 1
ATOM 5041 N N . TYR B 1 264 ? 60.721 136.919 -98.457 1.00 29.01 266 TYR B N 1
ATOM 5042 C CA . TYR B 1 264 ? 61.136 138.261 -97.996 1.00 30.05 266 TYR B CA 1
ATOM 5043 C C . TYR B 1 264 ? 62.522 138.153 -97.363 1.00 32.00 266 TYR B C 1
ATOM 5044 O O . TYR B 1 264 ? 63.280 139.118 -97.433 1.00 33.86 266 TYR B O 1
ATOM 5053 N N . VAL B 1 265 ? 62.826 137.025 -96.734 1.00 32.98 267 VAL B N 1
ATOM 5054 C CA . VAL B 1 265 ? 64.154 136.766 -96.110 1.00 35.94 267 VAL B CA 1
ATOM 5055 C C . VAL B 1 265 ? 65.081 136.185 -97.196 1.00 39.71 267 VAL B C 1
ATOM 5056 O O . VAL B 1 265 ? 65.044 134.948 -97.453 1.00 38.12 267 VAL B O 1
ATOM 5060 N N . GLN B 1 266 ? 65.891 137.054 -97.805 1.00 45.24 268 GLN B N 1
ATOM 5061 C CA . GLN B 1 266 ? 66.677 136.758 -99.034 1.00 51.42 268 GLN B CA 1
ATOM 5062 C C . GLN B 1 266 ? 67.878 135.881 -98.658 1.00 52.52 268 GLN B C 1
ATOM 5063 O O . GLN B 1 266 ? 68.286 135.058 -99.491 1.00 52.63 268 GLN B O 1
ATOM 5069 N N . ASP B 1 267 ? 68.370 135.990 -97.428 1.00 53.64 269 ASP B N 1
ATOM 5070 C CA . ASP B 1 267 ? 69.539 135.203 -96.957 1.00 57.37 269 ASP B CA 1
ATOM 5071 C C . ASP B 1 267 ? 69.224 133.690 -96.924 1.00 53.96 269 ASP B C 1
ATOM 5072 O O . ASP B 1 267 ? 70.159 132.880 -96.777 1.00 51.64 269 ASP B O 1
ATOM 5077 N N . VAL B 1 268 ? 67.958 133.300 -97.049 1.00 51.44 270 VAL B N 1
ATOM 5078 C CA . VAL B 1 268 ? 67.507 131.903 -96.796 1.00 48.03 270 VAL B CA 1
ATOM 5079 C C . VAL B 1 268 ? 67.919 131.048 -97.982 1.00 46.35 270 VAL B C 1
ATOM 5080 O O . VAL B 1 268 ? 67.455 131.305 -99.075 1.00 47.16 270 VAL B O 1
ATOM 5084 N N . LYS B 1 269 ? 68.753 130.051 -97.749 1.00 47.26 271 LYS B N 1
ATOM 5085 C CA . LYS B 1 269 ? 69.054 129.013 -98.759 1.00 46.88 271 LYS B CA 1
ATOM 5086 C C . LYS B 1 269 ? 68.247 127.755 -98.429 1.00 43.36 271 LYS B C 1
ATOM 5087 O O . LYS B 1 269 ? 67.662 127.665 -97.362 1.00 44.14 271 LYS B O 1
ATOM 5093 N N . VAL B 1 270 ? 68.256 126.799 -99.334 1.00 41.28 272 VAL B N 1
ATOM 5094 C CA . VAL B 1 270 ? 67.619 125.462 -99.187 1.00 40.38 272 VAL B CA 1
ATOM 5095 C C . VAL B 1 270 ? 68.196 124.710 -97.964 1.00 40.60 272 VAL B C 1
ATOM 5096 O O . VAL B 1 270 ? 67.525 123.863 -97.369 1.00 37.43 272 VAL B O 1
ATOM 5100 N N . SER B 1 271 ? 69.439 124.972 -97.596 1.00 42.54 273 SER B N 1
ATOM 5101 C CA . SER B 1 271 ? 70.125 124.267 -96.479 1.00 42.79 273 SER B CA 1
ATOM 5102 C C . SER B 1 271 ? 69.888 125.012 -95.162 1.00 40.95 273 SER B C 1
ATOM 5103 O O . SER B 1 271 ? 70.431 124.571 -94.152 1.00 39.62 273 SER B O 1
ATOM 5106 N N . SER B 1 272 ? 69.134 126.116 -95.184 1.00 39.20 274 SER B N 1
ATOM 5107 C CA . SER B 1 272 ? 68.849 126.945 -93.991 1.00 37.83 274 SER B CA 1
ATOM 5108 C C . SER B 1 272 ? 67.849 126.228 -93.101 1.00 36.09 274 SER B C 1
ATOM 5109 O O . SER B 1 272 ? 66.923 125.567 -93.651 1.00 34.94 274 SER B O 1
ATOM 5112 N N . LYS B 1 273 ? 68.003 126.422 -91.793 1.00 34.71 275 LYS B N 1
ATOM 5113 C CA . LYS B 1 273 ? 66.946 126.115 -90.787 1.00 33.93 275 LYS B CA 1
ATOM 5114 C C . LYS B 1 273 ? 66.306 127.414 -90.271 1.00 30.43 275 LYS B C 1
ATOM 5115 O O . LYS B 1 273 ? 67.033 128.399 -90.102 1.00 29.69 275 LYS B O 1
ATOM 5121 N N . ILE B 1 274 ? 64.974 127.424 -90.144 1.00 27.09 276 ILE B N 1
ATOM 5122 C CA . ILE B 1 274 ? 64.245 128.488 -89.398 1.00 26.21 276 ILE B CA 1
ATOM 5123 C C . ILE B 1 274 ? 64.020 127.958 -87.983 1.00 25.46 276 ILE B C 1
ATOM 5124 O O . ILE B 1 274 ? 63.391 126.894 -87.845 1.00 24.34 276 ILE B O 1
ATOM 5129 N N . VAL B 1 275 ? 64.556 128.645 -86.979 1.00 25.51 277 VAL B N 1
ATOM 5130 C CA . VAL B 1 275 ? 64.467 128.168 -85.587 1.00 25.78 277 VAL B CA 1
ATOM 5131 C C . VAL B 1 275 ? 63.790 129.234 -84.725 1.00 25.86 277 VAL B C 1
ATOM 5132 O O . VAL B 1 275 ? 64.208 130.385 -84.744 1.00 25.90 277 VAL B O 1
ATOM 5136 N N . ILE B 1 276 ? 62.725 128.826 -84.039 1.00 25.91 278 ILE B N 1
ATOM 5137 C CA . ILE B 1 276 ? 61.918 129.687 -83.141 1.00 26.17 278 ILE B CA 1
ATOM 5138 C C . ILE B 1 276 ? 62.329 129.296 -81.744 1.00 25.95 278 ILE B C 1
ATOM 5139 O O . ILE B 1 276 ? 62.349 128.095 -81.454 1.00 26.47 278 ILE B O 1
ATOM 5144 N N . ARG B 1 277 ? 62.614 130.281 -80.920 1.00 26.32 279 ARG B N 1
ATOM 5145 C CA . ARG B 1 277 ? 62.802 130.013 -79.479 1.00 27.40 279 ARG B CA 1
ATOM 5146 C C . ARG B 1 277 ? 61.951 130.967 -78.657 1.00 25.82 279 ARG B C 1
ATOM 5147 O O . ARG B 1 277 ? 61.756 132.142 -79.051 1.00 24.87 279 ARG B O 1
ATOM 5155 N N . TYR B 1 278 ? 61.406 130.420 -77.588 1.00 23.83 280 TYR B N 1
ATOM 5156 C CA . TYR B 1 278 ? 60.603 131.190 -76.627 1.00 23.34 280 TYR B CA 1
ATOM 5157 C C . TYR B 1 278 ? 60.707 130.456 -75.300 1.00 23.01 280 TYR B C 1
ATOM 5158 O O . TYR B 1 278 ? 61.226 129.308 -75.202 1.00 21.90 280 TYR B O 1
ATOM 5167 N N . THR B 1 279 ? 60.195 131.109 -74.292 1.00 23.31 281 THR B N 1
ATOM 5168 C CA . THR B 1 279 ? 60.053 130.462 -72.983 1.00 24.04 281 THR B CA 1
ATOM 5169 C C . THR B 1 279 ? 58.583 130.440 -72.598 1.00 24.40 281 THR B C 1
ATOM 5170 O O . THR B 1 279 ? 57.817 131.317 -73.016 1.00 23.98 281 THR B O 1
ATOM 5174 N N . ALA B 1 280 ? 58.240 129.473 -71.758 1.00 25.17 282 ALA B N 1
ATOM 5175 C CA . ALA B 1 280 ? 56.919 129.345 -71.125 1.00 24.44 282 ALA B CA 1
ATOM 5176 C C . ALA B 1 280 ? 57.198 128.816 -69.726 1.00 25.32 282 ALA B C 1
ATOM 5177 O O . ALA B 1 280 ? 58.358 128.414 -69.458 1.00 26.29 282 ALA B O 1
ATOM 5179 N N . ARG B 1 281 ? 56.221 128.871 -68.847 1.00 25.80 283 ARG B N 1
ATOM 5180 C CA . ARG B 1 281 ? 56.379 128.308 -67.476 1.00 26.74 283 ARG B CA 1
ATOM 5181 C C . ARG B 1 281 ? 55.092 127.619 -67.075 1.00 23.90 283 ARG B C 1
ATOM 5182 O O . ARG B 1 281 ? 54.008 128.154 -67.377 1.00 24.11 283 ARG B O 1
ATOM 5190 N N . LEU B 1 282 ? 55.207 126.445 -66.479 1.00 23.13 284 LEU B N 1
ATOM 5191 C CA . LEU B 1 282 ? 54.053 125.797 -65.798 1.00 22.53 284 LEU B CA 1
ATOM 5192 C C . LEU B 1 282 ? 53.374 126.779 -64.828 1.00 21.82 284 LEU B C 1
ATOM 5193 O O . LEU B 1 282 ? 54.088 127.523 -64.105 1.00 22.87 284 LEU B O 1
ATOM 5198 N N . ASN B 1 283 ? 52.047 126.775 -64.804 1.00 21.03 285 ASN B N 1
ATOM 5199 C CA . ASN B 1 283 ? 51.224 127.586 -63.863 1.00 21.64 285 ASN B CA 1
ATOM 5200 C C . ASN B 1 283 ? 50.369 126.660 -62.976 1.00 22.36 285 ASN B C 1
ATOM 5201 O O . ASN B 1 283 ? 50.511 125.406 -63.049 1.00 21.57 285 ASN B O 1
ATOM 5206 N N . ASP B 1 284 ? 49.499 127.228 -62.139 1.00 24.62 286 ASP B N 1
ATOM 5207 C CA . ASP B 1 284 ? 48.781 126.456 -61.078 1.00 25.23 286 ASP B CA 1
ATOM 5208 C C . ASP B 1 284 ? 47.821 125.458 -61.730 1.00 24.62 286 ASP B C 1
ATOM 5209 O O . ASP B 1 284 ? 47.570 124.391 -61.148 1.00 24.52 286 ASP B O 1
ATOM 5214 N N . ASP B 1 285 ? 47.394 125.736 -62.955 1.00 23.57 287 ASP B N 1
ATOM 5215 C CA . ASP B 1 285 ? 46.476 124.861 -63.722 1.00 23.56 287 ASP B CA 1
ATOM 5216 C C . ASP B 1 285 ? 47.232 123.692 -64.387 1.00 21.04 287 ASP B C 1
ATOM 5217 O O . ASP B 1 285 ? 46.600 122.900 -65.105 1.00 19.78 287 ASP B O 1
ATOM 5222 N N . ALA B 1 286 ? 48.519 123.524 -64.121 1.00 18.98 288 ALA B N 1
ATOM 5223 C CA . ALA B 1 286 ? 49.294 122.443 -64.738 1.00 18.41 288 ALA B CA 1
ATOM 5224 C C . ALA B 1 286 ? 48.635 121.098 -64.447 1.00 17.68 288 ALA B C 1
ATOM 5225 O O . ALA B 1 286 ? 48.130 120.890 -63.376 1.00 18.23 288 ALA B O 1
ATOM 5227 N N . VAL B 1 287 ? 48.742 120.175 -65.372 1.00 17.05 289 VAL B N 1
ATOM 5228 C CA . VAL B 1 287 ? 48.374 118.748 -65.182 1.00 17.17 289 VAL B CA 1
ATOM 5229 C C . VAL B 1 287 ? 49.519 118.051 -64.449 1.00 17.39 289 VAL B C 1
ATOM 5230 O O . VAL B 1 287 ? 50.717 118.230 -64.817 1.00 17.23 289 VAL B O 1
ATOM 5234 N N . MET B 1 288 ? 49.146 117.222 -63.487 1.00 17.90 290 MET B N 1
ATOM 5235 C CA . MET B 1 288 ? 50.086 116.405 -62.689 1.00 18.63 290 MET B CA 1
ATOM 5236 C C . MET B 1 288 ? 50.215 115.015 -63.318 1.00 18.10 290 MET B C 1
ATOM 5237 O O . MET B 1 288 ? 49.215 114.313 -63.460 1.00 18.56 290 MET B O 1
ATOM 5242 N N . GLY B 1 289 ? 51.447 114.605 -63.581 1.00 17.87 291 GLY B N 1
ATOM 5243 C CA . GLY B 1 289 ? 51.723 113.283 -64.154 1.00 18.59 291 GLY B CA 1
ATOM 5244 C C . GLY B 1 289 ? 50.953 113.124 -65.463 1.00 18.63 291 GLY B C 1
ATOM 5245 O O . GLY B 1 289 ? 50.887 114.158 -66.218 1.00 16.83 291 GLY B O 1
ATOM 5246 N N . GLY B 1 290 ? 50.425 111.900 -65.680 1.00 19.06 292 GLY B N 1
ATOM 5247 C CA . GLY B 1 290 ? 49.470 111.543 -66.733 1.00 19.47 292 GLY B CA 1
ATOM 5248 C C . GLY B 1 290 ? 49.952 111.974 -68.110 1.00 19.49 292 GLY B C 1
ATOM 5249 O O . GLY B 1 290 ? 51.143 111.745 -68.434 1.00 20.34 292 GLY B O 1
ATOM 5250 N N . LEU B 1 291 ? 49.092 112.630 -68.878 1.00 18.59 293 LEU B N 1
ATOM 5251 C CA . LEU B 1 291 ? 49.364 113.006 -70.296 1.00 18.75 293 LEU B CA 1
ATOM 5252 C C . LEU B 1 291 ? 50.168 114.309 -70.315 1.00 17.64 293 LEU B C 1
ATOM 5253 O O . LEU B 1 291 ? 50.469 114.803 -71.391 1.00 18.01 293 LEU B O 1
ATOM 5258 N N . GLY B 1 292 ? 50.472 114.855 -69.144 1.00 16.75 294 GLY B N 1
ATOM 5259 C CA . GLY B 1 292 ? 51.316 116.054 -69.019 1.00 15.89 294 GLY B CA 1
ATOM 5260 C C . GLY B 1 292 ? 50.710 117.304 -69.650 1.00 14.66 294 GLY B C 1
ATOM 5261 O O . GLY B 1 292 ? 49.478 117.386 -69.806 1.00 13.82 294 GLY B O 1
ATOM 5262 N N . ASN B 1 293 ? 51.583 118.263 -69.953 1.00 14.35 295 ASN B N 1
ATOM 5263 C CA . ASN B 1 293 ? 51.193 119.600 -70.445 1.00 14.62 295 ASN B CA 1
ATOM 5264 C C . ASN B 1 293 ? 51.742 119.775 -71.854 1.00 14.90 295 ASN B C 1
ATOM 5265 O O . ASN B 1 293 ? 52.813 120.348 -72.060 1.00 15.88 295 ASN B O 1
ATOM 5270 N N . PRO B 1 294 ? 51.123 119.201 -72.900 1.00 15.17 296 PRO B N 1
ATOM 5271 C CA . PRO B 1 294 ? 51.764 119.231 -74.212 1.00 15.41 296 PRO B CA 1
ATOM 5272 C C . PRO B 1 294 ? 51.525 120.530 -74.979 1.00 15.09 296 PRO B C 1
ATOM 5273 O O . PRO B 1 294 ? 50.499 121.065 -74.837 1.00 15.80 296 PRO B O 1
ATOM 5277 N N . ASN B 1 295 ? 52.526 121.014 -75.713 1.00 14.79 297 ASN B N 1
ATOM 5278 C CA . ASN B 1 295 ? 52.361 122.080 -76.735 1.00 14.03 297 ASN B CA 1
ATOM 5279 C C . ASN B 1 295 ? 52.578 121.435 -78.108 1.00 14.13 297 ASN B C 1
ATOM 5280 O O . ASN B 1 295 ? 53.495 120.598 -78.259 1.00 14.35 297 ASN B O 1
ATOM 5284 N N . ILE B 1 296 ? 51.709 121.783 -79.049 1.00 13.72 298 ILE B N 1
ATOM 5285 C CA . ILE B 1 296 ? 51.578 121.118 -80.360 1.00 13.90 298 ILE B CA 1
ATOM 5286 C C . ILE B 1 296 ? 51.769 122.181 -81.423 1.00 13.97 298 ILE B C 1
ATOM 5287 O O . ILE B 1 296 ? 51.029 123.165 -81.368 1.00 14.13 298 ILE B O 1
ATOM 5292 N N . ALA B 1 297 ? 52.737 121.994 -82.305 1.00 14.32 299 ALA B N 1
ATOM 5293 C CA . ALA B 1 297 ? 53.041 122.936 -83.408 1.00 14.87 299 ALA B CA 1
ATOM 5294 C C . ALA B 1 297 ? 52.794 122.283 -84.776 1.00 16.23 299 ALA B C 1
ATOM 5295 O O . ALA B 1 297 ? 52.953 121.060 -84.923 1.00 15.28 299 ALA B O 1
ATOM 5297 N N . ARG B 1 298 ? 52.381 123.085 -85.745 1.00 18.43 300 ARG B N 1
ATOM 5298 C CA . ARG B 1 298 ? 52.374 122.657 -87.156 1.00 21.69 300 ARG B CA 1
ATOM 5299 C C . ARG B 1 298 ? 52.791 123.844 -88.034 1.00 20.50 300 ARG B C 1
ATOM 5300 O O . ARG B 1 298 ? 52.670 124.992 -87.570 1.00 19.39 300 ARG B O 1
ATOM 5308 N N . LEU B 1 299 ? 53.303 123.523 -89.237 1.00 20.02 301 LEU B N 1
ATOM 5309 C CA . LEU B 1 299 ? 53.755 124.464 -90.294 1.00 19.11 301 LEU B CA 1
ATOM 5310 C C . LEU B 1 299 ? 52.800 124.338 -91.464 1.00 18.69 301 LEU B C 1
ATOM 5311 O O . LEU B 1 299 ? 52.516 123.236 -91.907 1.00 18.30 301 LEU B O 1
ATOM 5316 N N . THR B 1 300 ? 52.251 125.465 -91.858 1.00 18.61 302 THR B N 1
ATOM 5317 C CA . THR B 1 300 ? 51.496 125.641 -93.106 1.00 18.66 302 THR B CA 1
ATOM 5318 C C . THR B 1 300 ? 52.476 126.202 -94.129 1.00 18.20 302 THR B C 1
ATOM 5319 O O . THR B 1 300 ? 53.075 127.285 -93.857 1.00 18.15 302 THR B O 1
ATOM 5323 N N . TYR B 1 301 ? 52.626 125.503 -95.252 1.00 17.57 303 TYR B N 1
ATOM 5324 C CA . TYR B 1 301 ? 53.665 125.799 -96.258 1.00 17.20 303 TYR B CA 1
ATOM 5325 C C . TYR B 1 301 ? 53.073 125.714 -97.671 1.00 17.33 303 TYR B C 1
ATOM 5326 O O . TYR B 1 301 ? 52.208 124.893 -97.960 1.00 16.99 303 TYR B O 1
ATOM 5335 N N . SER B 1 302 ? 53.565 126.564 -98.551 1.00 17.50 304 SER B N 1
ATOM 5336 C CA . SER B 1 302 ? 53.339 126.489 -100.015 1.00 17.98 304 SER B CA 1
ATOM 5337 C C . SER B 1 302 ? 53.767 125.106 -100.499 1.00 18.32 304 SER B C 1
ATOM 5338 O O . SER B 1 302 ? 54.936 124.724 -100.255 1.00 18.00 304 SER B O 1
ATOM 5341 N N . ASN B 1 303 ? 52.843 124.322 -101.055 1.00 19.05 305 ASN B N 1
ATOM 5342 C CA . ASN B 1 303 ? 53.154 122.901 -101.392 1.00 20.29 305 ASN B CA 1
ATOM 5343 C C . ASN B 1 303 ? 53.226 122.680 -102.921 1.00 21.80 305 ASN B C 1
ATOM 5344 O O . ASN B 1 303 ? 53.384 121.475 -103.301 1.00 22.16 305 ASN B O 1
ATOM 5349 N N . ASP B 1 304 ? 53.063 123.729 -103.774 1.00 22.52 306 ASP B N 1
ATOM 5350 C CA . ASP B 1 304 ? 53.048 123.540 -105.263 1.00 23.38 306 ASP B CA 1
ATOM 5351 C C . ASP B 1 304 ? 54.026 124.487 -105.974 1.00 23.34 306 ASP B C 1
ATOM 5352 O O . ASP B 1 304 ? 53.725 125.656 -106.234 1.00 22.44 306 ASP B O 1
ATOM 5357 N N . PRO B 1 305 ? 55.208 123.977 -106.398 1.00 23.93 307 PRO B N 1
ATOM 5358 C CA . PRO B 1 305 ? 56.219 124.814 -107.023 1.00 25.51 307 PRO B CA 1
ATOM 5359 C C . PRO B 1 305 ? 55.897 125.230 -108.470 1.00 26.36 307 PRO B C 1
ATOM 5360 O O . PRO B 1 305 ? 56.636 126.044 -108.996 1.00 27.44 307 PRO B O 1
ATOM 5364 N N . ASN B 1 306 ? 54.766 124.788 -109.017 1.00 27.69 308 ASN B N 1
ATOM 5365 C CA . ASN B 1 306 ? 54.395 125.001 -110.436 1.00 30.28 308 ASN B CA 1
ATOM 5366 C C . ASN B 1 306 ? 53.631 126.306 -110.620 1.00 35.96 308 ASN B C 1
ATOM 5367 O O . ASN B 1 306 ? 52.409 126.306 -110.403 1.00 39.70 308 ASN B O 1
ATOM 5372 N N . GLY B 1 307 ? 54.330 127.354 -111.069 1.00 41.85 309 GLY B N 1
ATOM 5373 C CA . GLY B 1 307 ? 53.731 128.601 -111.573 1.00 46.52 309 GLY B CA 1
ATOM 5374 C C . GLY B 1 307 ? 53.176 129.443 -110.447 1.00 52.41 309 GLY B C 1
ATOM 5375 O O . GLY B 1 307 ? 53.686 129.313 -109.328 1.00 56.79 309 GLY B O 1
ATOM 5376 N N . PHE B 1 308 ? 52.116 130.196 -110.740 1.00 60.27 310 PHE B N 1
ATOM 5377 C CA . PHE B 1 308 ? 51.549 131.336 -109.968 1.00 63.49 310 PHE B CA 1
ATOM 5378 C C . PHE B 1 308 ? 50.552 130.815 -108.920 1.00 61.63 310 PHE B C 1
ATOM 5379 O O . PHE B 1 308 ? 49.419 131.254 -108.931 1.00 65.82 310 PHE B O 1
ATOM 5387 N N . THR B 1 309 ? 50.925 129.882 -108.051 1.00 61.75 311 THR B N 1
ATOM 5388 C CA . THR B 1 309 ? 49.956 129.087 -107.246 1.00 61.37 311 THR B CA 1
ATOM 5389 C C . THR B 1 309 ? 50.103 129.402 -105.759 1.00 56.82 311 THR B C 1
ATOM 5390 O O . THR B 1 309 ? 51.186 129.833 -105.343 1.00 57.78 311 THR B O 1
ATOM 5394 N N . SER B 1 310 ? 49.024 129.186 -105.010 1.00 54.56 312 SER B N 1
ATOM 5395 C CA . SER B 1 310 ? 48.896 129.514 -103.567 1.00 52.50 312 SER B CA 1
ATOM 5396 C C . SER B 1 310 ? 48.107 128.410 -102.843 1.00 45.38 312 SER B C 1
ATOM 5397 O O . SER B 1 310 ? 47.315 128.745 -101.933 1.00 43.66 312 SER B O 1
ATOM 5400 N N . THR B 1 311 ? 48.314 127.139 -103.226 1.00 38.64 313 THR B N 1
ATOM 5401 C CA . THR B 1 311 ? 47.886 125.995 -102.377 1.00 33.56 313 THR B CA 1
ATOM 5402 C C . THR B 1 311 ? 48.886 125.850 -101.226 1.00 29.66 313 THR B C 1
ATOM 5403 O O . THR B 1 311 ? 50.089 126.208 -101.356 1.00 28.72 313 THR B O 1
ATOM 5407 N N . THR B 1 312 ? 48.388 125.375 -100.089 1.00 26.20 314 THR B N 1
ATOM 5408 C CA . THR B 1 312 ? 49.235 125.095 -98.916 1.00 23.40 314 THR B CA 1
ATOM 5409 C C . THR B 1 312 ? 48.884 123.722 -98.361 1.00 22.18 314 THR B C 1
ATOM 5410 O O . THR B 1 312 ? 47.789 123.233 -98.621 1.00 22.55 314 THR B O 1
ATOM 5414 N N . ALA B 1 313 ? 49.833 123.125 -97.672 1.00 20.29 315 ALA B N 1
ATOM 5415 C CA . ALA B 1 313 ? 49.592 121.972 -96.803 1.00 20.93 315 ALA B CA 1
ATOM 5416 C C . ALA B 1 313 ? 50.074 122.316 -95.372 1.00 21.07 315 ALA B C 1
ATOM 5417 O O . ALA B 1 313 ? 50.802 123.324 -95.141 1.00 19.42 315 ALA B O 1
ATOM 5419 N N . GLU B 1 314 ? 49.686 121.495 -94.415 1.00 22.22 316 GLU B N 1
ATOM 5420 C CA . GLU B 1 314 ? 50.234 121.589 -93.048 1.00 22.58 316 GLU B CA 1
ATOM 5421 C C . GLU B 1 314 ? 51.194 120.422 -92.850 1.00 20.53 316 GLU B C 1
ATOM 5422 O O . GLU B 1 314 ? 50.899 119.327 -93.370 1.00 19.83 316 GLU B O 1
ATOM 5428 N N . THR B 1 315 ? 52.271 120.626 -92.088 1.00 18.32 317 THR B N 1
ATOM 5429 C CA . THR B 1 315 ? 53.087 119.495 -91.572 1.00 18.06 317 THR B CA 1
ATOM 5430 C C . THR B 1 315 ? 52.255 118.680 -90.599 1.00 18.83 317 THR B C 1
ATOM 5431 O O . THR B 1 315 ? 51.317 119.191 -90.030 1.00 19.10 317 THR B O 1
ATOM 5435 N N . PRO B 1 316 ? 52.547 117.380 -90.422 1.00 20.40 318 PRO B N 1
ATOM 5436 C CA . PRO B 1 316 ? 52.004 116.609 -89.309 1.00 20.91 318 PRO B CA 1
ATOM 5437 C C . PRO B 1 316 ? 52.371 117.352 -88.021 1.00 20.04 318 PRO B C 1
ATOM 5438 O O . PRO B 1 316 ? 53.212 118.149 -88.036 1.00 19.28 318 PRO B O 1
ATOM 5442 N N . ASP B 1 317 ? 51.689 117.074 -86.932 1.00 21.79 319 ASP B N 1
ATOM 5443 C CA . ASP B 1 317 ? 51.857 117.813 -85.667 1.00 21.44 319 ASP B CA 1
ATOM 5444 C C . ASP B 1 317 ? 53.236 117.476 -85.126 1.00 20.86 319 ASP B C 1
ATOM 5445 O O . ASP B 1 317 ? 53.665 116.374 -85.295 1.00 20.96 319 ASP B O 1
ATOM 5450 N N . THR B 1 318 ? 53.898 118.430 -84.510 1.00 19.72 320 THR B N 1
ATOM 5451 C CA . THR B 1 318 ? 55.086 118.167 -83.687 1.00 20.06 320 THR B CA 1
ATOM 5452 C C . THR B 1 318 ? 54.785 118.643 -82.260 1.00 19.74 320 THR B C 1
ATOM 5453 O O . THR B 1 318 ? 54.181 119.703 -82.080 1.00 19.04 320 THR B O 1
ATOM 5457 N N . LYS B 1 319 ? 55.188 117.855 -81.281 1.00 20.62 321 LYS B N 1
ATOM 5458 C CA . LYS B 1 319 ? 54.668 117.911 -79.889 1.00 21.11 321 LYS B CA 1
ATOM 5459 C C . LYS B 1 319 ? 55.828 117.864 -78.921 1.00 21.18 321 LYS B C 1
ATOM 5460 O O . LYS B 1 319 ? 56.646 116.942 -79.066 1.00 21.33 321 LYS B O 1
ATOM 5466 N N . ALA B 1 320 ? 55.881 118.802 -77.971 1.00 20.58 322 ALA B N 1
ATOM 5467 C CA . ALA B 1 320 ? 56.771 118.721 -76.791 1.00 20.41 322 ALA B CA 1
ATOM 5468 C C . ALA B 1 320 ? 55.901 118.641 -75.550 1.00 19.09 322 ALA B C 1
ATOM 5469 O O . ALA B 1 320 ? 54.690 118.944 -75.613 1.00 17.10 322 ALA B O 1
ATOM 5471 N N . ASN B 1 321 ? 56.505 118.173 -74.470 1.00 19.99 323 ASN B N 1
ATOM 5472 C CA . ASN B 1 321 ? 55.745 117.809 -73.250 1.00 19.39 323 ASN B CA 1
ATOM 5473 C C . ASN B 1 321 ? 56.559 118.146 -72.009 1.00 19.75 323 ASN B C 1
ATOM 5474 O O . ASN B 1 321 ? 57.745 117.893 -71.995 1.00 21.64 323 ASN B O 1
ATOM 5479 N N . VAL B 1 322 ? 55.900 118.688 -71.002 1.00 18.39 324 VAL B N 1
ATOM 5480 C CA . VAL B 1 322 ? 56.512 119.018 -69.696 1.00 18.83 324 VAL B CA 1
ATOM 5481 C C . VAL B 1 322 ? 55.623 118.425 -68.631 1.00 18.40 324 VAL B C 1
ATOM 5482 O O . VAL B 1 322 ? 54.440 118.809 -68.575 1.00 17.87 324 VAL B O 1
ATOM 5486 N N . TYR B 1 323 ? 56.148 117.471 -67.880 1.00 19.07 325 TYR B N 1
ATOM 5487 C CA . TYR B 1 323 ? 55.412 116.814 -66.764 1.00 18.80 325 TYR B CA 1
ATOM 5488 C C . TYR B 1 323 ? 55.739 117.565 -65.470 1.00 18.58 325 TYR B C 1
ATOM 5489 O O . TYR B 1 323 ? 56.726 118.296 -65.430 1.00 18.05 325 TYR B O 1
ATOM 5498 N N . THR B 1 324 ? 54.884 117.415 -64.461 1.00 18.79 326 THR B N 1
ATOM 5499 C CA . THR B 1 324 ? 55.167 117.867 -63.075 1.00 18.74 326 THR B CA 1
ATOM 5500 C C . THR B 1 324 ? 54.347 116.978 -62.161 1.00 18.66 326 THR B C 1
ATOM 5501 O O . THR B 1 324 ? 53.391 116.375 -62.657 1.00 17.81 326 THR B O 1
ATOM 5505 N N . TYR B 1 325 ? 54.785 116.856 -60.909 1.00 19.57 327 TYR B N 1
ATOM 5506 C CA . TYR B 1 325 ? 54.232 115.886 -59.931 1.00 20.37 327 TYR B CA 1
ATOM 5507 C C . TYR B 1 325 ? 53.747 116.656 -58.701 1.00 19.96 327 TYR B C 1
ATOM 5508 O O . TYR B 1 325 ? 54.097 117.824 -58.471 1.00 19.48 327 TYR B O 1
ATOM 5517 N N . GLN B 1 326 ? 52.938 115.976 -57.913 1.00 20.43 328 GLN B N 1
ATOM 5518 C CA . GLN B 1 326 ? 52.414 116.484 -56.617 1.00 20.21 328 GLN B CA 1
ATOM 5519 C C . GLN B 1 326 ? 52.823 115.553 -55.472 1.00 19.56 328 GLN B C 1
ATOM 5520 O O . GLN B 1 326 ? 52.651 114.329 -55.597 1.00 19.52 328 GLN B O 1
ATOM 5526 N N . LEU B 1 327 ? 53.341 116.110 -54.390 1.00 19.04 329 LEU B N 1
ATOM 5527 C CA . LEU B 1 327 ? 53.539 115.351 -53.122 1.00 19.12 329 LEU B CA 1
ATOM 5528 C C . LEU B 1 327 ? 52.343 115.629 -52.214 1.00 19.13 329 LEU B C 1
ATOM 5529 O O . LEU B 1 327 ? 52.073 116.797 -51.887 1.00 18.93 329 LEU B O 1
ATOM 5534 N N . LYS B 1 328 ? 51.643 114.573 -51.833 1.00 19.62 330 LYS B N 1
ATOM 5535 C CA . LYS B 1 328 ? 50.580 114.648 -50.813 1.00 20.11 330 LYS B CA 1
ATOM 5536 C C . LYS B 1 328 ? 51.120 114.087 -49.502 1.00 20.61 330 LYS B C 1
ATOM 5537 O O . LYS B 1 328 ? 51.359 112.880 -49.463 1.00 21.91 330 LYS B O 1
ATOM 5543 N N . VAL B 1 329 ? 51.292 114.926 -48.480 1.00 20.13 331 VAL B N 1
ATOM 5544 C CA . VAL B 1 329 ? 51.665 114.490 -47.114 1.00 20.18 331 VAL B CA 1
ATOM 5545 C C . VAL B 1 329 ? 50.401 114.456 -46.260 1.00 20.36 331 VAL B C 1
ATOM 5546 O O . VAL B 1 329 ? 49.751 115.491 -46.145 1.00 19.28 331 VAL B O 1
ATOM 5550 N N . ASN B 1 330 ? 50.110 113.304 -45.659 1.00 21.33 332 ASN B N 1
ATOM 5551 C CA . ASN B 1 330 ? 49.008 113.094 -44.697 1.00 21.73 332 ASN B CA 1
ATOM 5552 C C . ASN B 1 330 ? 49.571 113.024 -43.274 1.00 22.52 332 ASN B C 1
ATOM 5553 O O . ASN B 1 330 ? 50.435 112.161 -42.987 1.00 22.70 332 ASN B O 1
ATOM 5558 N N . LYS B 1 331 ? 49.118 113.905 -42.393 1.00 22.82 333 LYS B N 1
ATOM 5559 C CA . LYS B 1 331 ? 49.540 113.934 -40.964 1.00 22.56 333 LYS B CA 1
ATOM 5560 C C . LYS B 1 331 ? 48.540 113.168 -40.123 1.00 23.09 333 LYS B C 1
ATOM 5561 O O . LYS B 1 331 ? 47.403 113.609 -40.039 1.00 22.78 333 LYS B O 1
ATOM 5567 N N . VAL B 1 332 ? 48.949 112.059 -39.584 1.00 24.86 334 VAL B N 1
ATOM 5568 C CA . VAL B 1 332 ? 48.019 111.246 -38.743 1.00 27.12 334 VAL B CA 1
ATOM 5569 C C . VAL B 1 332 ? 48.713 110.867 -37.435 1.00 29.06 334 VAL B C 1
ATOM 5570 O O . VAL B 1 332 ? 49.914 111.169 -37.278 1.00 28.20 334 VAL B O 1
ATOM 5574 N N . LYS B 1 333 ? 47.969 110.200 -36.558 1.00 32.09 335 LYS B N 1
ATOM 5575 C CA . LYS B 1 333 ? 48.486 109.565 -35.321 1.00 35.13 335 LYS B CA 1
ATOM 5576 C C . LYS B 1 333 ? 48.285 108.053 -35.453 1.00 39.09 335 LYS B C 1
ATOM 5577 O O . LYS B 1 333 ? 47.833 107.601 -36.544 1.00 40.40 335 LYS B O 1
ATOM 5583 N N . GLU B 1 334 ? 48.657 107.281 -34.431 1.00 41.89 336 GLU B N 1
ATOM 5584 C CA . GLU B 1 334 ? 48.891 105.817 -34.585 1.00 44.93 336 GLU B CA 1
ATOM 5585 C C . GLU B 1 334 ? 47.570 105.110 -34.845 1.00 42.99 336 GLU B C 1
ATOM 5586 O O . GLU B 1 334 ? 47.619 104.041 -35.417 1.00 44.44 336 GLU B O 1
ATOM 5592 N N . ASN B 1 335 ? 46.437 105.732 -34.553 1.00 41.63 337 ASN B N 1
ATOM 5593 C CA . ASN B 1 335 ? 45.123 105.142 -34.924 1.00 43.68 337 ASN B CA 1
ATOM 5594 C C . ASN B 1 335 ? 44.755 105.553 -36.356 1.00 46.08 337 ASN B C 1
ATOM 5595 O O . ASN B 1 335 ? 43.582 105.338 -36.758 1.00 49.11 337 ASN B O 1
ATOM 5600 N N . GLN B 1 336 ? 45.676 106.182 -37.094 1.00 44.14 338 GLN B N 1
ATOM 5601 C CA . GLN B 1 336 ? 45.484 106.512 -38.525 1.00 43.91 338 GLN B CA 1
ATOM 5602 C C . GLN B 1 336 ? 44.440 107.612 -38.719 1.00 41.10 338 GLN B C 1
ATOM 5603 O O . GLN B 1 336 ? 44.182 107.958 -39.838 1.00 40.09 338 GLN B O 1
ATOM 5609 N N . GLN B 1 337 ? 43.838 108.169 -37.683 1.00 39.88 339 GLN B N 1
ATOM 5610 C CA . GLN B 1 337 ? 42.945 109.325 -37.926 1.00 37.94 339 GLN B CA 1
ATOM 5611 C C . GLN B 1 337 ? 43.828 110.576 -37.933 1.00 33.86 339 GLN B C 1
ATOM 5612 O O . GLN B 1 337 ? 44.981 110.537 -37.433 1.00 33.05 339 GLN B O 1
ATOM 5618 N N . ALA B 1 338 ? 43.309 111.627 -38.539 1.00 31.77 340 ALA B N 1
ATOM 5619 C CA . ALA B 1 338 ? 44.027 112.872 -38.874 1.00 29.78 340 ALA B CA 1
ATOM 5620 C C . ALA B 1 338 ? 44.639 113.452 -37.611 1.00 27.47 340 ALA B C 1
ATOM 5621 O O . ALA B 1 338 ? 44.045 113.297 -36.564 1.00 29.70 340 ALA B O 1
ATOM 5623 N N . LEU B 1 339 ? 45.772 114.126 -37.716 1.00 24.40 341 LEU B N 1
ATOM 5624 C CA . LEU B 1 339 ? 46.282 114.956 -36.611 1.00 22.79 341 LEU B CA 1
ATOM 5625 C C . LEU B 1 339 ? 46.437 116.383 -37.117 1.00 21.38 341 LEU B C 1
ATOM 5626 O O . LEU B 1 339 ? 47.206 116.606 -38.029 1.00 21.83 341 LEU B O 1
ATOM 5631 N N . ALA B 1 340 ? 45.737 117.324 -36.533 1.00 20.68 342 ALA B N 1
ATOM 5632 C CA . ALA B 1 340 ? 45.836 118.746 -36.894 1.00 20.50 342 ALA B CA 1
ATOM 5633 C C . ALA B 1 340 ? 47.052 119.333 -36.228 1.00 19.94 342 ALA B C 1
ATOM 5634 O O . ALA B 1 340 ? 47.586 118.703 -35.365 1.00 19.16 342 ALA B O 1
ATOM 5636 N N . GLY B 1 341 ? 47.486 120.491 -36.673 1.00 20.42 343 GLY B N 1
ATOM 5637 C CA . GLY B 1 341 ? 48.495 121.268 -35.935 1.00 21.11 343 GLY B CA 1
ATOM 5638 C C . GLY B 1 341 ? 49.916 121.047 -36.435 1.00 21.42 343 GLY B C 1
ATOM 5639 O O . GLY B 1 341 ? 50.817 121.677 -35.905 1.00 22.26 343 GLY B O 1
ATOM 5640 N N . ALA B 1 342 ? 50.126 120.228 -37.459 1.00 21.42 344 ALA B N 1
ATOM 5641 C CA . ALA B 1 342 ? 51.453 120.066 -38.079 1.00 21.30 344 ALA B CA 1
ATOM 5642 C C . ALA B 1 342 ? 51.635 121.123 -39.174 1.00 21.97 344 ALA B C 1
ATOM 5643 O O . ALA B 1 342 ? 50.643 121.582 -39.827 1.00 21.12 344 ALA B O 1
ATOM 5645 N N . GLY B 1 343 ? 52.887 121.527 -39.348 1.00 22.95 345 GLY B N 1
ATOM 5646 C CA . GLY B 1 343 ? 53.344 122.350 -40.481 1.00 23.18 345 GLY B CA 1
ATOM 5647 C C . GLY B 1 343 ? 54.512 121.672 -41.148 1.00 23.26 345 GLY B C 1
ATOM 5648 O O . GLY B 1 343 ? 55.241 120.981 -40.442 1.00 23.27 345 GLY B O 1
ATOM 5649 N N . PHE B 1 344 ? 54.652 121.804 -42.470 1.00 23.34 346 PHE B N 1
ATOM 5650 C CA . PHE B 1 344 ? 55.767 121.181 -43.208 1.00 23.66 346 PHE B CA 1
ATOM 5651 C C . PHE B 1 344 ? 56.427 122.209 -44.117 1.00 25.19 346 PHE B C 1
ATOM 5652 O O . PHE B 1 344 ? 55.741 123.056 -44.733 1.00 26.87 346 PHE B O 1
ATOM 5660 N N . THR B 1 345 ? 57.749 122.113 -44.206 1.00 25.49 347 THR B N 1
ATOM 5661 C CA . THR B 1 345 ? 58.560 122.827 -45.191 1.00 25.21 347 THR B CA 1
ATOM 5662 C C . THR B 1 345 ? 59.195 121.778 -46.095 1.00 24.39 347 THR B C 1
ATOM 5663 O O . THR B 1 345 ? 59.641 120.749 -45.612 1.00 24.20 347 THR B O 1
ATOM 5667 N N . LEU B 1 346 ? 59.174 122.033 -47.380 1.00 24.01 348 LEU B N 1
ATOM 5668 C CA . LEU B 1 346 ? 59.820 121.165 -48.398 1.00 24.84 348 LEU B CA 1
ATOM 5669 C C . LEU B 1 346 ? 60.987 121.929 -49.008 1.00 26.28 348 LEU B C 1
ATOM 5670 O O . LEU B 1 346 ? 60.800 123.119 -49.322 1.00 26.63 348 LEU B O 1
ATOM 5675 N N . TYR B 1 347 ? 62.143 121.269 -49.106 1.00 28.05 349 TYR B N 1
ATOM 5676 C CA . TYR B 1 347 ? 63.392 121.812 -49.688 1.00 29.92 349 TYR B CA 1
ATOM 5677 C C . TYR B 1 347 ? 63.749 120.953 -50.889 1.00 30.70 349 TYR B C 1
ATOM 5678 O O . TYR B 1 347 ? 63.582 119.736 -50.858 1.00 29.60 349 TYR B O 1
ATOM 5687 N N . LYS B 1 348 ? 64.232 121.598 -51.928 1.00 33.48 350 LYS B N 1
ATOM 5688 C CA . LYS B 1 348 ? 64.835 120.879 -53.075 1.00 37.77 350 LYS B CA 1
ATOM 5689 C C . LYS B 1 348 ? 66.345 121.120 -53.077 1.00 41.08 350 LYS B C 1
ATOM 5690 O O . LYS B 1 348 ? 66.762 122.264 -52.822 1.00 40.68 350 LYS B O 1
ATOM 5696 N N . LYS B 1 349 ? 67.124 120.088 -53.399 1.00 45.91 351 LYS B N 1
ATOM 5697 C CA . LYS B 1 349 ? 68.581 120.220 -53.659 1.00 50.19 351 LYS B CA 1
ATOM 5698 C C . LYS B 1 349 ? 68.778 120.925 -55.009 1.00 50.15 351 LYS B C 1
ATOM 5699 O O . LYS B 1 349 ? 68.509 120.308 -56.060 1.00 44.91 351 LYS B O 1
ATOM 5705 N N . VAL B 1 350 ? 69.140 122.205 -54.963 1.00 53.74 352 VAL B N 1
ATOM 5706 C CA . VAL B 1 350 ? 69.592 122.985 -56.147 1.00 58.09 352 VAL B CA 1
ATOM 5707 C C . VAL B 1 350 ? 71.106 123.177 -56.030 1.00 64.49 352 VAL B C 1
ATOM 5708 O O . VAL B 1 350 ? 71.534 123.998 -55.190 1.00 70.03 352 VAL B O 1
ATOM 5712 N N . ASN B 1 351 ? 71.873 122.417 -56.829 1.00 67.43 353 ASN B N 1
ATOM 5713 C CA A ASN B 1 351 ? 73.367 122.420 -56.850 0.50 68.83 353 ASN B CA 1
ATOM 5714 C CA B ASN B 1 351 ? 73.361 122.459 -56.849 0.50 67.30 353 ASN B CA 1
ATOM 5715 C C . ASN B 1 351 ? 73.876 122.192 -55.419 1.00 69.93 353 ASN B C 1
ATOM 5716 O O . ASN B 1 351 ? 74.554 123.079 -54.863 1.00 70.72 353 ASN B O 1
ATOM 5725 N N . ASN B 1 352 ? 73.540 121.026 -54.850 1.00 71.70 354 ASN B N 1
ATOM 5726 C CA . ASN B 1 352 ? 73.933 120.593 -53.476 1.00 76.22 354 ASN B CA 1
ATOM 5727 C C . ASN B 1 352 ? 73.717 121.729 -52.469 1.00 77.56 354 ASN B C 1
ATOM 5728 O O . ASN B 1 352 ? 74.635 122.024 -51.685 1.00 80.35 354 ASN B O 1
ATOM 5733 N N . GLN B 1 353 ? 72.547 122.354 -52.500 1.00 76.80 355 GLN B N 1
ATOM 5734 C CA . GLN B 1 353 ? 72.190 123.462 -51.580 1.00 74.50 355 GLN B CA 1
ATOM 5735 C C . GLN B 1 353 ? 70.661 123.416 -51.448 1.00 67.79 355 GLN B C 1
ATOM 5736 O O . GLN B 1 353 ? 69.951 124.081 -52.230 1.00 69.30 355 GLN B O 1
ATOM 5742 N N . TYR B 1 354 ? 70.180 122.638 -50.482 1.00 60.96 356 TYR B N 1
ATOM 5743 C CA . TYR B 1 354 ? 68.737 122.522 -50.167 1.00 54.81 356 TYR B CA 1
ATOM 5744 C C . TYR B 1 354 ? 68.111 123.907 -50.091 1.00 53.98 356 TYR B C 1
ATOM 5745 O O . TYR B 1 354 ? 68.455 124.662 -49.206 1.00 54.41 356 TYR B O 1
ATOM 5754 N N . THR B 1 355 ? 67.230 124.209 -51.036 1.00 52.51 357 THR B N 1
ATOM 5755 C CA . THR B 1 355 ? 66.501 125.489 -51.085 1.00 50.93 357 THR B CA 1
ATOM 5756 C C . THR B 1 355 ? 65.018 125.239 -50.775 1.00 47.20 357 THR B C 1
ATOM 5757 O O . THR B 1 355 ? 64.473 124.231 -51.248 1.00 46.02 357 THR B O 1
ATOM 5761 N N . GLU B 1 356 ? 64.404 126.130 -49.994 1.00 46.71 358 GLU B N 1
ATOM 5762 C CA . GLU B 1 356 ? 62.982 126.074 -49.551 1.00 44.14 358 GLU B CA 1
ATOM 5763 C C . GLU B 1 356 ? 62.120 126.374 -50.774 1.00 41.59 358 GLU B C 1
ATOM 5764 O O . GLU B 1 356 ? 62.397 127.386 -51.419 1.00 42.96 358 GLU B O 1
ATOM 5770 N N . ILE B 1 357 ? 61.123 125.548 -51.084 1.00 37.44 359 ILE B N 1
ATOM 5771 C CA . ILE B 1 357 ? 60.226 125.789 -52.258 1.00 35.50 359 ILE B CA 1
ATOM 5772 C C . ILE B 1 357 ? 58.763 125.986 -51.799 1.00 34.23 359 ILE B C 1
ATOM 5773 O O . ILE B 1 357 ? 57.991 126.655 -52.472 1.00 32.49 359 ILE B O 1
ATOM 5778 N N . LYS B 1 358 ? 58.382 125.447 -50.656 1.00 34.16 360 LYS B N 1
ATOM 5779 C CA . LYS B 1 358 ? 56.994 125.551 -50.168 1.00 34.08 360 LYS B CA 1
ATOM 5780 C C . LYS B 1 358 ? 56.941 125.312 -48.659 1.00 33.79 360 LYS B C 1
ATOM 5781 O O . LYS B 1 358 ? 57.490 124.333 -48.178 1.00 33.33 360 LYS B O 1
ATOM 5787 N N . LYS B 1 359 ? 56.263 126.192 -47.952 1.00 34.96 361 LYS B N 1
ATOM 5788 C CA . LYS B 1 359 ? 55.993 126.021 -46.508 1.00 35.99 361 LYS B CA 1
ATOM 5789 C C . LYS B 1 359 ? 54.487 126.127 -46.276 1.00 33.51 361 LYS B C 1
ATOM 5790 O O . LYS B 1 359 ? 53.859 127.031 -46.827 1.00 31.73 361 LYS B O 1
ATOM 5796 N N . PHE B 1 360 ? 53.950 125.215 -45.470 1.00 31.37 362 PHE B N 1
ATOM 5797 C CA . PHE B 1 360 ? 52.601 125.318 -44.865 1.00 30.67 362 PHE B CA 1
ATOM 5798 C C . PHE B 1 360 ? 52.753 125.628 -43.361 1.00 30.53 362 PHE B C 1
ATOM 5799 O O . PHE B 1 360 ? 53.368 124.819 -42.660 1.00 27.61 362 PHE B O 1
ATOM 5807 N N . GLU B 1 361 ? 52.231 126.764 -42.904 1.00 31.81 363 GLU B N 1
ATOM 5808 C CA . GLU B 1 361 ? 52.035 127.086 -41.466 1.00 33.11 363 GLU B CA 1
ATOM 5809 C C . GLU B 1 361 ? 50.943 126.150 -40.913 1.00 30.88 363 GLU B C 1
ATOM 5810 O O . GLU B 1 361 ? 50.204 125.566 -41.708 1.00 30.10 363 GLU B O 1
ATOM 5816 N N . ALA B 1 362 ? 50.877 126.036 -39.585 1.00 31.07 364 ALA B N 1
ATOM 5817 C CA . ALA B 1 362 ? 50.010 125.076 -38.867 1.00 30.23 364 ALA B CA 1
ATOM 5818 C C . ALA B 1 362 ? 48.603 125.580 -38.544 1.00 30.68 364 ALA B C 1
ATOM 5819 O O . ALA B 1 362 ? 48.454 126.733 -38.300 1.00 30.39 364 ALA B O 1
ATOM 5821 N N . ASP B 1 363 ? 47.645 124.662 -38.547 1.00 31.73 365 ASP B N 1
ATOM 5822 C CA A ASP B 1 363 ? 46.159 124.788 -38.302 0.50 30.85 365 ASP B CA 1
ATOM 5823 C CA B ASP B 1 363 ? 46.167 124.769 -38.433 0.50 30.83 365 ASP B CA 1
ATOM 5824 C C . ASP B 1 363 ? 45.337 123.436 -38.165 1.00 29.64 365 ASP B C 1
ATOM 5825 O O . ASP B 1 363 ? 45.773 122.295 -37.743 1.00 30.96 365 ASP B O 1
ATOM 5834 N N . SER B 1 364 ? 44.160 123.408 -38.778 1.00 27.04 366 SER B N 1
ATOM 5835 C CA . SER B 1 364 ? 43.320 122.176 -38.679 1.00 25.83 366 SER B CA 1
ATOM 5836 C C . SER B 1 364 ? 43.610 121.187 -39.803 1.00 24.26 366 SER B C 1
ATOM 5837 O O . SER B 1 364 ? 43.261 120.030 -39.687 1.00 22.70 366 SER B O 1
ATOM 5840 N N . ASN B 1 365 ? 44.258 121.665 -40.843 1.00 23.67 367 ASN B N 1
ATOM 5841 C CA . ASN B 1 365 ? 44.589 120.848 -42.022 1.00 23.31 367 ASN B CA 1
ATOM 5842 C C . ASN B 1 365 ? 45.541 119.723 -41.637 1.00 21.56 367 ASN B C 1
ATOM 5843 O O . ASN B 1 365 ? 46.491 119.972 -40.847 1.00 21.36 367 ASN B O 1
ATOM 5848 N N . SER B 1 366 ? 45.274 118.534 -42.155 1.00 20.61 368 SER B N 1
ATOM 5849 C CA . SER B 1 366 ? 46.126 117.335 -41.977 1.00 20.24 368 SER B CA 1
ATOM 5850 C C . SER B 1 366 ? 46.698 116.824 -43.312 1.00 20.03 368 SER B C 1
ATOM 5851 O O . SER B 1 366 ? 47.540 115.910 -43.288 1.00 19.86 368 SER B O 1
ATOM 5854 N N . THR B 1 367 ? 46.288 117.397 -44.438 1.00 19.71 369 THR B N 1
ATOM 5855 C CA . THR B 1 367 ? 46.790 117.025 -45.776 1.00 19.71 369 THR B CA 1
ATOM 5856 C C . THR B 1 367 ? 47.583 118.185 -46.385 1.00 19.72 369 THR B C 1
ATOM 5857 O O . THR B 1 367 ? 47.037 119.263 -46.538 1.00 20.01 369 THR B O 1
ATOM 5861 N N . PHE B 1 368 ? 48.843 117.964 -46.728 1.00 19.40 370 PHE B N 1
ATOM 5862 C CA . PHE B 1 368 ? 49.695 119.006 -47.337 1.00 19.53 370 PHE B CA 1
ATOM 5863 C C . PHE B 1 368 ? 50.005 118.606 -48.785 1.00 19.82 370 PHE B C 1
ATOM 5864 O O . PHE B 1 368 ? 50.660 117.596 -49.016 1.00 19.21 370 PHE B O 1
ATOM 5872 N N . ASP B 1 369 ? 49.507 119.392 -49.738 1.00 20.99 371 ASP B N 1
ATOM 5873 C CA . ASP B 1 369 ? 49.570 119.078 -51.200 1.00 21.72 371 ASP B CA 1
ATOM 5874 C C . ASP B 1 369 ? 50.615 119.998 -51.820 1.00 21.30 371 ASP B C 1
ATOM 5875 O O . ASP B 1 369 ? 50.309 121.178 -51.956 1.00 22.61 371 ASP B O 1
ATOM 5880 N N . PHE B 1 370 ? 51.826 119.487 -52.039 1.00 20.21 372 PHE B N 1
ATOM 5881 C CA . PHE B 1 370 ? 52.933 120.216 -52.685 1.00 19.94 372 PHE B CA 1
ATOM 5882 C C . PHE B 1 370 ? 52.783 119.976 -54.192 1.00 20.42 372 PHE B C 1
ATOM 5883 O O . PHE B 1 370 ? 53.191 118.897 -54.675 1.00 20.34 372 PHE B O 1
ATOM 5891 N N . LYS B 1 371 ? 52.110 120.895 -54.876 1.00 20.69 373 LYS B N 1
ATOM 5892 C CA . LYS B 1 371 ? 51.872 120.783 -56.332 1.00 21.98 373 LYS B CA 1
ATOM 5893 C C . LYS B 1 371 ? 53.100 121.286 -57.081 1.00 20.85 373 LYS B C 1
ATOM 5894 O O . LYS B 1 371 ? 53.561 122.393 -56.809 1.00 20.31 373 LYS B O 1
ATOM 5900 N N . GLY B 1 372 ? 53.587 120.536 -58.052 1.00 20.95 374 GLY B N 1
ATOM 5901 C CA . GLY B 1 372 ? 54.437 121.132 -59.101 1.00 20.59 374 GLY B CA 1
ATOM 5902 C C . GLY B 1 372 ? 55.892 120.829 -58.866 1.00 20.77 374 GLY B C 1
ATOM 5903 O O . GLY B 1 372 ? 56.713 121.766 -58.926 1.00 19.56 374 GLY B O 1
ATOM 5904 N N . LEU B 1 373 ? 56.167 119.564 -58.552 1.00 21.85 375 LEU B N 1
ATOM 5905 C CA . LEU B 1 373 ? 57.527 119.048 -58.272 1.00 22.96 375 LEU B CA 1
ATOM 5906 C C . LEU B 1 373 ? 58.013 118.284 -59.485 1.00 24.05 375 LEU B C 1
ATOM 5907 O O . LEU B 1 373 ? 57.192 117.621 -60.139 1.00 23.44 375 LEU B O 1
ATOM 5912 N N . ASP B 1 374 ? 59.319 118.329 -59.701 1.00 26.07 376 ASP B N 1
ATOM 5913 C CA . ASP B 1 374 ? 59.974 117.582 -60.800 1.00 28.47 376 ASP B CA 1
ATOM 5914 C C . ASP B 1 374 ? 60.901 116.515 -60.208 1.00 29.54 376 ASP B C 1
ATOM 5915 O O . ASP B 1 374 ? 60.969 116.377 -58.957 1.00 29.24 376 ASP B O 1
ATOM 5920 N N . SER B 1 375 ? 61.632 115.825 -61.083 1.00 30.75 377 SER B N 1
ATOM 5921 C CA . SER B 1 375 ? 62.689 114.868 -60.690 1.00 31.60 377 SER B CA 1
ATOM 5922 C C . SER B 1 375 ? 63.795 115.652 -59.970 1.00 32.97 377 SER B C 1
ATOM 5923 O O . SER B 1 375 ? 64.149 116.761 -60.373 1.00 34.46 377 SER B O 1
ATOM 5926 N N . GLY B 1 376 ? 64.287 115.121 -58.872 1.00 33.04 378 GLY B N 1
ATOM 5927 C CA . GLY B 1 376 ? 65.274 115.821 -58.044 1.00 34.26 378 GLY B CA 1
ATOM 5928 C C . GLY B 1 376 ? 65.284 115.265 -56.630 1.00 34.51 378 GLY B C 1
ATOM 5929 O O . GLY B 1 376 ? 64.549 114.289 -56.317 1.00 32.01 378 GLY B O 1
ATOM 5930 N N . ASP B 1 377 ? 66.094 115.885 -55.782 1.00 38.27 379 ASP B N 1
ATOM 5931 C CA . ASP B 1 377 ? 66.318 115.431 -54.391 1.00 38.68 379 ASP B CA 1
ATOM 5932 C C . ASP B 1 377 ? 65.703 116.470 -53.477 1.00 37.20 379 ASP B C 1
ATOM 5933 O O . ASP B 1 377 ? 65.979 117.676 -53.638 1.00 37.10 379 ASP B O 1
ATOM 5938 N N . TYR B 1 378 ? 64.905 115.976 -52.547 1.00 35.26 380 TYR B N 1
ATOM 5939 C CA . TYR B 1 378 ? 64.026 116.801 -51.709 1.00 33.65 380 TYR B CA 1
ATOM 5940 C C . TYR B 1 378 ? 64.304 116.443 -50.265 1.00 34.24 380 TYR B C 1
ATOM 5941 O O . TYR B 1 378 ? 64.706 115.301 -49.982 1.00 34.53 380 TYR B O 1
ATOM 5950 N N . LYS B 1 379 ? 64.060 117.415 -49.401 1.00 34.85 381 LYS B N 1
ATOM 5951 C CA . LYS B 1 379 ? 64.011 117.22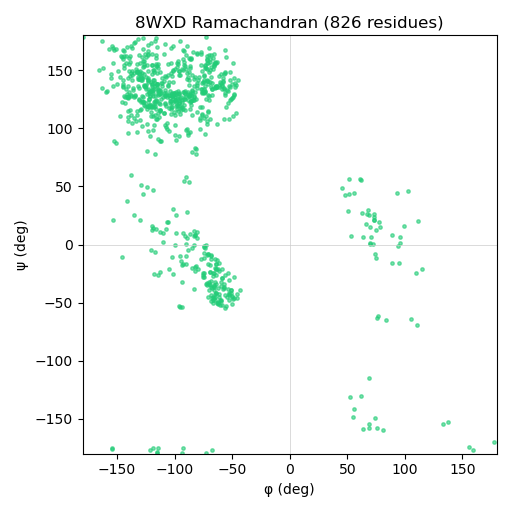2 -47.931 1.00 35.12 381 LYS B CA 1
ATOM 5952 C C . LYS B 1 379 ? 62.701 117.788 -47.393 1.00 31.82 381 LYS B C 1
ATOM 5953 O O . LYS B 1 379 ? 62.450 118.987 -47.551 1.00 29.91 381 LYS B O 1
ATOM 5959 N N . LEU B 1 380 ? 61.933 116.947 -46.722 1.00 30.03 382 LEU B N 1
ATOM 5960 C CA . LEU B 1 380 ? 60.708 117.369 -45.999 1.00 28.28 382 LEU B CA 1
ATOM 5961 C C . LEU B 1 380 ? 61.000 117.560 -44.495 1.00 29.10 382 LEU B C 1
ATOM 5962 O O . LEU B 1 380 ? 61.539 116.643 -43.844 1.00 30.08 382 LEU B O 1
ATOM 5967 N N . VAL B 1 381 ? 60.669 118.732 -43.967 1.00 28.28 383 VAL B N 1
ATOM 5968 C CA . VAL B 1 381 ? 60.956 119.107 -42.561 1.00 29.19 383 VAL B CA 1
ATOM 5969 C C . VAL B 1 381 ? 59.630 119.424 -41.895 1.00 28.63 383 VAL B C 1
ATOM 5970 O O . VAL B 1 381 ? 58.898 120.306 -42.432 1.00 27.67 383 VAL B O 1
ATOM 5974 N N . GLU B 1 382 ? 59.350 118.797 -40.748 1.00 29.18 384 GLU B N 1
ATOM 5975 C CA . GLU B 1 382 ? 58.091 119.084 -40.026 1.00 27.75 384 GLU B CA 1
ATOM 5976 C C . GLU B 1 382 ? 58.361 120.365 -39.256 1.00 26.90 384 GLU B C 1
ATOM 5977 O O . GLU B 1 382 ? 58.687 120.290 -38.127 1.00 26.60 384 GLU B O 1
ATOM 5983 N N . SER B 1 383 ? 58.243 121.513 -39.899 1.00 27.04 385 SER B N 1
ATOM 5984 C CA . SER B 1 383 ? 58.652 122.827 -39.343 1.00 28.87 385 SER B CA 1
ATOM 5985 C C . SER B 1 383 ? 57.749 123.262 -38.187 1.00 30.2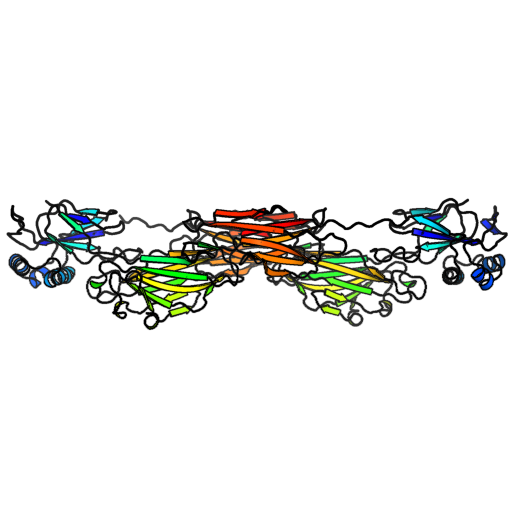0 385 SER B C 1
ATOM 5986 O O . SER B 1 383 ? 58.055 124.279 -37.556 1.00 32.29 385 SER B O 1
ATOM 5989 N N . THR B 1 384 ? 56.642 122.561 -37.937 1.00 29.99 386 THR B N 1
ATOM 5990 C CA . THR B 1 384 ? 55.803 122.771 -36.743 1.00 29.19 386 THR B CA 1
ATOM 5991 C C . THR B 1 384 ? 55.315 121.415 -36.249 1.00 28.48 386 THR B C 1
ATOM 5992 O O . THR B 1 384 ? 54.799 120.640 -37.040 1.00 26.00 386 THR B O 1
ATOM 5996 N N . VAL B 1 385 ? 55.506 121.170 -34.957 1.00 28.94 387 VAL B N 1
ATOM 5997 C CA . VAL B 1 385 ? 55.172 119.871 -34.309 1.00 28.95 387 VAL B CA 1
ATOM 5998 C C . VAL B 1 385 ? 53.867 120.080 -33.557 1.00 26.99 387 VAL B C 1
ATOM 5999 O O . VAL B 1 385 ? 53.708 121.030 -32.793 1.00 27.31 387 VAL B O 1
ATOM 6003 N N . PRO B 1 386 ? 52.858 119.227 -33.788 1.00 25.67 388 PRO B N 1
ATOM 6004 C CA . PRO B 1 386 ? 51.657 119.277 -32.960 1.00 26.73 388 PRO B CA 1
ATOM 6005 C C . PRO B 1 386 ? 52.062 119.076 -31.484 1.00 27.79 388 PRO B C 1
ATOM 6006 O O . PRO B 1 386 ? 52.876 118.197 -31.177 1.00 28.10 388 PRO B O 1
ATOM 6010 N N . SER B 1 387 ? 51.522 119.913 -30.614 1.00 28.41 389 SER B N 1
ATOM 6011 C CA . SER B 1 387 ? 51.630 119.793 -29.147 1.00 28.73 389 SER B CA 1
ATOM 6012 C C . SER B 1 387 ? 51.303 118.353 -28.697 1.00 28.53 389 SER B C 1
ATOM 6013 O O . SER B 1 387 ? 50.265 117.840 -29.078 1.00 28.43 389 SER B O 1
ATOM 6016 N N . GLY B 1 388 ? 52.155 117.717 -27.885 1.00 29.43 390 GLY B N 1
ATOM 6017 C CA . GLY B 1 388 ? 51.916 116.362 -27.334 1.00 28.16 390 GLY B CA 1
ATOM 6018 C C . GLY B 1 388 ? 52.546 115.262 -28.174 1.00 27.14 390 GLY B C 1
ATOM 6019 O O . GLY B 1 388 ? 52.460 114.103 -27.791 1.00 26.75 390 GLY B O 1
ATOM 6020 N N . TYR B 1 389 ? 53.191 115.609 -29.286 1.00 26.41 391 TYR B N 1
ATOM 6021 C CA . TYR B 1 389 ? 53.730 114.638 -30.263 1.00 25.31 391 TYR B CA 1
ATOM 6022 C C . TYR B 1 389 ? 55.222 114.886 -30.435 1.00 25.03 391 TYR B C 1
ATOM 6023 O O . TYR B 1 389 ? 55.689 116.056 -30.343 1.00 24.25 391 TYR B O 1
ATOM 6032 N N . ASN B 1 390 ? 55.947 113.807 -30.734 1.00 26.07 392 ASN B N 1
ATOM 6033 C CA . ASN B 1 390 ? 57.388 113.846 -31.107 1.00 28.08 392 ASN B CA 1
ATOM 6034 C C . ASN B 1 390 ? 57.531 114.449 -32.509 1.00 29.01 392 ASN B C 1
ATOM 6035 O O . ASN B 1 390 ? 56.676 114.161 -33.394 1.00 29.14 392 ASN B O 1
ATOM 6040 N N . ALA B 1 391 ? 58.570 115.256 -32.708 1.00 30.44 393 ALA B N 1
ATOM 6041 C CA . ALA B 1 391 ? 59.018 115.710 -34.045 1.00 31.05 393 ALA B CA 1
ATOM 6042 C C . ALA B 1 391 ? 59.298 114.465 -34.914 1.00 32.56 393 ALA B C 1
ATOM 6043 O O . ALA B 1 391 ? 59.898 113.493 -34.448 1.00 34.75 393 ALA B O 1
ATOM 6045 N N . MET B 1 392 ? 58.746 114.431 -36.121 1.00 31.99 394 MET B N 1
ATOM 6046 C CA . MET B 1 392 ? 59.198 113.556 -37.229 1.00 31.43 394 MET B CA 1
ATOM 6047 C C . MET B 1 392 ? 60.680 113.885 -37.507 1.00 31.09 394 MET B C 1
ATOM 6048 O O . MET B 1 392 ? 61.040 115.049 -37.391 1.00 29.82 394 MET B O 1
ATOM 6053 N N . LYS B 1 393 ? 61.530 112.898 -37.793 1.00 32.37 395 LYS B N 1
ATOM 6054 C CA . LYS B 1 393 ? 62.890 113.140 -38.361 1.00 34.29 395 LYS B CA 1
ATOM 6055 C C . LYS B 1 393 ? 62.737 113.609 -39.831 1.00 34.01 395 LYS B C 1
ATOM 6056 O O . LYS B 1 393 ? 61.912 113.022 -40.557 1.00 31.58 395 LYS B O 1
ATOM 6062 N N . ASP B 1 394 ? 63.571 114.570 -40.250 1.00 34.14 396 ASP B N 1
ATOM 6063 C CA . ASP B 1 394 ? 63.691 115.076 -41.644 1.00 35.45 396 ASP B CA 1
ATOM 6064 C C . ASP B 1 394 ? 63.722 113.872 -42.594 1.00 35.47 396 ASP B C 1
ATOM 6065 O O . ASP B 1 394 ? 64.244 112.801 -42.218 1.00 36.47 396 ASP B O 1
ATOM 6070 N N . ILE B 1 395 ? 63.069 114.012 -43.746 1.00 34.57 397 ILE B N 1
ATOM 6071 C CA . ILE B 1 395 ? 63.060 112.966 -44.804 1.00 35.37 397 ILE B CA 1
ATOM 6072 C C . ILE B 1 395 ? 63.737 113.530 -46.050 1.00 35.60 397 ILE B C 1
ATOM 6073 O O . ILE B 1 395 ? 63.200 114.467 -46.610 1.00 36.77 397 ILE B O 1
ATOM 6078 N N . GLU B 1 396 ? 64.943 113.049 -46.356 1.00 37.80 398 GLU B N 1
ATOM 6079 C CA . GLU B 1 396 ? 65.653 113.272 -47.638 1.00 38.96 398 GLU B CA 1
ATOM 6080 C C . GLU B 1 396 ? 65.067 112.206 -48.559 1.00 37.80 398 GLU B C 1
ATOM 6081 O O . GLU B 1 396 ? 65.054 111.028 -48.144 1.00 37.73 398 GLU B O 1
ATOM 6087 N N . PHE B 1 397 ? 64.525 112.609 -49.714 1.00 35.64 399 PHE B N 1
ATOM 6088 C CA . PHE B 1 397 ? 63.908 111.663 -50.673 1.00 34.98 399 PHE B CA 1
ATOM 6089 C C . PHE B 1 397 ? 64.186 112.134 -52.080 1.00 34.96 399 PHE B C 1
ATOM 6090 O O . PHE B 1 397 ? 64.551 113.305 -52.294 1.00 34.25 399 PHE B O 1
ATOM 6098 N N . THR B 1 398 ? 64.027 111.206 -53.012 1.00 36.58 400 THR B N 1
ATOM 6099 C CA . THR B 1 398 ? 64.291 111.458 -54.448 1.00 36.98 400 THR B CA 1
ATOM 6100 C C . THR B 1 398 ? 63.054 111.131 -55.282 1.00 35.87 400 THR B C 1
ATOM 6101 O O . THR B 1 398 ? 62.512 110.006 -55.139 1.00 36.12 400 THR B O 1
ATOM 6105 N N . ILE B 1 399 ? 62.659 112.081 -56.141 1.00 34.73 401 ILE B N 1
ATOM 6106 C CA . ILE B 1 399 ? 61.564 111.920 -57.139 1.00 32.60 401 ILE B CA 1
ATOM 6107 C C . ILE B 1 399 ? 62.220 111.685 -58.491 1.00 33.05 401 ILE B C 1
ATOM 6108 O O . ILE B 1 399 ? 63.107 112.455 -58.918 1.00 30.24 401 ILE B O 1
ATOM 6113 N N . SER B 1 400 ? 61.787 110.618 -59.124 1.00 33.97 402 SER B N 1
ATOM 6114 C CA . SER B 1 400 ? 62.320 110.214 -60.423 1.00 35.71 402 SER B CA 1
ATOM 6115 C C . SER B 1 400 ? 61.147 109.882 -61.346 1.00 35.40 402 SER B C 1
ATOM 6116 O O . SER B 1 400 ? 60.485 108.854 -61.147 1.00 36.62 402 SER B O 1
ATOM 6119 N N . GLY B 1 401 ? 60.880 110.774 -62.294 1.00 34.18 403 GLY B N 1
ATOM 6120 C CA . GLY B 1 401 ? 59.958 110.497 -63.405 1.00 34.76 403 GLY B CA 1
ATOM 6121 C C . GLY B 1 401 ? 60.715 109.841 -64.531 1.00 36.26 403 GLY B C 1
ATOM 6122 O O . GLY B 1 401 ? 61.750 110.369 -64.920 1.00 36.72 403 GLY B O 1
ATOM 6123 N N . THR B 1 402 ? 60.241 108.707 -65.024 1.00 38.38 404 THR B N 1
ATOM 6124 C CA . THR B 1 402 ? 60.779 108.065 -66.244 1.00 39.00 404 THR B CA 1
ATOM 6125 C C . THR B 1 402 ? 60.072 108.669 -67.465 1.00 39.38 404 THR B C 1
ATOM 6126 O O . THR B 1 402 ? 58.853 108.454 -67.639 1.00 38.04 404 THR B O 1
ATOM 6130 N N . ILE B 1 403 ? 60.827 109.346 -68.324 1.00 39.98 405 ILE B N 1
ATOM 6131 C CA . ILE B 1 403 ? 60.287 109.980 -69.561 1.00 40.70 405 ILE B CA 1
ATOM 6132 C C . ILE B 1 403 ? 61.076 109.425 -70.748 1.00 42.99 405 ILE B C 1
ATOM 6133 O O . ILE B 1 403 ? 62.206 109.869 -70.967 1.00 41.55 405 ILE B O 1
ATOM 6138 N N . ASP B 1 404 ? 60.484 108.504 -71.500 1.00 46.87 406 ASP B N 1
ATOM 6139 C CA . ASP B 1 404 ? 61.140 107.837 -72.654 1.00 50.54 406 ASP B CA 1
ATOM 6140 C C . ASP B 1 404 ? 61.265 108.821 -73.853 1.00 50.84 406 ASP B C 1
ATOM 6141 O O . ASP B 1 404 ? 60.879 110.014 -73.763 1.00 46.46 406 ASP B O 1
ATOM 6146 N N . SER B 1 405 ? 61.867 108.368 -74.950 1.00 54.50 407 SER B N 1
ATOM 6147 C CA . SER B 1 405 ? 62.225 109.237 -76.104 1.00 54.61 407 SER B CA 1
ATOM 6148 C C . SER B 1 405 ? 60.945 109.688 -76.823 1.00 53.12 407 SER B C 1
ATOM 6149 O O . SER B 1 405 ? 60.964 110.845 -77.295 1.00 49.89 407 SER B O 1
ATOM 6152 N N . THR B 1 406 ? 59.906 108.823 -76.876 1.00 53.24 408 THR B N 1
ATOM 6153 C CA . THR B 1 406 ? 58.504 109.159 -77.273 1.00 53.48 408 THR B CA 1
ATOM 6154 C C . THR B 1 406 ? 58.064 110.454 -76.573 1.00 51.46 408 THR B C 1
ATOM 6155 O O . THR B 1 406 ? 57.395 111.268 -77.209 1.00 51.33 408 THR B O 1
ATOM 6159 N N . GLY B 1 407 ? 58.391 110.595 -75.285 1.00 50.33 409 GLY B N 1
ATOM 6160 C CA . GLY B 1 407 ? 57.944 111.685 -74.394 1.00 46.50 409 GLY B CA 1
ATOM 6161 C C . GLY B 1 407 ? 56.779 111.250 -73.511 1.00 43.82 409 GLY B C 1
ATOM 6162 O O . GLY B 1 407 ? 56.122 112.150 -72.990 1.00 40.50 409 GLY B O 1
ATOM 6163 N N . ASP B 1 408 ? 56.512 109.936 -73.388 1.00 44.63 410 ASP B N 1
ATOM 6164 C CA . ASP B 1 408 ? 55.551 109.350 -72.413 1.00 46.25 410 ASP B CA 1
ATOM 6165 C C . ASP B 1 408 ? 56.172 109.406 -71.013 1.00 43.07 410 ASP B C 1
ATOM 6166 O O . ASP B 1 408 ? 57.353 109.001 -70.834 1.00 43.55 410 ASP B O 1
ATOM 6171 N N . LEU B 1 409 ? 55.421 109.890 -70.037 1.00 39.01 411 LEU B N 1
ATOM 6172 C CA . LEU B 1 409 ? 55.768 109.606 -68.631 1.00 36.85 411 LEU B CA 1
ATOM 6173 C C . LEU B 1 409 ? 55.338 108.169 -68.360 1.00 36.75 411 LEU B C 1
ATOM 6174 O O . LEU B 1 409 ? 54.155 107.908 -68.425 1.00 35.93 411 LEU B O 1
ATOM 6179 N N . THR B 1 410 ? 56.276 107.259 -68.152 1.00 38.43 412 THR B N 1
ATOM 6180 C CA . THR B 1 410 ? 56.001 105.792 -68.078 1.00 41.44 412 THR B CA 1
ATOM 6181 C C . THR B 1 410 ? 56.074 105.317 -66.623 1.00 42.04 412 THR B C 1
ATOM 6182 O O . THR B 1 410 ? 55.558 104.240 -66.336 1.00 42.82 412 THR B O 1
ATOM 6186 N N . ASN B 1 411 ? 56.749 106.069 -65.760 1.00 42.63 413 ASN B N 1
ATOM 6187 C CA . ASN B 1 411 ? 57.068 105.639 -64.375 1.00 43.91 413 ASN B CA 1
ATOM 6188 C C . ASN B 1 411 ? 57.266 106.863 -63.480 1.00 40.59 413 ASN B C 1
ATOM 6189 O O . ASN B 1 411 ? 57.767 107.916 -63.954 1.00 39.16 413 ASN B O 1
ATOM 6194 N N . LEU B 1 412 ? 56.877 106.719 -62.219 1.00 38.63 414 LEU B N 1
ATOM 6195 C CA . LEU B 1 412 ? 57.091 107.749 -61.184 1.00 36.06 414 LEU B CA 1
ATOM 6196 C C . LEU B 1 412 ? 57.417 107.039 -59.874 1.00 36.09 414 LEU B C 1
ATOM 6197 O O . LEU B 1 412 ? 56.624 106.188 -59.423 1.00 34.35 414 LEU B O 1
ATOM 6202 N N . THR B 1 413 ? 58.577 107.363 -59.322 1.00 36.76 415 THR B N 1
ATOM 6203 C CA . THR B 1 413 ? 59.069 106.757 -58.060 1.00 38.62 415 THR B CA 1
ATOM 6204 C C . THR B 1 413 ? 59.552 107.844 -57.111 1.00 36.79 415 THR B C 1
ATOM 6205 O O . THR B 1 413 ? 60.151 108.874 -57.548 1.00 34.21 415 THR B O 1
ATOM 6209 N N . ALA B 1 414 ? 59.308 107.589 -55.838 1.00 37.44 416 ALA B N 1
ATOM 6210 C CA . ALA B 1 414 ? 59.843 108.397 -54.730 1.00 37.47 416 ALA B CA 1
ATOM 6211 C C . ALA B 1 414 ? 60.523 107.433 -53.772 1.00 38.76 416 ALA B C 1
ATOM 6212 O O . ALA B 1 414 ? 59.900 106.427 -53.393 1.00 39.89 416 ALA B O 1
ATOM 6214 N N . THR B 1 415 ? 61.778 107.676 -53.432 1.00 39.29 417 THR B N 1
ATOM 6215 C CA . THR B 1 415 ? 62.505 106.766 -52.519 1.00 39.77 417 THR B CA 1
ATOM 6216 C C . THR B 1 415 ? 63.142 107.609 -51.426 1.00 38.09 417 THR B C 1
ATOM 6217 O O . THR B 1 415 ? 63.480 108.795 -51.660 1.00 34.54 417 THR B O 1
ATOM 6221 N N . SER B 1 416 ? 63.210 107.007 -50.249 1.00 38.17 418 SER B N 1
ATOM 6222 C CA . SER B 1 416 ? 63.956 107.543 -49.086 1.00 39.65 418 SER B CA 1
ATOM 6223 C C . SER B 1 416 ? 64.544 106.364 -48.327 1.00 41.24 418 SER B C 1
ATOM 6224 O O . SER B 1 416 ? 63.847 105.333 -48.278 1.00 42.50 418 SER B O 1
ATOM 6227 N N . ALA B 1 417 ? 65.772 106.505 -47.816 1.00 43.27 419 ALA B N 1
ATOM 6228 C CA . ALA B 1 417 ? 66.345 105.647 -46.743 1.00 47.12 419 ALA B CA 1
ATOM 6229 C C . ALA B 1 417 ? 65.346 105.557 -45.577 1.00 47.53 419 ALA B C 1
ATOM 6230 O O . ALA B 1 417 ? 65.063 104.432 -45.142 1.00 49.21 419 ALA B O 1
ATOM 6232 N N . THR B 1 418 ? 64.758 106.694 -45.195 1.00 47.88 420 THR B N 1
ATOM 6233 C CA . THR B 1 418 ? 64.095 106.950 -43.886 1.00 48.16 420 THR B CA 1
ATOM 6234 C C . THR B 1 418 ? 62.566 106.828 -43.960 1.00 45.90 420 THR B C 1
ATOM 6235 O O . THR B 1 418 ? 61.937 107.149 -42.969 1.00 45.15 420 THR B O 1
ATOM 6239 N N . ALA B 1 419 ? 61.950 106.531 -45.099 1.00 46.29 421 ALA B N 1
ATOM 6240 C CA . ALA B 1 419 ? 60.481 106.718 -45.282 1.00 43.79 421 ALA B CA 1
ATOM 6241 C C . ALA B 1 419 ? 59.965 105.931 -46.483 1.00 44.22 421 ALA B C 1
ATOM 6242 O O . ALA B 1 419 ? 60.791 105.367 -47.245 1.00 46.33 421 ALA B O 1
ATOM 6244 N N . SER B 1 420 ? 58.650 105.949 -46.668 1.00 41.70 422 SER B N 1
ATOM 6245 C CA . SER B 1 420 ? 57.964 105.104 -47.659 1.00 41.71 422 SER B CA 1
ATOM 6246 C C . SER B 1 420 ? 56.832 105.888 -48.348 1.00 39.65 422 SER B C 1
ATOM 6247 O O . SER B 1 420 ? 55.999 106.446 -47.669 1.00 40.60 422 SER B O 1
ATOM 6250 N N . PHE B 1 421 ? 56.795 105.919 -49.672 1.00 39.07 423 PHE B N 1
ATOM 6251 C CA . PHE B 1 421 ? 55.821 106.710 -50.476 1.00 35.90 423 PHE B CA 1
ATOM 6252 C C . PHE B 1 421 ? 54.966 105.799 -51.328 1.00 36.70 423 PHE B C 1
ATOM 6253 O O . PHE B 1 421 ? 55.454 104.801 -51.735 1.00 39.54 423 PHE B O 1
ATOM 6261 N N . GLU B 1 422 ? 53.736 106.186 -51.585 1.00 37.81 424 GLU B N 1
ATOM 6262 C CA . GLU B 1 422 ? 52.938 105.676 -52.715 1.00 39.90 424 GLU B CA 1
ATOM 6263 C C . GLU B 1 422 ? 53.149 106.639 -53.885 1.00 37.31 424 GLU B C 1
ATOM 6264 O O . GLU B 1 422 ? 53.410 107.828 -53.663 1.00 34.67 424 GLU B O 1
ATOM 6270 N N . THR B 1 423 ? 53.065 106.131 -55.104 1.00 38.00 425 THR B N 1
ATOM 6271 C CA . THR B 1 423 ? 53.092 106.954 -56.331 1.00 35.84 425 THR B CA 1
ATOM 6272 C C . THR B 1 423 ? 52.092 106.393 -57.327 1.00 37.47 425 THR B C 1
ATOM 6273 O O . THR B 1 423 ? 51.956 105.169 -57.412 1.00 40.35 425 THR B O 1
ATOM 6277 N N . ASP B 1 424 ? 51.435 107.275 -58.066 1.00 37.05 426 ASP B N 1
ATOM 6278 C CA . ASP B 1 424 ? 50.558 106.909 -59.206 1.00 37.67 426 ASP B CA 1
ATOM 6279 C C . ASP B 1 424 ? 50.924 107.815 -60.375 1.00 34.34 426 ASP B C 1
ATOM 6280 O O . ASP B 1 424 ? 50.750 109.031 -60.286 1.00 32.98 426 ASP B O 1
ATOM 6285 N N . VAL B 1 425 ? 51.444 107.227 -61.432 1.00 34.92 427 VAL B N 1
ATOM 6286 C CA . VAL B 1 425 ? 52.027 107.987 -62.580 1.00 31.92 427 VAL B CA 1
ATOM 6287 C C . VAL B 1 425 ? 50.886 108.757 -63.259 1.00 30.94 427 VAL B C 1
ATOM 6288 O O . VAL B 1 425 ? 51.091 109.912 -63.712 1.00 30.18 427 VAL B O 1
ATOM 6292 N N . ASN B 1 426 ? 49.697 108.170 -63.296 1.00 30.80 428 ASN B N 1
ATOM 6293 C CA . ASN B 1 426 ? 48.543 108.758 -64.015 1.00 29.39 428 ASN B CA 1
ATOM 6294 C C . ASN B 1 426 ? 48.017 110.005 -63.318 1.00 28.38 428 ASN B C 1
ATOM 6295 O O . ASN B 1 426 ? 47.553 110.865 -64.017 1.00 29.47 428 ASN B O 1
ATOM 6300 N N . THR B 1 427 ? 48.057 110.098 -61.982 1.00 26.28 429 THR B N 1
ATOM 6301 C CA . THR B 1 427 ? 47.643 111.324 -61.279 1.00 24.62 429 THR B CA 1
ATOM 6302 C C . THR B 1 427 ? 48.880 112.192 -61.033 1.00 23.07 429 THR B C 1
ATOM 6303 O O . THR B 1 427 ? 48.723 113.358 -60.699 1.00 22.01 429 THR B O 1
ATOM 6307 N N . GLY B 1 428 ? 50.081 111.638 -61.115 1.00 22.83 430 GLY B N 1
ATOM 6308 C CA . GLY B 1 428 ? 51.318 112.367 -60.741 1.00 21.95 430 GLY B CA 1
ATOM 6309 C C . GLY B 1 428 ? 51.435 112.611 -59.236 1.00 21.97 430 GLY B C 1
ATOM 6310 O O . GLY B 1 428 ? 52.241 113.474 -58.803 1.00 20.32 430 GLY B O 1
ATOM 6311 N N . ILE B 1 429 ? 50.641 111.904 -58.446 1.00 22.08 431 ILE B N 1
ATOM 6312 C CA . ILE B 1 429 ? 50.615 112.098 -56.966 1.00 22.29 431 ILE B CA 1
ATOM 6313 C C . ILE B 1 429 ? 51.563 111.113 -56.326 1.00 22.71 431 ILE B C 1
ATOM 6314 O O . ILE B 1 429 ? 51.485 109.928 -56.619 1.00 24.08 431 ILE B O 1
ATOM 6319 N N . ILE B 1 430 ? 52.480 111.658 -55.558 1.00 23.01 432 ILE B N 1
ATOM 6320 C CA . ILE B 1 430 ? 53.313 110.917 -54.560 1.00 24.15 432 ILE B CA 1
ATOM 6321 C C . ILE B 1 430 ? 52.686 111.098 -53.177 1.00 23.81 432 ILE B C 1
ATOM 6322 O O . ILE B 1 430 ? 52.624 112.246 -52.743 1.00 23.91 432 ILE B O 1
ATOM 6327 N N . THR B 1 431 ? 52.216 110.025 -52.531 1.00 24.64 433 THR B N 1
ATOM 6328 C CA . THR B 1 431 ? 51.628 110.102 -51.171 1.00 24.45 433 THR B CA 1
ATOM 6329 C C . THR B 1 431 ? 52.640 109.706 -50.104 1.00 24.52 433 THR B C 1
ATOM 6330 O O . THR B 1 431 ? 53.251 108.692 -50.247 1.00 24.91 433 THR B O 1
ATOM 6334 N N . LEU B 1 432 ? 52.765 110.517 -49.059 1.00 24.25 434 LEU B N 1
ATOM 6335 C CA . LEU B 1 432 ? 53.517 110.213 -47.828 1.00 25.30 434 LEU B CA 1
ATOM 6336 C C . LEU B 1 432 ? 52.583 110.358 -46.627 1.00 25.96 434 LEU B C 1
ATOM 6337 O O . LEU B 1 432 ? 52.082 111.465 -46.392 1.00 23.38 434 LEU B O 1
ATOM 6342 N N . LYS B 1 433 ? 52.386 109.264 -45.895 1.00 29.10 435 LYS B N 1
ATOM 6343 C CA . LYS B 1 433 ? 51.593 109.242 -44.652 1.00 30.99 435 LYS B CA 1
ATOM 6344 C C . LYS B 1 433 ? 52.548 109.356 -43.476 1.00 30.04 435 LYS B C 1
ATOM 6345 O O . LYS B 1 433 ? 53.350 108.475 -43.342 1.00 31.92 435 LYS B O 1
ATOM 6351 N N . VAL B 1 434 ? 52.488 110.435 -42.714 1.00 28.09 436 VAL B N 1
ATOM 6352 C CA . VAL B 1 434 ? 53.410 110.684 -41.575 1.00 27.74 436 VAL B CA 1
ATOM 6353 C C . VAL B 1 434 ? 52.667 110.324 -40.284 1.00 28.43 436 VAL B C 1
ATOM 6354 O O . VAL B 1 434 ? 51.625 110.974 -39.961 1.00 26.47 436 VAL B O 1
ATOM 6358 N N . VAL B 1 435 ? 53.135 109.287 -39.594 1.00 29.87 437 VAL B N 1
ATOM 6359 C CA . VAL B 1 435 ? 52.452 108.779 -38.375 1.00 30.30 437 VAL B CA 1
ATOM 6360 C C . VAL B 1 435 ? 53.078 109.464 -37.150 1.00 29.85 437 VAL B C 1
ATOM 6361 O O . VAL B 1 435 ? 54.281 109.378 -36.967 1.00 29.38 437 VAL B O 1
ATOM 6365 N N . ASN B 1 436 ? 52.302 110.247 -36.415 1.00 29.78 438 ASN B N 1
ATOM 6366 C CA . ASN B 1 436 ? 52.821 110.998 -35.241 1.00 31.23 438 ASN B CA 1
ATOM 6367 C C . ASN B 1 436 ? 52.709 110.103 -33.991 1.00 33.04 438 ASN B C 1
ATOM 6368 O O . ASN B 1 436 ? 51.650 109.499 -33.756 1.00 34.52 438 ASN B O 1
ATOM 6372 N N . LYS B 1 437 ? 53.806 109.987 -33.256 1.00 36.38 439 LYS B N 1
ATOM 6373 C CA . LYS B 1 437 ? 53.896 109.350 -31.911 1.00 37.36 439 LYS B CA 1
ATOM 6374 C C . LYS B 1 437 ? 53.708 110.401 -30.821 1.00 34.43 439 LYS B C 1
ATOM 6375 O O . LYS B 1 437 ? 54.426 111.432 -30.848 1.00 30.96 439 LYS B O 1
ATOM 6381 N N . GLN B 1 438 ? 52.837 110.100 -29.860 1.00 33.99 440 GLN B N 1
ATOM 6382 C CA . GLN B 1 438 ? 52.661 110.894 -28.621 1.00 33.84 440 GLN B CA 1
ATOM 6383 C C . GLN B 1 438 ? 53.960 110.942 -27.826 1.00 32.80 440 GLN B C 1
ATOM 6384 O O . GLN B 1 438 ? 54.649 109.908 -27.774 1.00 32.46 440 GLN B O 1
ATOM 6390 N N . GLY B 1 439 ? 54.273 112.104 -27.254 1.00 31.56 441 GLY B N 1
ATOM 6391 C CA . GLY B 1 439 ? 55.245 112.247 -26.148 1.00 31.98 441 GLY B CA 1
ATOM 6392 C C . GLY B 1 439 ? 54.885 111.367 -24.951 1.00 32.21 441 GLY B C 1
ATOM 6393 O O . GLY B 1 439 ? 53.748 110.869 -24.882 1.00 30.67 441 GLY B O 1
ATOM 6394 N N . ALA B 1 440 ? 55.813 111.219 -24.007 1.00 33.18 442 ALA B N 1
ATOM 6395 C CA . ALA B 1 440 ? 55.684 110.309 -22.855 1.00 33.36 442 ALA B CA 1
ATOM 6396 C C . ALA B 1 440 ? 55.056 111.082 -21.690 1.00 33.68 442 ALA B C 1
ATOM 6397 O O . ALA B 1 440 ? 55.429 112.264 -21.488 1.00 32.68 442 ALA B O 1
ATOM 6399 N N . LEU B 1 441 ? 54.044 110.499 -21.049 1.00 33.76 443 LEU B N 1
ATOM 6400 C CA . LEU B 1 441 ? 53.482 111.020 -19.778 1.00 36.80 443 LEU B CA 1
ATOM 6401 C C . LEU B 1 441 ? 54.106 110.199 -18.652 1.00 35.44 443 LEU B C 1
ATOM 6402 O O . LEU B 1 441 ? 53.635 109.096 -18.385 1.00 33.23 443 LEU B O 1
ATOM 6407 N N . LEU B 1 442 ? 55.228 110.662 -18.142 1.00 35.64 444 LEU B N 1
ATOM 6408 C CA . LEU B 1 442 ? 56.091 109.791 -17.312 1.00 38.50 444 LEU B CA 1
ATOM 6409 C C . LEU B 1 442 ? 55.560 109.707 -15.883 1.00 38.75 444 LEU B C 1
ATOM 6410 O O . LEU B 1 442 ? 55.094 110.689 -15.309 1.00 38.11 444 LEU B O 1
ATOM 6415 N N . PRO B 1 443 ? 55.594 108.497 -15.287 1.00 40.93 445 PRO B N 1
ATOM 6416 C CA . PRO B 1 443 ? 55.227 108.327 -13.888 1.00 42.20 445 PRO B CA 1
ATOM 6417 C C . PRO B 1 443 ? 56.298 108.927 -12.967 1.00 43.32 445 PRO B C 1
ATOM 6418 O O . PRO B 1 443 ? 57.459 108.954 -13.316 1.00 42.35 445 PRO B O 1
ATOM 6422 N N . ASN B 1 444 ? 55.861 109.369 -11.796 1.00 45.63 446 ASN B N 1
ATOM 6423 C CA . ASN B 1 444 ? 56.730 109.959 -10.750 1.00 48.07 446 ASN B CA 1
ATOM 6424 C C . ASN B 1 444 ? 56.639 109.066 -9.517 1.00 49.42 446 ASN B C 1
ATOM 6425 O O . ASN B 1 444 ? 55.526 108.901 -9.030 1.00 49.78 446 ASN B O 1
ATOM 6430 N N . THR B 1 445 ? 57.755 108.536 -9.016 1.00 50.62 447 THR B N 1
ATOM 6431 C CA . THR B 1 445 ? 57.767 107.668 -7.812 1.00 50.28 447 THR B CA 1
ATOM 6432 C C . THR B 1 445 ? 57.156 108.473 -6.645 1.00 50.12 447 THR B C 1
ATOM 6433 O O . THR B 1 445 ? 56.382 107.943 -5.860 1.00 47.84 447 THR B O 1
#

InterPro domains:
  IPR013783 Immunoglobulin-like fold [G3DSA:2.60.40.10] (332-448)
  IPR019931 LPXTG cell wall anchor motif [PF00746] (437-475)
  IPR026466 Fimbrial isopeptide formation D2 domain [TIGR04226] (168-304)
  IPR041033 SpaA-like, prealbumin fold domain subgroup 1 [PF17802] (328-403)

Secondary structure (DSSP, 8-state):
-EEEEEEEE-TT-EEEEEEEEEEEE-SSS-EEEEEE-TTB-HHHHHHH--HHHHHHHHTT--TT-HHHHHHHHHHGGGB-GGGEEEEEPPSEEEEEEEE-SEEEEEEEPTTTTSS-SS--PPPPEEEE-SSEEEE-S----EEEEEEE-TTT-SEESEEE--TT-EEEEEEEEEPPTTGGG-S---EEEEEEPPTTEEE-S--EEEEESSS-EEE-GGG--EEEETTEEEE--S-GGG-TT--TT-EEEEEEEEEE-TTPPPSTT-EEEEEEEEEE---SSS---EEEPPPEEEEEE-EEEEEEEEETTS-B--S-EEEEEEESSSSEEEEEEE--SS--EEEEEEE-SEEEEEEEEE--TTBPPPPPEEEEEEEEE-SS--EEEEEEE-SS-B-EEETTTTEEEEEEEEPB-------/-EEEEEEEE-SS-EEEEEEEEEEEE-TTS-EEEEEE-TTB-HHHHHHH--HHHHHHHHTT--TT-HHHHHHHHHHGGGB-GGGEEEEEPPSEEEEEEEE-SEEEEEEEPTTTTTT-SS--PPPPEEEE-SS-EEE-S----EEEEEEE-TTT--EESEEE--TT-EEEEEEEEE--TTGGG-SS--EEEEEEPPTTEEE-S--EEEEE-SS-EEE-GGG--EEEETTEEEE--S-GGG-TT--TT-EEEEEEEEEE-TTPPPSTT-EEEEEEEEEE---SSS---EEEPPPEEEEEE-EEEEEEEEETTSSB--S-EEEEEEESSS-EEEEEEE--SS--EEEEEEE-SEEEEEEEEEPPTTBPPPP-EEEEEEEEE-TT--EEEEEEE-SS---EEETTTTEEEEEEEEPBPP-----

Foldseek 3Di:
DFKEKAFPWAFQFKKKKAFQWAADQDVDRDGPPTDGDQQFAVVRCVVCDGRVVSVVVCPPADQPHPSVLVCLQVRVVGTDPRGIDIFGIHHGITMGDDDRFHKIWIWTDPCSCAVPFQAFIFRTHIDTGHNYYDYTRFWGKDKAKWWQEDVPRDTAQEYAFFFPDKTKMKIKIAATPCNVLAPWKWKKKKKAFFPQKFWPPDKWKWKDDDNDIDTPRVQWDWDADPRIIITTSRTCVVVVPDDNNIMIMIMTIMGGHPPWAAFAPATKMKMKMWIHRYSRPDDDGTHIHPIHMGGYHFAKEKEFEAAPVRHGDFFWKKWKFFCDPVDTHTDDIDGTDRDRIDIHTGHGWGWMKIARPTDPPQWDGDDIWIKTWDFDQDRNGHRPDIDIDTPRAHWDADSNRSYIYGYDYTDGDDPDDDD/DFKEKAFPWAFQFKKKKAFQWAADQDVPRQGPPIAGDQQFAPVRCVVQDGGVVLSVVCPPADQVHPSVLVCLLVRVVGTDPRGMDIFGDHHGITMDPDDHFHKIWMWTDPPSCAPPAQFFIFRTHIDTGHNYYDYTRFHGKAKAKWWQEDPPSDTAQEYAFFFPDKTKIKMKIAATPCNVLAPWKWKKKKKAWFPQKFWPPFKWKWKAAPHDTDTPRVLWDWDADPSIIITTSRTCVVVVPDDNGIMIMIMTIMGGHPPWAAFAPGTKMKMKIWIDRYSRPPDDRTHIHDIHMHGYHFAKEKEFDAAPVRDGDFFWKKWKFFQDPNDTHTDDIDHGDRDRIDIHTTHGWGWMKMARPTDPPQWDGDDIWTKTWDFDQDRNRHRPDIDIDTPRADWDADSNRRYIYGYDYTHGDDPDDDD

Organism: Streptococcus sanguinis (strain SK36) (NCBI:txid388919)

Nearest PDB structures (foldseek):
  5xcc-assembly2_B  TM=7.222E-01  e=1.534E-24  Clostridium perfringens str. 13
  6ixy-assembly3_C  TM=5.613E-01  e=3.381E-21  Clostridium perfringens SM101
  3pg2-assembly2_B  TM=6.855E-01  e=4.892E-16  Streptococcus agalactiae serogroup V
  5xcb-assembly1_A  TM=6.809E-01  e=1.031E-14  Clostridium perfringens str. 13
  8qox-assembly1_X  TM=4.269E-01  e=3.896E-03  Sulfolobus acidocaldarius DSM 639

B-factor: mean 35.76, std 14.8, range [11.15, 101.83]

Radius of gyration: 44.01 Å; Cα contacts (8 Å, |Δi|>4): 2186; chains: 2; bounding box: 64×42×158 Å

Sequence (838 aa):
TYTIQLSGTSEGHYYEVYHIFSGTLDTSNTLTNIEWAPGVTEAGRTHFGNASDKAASLSGKQNDSAEVKAFAQELNQYLSSAGVTTVQSQQGTTTISGLKPGYYLIKDSRGSLDNKKGHAYTSFMLQVAKDTTVAVKADVPTLTKQVRANGSQNYTAATDYRIGQNILFQITATLPSNYADFTRYEFTIKDTIPAGMTYNNDAQVYLQEGGTEKDISTFFPISYTGNVITITPGDLKYVQDVKVSSKIVIRYTARLNDDAVMGGLGNPNIARLTYSNDPNGFTSTTAETPDTKANVYTYQLKVNKVKENQQALAGAGFTLYKKVNNQYTEIKKFEADDSNSTFDFKGLDSGDYKLVESTVPSGYNAMKDIEFTISGTIDSTGDLTNLTATSATASFETDVNTGIITLKVVNKQGALLPNTTYTIQLSGTSEGHYYEVYHIFSGTLDTSNTLTNIEWAPGVTEAGRTHFGNASDKAASLSGKQNDSAEVKAFAQELNQYLSSAGVTTVQSQQGTTTISGLKPGYYLIKDSRGSLDNNKKGHAYTSFMLQVAKDTTVAVKADVPTLTKQVRANGSQNYTAATDYRIGQNILFQITATLPSNYADFTRYEFTIKDTIPAGMTYNNDAQVYLQEGGTEKDISTFFPISYTGNVITITPGDLKYVQDVKVSSKIVIRYTARLNDDAVMGGLGNPNIARLTYSNDPNGFTSTTAETPDTKANVYTYQLKVNKVKENQQALAGAGFTLYKKVNNNQYTEIKKFEADDSNSTFDFKGLDSGDYKLVESTVPSGYNAMKDIEFTISGTIDSTGDLTNLTATSATASFETDVNTGIITLKVVNKQGALLPNT

Solvent-accessible surface area: 39017 Å² total; per-residue (Å²): 127,55,31,0,68,0,26,60,7,36,121,27,10,90,2,30,1,18,17,0,3,36,12,76,36,62,162,62,96,75,34,54,119,19,120,33,4,66,0,3,45,123,61,0,58,109,100,22,30,90,4,49,100,49,16,64,70,24,85,80,94,127,151,101,16,77,86,23,94,59,6,3,63,61,0,49,122,37,30,25,92,83,12,45,62,75,29,113,5,101,134,32,54,0,68,2,73,50,4,138,43,0,29,6,0,0,20,5,22,215,40,21,1,92,154,78,89,17,37,5,16,1,20,32,12,25,26,36,0,68,115,41,82,36,60,13,88,23,54,42,4,66,14,67,4,54,0,78,14,53,68,60,115,92,53,42,27,6,10,7,18,41,39,48,56,98,0,46,4,27,0,27,0,39,12,2,84,16,10,90,62,17,108,91,0,46,0,27,0,68,0,16,2,0,65,1,8,47,12,40,110,55,15,75,0,45,6,40,63,72,89,90,71,118,81,5,30,123,89,6,104,55,60,68,104,62,45,39,0,27,0,35,14,47,15,0,50,140,3,158,66,9,111,68,83,2,85,0,1,0,52,4,26,1,86,1,33,122,105,8,6,16,0,19,38,1,1,1,5,21,0,58,0,33,0,9,1,28,15,16,42,211,49,85,59,52,8,64,2,82,86,19,86,0,7,1,6,0,0,15,0,7,0,18,0,4,61,107,107,84,67,14,16,30,23,1,0,0,4,0,52,21,74,81,118,137,121,58,55,94,42,94,108,54,132,29,55,2,23,2,5,5,29,1,92,2,6,0,30,22,50,0,48,0,30,11,59,50,55,8,112,55,44,82,67,32,177,70,9,98,6,53,1,51,16,70,42,61,109,90,7,65,17,69,72,4,53,13,85,26,120,85,27,98,30,123,54,61,40,90,12,0,10,0,24,5,111,10,41,4,103,129,36,87,186,136,120,144,193,122,54,28,0,53,0,28,62,7,36,116,24,8,99,2,26,1,16,16,0,3,38,12,77,40,54,157,81,89,79,34,53,117,20,117,32,2,68,0,3,46,127,63,0,68,109,105,34,34,88,4,50,98,54,16,69,67,25,87,84,98,135,151,104,15,78,78,22,92,56,3,4,63,84,0,50,114,43,31,23,92,85,14,44,62,70,27,110,2,89,132,33,57,0,63,0,74,52,5,136,42,0,30,8,0,0,16,5,21,205,36,32,1,75,161,84,92,18,36,5,12,1,12,28,14,27,28,38,0,80,111,32,88,46,65,14,79,26,56,40,4,68,16,66,5,56,0,80,16,56,76,56,125,94,61,39,25,6,11,7,18,43,38,44,53,98,1,48,3,28,0,29,0,41,12,1,79,13,11,90,53,13,122,108,0,49,0,29,0,69,0,16,2,0,66,1,8,47,11,48,108,57,15,80,0,40,7,52,51,84,74,94,77,100,78,3,27,128,84,6,103,54,62,71,111,50,44,37,0,24,1,36,10,46,26,0,52,136,4,167,84,13,119,73,73,2,84,0,1,0,51,4,26,1,83,0,27,120,109,9,6,18,0,15,39,1,1,2,6,26,0,68,0,37,0,6,1,27,10,12,42,217,43,69,54,53,8,56,3,81,87,19,79,0,5,0,5,0,0,14,0,6,0,21,1,4,50,115,99,84,84,12,17,28,24,0,0,0,2,0,52,16,68,63,127,127,119,51,56,90,43,95,95,55,141,33,55,2,21,2,6,3,27,3,88,2,5,0,35,22,50,0,50,0,30,11,54,50,56,8,113,53,42,78,66,32,177,68,11,106,6,51,2,50,16,66,43,59,107,90,6,47,17,66,69,8,54,12,87,24,117,90,30,94,27,130,49,64,36,85,10,0,9,0,26,6,109,10,64,3,136,136,32,83,183,138,124,145,197